Protein AF-0000000072238125 (afdb_homodimer)

Organism: Galdieria sulphuraria (NCBI:txid130081)

Radius of gyration: 46.68 Å; Cα contacts (8 Å, |Δi|>4): 1365; chains: 2; bounding box: 84×152×145 Å

Solvent-accessible surface area (backbone atoms only — not comparable to full-atom values): 78711 Å² total; per-residue (Å²): 135,87,78,87,66,78,75,66,71,72,64,67,64,77,68,60,82,48,76,64,47,51,53,50,51,49,53,51,31,58,72,68,65,40,62,69,61,37,53,49,48,50,54,53,46,55,72,73,34,73,56,55,56,70,55,48,52,48,50,35,52,55,52,24,60,70,30,45,84,79,36,54,67,59,15,39,52,54,29,42,54,49,43,57,49,41,69,71,73,36,56,73,50,69,67,56,51,52,49,46,50,53,38,41,52,53,34,30,76,68,69,75,38,54,71,65,59,47,50,50,52,48,52,50,43,49,72,71,42,39,70,38,42,73,61,11,56,56,56,50,53,54,45,33,51,54,31,49,73,74,67,35,59,69,59,28,54,52,45,53,48,54,53,27,62,50,54,44,78,54,77,57,66,72,67,74,69,49,85,55,64,68,49,53,50,36,42,59,71,27,49,65,62,33,52,59,51,46,52,51,51,50,51,52,48,54,50,51,50,35,46,72,64,73,37,83,54,59,65,62,57,56,46,48,51,41,49,52,48,21,55,56,28,51,79,73,36,61,67,52,15,52,48,41,45,30,51,46,33,71,80,38,51,70,41,60,66,56,51,51,53,45,52,51,49,43,55,72,73,43,66,84,49,59,63,57,52,34,53,49,30,50,50,47,26,53,46,28,53,78,37,63,68,46,46,51,50,31,32,59,44,27,54,77,40,92,63,12,68,63,54,23,46,48,51,48,34,49,35,47,64,68,37,63,87,37,42,54,54,45,50,55,49,49,46,52,51,50,30,52,50,48,46,34,32,74,70,68,74,35,57,64,68,61,48,52,50,51,49,52,52,50,55,60,45,50,69,35,64,65,46,36,65,49,35,78,84,38,61,60,56,51,47,49,36,47,39,36,54,73,73,64,60,52,57,70,63,62,37,48,51,45,48,51,51,49,42,72,74,40,45,62,42,48,67,58,51,49,53,51,34,51,51,30,48,74,70,66,36,55,67,60,27,52,50,48,46,58,53,43,55,74,57,20,55,90,45,33,69,58,47,39,53,51,46,50,52,47,24,38,75,72,38,52,71,69,55,34,51,50,47,52,52,53,39,50,53,46,50,53,50,41,48,50,63,69,63,52,66,79,68,56,81,67,58,64,74,74,74,67,74,75,75,72,83,60,80,81,78,81,75,83,79,89,81,86,90,84,84,91,84,85,89,81,82,86,83,82,81,86,80,78,77,78,72,79,82,67,79,73,78,68,72,53,88,23,23,32,29,37,35,55,42,52,61,80,56,43,67,66,60,56,34,59,71,47,57,80,40,62,43,56,69,46,59,45,70,41,53,44,99,84,64,47,41,69,19,34,32,39,36,34,26,74,37,67,65,21,41,57,57,49,45,66,48,38,63,35,76,48,96,90,28,58,24,42,44,40,74,47,72,75,77,77,78,75,77,78,78,73,83,73,83,77,75,81,73,83,77,79,83,79,77,83,80,77,82,86,78,88,86,94,89,88,80,86,78,84,77,78,80,79,80,78,80,72,84,72,74,91,61,59,42,75,66,48,51,52,49,45,41,60,54,53,68,72,102,136,84,79,79,86,71,86,67,77,72,64,70,66,76,70,57,83,48,75,63,48,52,52,50,50,50,54,51,30,57,73,66,65,40,62,68,61,38,54,50,48,50,54,53,44,55,71,72,35,74,56,54,57,71,55,49,53,48,49,34,52,54,53,23,60,69,29,45,84,79,36,53,67,59,15,39,51,54,29,42,54,49,41,56,49,42,68,71,72,35,56,72,48,70,67,57,50,52,48,45,51,51,38,40,52,55,35,30,76,68,68,75,38,53,72,66,60,46,51,50,52,48,51,50,44,49,72,73,42,39,70,39,42,72,62,12,57,57,56,48,52,55,45,33,52,55,32,49,74,74,66,35,59,69,60,27,54,51,44,53,46,55,53,27,63,50,53,43,77,53,77,58,68,73,68,71,68,49,87,55,64,69,48,56,50,38,42,58,70,28,49,65,60,31,52,60,51,44,54,51,52,50,50,53,50,55,50,51,51,36,45,72,67,68,40,83,55,59,65,62,57,57,44,48,52,41,48,52,47,21,54,58,27,51,80,74,36,62,68,52,16,53,48,41,44,31,51,46,33,72,81,37,52,71,44,60,66,56,52,52,53,46,51,51,50,44,56,71,73,44,66,85,49,59,62,59,51,33,55,49,30,50,49,47,26,54,46,27,53,76,36,63,68,46,46,50,50,30,32,59,46,26,53,78,41,93,61,12,68,64,55,23,47,46,51,46,34,50,36,47,64,68,36,63,86,37,42,54,54,46,50,55,49,49,45,51,51,49,28,52,50,46,46,34,33,76,69,68,74,35,57,64,69,60,49,52,51,53,49,53,52,51,56,59,45,51,68,33,66,66,47,36,67,49,35,79,83,38,61,60,58,52,48,48,35,46,40,36,54,72,73,64,59,52,57,69,64,64,37,48,53,45,48,52,50,48,42,72,76,40,45,63,42,47,65,57,50,48,54,49,32,51,52,31,47,74,72,67,36,56,66,61,27,51,52,47,47,59,53,42,54,74,56,20,56,91,46,33,67,58,46,40,53,51,46,51,50,47,24,38,75,72,37,53,71,68,56,34,51,50,47,53,52,54,41,51,53,46,50,52,49,40,48,50,64,69,62,52,67,79,68,57,82,65,62,63,74,75,72,66,75,74,72,71,75,64,72,75,72,82,76,86,78,88,80,86,89,84,88,93,80,85,91,83,85,86,85,81,79,84,81,77,77,77,70,77,82,65,81,71,76,68,72,52,87,22,22,32,28,37,34,57,41,52,61,80,56,44,66,66,61,58,35,59,72,48,58,82,40,64,44,57,68,48,61,45,69,42,54,44,99,85,64,48,40,70,19,37,31,39,35,34,27,74,37,67,66,22,40,58,58,49,44,66,49,39,63,36,77,47,96,89,28,58,24,41,43,40,72,47,72,74,77,76,78,77,77,80,78,74,84,72,83,77,76,79,74,80,77,78,82,75,77,82,76,84,80,83,78,83,78,81,85,84,79,84,80,86,77,82,80,80,82,77,82,74,85,71,78,91,63,58,42,74,65,48,51,53,47,46,42,60,55,52,70,72,104

Nearest PDB structures (foldseek):
  6owj-assembly1_B  TM=8.099E-01  e=3.066E-03  Homo sapiens
  2von-assembly1_A  TM=8.526E-01  e=8.454E-03  Homo sapiens
  2n82-assembly1_B  TM=6.886E-01  e=1.884E-03  Homo sapiens
  7uj1-assembly1_A  TM=6.682E-01  e=2.606E-03  Homo sapiens
  2voo-assembly2_B  TM=8.530E-01  e=2.331E-02  Homo sapiens

Sequence (1374 aa):
MTGNFVDQGSDNLETLETYQDWLDILEQLRNENDLNALNQAYENFALVYFLPPEIWLQWVNDERHRLMEHDRELANTRGLEIVERALNETLYSVELWLLYLDLSVQLCEQSKLSENVVRERFEQAVTQVALDFRHGWKVFEKYWEFEDKYGNKDNVDKLKMRCASLPFSRYPEVLLETKDEDILQRMGRNQTKREERNKYENLIFSLDISKATEQVIEMEKMVEAWKSYAEFETSVDLLRAKMIYERGLRNCYFVPDLWLFYLGFLTDHFPLSDLNTQATTKKAFSCVPNSVEIAKYAMRAQERSDNGFHELSNIFWKAWSVMSMFPEHLVQLSLSYLHCLRRLCTDERLDKKYFSEILSDFQKTFDNDALASADPSCQILRFIAGCFEVVLRGSVENIRNVWEQMLRKHGKLANTWLRYIHWEIHQQNYENARRLFRRGIHTVVEEVEILAQEWIGFEGLYGDNSQYEKALKVTNERKTFCERISTQPSRNSNAKPSFSQKEDYRSKPKRMKTKKDDSEHQNNMLSLNSLQSTSIGDRKWHKDLHTIFVSNLPKTTTEEDFQSLFQSVDGFLEARLVKDREGIPKGFGYVEFQNNIGVREALKADQSMFLGQKIIVKRSKPPRFQMSSTPSRRIGIRVGTRSDKTKVLQETEEEVDDVEESSSQTTTKASWTQDDFRKWIRESSFQMTGNFVDQGSDNLETLETYQDWLDILEQLRNENDLNALNQAYENFALVYFLPPEIWLQWVNDERHRLMEHDRELANTRGLEIVERALNETLYSVELWLLYLDLSVQLCEQSKLSENVVRERFEQAVTQVALDFRHGWKVFEKYWEFEDKYGNKDNVDKLKMRCASLPFSRYPEVLLETKDEDILQRMGRNQTKREERNKYENLIFSLDISKATEQVIEMEKMVEAWKSYAEFETSVDLLRAKMIYERGLRNCYFVPDLWLFYLGFLTDHFPLSDLNTQATTKKAFSCVPNSVEIAKYAMRAQERSDNGFHELSNIFWKAWSVMSMFPEHLVQLSLSYLHCLRRLCTDERLDKKYFSEILSDFQKTFDNDALASADPSCQILRFIAGCFEVVLRGSVENIRNVWEQMLRKHGKLANTWLRYIHWEIHQQNYENARRLFRRGIHTVVEEVEILAQEWIGFEGLYGDNSQYEKALKVTNERKTFCERISTQPSRNSNAKPSFSQKEDYRSKPKRMKTKKDDSEHQNNMLSLNSLQSTSIGDRKWHKDLHTIFVSNLPKTTTEEDFQSLFQSVDGFLEARLVKDREGIPKGFGYVEFQNNIGVREALKADQSMFLGQKIIVKRSKPPRFQMSSTPSRRIGIRVGTRSDKTKVLQETEEEVDDVEESSSQTTTKASWTQDDFRKWIRESSFQ

InterPro domains:
  IPR000504 RNA recognition motif domain [PF00076] (548-614)
  IPR000504 RNA recognition motif domain [PS50102] (546-622)
  IPR000504 RNA recognition motif domain [SM00360] (547-618)
  IPR003107 HAT (Half-A-TPR) repeat [SM00386] (33-65)
  IPR003107 HAT (Half-A-TPR) repeat [SM00386] (74-106)
  IPR003107 HAT (Half-A-TPR) repeat [SM00386] (207-235)
  IPR003107 HAT (Half-A-TPR) repeat [SM00386] (236-268)
  IPR003107 HAT (Half-A-TPR) repeat [SM00386] (394-426)
  IPR003107 HAT (Half-A-TPR) repeat [SM00386] (428-461)
  IPR011990 Tetratricopeptide-like helical domain superfamily [G3DSA:1.25.40.10] (14-180)
  IPR011990 Tetratricopeptide-like helical domain superfamily [G3DSA:1.25.40.10] (218-500)
  IPR011990 Tetratricopeptide-like helical domain superfamily [SSF48452] (19-473)
  IPR012677 Nucleotide-binding alpha-beta plait domain superfamily [G3DSA:3.30.70.330] (501-647)
  IPR035979 RNA-binding domain superfamily [SSF54928] (538-640)

pLDDT: mean 76.36, std 25.96, range [15.02, 98.31]

Foldseek 3Di:
DPDPPDPPLPPVLVPDDDLVSLVVVLVVCVVVLVLVSNLVSLVVSVVQFQDEPVVLVVNLVSQLVVCCVPDNLVSLVVSLVSLVVCCVQYFDDPVSLVSNLVSQLVCVVVVNDPPVVSLVSLVVCCVQPLQPQECNQVSLVSNLVSCVVVPNVVVNVVSLLVSLQHHHLDHDPVLVPDPDPSSVVNNVVCPVVNVVLVVLVVVLVVLVVCVVVPQPRPVVVNLVSLLVSLVVCVVPPLSVSLNSLRVSCSVVLLPLVSLVSNLVSCCVPVVPPLPVSLSSLVNSCSNHVQDLVSLLSNLVSLLPPPPNLVRSVLSLLSSCVVNVVPLLSNLSSLLSSLVSVLVCVVVVVDPLVVNLVVLVLVLLLCLFLSNVVSCQVPSSLVVSLVCCVPPVVHDPVVSVVSLVSQCVRRLQDLVSLVVSLVVCVVVVNLVVSLVSLLVSLQRHQPVNVVSLVVNLVSCVVPNDPVSNVVSVVSSVVSNVVSVVVVPPDPPPVPVDPPPDDPPCPPDDDDDDDDDDYDDDDDDDDDPDDPDDPPPDPSPPPQPLPQKKKKAQAPQPQDLVLQCVLLVPQAFWDGKAFDADPVRTGPGMIMTGGRDVSSSVVSQVQQQPDRPRTGMHMGRDDPPDPPPPDDPPPPPPPPPPPDDDPPPDDDDDDDDDDDPDPPPPPPPDDPRCDPVNSSVVSVVSVVD/DPDCPDDVLVPVLVPDDDLVSLVVVLVVCVVVLVLVSNLVSVVVSVVQFQDEPVVLVVNLVSQLVNCCVPDNLVSLVVSLVSLVVCVVQYFDDPVSLVSNLVSQLVNVVVVNDPPVVSLVSLVVLLVQPLQPQECNQVSLVSNLVSCVVVPNVVVNVVSLLVSLQHHHLDHDPVLVPDPDPSSVVNNVVCVVVNVVLVVLVVVLVVLVVCVVVVNPRPVVVNLVSLLVSLVVCVVPPLSVSLNSLRVSCSVVLLPLPSLVSNLVSCCVPVVPPLPVSQSSLVNSCSNHVQDLVSLLSNLVSLLPPPPNLVRSQLSLLSSCVVNVVPLLSNLSSLLSSLVSVLVCVVVVVDPLVVNLVVLVLVLLLCLFLSNVVSCQVPSSLVVSLVCCVPPVVHDPVVSVVSLVSQCVRRLQDLVSLVVSLVVCVVVVNLVVSLVSLVVSLQRHQPVNVVSLVVNLVSCVVPNDPVSNVVSVVSSVVSNVVSVVVVPPDPPPVPPDPPPPDPPCPVPDDPDDDDDDDDDDDDDDDDPDDPDDPPPDPSPPPAPLPQKKKKAQAPQPQDLVLQCVLLVPQPFWDHKAFDADPVRTGPGMIMTGGRDVSSSVVSQVQQQPDRPRTGMHMGRDDDPDPPPPDDPPPPPPPPPDPDPDPDDPDPDDDDDDDDPDDDDPPPPDDDRCDPVNSSVVSVVSVVD

Structure (mmCIF, N/CA/C/O backbone):
data_AF-0000000072238125-model_v1
#
loop_
_entity.id
_entity.type
_entity.pdbx_description
1 polymer 'Nucleolar RNA-binding protein-like protein'
#
loop_
_atom_site.group_PDB
_atom_site.id
_atom_site.type_symbol
_atom_site.label_atom_id
_atom_site.label_alt_id
_atom_site.label_comp_id
_atom_site.label_asym_id
_atom_site.label_entity_id
_atom_site.label_seq_id
_atom_site.pdbx_PDB_ins_code
_atom_site.Cartn_x
_atom_site.Cartn_y
_atom_site.Cartn_z
_atom_site.occupancy
_atom_site.B_iso_or_equiv
_atom_site.auth_seq_id
_atom_site.auth_comp_id
_atom_site.auth_asym_id
_atom_site.auth_atom_id
_atom_site.pdbx_PDB_model_num
ATOM 1 N N . MET A 1 1 ? -3.789 -39 -72.812 1 21.86 1 MET A N 1
ATOM 2 C CA . MET A 1 1 ? -4.281 -37.875 -72.062 1 21.86 1 MET A CA 1
ATOM 3 C C . MET A 1 1 ? -4.371 -38.25 -70.562 1 21.86 1 MET A C 1
ATOM 5 O O . MET A 1 1 ? -5.363 -38.812 -70.125 1 21.86 1 MET A O 1
ATOM 9 N N . THR A 1 2 ? -3.273 -38.719 -69.875 1 23.59 2 THR A N 1
ATOM 10 C CA . THR A 1 2 ? -2.959 -39.469 -68.625 1 23.59 2 THR A CA 1
ATOM 11 C C . THR A 1 2 ? -3.25 -38.594 -67.375 1 23.59 2 THR A C 1
ATOM 13 O O . THR A 1 2 ? -2.576 -37.594 -67.188 1 23.59 2 THR A O 1
ATOM 16 N N . GLY A 1 3 ? -4.621 -38.312 -67 1 25.7 3 GLY A N 1
ATOM 17 C CA . GLY A 1 3 ? -5.211 -37.344 -66.062 1 25.7 3 GLY A CA 1
ATOM 18 C C . GLY A 1 3 ? -4.672 -37.438 -64.688 1 25.7 3 GLY A C 1
ATOM 19 O O . GLY A 1 3 ? -4.566 -38.531 -64.125 1 25.7 3 GLY A O 1
ATOM 20 N N . ASN A 1 4 ? -3.691 -36.531 -64.312 1 27.2 4 ASN A N 1
ATOM 21 C CA . ASN A 1 4 ? -2.961 -36.25 -63.062 1 27.2 4 ASN A CA 1
ATOM 22 C C . ASN A 1 4 ? -3.908 -36 -61.875 1 27.2 4 ASN A C 1
ATOM 24 O O . ASN A 1 4 ? -4.34 -34.875 -61.656 1 27.2 4 ASN A O 1
ATOM 28 N N . PHE A 1 5 ? -4.883 -36.844 -61.594 1 26.77 5 PHE A N 1
ATOM 29 C CA . PHE A 1 5 ? -5.934 -36.688 -60.594 1 26.77 5 PHE A CA 1
ATOM 30 C C . PHE A 1 5 ? -5.336 -36.375 -59.219 1 26.77 5 PHE A C 1
ATOM 32 O O . PHE A 1 5 ? -5.895 -35.594 -58.469 1 26.77 5 PHE A O 1
ATOM 39 N N . VAL A 1 6 ? -4.438 -37.219 -58.625 1 30.91 6 VAL A N 1
ATOM 40 C CA . VAL A 1 6 ? -4.562 -37.656 -57.25 1 30.91 6 VAL A CA 1
ATOM 41 C C . VAL A 1 6 ? -3.996 -36.594 -56.312 1 30.91 6 VAL A C 1
ATOM 43 O O . VAL A 1 6 ? -3.781 -36.844 -55.125 1 30.91 6 VAL A O 1
ATOM 46 N N . ASP A 1 7 ? -3.301 -35.562 -56.781 1 32.22 7 ASP A N 1
ATOM 47 C CA . ASP A 1 7 ? -2.576 -34.75 -55.781 1 32.22 7 ASP A CA 1
ATOM 48 C C . ASP A 1 7 ? -3.535 -33.938 -54.938 1 32.22 7 ASP A C 1
ATOM 50 O O . ASP A 1 7 ? -3.123 -32.969 -54.25 1 32.22 7 ASP A O 1
ATOM 54 N N . GLN A 1 8 ? -4.801 -33.875 -55.219 1 33.19 8 GLN A N 1
ATOM 55 C CA . GLN A 1 8 ? -5.758 -32.969 -54.625 1 33.19 8 GLN A CA 1
ATOM 56 C C . GLN A 1 8 ? -5.918 -33.25 -53.125 1 33.19 8 GLN A C 1
ATOM 58 O O . GLN A 1 8 ? -6.566 -32.469 -52.438 1 33.19 8 GLN A O 1
ATOM 63 N N . GLY A 1 9 ? -5.672 -34.406 -52.625 1 35.47 9 GLY A N 1
ATOM 64 C CA . GLY A 1 9 ? -6.059 -34.812 -51.281 1 35.47 9 GLY A CA 1
ATOM 65 C C . GLY A 1 9 ? -5.223 -34.125 -50.219 1 35.47 9 GLY A C 1
ATOM 66 O O . GLY A 1 9 ? -5.496 -34.281 -49.031 1 35.47 9 GLY A O 1
ATOM 67 N N . SER A 1 10 ? -4.008 -33.781 -50.438 1 39.28 10 SER A N 1
ATOM 68 C CA . SER A 1 10 ? -3.104 -33.25 -49.406 1 39.28 10 SER A CA 1
ATOM 69 C C . SER A 1 10 ? -3.486 -31.828 -49 1 39.28 10 SER A C 1
ATOM 71 O O . SER A 1 10 ? -2.994 -31.312 -48 1 39.28 10 SER A O 1
ATOM 73 N N . ASP A 1 11 ? -4.113 -31.078 -49.812 1 39.72 11 ASP A N 1
ATOM 74 C CA . ASP A 1 11 ? -4.336 -29.641 -49.625 1 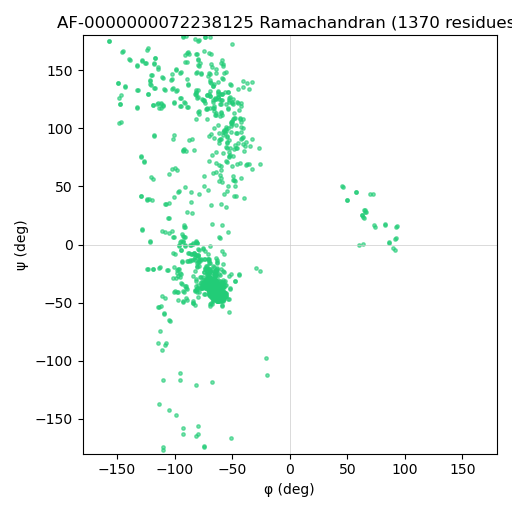39.72 11 ASP A CA 1
ATOM 75 C C . ASP A 1 11 ? -5.355 -29.391 -48.5 1 39.72 11 ASP A C 1
ATOM 77 O O . ASP A 1 11 ? -5.391 -28.297 -47.938 1 39.72 11 ASP A O 1
ATOM 81 N N . ASN A 1 12 ? -6.262 -30.297 -48.281 1 42.03 12 ASN A N 1
ATOM 82 C CA . ASN A 1 12 ? -7.391 -30 -47.406 1 42.03 12 ASN A CA 1
ATOM 83 C C . ASN A 1 12 ? -7 -30.109 -45.938 1 42.03 12 ASN A C 1
ATOM 85 O O . ASN A 1 12 ? -7.828 -29.875 -45.062 1 42.03 12 ASN A O 1
ATOM 89 N N . LEU A 1 13 ? -5.961 -30.672 -45.688 1 48 13 LEU A N 1
ATOM 90 C CA . LEU A 1 13 ? -5.574 -30.828 -44.281 1 48 13 LEU A CA 1
ATOM 91 C C . LEU A 1 13 ? -5.152 -29.484 -43.688 1 48 13 LEU A C 1
ATOM 93 O O . LEU A 1 13 ? -4.973 -29.375 -42.469 1 48 13 LEU A O 1
ATOM 97 N N . GLU A 1 14 ? -4.832 -28.547 -44.562 1 46.06 14 GLU A N 1
ATOM 98 C CA . GLU A 1 14 ? -4.211 -27.297 -44.125 1 46.06 14 GLU A CA 1
ATOM 99 C C . GLU A 1 14 ? -5.203 -26.422 -43.344 1 46.06 14 GLU A C 1
ATOM 101 O O . GLU A 1 14 ? -4.805 -25.516 -42.625 1 46.06 14 GLU A O 1
ATOM 106 N N . THR A 1 15 ? -6.484 -26.844 -43.5 1 51.91 15 THR A N 1
ATOM 107 C CA . THR A 1 15 ? -7.438 -25.891 -42.938 1 51.91 15 THR A CA 1
ATOM 108 C C . THR A 1 15 ? -8.07 -26.422 -41.656 1 51.91 15 THR A C 1
ATOM 110 O O . THR A 1 15 ? -9.086 -25.906 -41.219 1 51.91 15 THR A O 1
ATOM 113 N N . LEU A 1 16 ? -7.551 -27.469 -41.156 1 59.06 16 LEU A N 1
ATOM 114 C CA . LEU A 1 16 ? -8.234 -28.047 -40 1 59.06 16 LEU A CA 1
ATOM 115 C C . LEU A 1 16 ? -7.914 -27.281 -38.75 1 59.06 16 LEU A C 1
ATOM 117 O O . LEU A 1 16 ? -6.746 -27.109 -38.375 1 59.06 16 LEU A O 1
ATOM 121 N N . GLU A 1 17 ? -8.906 -26.688 -38.219 1 64.12 17 GLU A N 1
ATOM 122 C CA . GLU A 1 17 ? -8.664 -25.766 -37.125 1 64.12 17 GLU A CA 1
ATOM 123 C C . GLU A 1 17 ? -8.977 -26.406 -35.781 1 64.12 17 GLU A C 1
ATOM 125 O O . GLU A 1 17 ? -8.273 -26.188 -34.812 1 64.12 17 GLU A O 1
ATOM 130 N N . THR A 1 18 ? -9.953 -27.391 -35.812 1 74.12 18 THR A N 1
ATOM 131 C CA . THR A 1 18 ? -10.406 -27.891 -34.5 1 74.12 18 THR A CA 1
ATOM 132 C C . THR A 1 18 ? -10.102 -29.375 -34.375 1 74.12 18 THR A C 1
ATOM 134 O O . THR A 1 18 ? -9.852 -30.062 -35.344 1 74.12 18 THR A O 1
ATOM 137 N N . TYR A 1 19 ? -9.977 -29.875 -33.188 1 78.44 19 TYR A N 1
ATOM 138 C CA . TYR A 1 19 ? -9.781 -31.297 -32.906 1 78.44 19 TYR A CA 1
ATOM 139 C C . TYR A 1 19 ? -10.844 -32.156 -33.594 1 78.44 19 TYR A C 1
ATOM 141 O O . TYR A 1 19 ? -10.539 -33.219 -34.125 1 78.44 19 TYR A O 1
ATOM 149 N N . GLN A 1 20 ? -12.039 -31.656 -33.625 1 82 20 GLN A N 1
ATOM 150 C CA . GLN A 1 20 ? -13.148 -32.375 -34.25 1 82 20 GLN A CA 1
ATOM 151 C C . GLN A 1 20 ? -12.977 -32.469 -35.75 1 82 20 GLN A C 1
ATOM 153 O O . GLN A 1 20 ? -13.336 -33.5 -36.344 1 82 20 GLN A O 1
ATOM 158 N N . ASP A 1 21 ? -12.406 -31.469 -36.281 1 83.88 21 ASP A N 1
ATOM 159 C CA . ASP A 1 21 ? -12.141 -31.5 -37.719 1 83.88 21 ASP A CA 1
ATOM 160 C C . ASP A 1 21 ? -11.219 -32.656 -38.062 1 83.88 21 ASP A C 1
ATOM 162 O O . ASP A 1 21 ? -11.422 -33.312 -39.094 1 83.88 21 ASP A O 1
ATOM 166 N N . TRP A 1 22 ? -10.281 -32.812 -37.219 1 86.06 22 TRP A N 1
ATOM 167 C CA . TRP A 1 22 ? -9.328 -33.906 -37.469 1 86.06 22 TRP A CA 1
ATOM 168 C C . TRP A 1 22 ? -10 -35.25 -37.344 1 86.06 22 TRP A C 1
ATOM 170 O O . TRP A 1 22 ? -9.758 -36.156 -38.156 1 86.06 22 TRP A O 1
ATOM 180 N N . LEU A 1 23 ? -10.867 -35.406 -36.438 1 87.31 23 LEU A N 1
ATOM 181 C CA . LEU A 1 23 ? -11.57 -36.688 -36.25 1 87.31 23 LEU A CA 1
ATOM 182 C C . LEU A 1 23 ? -12.477 -36.969 -37.438 1 87.31 23 LEU A C 1
ATOM 184 O O . LEU A 1 23 ? -12.57 -38.125 -37.906 1 87.31 23 LEU A O 1
ATOM 188 N N . ASP A 1 24 ? -13.039 -35.969 -37.906 1 88.31 24 ASP A N 1
ATOM 189 C CA . ASP A 1 24 ? -13.945 -36.125 -39.062 1 88.31 24 ASP A CA 1
ATOM 190 C C . ASP A 1 24 ? -13.188 -36.5 -40.312 1 88.31 24 ASP A C 1
ATOM 192 O O . ASP A 1 24 ? -13.664 -37.344 -41.094 1 88.31 24 ASP A O 1
ATOM 196 N N . ILE A 1 25 ? -12.086 -35.906 -40.469 1 89.12 25 ILE A N 1
ATOM 197 C CA . ILE A 1 25 ? -11.297 -36.188 -41.656 1 89.12 25 ILE A CA 1
ATOM 198 C C . ILE A 1 25 ? -10.812 -37.656 -41.594 1 89.12 25 ILE A C 1
ATOM 200 O O . ILE A 1 25 ? -10.75 -38.312 -42.625 1 89.12 25 ILE A O 1
ATOM 204 N N . LEU A 1 26 ? -10.445 -38.094 -40.469 1 90 26 LEU A N 1
ATOM 205 C CA . LEU A 1 26 ? -10.008 -39.469 -40.312 1 90 26 LEU A CA 1
ATOM 206 C C . LEU A 1 26 ? -11.133 -40.438 -40.656 1 90 26 LEU A C 1
ATOM 208 O O . LEU A 1 26 ? -10.906 -41.438 -41.344 1 90 26 LEU A O 1
ATOM 212 N N . GLU A 1 27 ? -12.273 -40.125 -40.188 1 89 27 GLU A N 1
ATOM 213 C CA . GLU A 1 27 ? -13.43 -40.969 -40.469 1 89 27 GLU A CA 1
ATOM 214 C C . GLU A 1 27 ? -13.75 -40.969 -41.969 1 89 27 GLU A C 1
ATOM 216 O O . GLU A 1 27 ? -14.07 -42 -42.531 1 89 27 GLU A O 1
ATOM 221 N N . GLN A 1 28 ? -13.664 -39.812 -42.531 1 89.69 28 GLN A N 1
ATOM 222 C CA . GLN A 1 28 ? -13.922 -39.688 -43.969 1 89.69 28 GLN A CA 1
ATOM 223 C C . GLN A 1 28 ? -12.914 -40.5 -44.781 1 89.69 28 GLN A C 1
ATOM 225 O O . GLN A 1 28 ? -13.297 -41.219 -45.688 1 89.69 28 GLN A O 1
ATOM 230 N N . LEU A 1 29 ? -11.703 -40.344 -44.438 1 90.5 29 LEU A N 1
ATOM 231 C CA . LEU A 1 29 ? -10.656 -41.031 -45.188 1 90.5 29 LEU A CA 1
ATOM 232 C C . LEU A 1 29 ? -10.758 -42.531 -44.969 1 90.5 29 LEU A C 1
ATOM 234 O O . LEU A 1 29 ? -10.438 -43.312 -45.875 1 90.5 29 LEU A O 1
ATOM 238 N N . ARG A 1 30 ? -11.172 -42.938 -43.844 1 88.06 30 ARG A N 1
ATOM 239 C CA . ARG A 1 30 ? -11.367 -44.375 -43.531 1 88.06 30 ARG A CA 1
ATOM 240 C C . ARG A 1 30 ? -12.469 -44.969 -44.406 1 88.06 30 ARG A C 1
ATOM 242 O O . ARG A 1 30 ? -12.328 -46.062 -44.938 1 88.06 30 ARG A O 1
ATOM 249 N N . ASN A 1 31 ? -13.445 -44.188 -44.562 1 87.56 31 ASN A N 1
ATOM 250 C CA . ASN A 1 31 ? -14.57 -44.625 -45.375 1 87.56 31 ASN A CA 1
ATOM 251 C C . ASN A 1 31 ? -14.203 -44.688 -46.875 1 87.56 31 ASN A C 1
ATOM 253 O O . ASN A 1 31 ? -14.734 -45.5 -47.625 1 87.56 31 ASN A O 1
ATOM 257 N N . GLU A 1 32 ? -13.336 -43.781 -47.25 1 87.25 32 GLU A N 1
ATOM 258 C CA . GLU A 1 32 ? -12.914 -43.719 -48.625 1 87.25 32 GLU A CA 1
ATOM 259 C C . GLU A 1 32 ? -11.852 -44.781 -48.938 1 87.25 32 GLU A C 1
ATOM 261 O O . GLU A 1 32 ? -11.508 -45.031 -50.094 1 87.25 32 GLU A O 1
ATOM 266 N N . ASN A 1 33 ? -11.344 -45.438 -47.938 1 81 33 ASN A N 1
ATOM 267 C CA . ASN A 1 33 ? -10.359 -46.531 -48 1 81 33 ASN A CA 1
ATOM 268 C C . ASN A 1 33 ? -9.039 -46.062 -48.594 1 81 33 ASN A C 1
ATOM 270 O O . ASN A 1 33 ? -8.406 -46.781 -49.344 1 81 33 ASN A O 1
ATOM 274 N N . ASP A 1 34 ? -8.766 -44.781 -48.469 1 82 34 ASP A N 1
ATOM 275 C CA . ASP A 1 34 ? -7.449 -44.25 -48.844 1 82 34 ASP A CA 1
ATOM 276 C C . ASP A 1 34 ? -6.48 -44.344 -47.656 1 82 34 ASP A C 1
ATOM 278 O O . ASP A 1 34 ? -6.281 -43.375 -46.938 1 82 34 ASP A O 1
ATOM 282 N N . LEU A 1 35 ? -5.805 -45.406 -47.562 1 80.12 35 LEU A N 1
ATOM 283 C CA . LEU A 1 35 ? -5.023 -45.719 -46.375 1 80.12 35 LEU A CA 1
ATOM 284 C C . LEU A 1 35 ? -3.752 -44.906 -46.312 1 80.12 35 LEU A C 1
ATOM 286 O O . LEU A 1 35 ? -3.26 -44.594 -45.219 1 80.12 35 LEU A O 1
ATOM 290 N N . ASN A 1 36 ? -3.211 -44.5 -47.438 1 83.31 36 ASN A N 1
ATOM 291 C CA . ASN A 1 36 ? -2.025 -43.656 -47.438 1 83.31 36 ASN A CA 1
ATOM 292 C C . ASN A 1 36 ? -2.344 -42.25 -46.906 1 83.31 36 ASN A C 1
ATOM 294 O O . ASN A 1 36 ? -1.606 -41.719 -46.094 1 83.31 36 ASN A O 1
ATOM 298 N N . ALA A 1 37 ? -3.479 -41.844 -47.406 1 88.5 37 ALA A N 1
ATOM 299 C CA . ALA A 1 37 ? -3.906 -40.531 -46.938 1 88.5 37 ALA A CA 1
ATOM 300 C C . ALA A 1 37 ? -4.293 -40.562 -45.469 1 88.5 37 ALA A C 1
ATOM 302 O O . ALA A 1 37 ? -4.078 -39.594 -44.719 1 88.5 37 ALA A O 1
ATOM 303 N N . LEU A 1 38 ? -4.789 -41.656 -45.062 1 89.38 38 LEU A N 1
ATOM 304 C CA . LEU A 1 38 ? -5.203 -41.844 -43.688 1 89.38 38 LEU A CA 1
ATOM 305 C C . LEU A 1 38 ? -3.994 -41.844 -42.75 1 89.38 38 LEU A C 1
ATOM 307 O O . LEU A 1 38 ? -4.02 -41.219 -41.688 1 89.38 38 LEU A O 1
ATOM 311 N N . ASN A 1 39 ? -2.955 -42.531 -43.156 1 87.38 39 ASN A N 1
ATOM 312 C CA . ASN A 1 39 ? -1.732 -42.531 -42.375 1 87.38 39 ASN A CA 1
ATOM 313 C C . ASN A 1 39 ? -1.104 -41.156 -42.25 1 87.38 39 ASN A C 1
ATOM 315 O O . ASN A 1 39 ? -0.616 -40.781 -41.188 1 87.38 39 ASN A O 1
ATOM 319 N N . GLN A 1 40 ? -1.145 -40.531 -43.281 1 88.75 40 GLN A N 1
ATOM 320 C CA . GLN A 1 40 ? -0.607 -39.156 -43.281 1 88.75 40 GLN A CA 1
ATOM 321 C C . GLN A 1 40 ? -1.446 -38.25 -42.406 1 88.75 40 GLN A C 1
ATOM 323 O O . GLN A 1 40 ? -0.91 -37.375 -41.719 1 88.75 40 GLN A O 1
ATOM 328 N N . ALA A 1 41 ? -2.67 -38.469 -42.469 1 89.56 41 ALA A N 1
ATOM 329 C CA . ALA A 1 41 ? -3.562 -37.688 -41.625 1 89.56 41 ALA A CA 1
ATOM 330 C C . ALA A 1 41 ? -3.297 -37.938 -40.156 1 89.56 41 ALA A C 1
ATOM 332 O O . ALA A 1 41 ? -3.32 -37 -39.344 1 89.56 41 ALA A O 1
ATOM 333 N N . TYR A 1 42 ? -3.021 -39.156 -39.844 1 90.88 42 TYR A N 1
ATOM 334 C CA . TYR A 1 42 ? -2.689 -39.5 -38.469 1 90.88 42 TYR A CA 1
ATOM 335 C C . TYR A 1 42 ? -1.398 -38.812 -38.031 1 90.88 42 TYR A C 1
ATOM 337 O O . TYR A 1 42 ? -1.314 -38.25 -36.938 1 90.88 42 TYR A O 1
ATOM 345 N N . GLU A 1 43 ? -0.465 -38.812 -38.875 1 89.5 43 GLU A N 1
ATOM 346 C CA . GLU A 1 43 ? 0.823 -38.188 -38.594 1 89.5 43 GLU A CA 1
ATOM 347 C C . GLU A 1 43 ? 0.673 -36.688 -38.344 1 89.5 43 GLU A C 1
ATOM 349 O O . GLU A 1 43 ? 1.237 -36.125 -37.406 1 89.5 43 GLU A O 1
ATOM 354 N N . ASN A 1 44 ? -0.092 -36.125 -39.156 1 87.19 44 ASN A N 1
ATOM 355 C CA . ASN A 1 44 ? -0.314 -34.688 -39.031 1 87.19 44 ASN A CA 1
ATOM 356 C C . ASN A 1 44 ? -1.121 -34.375 -37.781 1 87.19 44 ASN A C 1
ATOM 358 O O . ASN A 1 44 ? -0.868 -33.375 -37.125 1 87.19 44 ASN A O 1
ATOM 362 N N . PHE A 1 45 ? -2.064 -35.219 -37.531 1 86.94 45 PHE A N 1
ATOM 363 C CA . PHE A 1 45 ? -2.883 -35.031 -36.312 1 86.94 45 PHE A CA 1
ATOM 364 C C . PHE A 1 45 ? -2.025 -35.125 -35.062 1 86.94 45 PHE A C 1
ATOM 366 O O . PHE A 1 45 ? -2.186 -34.312 -34.156 1 86.94 45 PHE A O 1
ATOM 373 N N . ALA A 1 46 ? -1.091 -35.969 -35.062 1 85.69 46 ALA A N 1
ATOM 374 C CA . ALA A 1 46 ? -0.233 -36.219 -33.875 1 85.69 46 ALA A CA 1
ATOM 375 C C . ALA A 1 46 ? 0.754 -35.062 -33.688 1 85.69 46 ALA A C 1
ATOM 377 O O . ALA A 1 46 ? 1.227 -34.844 -32.594 1 85.69 46 ALA A O 1
ATOM 378 N N . LEU A 1 47 ? 0.996 -34.406 -34.719 1 79.06 47 LEU A N 1
ATOM 379 C CA . LEU A 1 47 ? 1.927 -33.281 -34.656 1 79.06 47 LEU A CA 1
ATOM 380 C C . LEU A 1 47 ? 1.257 -32.062 -34.031 1 79.06 47 LEU A C 1
ATOM 382 O O . LEU A 1 47 ? 1.92 -31.219 -33.406 1 79.06 47 LEU A O 1
ATOM 386 N N . VAL A 1 48 ? -0.037 -32 -34.188 1 77 48 VAL A N 1
ATOM 387 C CA . VAL A 1 48 ? -0.732 -30.781 -33.812 1 77 48 VAL A CA 1
ATOM 388 C C . VAL A 1 48 ? -1.393 -30.984 -32.438 1 77 48 VAL A C 1
ATOM 390 O O . VAL A 1 48 ? -1.386 -30.078 -31.609 1 77 48 VAL A O 1
ATOM 393 N N . TYR A 1 49 ? -1.942 -32.156 -32.281 1 80.25 49 TYR A N 1
ATOM 394 C CA . TYR A 1 49 ? -2.699 -32.375 -31.047 1 80.25 49 TYR A CA 1
ATOM 395 C C . TYR A 1 49 ? -2.193 -33.625 -30.312 1 80.25 49 TYR A C 1
ATOM 397 O O . TYR A 1 49 ? -1.569 -34.5 -30.906 1 80.25 49 TYR A O 1
ATOM 405 N N . PHE A 1 50 ? -2.479 -33.531 -29.062 1 83.81 50 PHE A N 1
ATOM 406 C CA . PHE A 1 50 ? -2.293 -34.75 -28.281 1 83.81 50 PHE A CA 1
ATOM 407 C C . PHE A 1 50 ? -3.32 -35.812 -28.656 1 83.81 50 PHE A C 1
ATOM 409 O O . PHE A 1 50 ? -4.512 -35.5 -28.781 1 83.81 50 PHE A O 1
ATOM 416 N N . LEU A 1 51 ? -2.773 -36.938 -28.938 1 88.56 51 LEU A N 1
ATOM 417 C CA . LEU A 1 51 ? -3.672 -38.031 -29.297 1 88.56 51 LEU A CA 1
ATOM 418 C C . LEU A 1 51 ? -3.887 -38.969 -28.109 1 88.56 51 LEU A C 1
ATOM 420 O O . LEU A 1 51 ? -2.93 -39.562 -27.594 1 88.56 51 LEU A O 1
ATOM 424 N N . PRO A 1 52 ? -5.117 -39.156 -27.719 1 87.94 52 PRO A N 1
ATOM 425 C CA . PRO A 1 52 ? -5.391 -40.125 -26.656 1 87.94 52 PRO A CA 1
ATOM 426 C C . PRO A 1 52 ? -5.164 -41.562 -27.125 1 87.94 52 PRO A C 1
ATOM 428 O O . PRO A 1 52 ? -5.074 -41.844 -28.328 1 87.94 52 PRO A O 1
ATOM 431 N N . PRO A 1 53 ? -5.07 -42.5 -26.219 1 90.94 53 PRO A N 1
ATOM 432 C CA . PRO A 1 53 ? -4.773 -43.875 -26.562 1 90.94 53 PRO A CA 1
ATOM 433 C C . PRO A 1 53 ? -5.785 -44.469 -27.531 1 90.94 53 PRO A C 1
ATOM 435 O O . PRO A 1 53 ? -5.422 -45.312 -28.391 1 90.94 53 PRO A O 1
ATOM 438 N N . GLU A 1 54 ? -6.992 -44.125 -27.484 1 89.62 54 GLU A N 1
ATOM 439 C CA . GLU A 1 54 ? -8.031 -44.656 -28.359 1 89.62 54 GLU A CA 1
ATOM 440 C C . GLU A 1 54 ? -7.754 -44.344 -29.828 1 89.62 54 GLU A C 1
ATOM 442 O O . GLU A 1 54 ? -8 -45.188 -30.688 1 89.62 54 GLU A O 1
ATOM 447 N N . ILE A 1 55 ? -7.215 -43.219 -30.031 1 91.12 55 ILE A N 1
ATOM 448 C CA . ILE A 1 55 ? -6.938 -42.812 -31.406 1 91.12 55 ILE A CA 1
ATOM 449 C C . ILE A 1 55 ? -5.691 -43.562 -31.922 1 91.12 55 ILE A C 1
ATOM 451 O O . ILE A 1 55 ? -5.621 -43.938 -33.094 1 91.12 55 ILE A O 1
ATOM 455 N N . TRP A 1 56 ? -4.805 -43.719 -31.062 1 93.75 56 TRP A N 1
ATOM 456 C CA . TRP A 1 56 ? -3.621 -44.5 -31.422 1 93.75 56 TRP A CA 1
ATOM 457 C C . TRP A 1 56 ? -3.996 -45.906 -31.797 1 93.75 56 TRP A C 1
ATOM 459 O O . TRP A 1 56 ? -3.465 -46.469 -32.75 1 93.75 56 TRP A O 1
ATOM 469 N N . LEU A 1 57 ? -4.855 -46.5 -30.984 1 93.88 57 LEU A N 1
ATOM 470 C CA . LEU A 1 57 ? -5.32 -47.844 -31.266 1 93.88 57 LEU A CA 1
ATOM 471 C C . LEU A 1 57 ? -6.004 -47.906 -32.625 1 93.88 57 LEU A C 1
ATOM 473 O O . LEU A 1 57 ? -5.812 -48.875 -33.375 1 93.88 57 LEU A O 1
ATOM 477 N N . GLN A 1 58 ? -6.746 -46.938 -32.906 1 92.69 58 GLN A N 1
ATOM 478 C CA . GLN A 1 58 ? -7.387 -46.875 -34.219 1 92.69 58 GLN A CA 1
ATOM 479 C C . GLN A 1 58 ? -6.352 -46.781 -35.344 1 92.69 58 GLN A C 1
ATOM 481 O O . GLN A 1 58 ? -6.496 -47.406 -36.375 1 92.69 58 GLN A O 1
ATOM 486 N N . TRP A 1 59 ? -5.383 -46 -35.094 1 93.31 59 TRP A N 1
ATOM 487 C CA . TRP A 1 59 ? -4.301 -45.812 -36.062 1 93.31 59 TRP A CA 1
ATOM 488 C C . TRP A 1 59 ? -3.611 -47.125 -36.375 1 93.31 59 TRP A C 1
ATOM 490 O O . TRP A 1 59 ? -3.434 -47.5 -37.531 1 93.31 59 TRP A O 1
ATOM 500 N N . VAL A 1 60 ? -3.285 -47.875 -35.312 1 93.56 60 VAL A N 1
ATOM 501 C CA . VAL A 1 60 ? -2.6 -49.156 -35.469 1 93.56 60 VAL A CA 1
ATOM 502 C C . VAL A 1 60 ? -3.49 -50.125 -36.219 1 93.56 60 VAL A C 1
ATOM 504 O O . VAL A 1 60 ? -3.021 -50.844 -37.125 1 93.56 60 VAL A O 1
ATOM 507 N N . ASN A 1 61 ? -4.73 -50.188 -35.844 1 90.94 61 ASN A N 1
ATOM 508 C CA . ASN A 1 61 ? -5.664 -51.094 -36.5 1 90.94 61 ASN A CA 1
ATOM 509 C C . ASN A 1 61 ? -5.836 -50.781 -38 1 90.94 61 ASN A C 1
ATOM 511 O O . ASN A 1 61 ? -5.883 -51.688 -38.812 1 90.94 61 ASN A O 1
ATOM 515 N N . ASP A 1 62 ? -5.973 -49.531 -38.281 1 90 62 ASP A N 1
ATOM 516 C CA . ASP A 1 62 ? -6.125 -49.094 -39.656 1 90 62 ASP A CA 1
ATOM 517 C C . ASP A 1 62 ? -4.883 -49.438 -40.5 1 90 62 ASP A C 1
ATOM 519 O O . ASP A 1 62 ? -4.992 -49.906 -41.625 1 90 62 ASP A O 1
ATOM 523 N N . GLU A 1 63 ? -3.752 -49.219 -39.938 1 89.12 63 GLU A N 1
ATOM 524 C CA . GLU A 1 63 ? -2.502 -49.5 -40.625 1 89.12 63 GLU A CA 1
ATOM 525 C C . GLU A 1 63 ? -2.307 -51 -40.844 1 89.12 63 GLU A C 1
ATOM 527 O O . GLU A 1 63 ? -1.841 -51.406 -41.906 1 89.12 63 GLU A O 1
ATOM 532 N N . ARG A 1 64 ? -2.594 -51.719 -39.844 1 89.19 64 ARG A N 1
ATOM 533 C CA . ARG A 1 64 ? -2.453 -53.188 -39.938 1 89.19 64 ARG A CA 1
ATOM 534 C C . ARG A 1 64 ? -3.432 -53.75 -40.969 1 89.19 64 ARG A C 1
ATOM 536 O O . ARG A 1 64 ? -3.082 -54.656 -41.719 1 89.19 64 ARG A O 1
ATOM 543 N N . HIS A 1 65 ? -4.609 -53.312 -40.938 1 85.94 65 HIS A N 1
ATOM 544 C CA . HIS A 1 65 ? -5.621 -53.781 -41.906 1 85.94 65 HIS A CA 1
ATOM 545 C C . HIS A 1 65 ? -5.191 -53.531 -43.344 1 85.94 65 HIS A C 1
ATOM 547 O O . HIS A 1 65 ? -5.465 -54.344 -44.219 1 85.94 65 HIS A O 1
ATOM 553 N N . ARG A 1 66 ? -4.555 -52.469 -43.562 1 82.88 66 ARG A N 1
ATOM 554 C CA . ARG A 1 66 ? -4.078 -52.094 -44.875 1 82.88 66 ARG A CA 1
ATOM 555 C C . ARG A 1 66 ? -3.043 -53.094 -45.406 1 82.88 66 ARG A C 1
ATOM 557 O O . ARG A 1 66 ? -3.057 -53.469 -46.562 1 82.88 66 ARG A O 1
ATOM 564 N N . LEU A 1 67 ? -2.26 -53.562 -44.5 1 84 67 LEU A N 1
ATOM 565 C CA . LEU A 1 67 ? -1.098 -54.344 -44.938 1 84 67 LEU A CA 1
ATOM 566 C C . LEU A 1 67 ? -1.376 -55.844 -44.781 1 84 67 LEU A C 1
ATOM 568 O O . LEU A 1 67 ? -0.707 -56.656 -45.438 1 84 67 LEU A O 1
ATOM 572 N N . MET A 1 68 ? -2.389 -56.25 -43.938 1 83.12 68 MET A N 1
ATOM 573 C CA . MET A 1 68 ? -2.631 -57.656 -43.594 1 83.12 68 MET A CA 1
ATOM 574 C C . MET A 1 68 ? -2.961 -58.469 -44.812 1 83.12 68 MET A C 1
ATOM 576 O O . MET A 1 68 ? -2.568 -59.656 -44.906 1 83.12 68 MET A O 1
ATOM 580 N N . GLU A 1 69 ? -3.652 -57.938 -45.812 1 78.5 69 GLU A N 1
ATOM 581 C CA . GLU A 1 69 ? -4.051 -58.688 -47 1 78.5 69 GLU A CA 1
ATOM 582 C C . GLU A 1 69 ? -2.844 -59.062 -47.844 1 78.5 69 GLU A C 1
ATOM 584 O O . GLU A 1 69 ? -2.83 -60.125 -48.469 1 78.5 69 GLU A O 1
ATOM 589 N N . HIS A 1 70 ? -1.778 -58.344 -47.75 1 83.06 70 HIS A N 1
ATOM 590 C CA . HIS A 1 70 ? -0.644 -58.562 -48.625 1 83.06 70 HIS A CA 1
ATOM 591 C C . HIS A 1 70 ? 0.535 -59.188 -47.875 1 83.06 70 HIS A C 1
ATOM 593 O O . HIS A 1 70 ? 1.159 -60.125 -48.375 1 83.06 70 HIS A O 1
ATOM 599 N N . ASP A 1 71 ? 0.819 -58.656 -46.75 1 89.25 71 ASP A N 1
ATOM 600 C CA . ASP A 1 71 ? 1.998 -59.062 -45.969 1 89.25 71 ASP A CA 1
ATOM 601 C C . ASP A 1 71 ? 1.745 -58.969 -44.469 1 89.25 71 ASP A C 1
ATOM 603 O O . ASP A 1 71 ? 1.868 -57.875 -43.906 1 89.25 71 ASP A O 1
ATOM 607 N N . ARG A 1 72 ? 1.567 -60.031 -43.844 1 87.25 72 ARG A N 1
ATOM 608 C CA . ARG A 1 72 ? 1.249 -60.094 -42.438 1 87.25 72 ARG A CA 1
ATOM 609 C C . ARG A 1 72 ? 2.443 -59.656 -41.594 1 87.25 72 ARG A C 1
ATOM 611 O O . ARG A 1 72 ? 2.275 -59 -40.562 1 87.25 72 ARG A O 1
ATOM 618 N N . GLU A 1 73 ? 3.561 -60.031 -42.031 1 89.12 73 GLU A N 1
ATOM 619 C CA . GLU A 1 73 ? 4.773 -59.656 -41.281 1 89.12 73 GLU A CA 1
ATOM 620 C C . GLU A 1 73 ? 5.004 -58.156 -41.312 1 89.12 73 GLU A C 1
ATOM 622 O O . GLU A 1 73 ? 5.336 -57.562 -40.281 1 89.12 73 GLU A O 1
ATOM 627 N N . LEU A 1 74 ? 4.805 -57.688 -42.438 1 89.88 74 LEU A N 1
ATOM 628 C CA . LEU A 1 74 ? 4.984 -56.25 -42.562 1 89.88 74 LEU A CA 1
ATOM 629 C C . LEU A 1 74 ? 3.92 -55.5 -41.781 1 89.88 74 LEU A C 1
ATOM 631 O O . LEU A 1 74 ? 4.199 -54.438 -41.188 1 89.88 74 LEU A O 1
ATOM 635 N N . ALA A 1 75 ? 2.711 -56 -41.719 1 90.75 75 ALA A N 1
ATOM 636 C CA . ALA A 1 75 ? 1.618 -55.406 -40.938 1 90.75 75 ALA A CA 1
ATOM 637 C C . ALA A 1 75 ? 1.933 -55.406 -39.469 1 90.75 75 ALA A C 1
ATOM 639 O O . ALA A 1 75 ? 1.689 -54.406 -38.781 1 90.75 75 ALA A O 1
ATOM 640 N N . ASN A 1 76 ? 2.514 -56.438 -39 1 92.75 76 ASN A N 1
ATOM 641 C CA . ASN A 1 76 ? 2.836 -56.531 -37.594 1 92.75 76 ASN A CA 1
ATOM 642 C C . ASN A 1 76 ? 4.043 -55.688 -37.219 1 92.75 76 ASN A C 1
ATOM 644 O O . ASN A 1 76 ? 4.094 -55.125 -36.125 1 92.75 76 ASN A O 1
ATOM 648 N N . THR A 1 77 ? 4.992 -55.625 -38.094 1 93.19 77 THR A N 1
ATOM 649 C CA . THR A 1 77 ? 6.176 -54.812 -37.844 1 93.19 77 THR A CA 1
ATOM 650 C C . THR A 1 77 ? 5.809 -53.344 -37.812 1 93.19 77 THR A C 1
ATOM 652 O O . THR A 1 77 ? 6.242 -52.625 -36.906 1 93.19 77 THR A O 1
ATOM 655 N N . ARG A 1 78 ? 5.02 -52.969 -38.781 1 91.75 78 ARG A N 1
ATOM 656 C CA . ARG A 1 78 ? 4.582 -51.562 -38.812 1 91.75 78 ARG A CA 1
ATOM 657 C C . ARG A 1 78 ? 3.682 -51.25 -37.625 1 91.75 78 ARG A C 1
ATOM 659 O O . ARG A 1 78 ? 3.729 -50.156 -37.062 1 91.75 78 ARG A O 1
ATOM 666 N N . GLY A 1 79 ? 2.834 -52.156 -37.312 1 92.94 79 GLY A N 1
ATOM 667 C CA . GLY A 1 79 ? 2 -52 -36.125 1 92.94 79 GLY A CA 1
ATOM 668 C C . GLY A 1 79 ? 2.801 -51.812 -34.844 1 92.94 79 GLY A C 1
ATOM 669 O O . GLY A 1 79 ? 2.469 -51 -34 1 92.94 79 GLY A O 1
ATOM 670 N N . LEU A 1 80 ? 3.793 -52.594 -34.719 1 94.81 80 LEU A N 1
ATOM 671 C CA . LEU A 1 80 ? 4.648 -52.531 -33.562 1 94.81 80 LEU A CA 1
ATOM 672 C C . LEU A 1 80 ? 5.355 -51.188 -33.469 1 94.81 80 LEU A C 1
ATOM 674 O O . LEU A 1 80 ? 5.508 -50.625 -32.375 1 94.81 80 LEU A O 1
ATOM 678 N N . GLU A 1 81 ? 5.75 -50.688 -34.562 1 93.88 81 GLU A N 1
ATOM 679 C CA . GLU A 1 81 ? 6.406 -49.406 -34.594 1 93.88 81 GLU A CA 1
ATOM 680 C C . GLU A 1 81 ? 5.465 -48.281 -34.094 1 93.88 81 GLU A C 1
ATOM 682 O O . GLU A 1 81 ? 5.867 -47.438 -33.312 1 93.88 81 GLU A O 1
ATOM 687 N N . ILE A 1 82 ? 4.223 -48.312 -34.531 1 94.38 82 ILE A N 1
ATOM 688 C CA . ILE A 1 82 ? 3.246 -47.281 -34.156 1 94.38 82 ILE A CA 1
ATOM 689 C C . ILE A 1 82 ? 2.906 -47.438 -32.656 1 94.38 82 ILE A C 1
ATOM 691 O O . ILE A 1 82 ? 2.756 -46.438 -31.953 1 94.38 82 ILE A O 1
ATOM 695 N N . VAL A 1 83 ? 2.801 -48.625 -32.219 1 95.44 83 VAL A N 1
ATOM 696 C CA . VAL A 1 83 ? 2.465 -48.875 -30.828 1 95.44 83 VAL A CA 1
ATOM 697 C C . VAL A 1 83 ? 3.609 -48.406 -29.938 1 95.44 83 VAL A C 1
ATOM 699 O O . VAL A 1 83 ? 3.375 -47.844 -28.859 1 95.44 83 VAL A O 1
ATOM 702 N N . GLU A 1 84 ? 4.777 -48.656 -30.297 1 93.31 84 GLU A N 1
ATOM 703 C CA . GLU A 1 84 ? 5.934 -48.188 -29.531 1 93.31 84 GLU A CA 1
ATOM 704 C C . GLU A 1 84 ? 5.953 -46.656 -29.438 1 93.31 84 GLU A C 1
ATOM 706 O O . GLU A 1 84 ? 6.266 -46.094 -28.391 1 93.31 84 GLU A O 1
ATOM 711 N N . ARG A 1 85 ? 5.637 -46.062 -30.531 1 92.5 85 ARG A N 1
ATOM 712 C CA . ARG A 1 85 ? 5.535 -44.625 -30.531 1 92.5 85 ARG A CA 1
ATOM 713 C C . ARG A 1 85 ? 4.418 -44.156 -29.609 1 92.5 85 ARG A C 1
ATOM 715 O O . ARG A 1 85 ? 4.59 -43.188 -28.844 1 92.5 85 ARG A O 1
ATOM 722 N N . ALA A 1 86 ? 3.344 -44.781 -29.703 1 93 86 ALA A N 1
ATOM 723 C CA . ALA A 1 86 ? 2.191 -44.438 -28.875 1 93 86 ALA A CA 1
ATOM 724 C C . ALA A 1 86 ? 2.529 -44.562 -27.391 1 93 86 ALA A C 1
ATOM 726 O O . ALA A 1 86 ? 2.145 -43.688 -26.594 1 93 86 ALA A O 1
ATOM 727 N N . LEU A 1 87 ? 3.246 -45.531 -27 1 90.25 87 LEU A N 1
ATOM 728 C CA . LEU A 1 87 ? 3.584 -45.781 -25.594 1 90.25 87 LEU A CA 1
ATOM 729 C C . LEU A 1 87 ? 4.477 -44.656 -25.047 1 90.25 87 LEU A C 1
ATOM 731 O O . LEU A 1 87 ? 4.445 -44.375 -23.859 1 90.25 87 LEU A O 1
ATOM 735 N N . ASN A 1 88 ? 5.117 -44 -25.891 1 84.75 88 ASN A N 1
ATOM 736 C CA . ASN A 1 88 ? 6.016 -42.938 -25.469 1 84.75 88 ASN A CA 1
ATOM 737 C C . ASN A 1 88 ? 5.328 -41.594 -25.516 1 84.75 88 ASN A C 1
ATOM 739 O O . ASN A 1 88 ? 5.738 -40.656 -24.828 1 84.75 88 ASN A O 1
ATOM 743 N N . GLU A 1 89 ? 4.336 -41.469 -26.312 1 85.88 89 GLU A N 1
ATOM 744 C CA . GLU A 1 89 ? 3.791 -40.125 -26.578 1 85.88 89 GLU A CA 1
ATOM 745 C C . GLU A 1 89 ? 2.445 -39.938 -25.875 1 85.88 89 GLU A C 1
ATOM 747 O O . GLU A 1 89 ? 1.989 -38.812 -25.703 1 85.88 89 GLU A O 1
ATOM 752 N N . THR A 1 90 ? 1.807 -40.969 -25.562 1 87.19 90 THR A N 1
ATOM 753 C CA . THR A 1 90 ? 0.464 -40.812 -25.016 1 87.19 90 THR A CA 1
ATOM 754 C C . THR A 1 90 ? 0.446 -41.188 -23.531 1 87.19 90 THR A C 1
ATOM 756 O O . THR A 1 90 ? 1.49 -41.188 -22.875 1 87.19 90 THR A O 1
ATOM 759 N N . LEU A 1 91 ? -0.768 -41.188 -22.953 1 85.06 91 LEU A N 1
ATOM 760 C CA . LEU A 1 91 ? -1.001 -41.531 -21.547 1 85.06 91 LEU A CA 1
ATOM 761 C C . LEU A 1 91 ? -1.042 -43.031 -21.359 1 85.06 91 LEU A C 1
ATOM 763 O O . LEU A 1 91 ? -1.116 -43.781 -22.328 1 85.06 91 LEU A O 1
ATOM 767 N N . TYR A 1 92 ? -0.912 -43.344 -20.172 1 86.31 92 TYR A N 1
ATOM 768 C CA . TYR A 1 92 ? -0.933 -44.781 -19.828 1 86.31 92 TYR A CA 1
ATOM 769 C C . TYR A 1 92 ? -2.182 -45.438 -20.375 1 86.31 92 TYR A C 1
ATOM 771 O O . TYR A 1 92 ? -3.289 -44.938 -20.25 1 86.31 92 TYR A O 1
ATOM 779 N N . SER A 1 93 ? -1.926 -46.625 -21.062 1 90.5 93 SER A N 1
ATOM 780 C CA . SER A 1 93 ? -3.012 -47.469 -21.578 1 90.5 93 SER A CA 1
ATOM 781 C C . SER A 1 93 ? -2.637 -48.938 -21.547 1 90.5 93 SER A C 1
ATOM 783 O O . SER A 1 93 ? -1.684 -49.344 -22.203 1 90.5 93 SER A O 1
ATOM 785 N N . VAL A 1 94 ? -3.428 -49.656 -20.844 1 91.19 94 VAL A N 1
ATOM 786 C CA . VAL A 1 94 ? -3.184 -51.094 -20.75 1 91.19 94 VAL A CA 1
ATOM 787 C C . VAL A 1 94 ? -3.426 -51.719 -22.109 1 91.19 94 VAL A C 1
ATOM 789 O O . VAL A 1 94 ? -2.713 -52.656 -22.5 1 91.19 94 VAL A O 1
ATOM 792 N N . GLU A 1 95 ? -4.363 -51.219 -22.828 1 92.38 95 GLU A N 1
ATOM 793 C CA . GLU A 1 95 ? -4.703 -51.781 -24.141 1 92.38 95 GLU A CA 1
ATOM 794 C C . GLU A 1 95 ? -3.531 -51.656 -25.109 1 92.38 95 GLU A C 1
ATOM 796 O O . GLU A 1 95 ? -3.26 -52.594 -25.859 1 92.38 95 GLU A O 1
ATOM 801 N N . LEU A 1 96 ? -2.883 -50.562 -25.062 1 94.12 96 LEU A N 1
ATOM 802 C CA . LEU A 1 96 ? -1.734 -50.375 -25.953 1 94.12 96 LEU A CA 1
ATOM 803 C C . LEU A 1 96 ? -0.593 -51.312 -25.562 1 94.12 96 LEU A C 1
ATOM 805 O O . LEU A 1 96 ? 0.089 -51.844 -26.438 1 94.12 96 LEU A O 1
ATOM 809 N N . TRP A 1 97 ? -0.449 -51.5 -24.328 1 94.19 97 TRP A N 1
ATOM 810 C CA . TRP A 1 97 ? 0.594 -52.406 -23.875 1 94.19 97 TRP A CA 1
ATOM 811 C C . TRP A 1 97 ? 0.28 -53.844 -24.281 1 94.19 97 TRP A C 1
ATOM 813 O O . TRP A 1 97 ? 1.172 -54.594 -24.703 1 94.19 97 TRP A O 1
ATOM 823 N N . LEU A 1 98 ? -0.952 -54.25 -24.078 1 95 98 LEU A N 1
ATOM 824 C CA . LEU A 1 98 ? -1.356 -55.594 -24.469 1 95 98 LEU A CA 1
ATOM 825 C C . LEU A 1 98 ? -1.165 -55.812 -25.969 1 95 98 LEU A C 1
ATOM 827 O O . LEU A 1 98 ? -0.713 -56.875 -26.391 1 95 98 LEU A O 1
ATOM 831 N N . LEU A 1 99 ? -1.51 -54.812 -26.719 1 95.31 99 LEU A N 1
ATOM 832 C CA . LEU A 1 99 ? -1.304 -54.875 -28.156 1 95.31 99 LEU A CA 1
ATOM 833 C C . LEU A 1 99 ? 0.182 -54.969 -28.484 1 95.31 99 LEU A C 1
ATOM 835 O O . LEU A 1 99 ? 0.576 -55.719 -29.406 1 95.31 99 LEU A O 1
ATOM 839 N N . TYR A 1 100 ? 0.976 -54.219 -27.797 1 95.75 100 TYR A N 1
ATOM 840 C CA . TYR A 1 100 ? 2.428 -54.25 -27.938 1 95.75 100 TYR A CA 1
ATOM 841 C C . TYR A 1 100 ? 2.971 -55.656 -27.734 1 95.75 100 TYR A C 1
ATOM 843 O O . TYR A 1 100 ? 3.793 -56.125 -28.516 1 95.75 100 TYR A O 1
ATOM 851 N N . LEU A 1 101 ? 2.441 -56.344 -26.734 1 95.94 101 LEU A N 1
ATOM 852 C CA . LEU A 1 101 ? 2.881 -57.688 -26.406 1 95.94 101 LEU A CA 1
ATOM 853 C C . LEU A 1 101 ? 2.359 -58.688 -27.438 1 95.94 101 LEU A C 1
ATOM 855 O O . LEU A 1 101 ? 3.092 -59.594 -27.859 1 95.94 101 LEU A O 1
ATOM 859 N N . ASP A 1 102 ? 1.144 -58.562 -27.844 1 95.69 102 ASP A N 1
ATOM 860 C CA . ASP A 1 102 ? 0.559 -59.438 -28.844 1 95.69 102 ASP A CA 1
ATOM 861 C C . ASP A 1 102 ? 1.34 -59.375 -30.156 1 95.69 102 ASP A C 1
ATOM 863 O O . ASP A 1 102 ? 1.638 -60.406 -30.75 1 95.69 102 ASP A O 1
ATOM 867 N N . LEU A 1 103 ? 1.652 -58.188 -30.531 1 95.56 103 LEU A N 1
ATOM 868 C CA . LEU A 1 103 ? 2.387 -58.031 -31.781 1 95.56 103 LEU A CA 1
ATOM 869 C C . LEU A 1 103 ? 3.807 -58.562 -31.656 1 95.56 103 LEU A C 1
ATOM 871 O O . LEU A 1 103 ? 4.348 -59.125 -32.625 1 95.56 103 LEU A O 1
ATOM 875 N N . SER A 1 104 ? 4.375 -58.469 -30.516 1 96.12 104 SER A N 1
ATOM 876 C CA . SER A 1 104 ? 5.707 -59 -30.281 1 96.12 104 SER A CA 1
ATOM 877 C C . SER A 1 104 ? 5.699 -60.531 -30.344 1 96.12 104 SER A C 1
ATOM 879 O O . SER A 1 104 ? 6.621 -61.156 -30.906 1 96.12 104 SER A O 1
ATOM 881 N N . VAL A 1 105 ? 4.699 -61.125 -29.766 1 96 105 VAL A N 1
ATOM 882 C CA . VAL A 1 105 ? 4.582 -62.594 -29.781 1 96 105 VAL A CA 1
ATOM 883 C C . VAL A 1 105 ? 4.395 -63.062 -31.219 1 96 105 VAL A C 1
ATOM 885 O O . VAL A 1 105 ? 5 -64.062 -31.625 1 96 105 VAL A O 1
ATOM 888 N N . GLN A 1 106 ? 3.568 -62.375 -32 1 93.75 106 GLN A N 1
ATOM 889 C CA . GLN A 1 106 ? 3.322 -62.75 -33.406 1 93.75 106 GLN A CA 1
ATOM 890 C C . GLN A 1 106 ? 4.598 -62.656 -34.219 1 93.75 106 GLN A C 1
ATOM 892 O O . GLN A 1 106 ? 4.871 -63.5 -35.062 1 93.75 106 GLN A O 1
ATOM 897 N N . LEU A 1 107 ? 5.344 -61.656 -33.938 1 94.38 107 LEU A N 1
ATOM 898 C CA . LEU A 1 107 ? 6.594 -61.469 -34.688 1 94.38 107 LEU A CA 1
ATOM 899 C C . LEU A 1 107 ? 7.629 -62.531 -34.25 1 94.38 107 LEU A C 1
ATOM 901 O O . LEU A 1 107 ? 8.5 -62.875 -35.031 1 94.38 107 LEU A O 1
ATOM 905 N N . CYS A 1 108 ? 7.504 -62.938 -33.031 1 93.81 108 CYS A N 1
ATOM 906 C CA . CYS A 1 108 ? 8.359 -64 -32.562 1 93.81 108 CYS A CA 1
ATOM 907 C C . CYS A 1 108 ? 8 -65.312 -33.25 1 93.81 108 CYS A C 1
ATOM 909 O O . CYS A 1 108 ? 8.891 -66.062 -33.656 1 93.81 108 CYS A O 1
ATOM 911 N N . GLU A 1 109 ? 6.742 -65.562 -33.438 1 92.44 109 GLU A N 1
ATOM 912 C CA . GLU A 1 109 ? 6.277 -66.75 -34.156 1 92.44 109 GLU A CA 1
ATOM 913 C C . GLU A 1 109 ? 6.699 -66.75 -35.625 1 92.44 109 GLU A C 1
ATOM 915 O O . GLU A 1 109 ? 6.891 -67.812 -36.219 1 92.44 109 GLU A O 1
ATOM 920 N N . GLN A 1 110 ? 6.891 -65.562 -36.125 1 91.19 110 GLN A N 1
ATOM 921 C CA . GLN A 1 110 ? 7.324 -65.375 -37.5 1 91.19 110 GLN A CA 1
ATOM 922 C C . GLN A 1 110 ? 8.844 -65.312 -37.594 1 91.19 110 GLN A C 1
ATOM 924 O O . GLN A 1 110 ? 9.391 -65 -38.656 1 91.19 110 GLN A O 1
ATOM 929 N N . SER A 1 111 ? 9.516 -65.562 -36.469 1 90.44 111 SER A N 1
ATOM 930 C CA . SER A 1 111 ? 10.969 -65.688 -36.344 1 90.44 111 SER A CA 1
ATOM 931 C C . SER A 1 111 ? 11.625 -64.312 -36.688 1 90.44 111 SER A C 1
ATOM 933 O O . SER A 1 111 ? 12.703 -64.312 -37.281 1 90.44 111 SER A O 1
ATOM 935 N N . LYS A 1 112 ? 10.875 -63.25 -36.406 1 91.44 112 LYS A N 1
ATOM 936 C CA . LYS A 1 112 ? 11.445 -61.938 -36.625 1 91.44 112 LYS A CA 1
ATOM 937 C C . LYS A 1 112 ? 12.023 -61.375 -35.312 1 91.44 112 LYS A C 1
ATOM 939 O O . LYS A 1 112 ? 12.898 -60.5 -35.344 1 91.44 112 LYS A O 1
ATOM 944 N N . LEU A 1 113 ? 11.414 -61.875 -34.219 1 93.06 113 LEU A N 1
ATOM 945 C CA . LEU A 1 113 ? 11.922 -61.5 -32.906 1 93.06 113 LEU A CA 1
ATOM 946 C C . LEU A 1 113 ? 12.367 -62.719 -32.125 1 93.06 113 LEU A C 1
ATOM 948 O O . LEU A 1 113 ? 11.781 -63.812 -32.281 1 93.06 113 LEU A O 1
ATOM 952 N N . SER A 1 114 ? 13.406 -62.531 -31.344 1 94.31 114 SER A N 1
ATOM 953 C CA . SER A 1 114 ? 13.891 -63.656 -30.516 1 94.31 114 SER A CA 1
ATOM 954 C C . SER A 1 114 ? 13.031 -63.812 -29.266 1 94.31 114 SER A C 1
ATOM 956 O O . SER A 1 114 ? 12.367 -62.875 -28.828 1 94.31 114 SER A O 1
ATOM 958 N N . GLU A 1 115 ? 13.023 -65 -28.781 1 93.44 115 GLU A N 1
ATOM 959 C CA . GLU A 1 115 ? 12.289 -65.312 -27.562 1 93.44 115 GLU A CA 1
ATOM 960 C C . GLU A 1 115 ? 12.766 -64.438 -26.391 1 93.44 115 GLU A C 1
ATOM 962 O O . GLU A 1 115 ? 11.961 -64 -25.578 1 93.44 115 GLU A O 1
ATOM 967 N N . ASN A 1 116 ? 14 -64.188 -26.375 1 93.88 116 ASN A N 1
ATOM 968 C CA . ASN A 1 116 ? 14.578 -63.406 -25.281 1 93.88 116 ASN A CA 1
ATOM 969 C C . ASN A 1 116 ? 14.117 -61.938 -25.328 1 93.88 116 ASN A C 1
ATOM 971 O O . ASN A 1 116 ? 13.891 -61.344 -24.281 1 93.88 116 ASN A O 1
ATOM 975 N N . VAL A 1 117 ? 14.008 -61.469 -26.547 1 95.25 117 VAL A N 1
ATOM 976 C CA . VAL A 1 117 ? 13.57 -60.094 -26.703 1 95.25 117 VAL A CA 1
ATOM 977 C C . VAL A 1 117 ? 12.117 -59.938 -26.25 1 95.25 117 VAL A C 1
ATOM 979 O O . VAL A 1 117 ? 11.758 -58.969 -25.594 1 95.25 117 VAL A O 1
ATOM 982 N N . VAL A 1 118 ? 11.289 -60.906 -26.594 1 95.88 118 VAL A N 1
ATOM 983 C CA . VAL A 1 118 ? 9.883 -60.875 -26.219 1 95.88 118 VAL A CA 1
ATOM 984 C C . VAL A 1 118 ? 9.758 -61.031 -24.703 1 95.88 118 VAL A C 1
ATOM 986 O O . VAL A 1 118 ? 8.922 -60.344 -24.078 1 95.88 118 VAL A O 1
ATOM 989 N N . ARG A 1 119 ? 10.594 -61.812 -24.062 1 94.88 119 ARG A N 1
ATOM 990 C CA . ARG A 1 119 ? 10.602 -61.969 -22.609 1 94.88 119 ARG A CA 1
ATOM 991 C C . ARG A 1 119 ? 10.969 -60.656 -21.922 1 94.88 119 ARG A C 1
ATOM 993 O O . ARG A 1 119 ? 10.383 -60.312 -20.891 1 94.88 119 ARG A O 1
ATOM 1000 N N . GLU A 1 120 ? 11.852 -60.031 -22.516 1 94.94 120 GLU A N 1
ATOM 1001 C CA . GLU A 1 120 ? 12.25 -58.75 -21.969 1 94.94 120 GLU A CA 1
ATOM 1002 C C . GLU A 1 120 ? 11.102 -57.75 -22.031 1 94.94 120 GLU A C 1
ATOM 1004 O O . GLU A 1 120 ? 10.906 -56.938 -21.125 1 94.94 120 GLU A O 1
ATOM 1009 N N . ARG A 1 121 ? 10.391 -57.719 -23.109 1 95.5 121 ARG A N 1
ATOM 1010 C CA . ARG A 1 121 ? 9.266 -56.812 -23.281 1 95.5 121 ARG A CA 1
ATOM 1011 C C . ARG A 1 121 ? 8.141 -57.156 -22.312 1 95.5 121 ARG A C 1
ATOM 1013 O O . ARG A 1 121 ? 7.457 -56.25 -21.812 1 95.5 121 ARG A O 1
ATOM 1020 N N . PHE A 1 122 ? 7.941 -58.469 -22.062 1 95.81 122 PHE A N 1
ATOM 1021 C CA . PHE A 1 122 ? 6.957 -58.875 -21.062 1 95.81 122 PHE A CA 1
ATOM 1022 C C . PHE A 1 122 ? 7.363 -58.406 -19.672 1 95.81 122 PHE A C 1
ATOM 1024 O O . PHE A 1 122 ? 6.527 -57.906 -18.906 1 95.81 122 PHE A O 1
ATOM 1031 N N . GLU A 1 123 ? 8.633 -58.469 -19.391 1 94 123 GLU A N 1
ATOM 1032 C CA . GLU A 1 123 ? 9.109 -58 -18.094 1 94 123 GLU A CA 1
ATOM 1033 C C . GLU A 1 123 ? 8.945 -56.5 -17.938 1 94 123 GLU A C 1
ATOM 1035 O O . GLU A 1 123 ? 8.633 -56 -16.859 1 94 123 GLU A O 1
ATOM 1040 N N . GLN A 1 124 ? 9.18 -55.875 -19.016 1 92.12 124 GLN A N 1
ATOM 1041 C CA . GLN A 1 124 ? 8.953 -54.438 -19.016 1 92.12 124 GLN A CA 1
ATOM 1042 C C . GLN A 1 124 ? 7.492 -54.094 -18.75 1 92.12 124 GLN A C 1
ATOM 1044 O O . GLN A 1 124 ? 7.184 -53.188 -17.969 1 92.12 124 GLN A O 1
ATOM 1049 N N . ALA A 1 125 ? 6.68 -54.812 -19.375 1 92.5 125 ALA A N 1
ATOM 1050 C CA . ALA A 1 125 ? 5.242 -54.594 -19.219 1 92.5 125 ALA A CA 1
ATOM 1051 C C . ALA A 1 125 ? 4.797 -54.906 -17.797 1 92.5 125 ALA A C 1
ATOM 1053 O O . ALA A 1 125 ? 3.926 -54.25 -17.234 1 92.5 125 ALA A O 1
ATOM 1054 N N . VAL A 1 126 ? 5.363 -55.938 -17.172 1 91.75 126 VAL A N 1
ATOM 1055 C CA . VAL A 1 126 ? 5.02 -56.312 -15.805 1 91.75 126 VAL A CA 1
ATOM 1056 C C . VAL A 1 126 ? 5.43 -55.219 -14.836 1 91.75 126 VAL A C 1
ATOM 1058 O O . VAL A 1 126 ? 4.707 -54.906 -13.883 1 91.75 126 VAL A O 1
ATOM 1061 N N . THR A 1 127 ? 6.457 -54.594 -15.156 1 86.94 127 THR A N 1
ATOM 1062 C CA . THR A 1 127 ? 6.949 -53.5 -14.289 1 86.94 127 THR A CA 1
ATOM 1063 C C . THR A 1 127 ? 6.102 -52.25 -14.453 1 86.94 127 THR A C 1
ATOM 1065 O O . THR A 1 127 ? 5.84 -51.531 -13.477 1 86.94 127 THR A O 1
ATOM 1068 N N . GLN A 1 128 ? 5.641 -52.031 -15.625 1 83.62 128 GLN A N 1
ATOM 1069 C CA . GLN A 1 128 ? 4.988 -50.75 -15.922 1 83.62 128 GLN A CA 1
ATOM 1070 C C . GLN A 1 128 ? 3.477 -50.844 -15.75 1 83.62 128 GLN A C 1
ATOM 1072 O O . GLN A 1 128 ? 2.82 -49.875 -15.375 1 83.62 128 GLN A O 1
ATOM 1077 N N . VAL A 1 129 ? 2.91 -51.969 -16.031 1 87.94 129 VAL A N 1
ATOM 1078 C CA . VAL A 1 129 ? 1.46 -52 -16.188 1 87.94 129 VAL A CA 1
ATOM 1079 C C . VAL A 1 129 ? 0.861 -53.031 -15.227 1 87.94 129 VAL A C 1
ATOM 1081 O O . VAL A 1 129 ? -0.332 -52.969 -14.922 1 87.94 129 VAL A O 1
ATOM 1084 N N . ALA A 1 130 ? 1.608 -53.969 -14.758 1 85.5 130 ALA A N 1
ATOM 1085 C CA . ALA A 1 130 ? 1.062 -55.062 -13.977 1 85.5 130 ALA A CA 1
ATOM 1086 C C . ALA A 1 130 ? 0.451 -54.562 -12.672 1 85.5 130 ALA A C 1
ATOM 1088 O O . ALA A 1 130 ? -0.366 -55.25 -12.055 1 85.5 130 ALA A O 1
ATOM 1089 N N . LEU A 1 131 ? 0.794 -53.375 -12.359 1 86.62 131 LEU A N 1
ATOM 1090 C CA . LEU A 1 131 ? 0.295 -52.812 -11.102 1 86.62 131 LEU A CA 1
ATOM 1091 C C . LEU A 1 131 ? -1.107 -52.25 -11.281 1 86.62 131 LEU A C 1
ATOM 1093 O O . LEU A 1 131 ? -1.753 -51.875 -10.305 1 86.62 131 LEU A O 1
ATOM 1097 N N . ASP A 1 132 ? -1.512 -52.25 -12.508 1 91.44 132 ASP A N 1
ATOM 1098 C CA . ASP A 1 132 ? -2.869 -51.781 -12.773 1 91.44 132 ASP A CA 1
ATOM 1099 C C . ASP A 1 132 ? -3.898 -52.625 -12.039 1 91.44 132 ASP A C 1
ATOM 1101 O O . ASP A 1 132 ? -3.961 -53.844 -12.258 1 91.44 132 ASP A O 1
ATOM 1105 N N . PHE A 1 133 ? -4.715 -52.094 -11.281 1 92.94 133 PHE A N 1
ATOM 1106 C CA . PHE A 1 133 ? -5.66 -52.781 -10.422 1 92.94 133 PHE A CA 1
ATOM 1107 C C . PHE A 1 133 ? -6.73 -53.5 -11.25 1 92.94 133 PHE A C 1
ATOM 1109 O O . PHE A 1 133 ? -7.18 -54.594 -10.898 1 92.94 133 PHE A O 1
ATOM 1116 N N . ARG A 1 134 ? -7.121 -53 -12.328 1 91.5 134 ARG A N 1
ATOM 1117 C CA . ARG A 1 134 ? -8.25 -53.5 -13.094 1 91.5 134 ARG A CA 1
ATOM 1118 C C . ARG A 1 134 ? -7.801 -54.562 -14.094 1 91.5 134 ARG A C 1
ATOM 1120 O O . ARG A 1 134 ? -8.406 -55.656 -14.188 1 91.5 134 ARG A O 1
ATOM 1127 N N . HIS A 1 135 ? -6.719 -54.25 -14.836 1 91.69 135 HIS A N 1
ATOM 1128 C CA . HIS A 1 135 ? -6.414 -55.125 -15.977 1 91.69 135 HIS A CA 1
ATOM 1129 C C . HIS A 1 135 ? -4.969 -55.594 -15.938 1 91.69 135 HIS A C 1
ATOM 1131 O O . HIS A 1 135 ? -4.5 -56.25 -16.875 1 91.69 135 HIS A O 1
ATOM 1137 N N . GLY A 1 136 ? -4.328 -55.406 -14.867 1 92 136 GLY A N 1
ATOM 1138 C CA . GLY A 1 136 ? -2.932 -55.812 -14.789 1 92 136 GLY A CA 1
ATOM 1139 C C . GLY A 1 136 ? -2.73 -57.312 -14.906 1 92 136 GLY A C 1
ATOM 1140 O O . GLY A 1 136 ? -1.699 -57.75 -15.406 1 92 136 GLY A O 1
ATOM 1141 N N . TRP A 1 137 ? -3.705 -58 -14.445 1 92.62 137 TRP A N 1
ATOM 1142 C CA . TRP A 1 137 ? -3.605 -59.469 -14.445 1 92.62 137 TRP A CA 1
ATOM 1143 C C . TRP A 1 137 ? -3.537 -60 -15.875 1 92.62 137 TRP A C 1
ATOM 1145 O O . TRP A 1 137 ? -2.986 -61.094 -16.109 1 92.62 137 TRP A O 1
ATOM 1155 N N . LYS A 1 138 ? -3.992 -59.281 -16.859 1 94.38 138 LYS A N 1
ATOM 1156 C CA . LYS A 1 138 ? -4 -59.719 -18.25 1 94.38 138 LYS A CA 1
ATOM 1157 C C . LYS A 1 138 ? -2.58 -59.844 -18.797 1 94.38 138 LYS A C 1
ATOM 1159 O O . LYS A 1 138 ? -2.316 -60.688 -19.656 1 94.38 138 LYS A O 1
ATOM 1164 N N . VAL A 1 139 ? -1.694 -59.031 -18.297 1 94.5 139 VAL A N 1
ATOM 1165 C CA . VAL A 1 139 ? -0.301 -59.062 -18.734 1 94.5 139 VAL A CA 1
ATOM 1166 C C . VAL A 1 139 ? 0.333 -60.375 -18.266 1 94.5 139 VAL A C 1
ATOM 1168 O O . VAL A 1 139 ? 1.061 -61.031 -19.016 1 94.5 139 VAL A O 1
ATOM 1171 N N . PHE A 1 140 ? -0.006 -60.719 -17.047 1 94.5 140 PHE A N 1
ATOM 1172 C CA . PHE A 1 140 ? 0.521 -61.969 -16.516 1 94.5 140 PHE A CA 1
ATOM 1173 C C . PHE A 1 140 ? -0.024 -63.156 -17.281 1 94.5 140 PHE A C 1
ATOM 1175 O O . PHE A 1 140 ? 0.718 -64.125 -17.594 1 94.5 140 PHE A O 1
ATOM 1182 N N . GLU A 1 141 ? -1.228 -63.094 -17.531 1 93.88 141 GLU A N 1
ATOM 1183 C CA . GLU A 1 141 ? -1.859 -64.188 -18.281 1 93.88 141 GLU A CA 1
ATOM 1184 C C . GLU A 1 141 ? -1.204 -64.375 -19.641 1 93.88 141 GLU A C 1
ATOM 1186 O O . GLU A 1 141 ? -0.884 -65.5 -20.031 1 93.88 141 GLU A O 1
ATOM 1191 N N . LYS A 1 142 ? -0.98 -63.312 -20.344 1 94.88 142 LYS A N 1
ATOM 1192 C CA . LYS A 1 142 ? -0.323 -63.375 -21.656 1 94.88 142 LYS A CA 1
ATOM 1193 C C . LYS A 1 142 ? 1.12 -63.875 -21.516 1 94.88 142 LYS A C 1
ATOM 1195 O O . LYS A 1 142 ? 1.643 -64.562 -22.406 1 94.88 142 LYS A O 1
ATOM 1200 N N . TYR A 1 143 ? 1.755 -63.469 -20.469 1 95.69 143 TYR A N 1
ATOM 1201 C CA . TYR A 1 143 ? 3.148 -63.844 -20.234 1 95.69 143 TYR A CA 1
ATOM 1202 C C . TYR A 1 143 ? 3.291 -65.312 -19.953 1 95.69 143 TYR A C 1
ATOM 1204 O O . TYR A 1 143 ? 4.148 -66 -20.547 1 95.69 143 TYR A O 1
ATOM 1212 N N . TRP A 1 144 ? 2.537 -65.875 -19.016 1 94.88 144 TRP A N 1
ATOM 1213 C CA . TRP A 1 144 ? 2.717 -67.312 -18.703 1 94.88 144 TRP A CA 1
ATOM 1214 C C . TRP A 1 144 ? 2.229 -68.188 -19.844 1 94.88 144 TRP A C 1
ATOM 1216 O O . TRP A 1 144 ? 2.721 -69.312 -20.031 1 94.88 144 TRP A O 1
ATOM 1226 N N . GLU A 1 145 ? 1.287 -67.75 -20.75 1 94.5 145 GLU A N 1
ATOM 1227 C CA . GLU A 1 145 ? 0.934 -68.438 -21.969 1 94.5 145 GLU A CA 1
ATOM 1228 C C . GLU A 1 145 ? 2.119 -68.5 -22.938 1 94.5 145 GLU A C 1
ATOM 1230 O O . GLU A 1 145 ? 2.346 -69.562 -23.562 1 94.5 145 GLU A O 1
ATOM 1235 N N . PHE A 1 146 ? 2.818 -67.375 -23.016 1 96.06 146 PHE A N 1
ATOM 1236 C CA . PHE A 1 146 ? 4.016 -67.375 -23.844 1 96.06 146 PHE A CA 1
ATOM 1237 C C . PHE A 1 146 ? 5.066 -68.312 -23.328 1 96.06 146 PHE A C 1
ATOM 1239 O O . PHE A 1 146 ? 5.641 -69.125 -24.094 1 96.06 146 PHE A O 1
ATOM 1246 N N . GLU A 1 147 ? 5.262 -68.375 -22.047 1 95.75 147 GLU A N 1
ATOM 1247 C CA . GLU A 1 147 ? 6.242 -69.25 -21.438 1 95.75 147 GLU A CA 1
ATOM 1248 C C . GLU A 1 147 ? 5.805 -70.688 -21.562 1 95.75 147 GLU A C 1
ATOM 1250 O O . GLU A 1 147 ? 6.641 -71.625 -21.734 1 95.75 147 GLU A O 1
ATOM 1255 N N . ASP A 1 148 ? 4.562 -70.875 -21.375 1 94 148 ASP A N 1
ATOM 1256 C CA . ASP A 1 148 ? 4.027 -72.25 -21.5 1 94 148 ASP A CA 1
ATOM 1257 C C . ASP A 1 148 ? 4.215 -72.812 -22.922 1 94 148 ASP A C 1
ATOM 1259 O O . ASP A 1 148 ? 4.531 -73.938 -23.109 1 94 148 ASP A O 1
ATOM 1263 N N . LYS A 1 149 ? 4.016 -71.938 -23.891 1 93.12 149 LYS A N 1
ATOM 1264 C CA . LYS A 1 149 ? 4.168 -72.312 -25.281 1 93.12 149 LYS A CA 1
ATOM 1265 C C . LYS A 1 149 ? 5.602 -72.75 -25.594 1 93.12 149 LYS A C 1
ATOM 1267 O O . LYS A 1 149 ? 5.828 -73.625 -26.438 1 93.12 149 LYS A O 1
ATOM 1272 N N . TYR A 1 150 ? 6.535 -72.188 -24.938 1 91.38 150 TYR A N 1
ATOM 1273 C CA . TYR A 1 150 ? 7.938 -72.5 -25.219 1 91.38 150 TYR A CA 1
ATOM 1274 C C . TYR A 1 150 ? 8.508 -73.438 -24.172 1 91.38 150 TYR A C 1
ATOM 1276 O O . TYR A 1 150 ? 9.727 -73.625 -24.094 1 91.38 150 TYR A O 1
ATOM 1284 N N . GLY A 1 151 ? 7.602 -74.062 -23.281 1 90.56 151 GLY A N 1
ATOM 1285 C CA . GLY A 1 151 ? 7.945 -75.188 -22.422 1 90.56 151 GLY A CA 1
ATOM 1286 C C . GLY A 1 151 ? 8.633 -74.75 -21.125 1 90.56 151 GLY A C 1
ATOM 1287 O O . GLY A 1 151 ? 9.312 -75.562 -20.484 1 90.56 151 GLY A O 1
ATOM 1288 N N . ASN A 1 152 ? 8.555 -73.562 -20.781 1 92.94 152 ASN A N 1
ATOM 1289 C CA . ASN A 1 152 ? 9.172 -73.125 -19.547 1 92.94 152 ASN A CA 1
ATOM 1290 C C . ASN A 1 152 ? 8.195 -73.188 -18.375 1 92.94 152 ASN A C 1
ATOM 1292 O O . ASN A 1 152 ? 7.719 -72.125 -17.906 1 92.94 152 ASN A O 1
ATOM 1296 N N . LYS A 1 153 ? 7.98 -74.25 -17.766 1 91.81 153 LYS A N 1
ATOM 1297 C CA . LYS A 1 153 ? 6.969 -74.5 -16.734 1 91.81 153 LYS A CA 1
ATOM 1298 C C . LYS A 1 153 ? 7.352 -73.812 -15.414 1 91.81 153 LYS A C 1
ATOM 1300 O O . LYS A 1 153 ? 6.484 -73.312 -14.672 1 91.81 153 LYS A O 1
ATOM 1305 N N . ASP A 1 154 ? 8.617 -73.812 -15.188 1 92.81 154 ASP A N 1
ATOM 1306 C CA . ASP A 1 154 ? 9.078 -73.125 -13.961 1 92.81 154 ASP A CA 1
ATOM 1307 C C . ASP A 1 154 ? 8.727 -71.688 -13.969 1 92.81 154 ASP A C 1
ATOM 1309 O O . ASP A 1 154 ? 8.305 -71.125 -12.945 1 92.81 154 ASP A O 1
ATOM 1313 N N . ASN A 1 155 ? 8.938 -71.125 -15.094 1 93.69 155 ASN A N 1
ATOM 1314 C CA . ASN A 1 155 ? 8.625 -69.688 -15.219 1 93.69 155 ASN A CA 1
ATOM 1315 C C . ASN A 1 155 ? 7.129 -69.438 -15.078 1 93.69 155 ASN A C 1
ATOM 1317 O O . ASN A 1 155 ? 6.723 -68.375 -14.531 1 93.69 155 ASN A O 1
ATOM 1321 N N . VAL A 1 156 ? 6.312 -70.312 -15.57 1 94.81 156 VAL A N 1
ATOM 1322 C CA . VAL A 1 156 ? 4.859 -70.188 -15.492 1 94.81 156 VAL A CA 1
ATOM 1323 C C . VAL A 1 156 ? 4.422 -70.125 -14.031 1 94.81 156 VAL A C 1
ATOM 1325 O O . VAL A 1 156 ? 3.609 -69.312 -13.625 1 94.81 156 VAL A O 1
ATOM 1328 N N . ASP A 1 157 ? 5 -71 -13.258 1 92.62 157 ASP A N 1
ATOM 1329 C CA . ASP A 1 157 ? 4.637 -71.125 -11.844 1 92.62 157 ASP A CA 1
ATOM 1330 C C . ASP A 1 157 ? 5.07 -69.875 -11.094 1 92.62 157 ASP A C 1
ATOM 1332 O O . ASP A 1 157 ? 4.34 -69.375 -10.234 1 92.62 157 ASP A O 1
ATOM 1336 N N . LYS A 1 158 ? 6.203 -69.375 -11.492 1 94.19 158 LYS A N 1
ATOM 1337 C CA . LYS A 1 158 ? 6.695 -68.188 -10.867 1 94.19 158 LYS A CA 1
ATOM 1338 C C . LYS A 1 158 ? 5.793 -67 -11.195 1 94.19 158 LYS A C 1
ATOM 1340 O O . LYS A 1 158 ? 5.52 -66.125 -10.328 1 94.19 158 LYS A O 1
ATOM 1345 N N . LEU A 1 159 ? 5.371 -66.875 -12.406 1 94.88 159 LEU A N 1
ATOM 1346 C CA . LEU A 1 159 ? 4.52 -65.812 -12.852 1 94.88 159 LEU A CA 1
ATOM 1347 C C . LEU A 1 159 ? 3.154 -65.875 -12.18 1 94.88 159 LEU A C 1
ATOM 1349 O O . LEU A 1 159 ? 2.59 -64.812 -11.805 1 94.88 159 LEU A O 1
ATOM 1353 N N . LYS A 1 160 ? 2.615 -67.062 -12.047 1 94.38 160 LYS A N 1
ATOM 1354 C CA . LYS A 1 160 ? 1.337 -67.25 -11.359 1 94.38 160 LYS A CA 1
ATOM 1355 C C . LYS A 1 160 ? 1.431 -66.812 -9.898 1 94.38 160 LYS A C 1
ATOM 1357 O O . LYS A 1 160 ? 0.507 -66.188 -9.375 1 94.38 160 LYS A O 1
ATOM 1362 N N . MET A 1 161 ? 2.596 -67.062 -9.297 1 93.44 161 MET A N 1
ATOM 1363 C CA . MET A 1 161 ? 2.812 -66.625 -7.914 1 93.44 161 MET A CA 1
ATOM 1364 C C . MET A 1 161 ? 2.916 -65.125 -7.816 1 93.44 161 MET A C 1
ATOM 1366 O O . MET A 1 161 ? 2.375 -64.5 -6.891 1 93.44 161 MET A O 1
ATOM 1370 N N . ARG A 1 162 ? 3.562 -64.562 -8.805 1 93.62 162 ARG A N 1
ATOM 1371 C CA . ARG A 1 162 ? 3.693 -63.094 -8.844 1 93.62 162 ARG A CA 1
ATOM 1372 C C . ARG A 1 162 ? 2.332 -62.438 -9.031 1 93.62 162 ARG A C 1
ATOM 1374 O O . ARG A 1 162 ? 2.035 -61.438 -8.375 1 93.62 162 ARG A O 1
ATOM 1381 N N . CYS A 1 163 ? 1.578 -62.938 -9.883 1 94.56 163 CYS A N 1
ATOM 1382 C CA . CYS A 1 163 ? 0.242 -62.406 -10.141 1 94.56 163 CYS A CA 1
ATOM 1383 C C . CYS A 1 163 ? -0.629 -62.5 -8.898 1 94.56 163 CYS A C 1
ATOM 1385 O O . CYS A 1 163 ? -1.355 -61.562 -8.57 1 94.56 163 CYS A O 1
ATOM 1387 N N . ALA A 1 164 ? -0.504 -63.594 -8.195 1 93.81 164 ALA A N 1
ATOM 1388 C CA . ALA A 1 164 ? -1.321 -63.844 -7.008 1 93.81 164 ALA A CA 1
ATOM 1389 C C . ALA A 1 164 ? -0.928 -62.906 -5.871 1 93.81 164 ALA A C 1
ATOM 1391 O O . ALA A 1 164 ? -1.735 -62.625 -4.984 1 93.81 164 ALA A O 1
ATOM 1392 N N . SER A 1 165 ? 0.247 -62.344 -5.895 1 93 165 SER A N 1
ATOM 1393 C CA . SER A 1 165 ? 0.755 -61.5 -4.816 1 93 165 SER A CA 1
ATOM 1394 C C . SER A 1 165 ? 0.288 -60.062 -4.977 1 93 165 SER A C 1
ATOM 1396 O O . SER A 1 165 ? 0.432 -59.25 -4.059 1 93 165 SER A O 1
ATOM 1398 N N . LEU A 1 166 ? -0.224 -59.688 -6.051 1 92.56 166 LEU A N 1
ATOM 1399 C CA . LEU A 1 166 ? -0.66 -58.312 -6.316 1 92.56 166 LEU A CA 1
ATOM 1400 C C . LEU A 1 166 ? -2.176 -58.188 -6.191 1 92.56 166 LEU A C 1
ATOM 1402 O O . LEU A 1 166 ? -2.906 -59.125 -6.539 1 92.56 166 LEU A O 1
ATOM 1406 N N . PRO A 1 167 ? -2.611 -57.062 -5.641 1 92.75 167 PRO A N 1
ATOM 1407 C CA . PRO A 1 167 ? -4.059 -56.875 -5.539 1 92.75 167 PRO A CA 1
ATOM 1408 C C . PRO A 1 167 ? -4.695 -56.5 -6.871 1 92.75 167 PRO A C 1
ATOM 1410 O O . PRO A 1 167 ? -4.262 -55.531 -7.516 1 92.75 167 PRO A O 1
ATOM 1413 N N . PHE A 1 168 ? -5.699 -57.25 -7.336 1 93.75 168 PHE A N 1
ATOM 1414 C CA . PHE A 1 168 ? -6.445 -56.938 -8.555 1 93.75 168 PHE A CA 1
ATOM 1415 C C . PHE A 1 168 ? -7.941 -56.938 -8.281 1 93.75 168 PHE A C 1
ATOM 1417 O O . PHE A 1 168 ? -8.398 -57.469 -7.27 1 93.75 168 PHE A O 1
ATOM 1424 N N . SER A 1 169 ? -8.594 -56.25 -9.172 1 91.25 169 SER A N 1
ATOM 1425 C CA . SER A 1 169 ? -10.047 -56.25 -9.062 1 91.25 169 SER A CA 1
ATOM 1426 C C . SER A 1 169 ? -10.625 -57.625 -9.305 1 91.25 169 SER A C 1
ATOM 1428 O O . SER A 1 169 ? -11.633 -58 -8.703 1 91.25 169 SER A O 1
ATOM 1430 N N . ARG A 1 170 ? -9.953 -58.281 -10.273 1 89.5 170 ARG A N 1
ATOM 1431 C CA . ARG A 1 170 ? -10.32 -59.656 -10.617 1 89.5 170 ARG A CA 1
ATOM 1432 C C . ARG A 1 170 ? -9.094 -60.5 -10.945 1 89.5 170 ARG A C 1
ATOM 1434 O O . ARG A 1 170 ? -8.156 -60 -11.586 1 89.5 170 ARG A O 1
ATOM 1441 N N . TYR A 1 171 ? -9.156 -61.719 -10.383 1 92.12 171 TYR A N 1
ATOM 1442 C CA . TYR A 1 171 ? -8.062 -62.625 -10.711 1 92.12 171 TYR A CA 1
ATOM 1443 C C . TYR A 1 171 ? -8.438 -63.531 -11.883 1 92.12 171 TYR A C 1
ATOM 1445 O O . TYR A 1 171 ? -9.617 -63.781 -12.109 1 92.12 171 TYR A O 1
ATOM 1453 N N . PRO A 1 172 ? -7.457 -63.875 -12.656 1 92.12 172 PRO A N 1
ATOM 1454 C CA . PRO A 1 172 ? -7.754 -64.812 -13.758 1 92.12 172 PRO A CA 1
ATOM 1455 C C . PRO A 1 172 ? -8.344 -66.125 -13.273 1 92.12 172 PRO A C 1
ATOM 1457 O O . PRO A 1 172 ? -8.023 -66.562 -12.172 1 92.12 172 PRO A O 1
ATOM 1460 N N . GLU A 1 173 ? -9.086 -66.812 -14.109 1 90.19 173 GLU A N 1
ATOM 1461 C CA . GLU A 1 173 ? -9.781 -68.062 -13.766 1 90.19 173 GLU A CA 1
ATOM 1462 C C . GLU A 1 173 ? -8.797 -69.188 -13.406 1 90.19 173 GLU A C 1
ATOM 1464 O O . GLU A 1 173 ? -9.07 -70 -12.539 1 90.19 173 GLU A O 1
ATOM 1469 N N . VAL A 1 174 ? -7.695 -69.125 -14.016 1 90.81 174 VAL A N 1
ATOM 1470 C CA . VAL A 1 174 ? -6.68 -70.125 -13.805 1 90.81 174 VAL A CA 1
ATOM 1471 C C . VAL A 1 174 ? -6.211 -70.125 -12.352 1 90.81 174 VAL A C 1
ATOM 1473 O O . VAL A 1 174 ? -5.938 -71.188 -11.758 1 90.81 174 VAL A O 1
ATOM 1476 N N . LEU A 1 175 ? -6.137 -69 -11.766 1 92.31 175 LEU A N 1
ATOM 1477 C CA . LEU A 1 175 ? -5.688 -68.875 -10.383 1 92.31 175 LEU A CA 1
ATOM 1478 C C . LEU A 1 175 ? -6.82 -69.188 -9.414 1 92.31 175 LEU A C 1
ATOM 1480 O O . LEU A 1 175 ? -6.582 -69.75 -8.328 1 92.31 175 LEU A O 1
ATOM 1484 N N . LEU A 1 176 ? -8.016 -68.875 -9.836 1 89.75 176 LEU A N 1
ATOM 1485 C CA . LEU A 1 176 ? -9.172 -69.062 -8.977 1 89.75 176 LEU A CA 1
ATOM 1486 C C . LEU A 1 176 ? -9.461 -70.562 -8.844 1 89.75 176 LEU A C 1
ATOM 1488 O O . LEU A 1 176 ? -9.945 -71.062 -7.797 1 89.75 176 LEU A O 1
ATOM 1492 N N . GLU A 1 177 ? -9.086 -71.312 -9.859 1 90 177 GLU A N 1
ATOM 1493 C CA . GLU A 1 177 ? -9.391 -72.75 -9.883 1 90 177 GLU A CA 1
ATOM 1494 C C . GLU A 1 177 ? -8.203 -73.562 -9.375 1 90 177 GLU A C 1
ATOM 1496 O O . GLU A 1 177 ? -8.312 -74.812 -9.227 1 90 177 GLU A O 1
ATOM 1501 N N . THR A 1 178 ? -7.23 -72.938 -9.07 1 88.56 178 THR A N 1
ATOM 1502 C CA . THR A 1 178 ? -6.023 -73.625 -8.672 1 88.56 178 THR A CA 1
ATOM 1503 C C . THR A 1 178 ? -6.211 -74.312 -7.309 1 88.56 178 THR A C 1
ATOM 1505 O O . THR A 1 178 ? -6.973 -73.812 -6.477 1 88.56 178 THR A O 1
ATOM 1508 N N . LYS A 1 179 ? -5.562 -75.5 -7.062 1 86.94 179 LYS A N 1
ATOM 1509 C CA . LYS A 1 179 ? -5.582 -76.188 -5.777 1 86.94 179 LYS A CA 1
ATOM 1510 C C . LYS A 1 179 ? -4.309 -75.938 -4.984 1 86.94 179 LYS A C 1
ATOM 1512 O O . LYS A 1 179 ? -4.141 -76.438 -3.875 1 86.94 179 LYS A O 1
ATOM 1517 N N . ASP A 1 180 ? -3.496 -75.062 -5.531 1 91.19 180 ASP A N 1
ATOM 1518 C CA . ASP A 1 180 ? -2.24 -74.688 -4.871 1 91.19 180 ASP A CA 1
ATOM 1519 C C . ASP A 1 180 ? -2.482 -73.812 -3.67 1 91.19 180 ASP A C 1
ATOM 1521 O O . ASP A 1 180 ? -2.904 -72.625 -3.826 1 91.19 180 ASP A O 1
ATOM 1525 N N . GLU A 1 181 ? -2.168 -74.188 -2.492 1 90.25 181 GLU A N 1
ATOM 1526 C CA . GLU A 1 181 ? -2.449 -73.5 -1.243 1 90.25 181 GLU A CA 1
ATOM 1527 C C . GLU A 1 181 ? -1.641 -72.25 -1.142 1 90.25 181 GLU A C 1
ATOM 1529 O O . GLU A 1 181 ? -2.104 -71.25 -0.559 1 90.25 181 GLU A O 1
ATOM 1534 N N . ASP A 1 182 ? -0.512 -72.188 -1.711 1 91.88 182 ASP A N 1
ATOM 1535 C CA . ASP A 1 182 ? 0.333 -71 -1.658 1 91.88 182 ASP A CA 1
ATOM 1536 C C . ASP A 1 182 ? -0.292 -69.875 -2.438 1 91.88 182 ASP A C 1
ATOM 1538 O O . ASP A 1 182 ? -0.257 -68.688 -1.992 1 91.88 182 ASP A O 1
ATOM 1542 N N . ILE A 1 183 ? -0.821 -70.125 -3.568 1 93.06 183 ILE A N 1
ATOM 1543 C CA . ILE A 1 183 ? -1.467 -69.125 -4.414 1 93.06 183 ILE A CA 1
ATOM 1544 C C . ILE A 1 183 ? -2.719 -68.562 -3.723 1 93.06 183 ILE A C 1
ATOM 1546 O O . ILE A 1 183 ? -2.961 -67.375 -3.709 1 93.06 183 ILE A O 1
ATOM 1550 N N . LEU A 1 184 ? -3.463 -69.5 -3.117 1 92.19 184 LEU A N 1
ATOM 1551 C CA . LEU A 1 184 ? -4.699 -69.062 -2.443 1 92.19 184 LEU A CA 1
ATOM 1552 C C . LEU A 1 184 ? -4.406 -68.188 -1.229 1 92.19 184 LEU A C 1
ATOM 1554 O O . LEU A 1 184 ? -5.141 -67.25 -0.957 1 92.19 184 LEU A O 1
ATOM 1558 N N . GLN A 1 185 ? -3.352 -68.5 -0.598 1 92.88 185 GLN A N 1
ATOM 1559 C CA . GLN A 1 185 ? -2.969 -67.688 0.568 1 92.88 185 GLN A CA 1
ATOM 1560 C C . GLN A 1 185 ? -2.525 -66.312 0.16 1 92.88 185 GLN A C 1
ATOM 1562 O O . GLN A 1 185 ? -2.855 -65.312 0.83 1 92.88 185 GLN A O 1
ATOM 1567 N N . ARG A 1 186 ? -1.81 -66.188 -0.842 1 92.31 186 ARG A N 1
ATOM 1568 C CA . ARG A 1 186 ? -1.332 -64.875 -1.333 1 92.31 186 ARG A CA 1
ATOM 1569 C C . ARG A 1 186 ? -2.496 -64 -1.776 1 92.31 186 ARG A C 1
ATOM 1571 O O . ARG A 1 186 ? -2.516 -62.781 -1.494 1 92.31 186 ARG A O 1
ATOM 1578 N N . MET A 1 187 ? -3.445 -64.562 -2.473 1 92.44 187 MET A N 1
ATOM 1579 C CA . MET A 1 187 ? -4.633 -63.844 -2.9 1 92.44 187 MET A CA 1
ATOM 1580 C C . MET A 1 187 ? -5.441 -63.375 -1.697 1 92.44 187 MET A C 1
ATOM 1582 O O . MET A 1 187 ? -5.977 -62.25 -1.698 1 92.44 187 MET A O 1
ATOM 1586 N N . GLY A 1 188 ? -5.5 -64.25 -0.701 1 91.5 188 GLY A N 1
ATOM 1587 C CA . GLY A 1 188 ? -6.246 -63.906 0.504 1 91.5 188 GLY A CA 1
ATOM 1588 C C . GLY A 1 188 ? -5.652 -62.75 1.271 1 91.5 188 GLY A C 1
ATOM 1589 O O . GLY A 1 188 ? -6.383 -61.938 1.843 1 91.5 188 GLY A O 1
ATOM 1590 N N . ARG A 1 189 ? -4.367 -62.562 1.212 1 92.69 189 ARG A N 1
ATOM 1591 C CA . ARG A 1 189 ? -3.67 -61.5 1.913 1 92.69 189 ARG A CA 1
ATOM 1592 C C . ARG A 1 189 ? -3.971 -60.156 1.277 1 92.69 189 ARG A C 1
ATOM 1594 O O . ARG A 1 189 ? -3.836 -59.094 1.924 1 92.69 189 ARG A O 1
ATOM 1601 N N . ASN A 1 190 ? -4.41 -60.125 0.064 1 92.75 190 ASN A N 1
ATOM 1602 C CA . ASN A 1 190 ? -4.66 -58.875 -0.674 1 92.75 190 ASN A CA 1
ATOM 1603 C C . ASN A 1 190 ? -6.109 -58.438 -0.542 1 92.75 190 ASN A C 1
ATOM 1605 O O . ASN A 1 190 ? -6.492 -57.375 -1.078 1 92.75 190 ASN A O 1
ATOM 1609 N N . GLN A 1 191 ? -6.844 -59.062 0.28 1 91.12 191 GLN A N 1
ATOM 1610 C CA . GLN A 1 191 ? -8.281 -58.812 0.33 1 91.12 191 GLN A CA 1
ATOM 1611 C C . GLN A 1 191 ? -8.555 -57.406 0.849 1 91.12 191 GLN A C 1
ATOM 1613 O O . GLN A 1 191 ? -9.383 -56.688 0.284 1 91.12 191 GLN A O 1
ATOM 1618 N N . THR A 1 192 ? -7.84 -56.969 1.856 1 92.75 192 THR A N 1
ATOM 1619 C CA . THR A 1 192 ? -8.047 -55.656 2.418 1 92.75 192 THR A CA 1
ATOM 1620 C C . THR A 1 192 ? -7.637 -54.562 1.421 1 92.75 192 THR A C 1
ATOM 1622 O O . THR A 1 192 ? -8.328 -53.562 1.269 1 92.75 192 THR A O 1
ATOM 1625 N N . LYS A 1 193 ? -6.523 -54.812 0.821 1 93.19 193 LYS A N 1
ATOM 1626 C CA . LYS A 1 193 ? -6.035 -53.875 -0.182 1 93.19 193 LYS A CA 1
ATOM 1627 C C . LYS A 1 193 ? -7.008 -53.75 -1.354 1 93.19 193 LYS A C 1
ATOM 1629 O O . LYS A 1 193 ? -7.203 -52.656 -1.906 1 93.19 193 LYS A O 1
ATOM 1634 N N . ARG A 1 194 ? -7.621 -54.781 -1.71 1 94 194 ARG A N 1
ATOM 1635 C CA . ARG A 1 194 ? -8.578 -54.812 -2.809 1 94 194 ARG A CA 1
ATOM 1636 C C . ARG A 1 194 ? -9.852 -54.062 -2.443 1 94 194 ARG A C 1
ATOM 1638 O O . ARG A 1 194 ? -10.383 -53.281 -3.258 1 94 194 ARG A O 1
ATOM 1645 N N . GLU A 1 195 ? -10.258 -54.219 -1.239 1 93.38 195 GLU A N 1
ATOM 1646 C CA . GLU A 1 195 ? -11.469 -53.562 -0.791 1 93.38 195 GLU A CA 1
ATOM 1647 C C . GLU A 1 195 ? -11.289 -52.031 -0.775 1 93.38 195 GLU A C 1
ATOM 1649 O O . GLU A 1 195 ? -12.195 -51.281 -1.15 1 93.38 195 GLU A O 1
ATOM 1654 N N . GLU A 1 196 ? -10.188 -51.625 -0.333 1 93.44 196 GLU A N 1
ATOM 1655 C CA . GLU A 1 196 ? -9.906 -50.188 -0.294 1 93.44 196 GLU A CA 1
ATOM 1656 C C . GLU A 1 196 ? -9.922 -49.594 -1.696 1 93.44 196 GLU A C 1
ATOM 1658 O O . GLU A 1 196 ? -10.484 -48.5 -1.909 1 93.44 196 GLU A O 1
ATOM 1663 N N . ARG A 1 197 ? -9.289 -50.25 -2.65 1 95 197 ARG A N 1
ATOM 1664 C CA . ARG A 1 197 ? -9.227 -49.75 -4.023 1 95 197 ARG A CA 1
ATOM 1665 C C . ARG A 1 197 ? -10.586 -49.844 -4.699 1 95 197 ARG A C 1
ATOM 1667 O O . ARG A 1 197 ? -10.938 -49 -5.523 1 95 197 ARG A O 1
ATOM 1674 N N . ASN A 1 198 ? -11.344 -50.781 -4.344 1 93.69 198 ASN A N 1
ATOM 1675 C CA . ASN A 1 198 ? -12.664 -50.969 -4.93 1 93.69 198 ASN A CA 1
ATOM 1676 C C . ASN A 1 198 ? -13.602 -49.812 -4.543 1 93.69 198 ASN A C 1
ATOM 1678 O O . ASN A 1 198 ? -14.492 -49.438 -5.309 1 93.69 198 ASN A O 1
ATOM 1682 N N . LYS A 1 199 ? -13.352 -49.312 -3.438 1 94.44 199 LYS A N 1
ATOM 1683 C CA . LYS A 1 199 ? -14.148 -48.156 -3.033 1 94.44 199 LYS A CA 1
ATOM 1684 C C . LYS A 1 199 ? -13.977 -47 -4.016 1 94.44 199 LYS A C 1
ATOM 1686 O O . LYS A 1 199 ? -14.953 -46.406 -4.445 1 94.44 199 LYS A O 1
ATOM 1691 N N . TYR A 1 200 ? -12.727 -46.75 -4.336 1 94.56 200 TYR A N 1
ATOM 1692 C CA . TYR A 1 200 ? -12.453 -45.656 -5.273 1 94.56 200 TYR A CA 1
ATOM 1693 C C . TYR A 1 200 ? -12.914 -46.031 -6.68 1 94.56 200 TYR A C 1
ATOM 1695 O O . TYR A 1 200 ? -13.5 -45.188 -7.375 1 94.56 200 TYR A O 1
ATOM 1703 N N . GLU A 1 201 ? -12.688 -47.25 -7.059 1 93.44 201 GLU A N 1
ATOM 1704 C CA . GLU A 1 201 ? -13.078 -47.688 -8.391 1 93.44 201 GLU A CA 1
ATOM 1705 C C . GLU A 1 201 ? -14.594 -47.625 -8.57 1 93.44 201 GLU A C 1
ATOM 1707 O O . GLU A 1 201 ? -15.078 -47.25 -9.633 1 93.44 201 GLU A O 1
ATOM 1712 N N . ASN A 1 202 ? -15.266 -48 -7.582 1 91.88 202 ASN A N 1
ATOM 1713 C CA . ASN A 1 202 ? -16.719 -47.938 -7.629 1 91.88 202 ASN A CA 1
ATOM 1714 C C . ASN A 1 202 ? -17.234 -46.5 -7.691 1 91.88 202 ASN A C 1
ATOM 1716 O O . ASN A 1 202 ? -18.203 -46.219 -8.383 1 91.88 202 ASN A O 1
ATOM 1720 N N . LEU A 1 203 ? -16.594 -45.719 -6.961 1 90.94 203 LEU A N 1
ATOM 1721 C CA . LEU A 1 203 ? -16.969 -44.312 -6.984 1 90.94 203 LEU A CA 1
ATOM 1722 C C . LEU A 1 203 ? -16.75 -43.719 -8.375 1 90.94 203 LEU A C 1
ATOM 1724 O O . LEU A 1 203 ? -17.625 -43 -8.891 1 90.94 203 LEU A O 1
ATOM 1728 N N . ILE A 1 204 ? -15.641 -43.969 -9.023 1 91.12 204 ILE A N 1
ATOM 1729 C CA . ILE A 1 204 ? -15.312 -43.438 -10.352 1 91.12 204 ILE A CA 1
ATOM 1730 C C . ILE A 1 204 ? -16.281 -44 -11.375 1 91.12 204 ILE A C 1
ATOM 1732 O O . ILE A 1 204 ? -16.75 -43.312 -12.273 1 91.12 204 ILE A O 1
ATOM 1736 N N . PHE A 1 205 ? -16.641 -45.25 -11.195 1 87.44 205 PHE A N 1
ATOM 1737 C CA . PHE A 1 205 ? -17.578 -45.906 -12.094 1 87.44 205 PHE A CA 1
ATOM 1738 C C . PHE A 1 205 ? -18.953 -45.281 -11.992 1 87.44 205 PHE A C 1
ATOM 1740 O O . PHE A 1 205 ? -19.625 -45.062 -13.008 1 87.44 205 PHE A O 1
ATOM 1747 N N . SER A 1 206 ? -19.297 -45 -10.844 1 85.12 206 SER A N 1
ATOM 1748 C CA . SER A 1 206 ? -20.609 -44.406 -10.625 1 85.12 206 SER A CA 1
ATOM 1749 C C . SER A 1 206 ? -20.672 -43 -11.234 1 85.12 206 SER A C 1
ATOM 1751 O O . SER A 1 206 ? -21.703 -42.594 -11.773 1 85.12 206 SER A O 1
ATOM 1753 N N . LEU A 1 207 ? -19.594 -42.312 -11.164 1 83.62 207 LEU A N 1
ATOM 1754 C CA . LEU A 1 207 ? -19.531 -40.969 -11.711 1 83.62 207 LEU A CA 1
ATOM 1755 C C . LEU A 1 207 ? -19.469 -41 -13.234 1 83.62 207 LEU A C 1
ATOM 1757 O O . LEU A 1 207 ? -20.016 -40.125 -13.898 1 83.62 207 LEU A O 1
ATOM 1761 N N . ASP A 1 208 ? -18.812 -42 -13.82 1 76.19 208 ASP A N 1
ATOM 1762 C CA . ASP A 1 208 ? -18.703 -42.156 -15.266 1 76.19 208 ASP A CA 1
ATOM 1763 C C . ASP A 1 208 ? -20.047 -42.469 -15.891 1 76.19 208 ASP A C 1
ATOM 1765 O O . ASP A 1 208 ? -20.375 -41.969 -16.969 1 76.19 208 ASP A O 1
ATOM 1769 N N . ILE A 1 209 ? -20.812 -43.281 -15.258 1 61.72 209 ILE A N 1
ATOM 1770 C CA . ILE A 1 209 ? -22.156 -43.656 -15.719 1 61.72 209 ILE A CA 1
ATOM 1771 C C . ILE A 1 209 ? -23.062 -42.406 -15.711 1 61.72 209 ILE A C 1
ATOM 1773 O O . ILE A 1 209 ? -23.828 -42.188 -16.656 1 61.72 209 ILE A O 1
ATOM 1777 N N . SER A 1 210 ? -22.828 -41.75 -14.695 1 61.72 210 SER A N 1
ATOM 1778 C CA . SER A 1 210 ? -23.656 -40.562 -14.57 1 61.72 210 SER A CA 1
ATOM 1779 C C . SER A 1 210 ? -23.359 -39.562 -15.672 1 61.72 210 SER A C 1
ATOM 1781 O O . SER A 1 210 ? -24.266 -38.875 -16.156 1 61.72 210 SER A O 1
ATOM 1783 N N . LYS A 1 211 ? -22.094 -39.469 -16.047 1 60.75 211 LYS A N 1
ATOM 1784 C CA . LYS A 1 211 ? -21.688 -38.594 -17.141 1 60.75 211 LYS A CA 1
ATOM 1785 C C . LYS A 1 211 ? -22.328 -39 -18.469 1 60.75 211 LYS A C 1
ATOM 1787 O O . LYS A 1 211 ? -22.766 -38.156 -19.234 1 60.75 211 LYS A O 1
ATOM 1792 N N . ALA A 1 212 ? -22.312 -40.344 -18.578 1 57.25 212 ALA A N 1
ATOM 1793 C CA . ALA A 1 212 ? -22.875 -40.875 -19.812 1 57.25 212 ALA A CA 1
ATOM 1794 C C . ALA A 1 212 ? -24.391 -40.688 -19.859 1 57.25 212 ALA A C 1
ATOM 1796 O O . ALA A 1 212 ? -24.969 -40.5 -20.938 1 57.25 212 ALA A O 1
ATOM 1797 N N . THR A 1 213 ? -25 -40.812 -18.609 1 51.66 213 THR A N 1
ATOM 1798 C CA . THR A 1 213 ? -26.453 -40.719 -18.531 1 51.66 213 THR A CA 1
ATOM 1799 C C . THR A 1 213 ? -26.891 -39.281 -18.422 1 51.66 213 THR A C 1
ATOM 1801 O O . THR A 1 213 ? -27.891 -38.969 -17.734 1 51.66 213 THR A O 1
ATOM 1804 N N . GLU A 1 214 ? -26.375 -38.438 -19.172 1 51.72 214 GLU A N 1
ATOM 1805 C CA . GLU A 1 214 ? -26.797 -37.062 -19.406 1 51.72 214 GLU A CA 1
ATOM 1806 C C . GLU A 1 214 ? -26.781 -36.25 -18.125 1 51.72 214 GLU A C 1
ATOM 1808 O O . GLU A 1 214 ? -27.172 -35.094 -18.109 1 51.72 214 GLU A O 1
ATOM 1813 N N . GLN A 1 215 ? -26.406 -36.906 -17.078 1 50.59 215 GLN A N 1
ATOM 1814 C CA . GLN A 1 215 ? -26.438 -36.094 -15.883 1 50.59 215 GLN A CA 1
ATOM 1815 C C . GLN A 1 215 ? -25.172 -35.219 -15.766 1 50.59 215 GLN A C 1
ATOM 1817 O O . GLN A 1 215 ? -24.078 -35.719 -16.016 1 50.59 215 GLN A O 1
ATOM 1822 N N . VAL A 1 216 ? -25.359 -34 -15.969 1 48.31 216 VAL A N 1
ATOM 1823 C CA . VAL A 1 216 ? -24.281 -33 -15.961 1 48.31 216 VAL A CA 1
ATOM 1824 C C . VAL A 1 216 ? -23.344 -33.281 -14.781 1 48.31 216 VAL A C 1
ATOM 1826 O O . VAL A 1 216 ? -23.75 -33.125 -13.625 1 48.31 216 VAL A O 1
ATOM 1829 N N . ILE A 1 217 ? -22.609 -34.25 -14.766 1 56.84 217 ILE A N 1
ATOM 1830 C CA . ILE A 1 217 ? -21.594 -34.562 -13.766 1 56.84 217 ILE A CA 1
ATOM 1831 C C . ILE A 1 217 ? -20.656 -33.344 -13.625 1 56.84 217 ILE A C 1
ATOM 1833 O O . ILE A 1 217 ? -20.188 -32.812 -14.617 1 56.84 217 ILE A O 1
ATOM 1837 N N . GLU A 1 218 ? -20.703 -32.844 -12.422 1 68.06 218 GLU A N 1
ATOM 1838 C CA . GLU A 1 218 ? -19.781 -31.766 -12.117 1 68.06 218 GLU A CA 1
ATOM 1839 C C . GLU A 1 218 ? -18.328 -32.219 -12.266 1 68.06 218 GLU A C 1
ATOM 1841 O O . GLU A 1 218 ? -17.891 -33.156 -11.617 1 68.06 218 GLU A O 1
ATOM 1846 N N . MET A 1 219 ? -17.656 -32.094 -13.445 1 78.69 219 MET A N 1
ATOM 1847 C CA . MET A 1 219 ? -16.25 -32.344 -13.734 1 78.69 219 MET A CA 1
ATOM 1848 C C . MET A 1 219 ? -15.398 -32.188 -12.492 1 78.69 219 MET A C 1
ATOM 1850 O O . MET A 1 219 ? -14.391 -32.875 -12.32 1 78.69 219 MET A O 1
ATOM 1854 N N . GLU A 1 220 ? -15.953 -31.469 -11.633 1 82.56 220 GLU A N 1
ATOM 1855 C CA . GLU A 1 220 ? -15.203 -31.219 -10.414 1 82.56 220 GLU A CA 1
ATOM 1856 C C . GLU A 1 220 ? -15.203 -32.438 -9.5 1 82.56 220 GLU A C 1
ATOM 1858 O O . GLU A 1 220 ? -14.188 -32.75 -8.883 1 82.56 220 GLU A O 1
ATOM 1863 N N . LYS A 1 221 ? -16.328 -33.031 -9.555 1 86.12 221 LYS A N 1
ATOM 1864 C CA . LYS A 1 221 ? -16.438 -34.219 -8.711 1 86.12 221 LYS A CA 1
ATOM 1865 C C . LYS A 1 221 ? -15.555 -35.344 -9.25 1 86.12 221 LYS A C 1
ATOM 1867 O O . LYS A 1 221 ? -14.953 -36.094 -8.469 1 86.12 221 LYS A O 1
ATOM 1872 N N . MET A 1 222 ? -15.539 -35.5 -10.484 1 88.81 222 MET A N 1
ATOM 1873 C CA . MET A 1 222 ? -14.711 -36.5 -11.109 1 88.81 222 MET A CA 1
ATOM 1874 C C . MET A 1 222 ? -13.234 -36.25 -10.836 1 88.81 222 MET A C 1
ATOM 1876 O O . MET A 1 222 ? -12.492 -37.188 -10.523 1 88.81 222 MET A O 1
ATOM 1880 N N . VAL A 1 223 ? -12.852 -35.062 -10.961 1 91.25 223 VAL A N 1
ATOM 1881 C CA . VAL A 1 223 ? -11.461 -34.656 -10.727 1 91.25 223 VAL A CA 1
ATOM 1882 C C . VAL A 1 223 ? -11.086 -34.969 -9.273 1 91.25 223 VAL A C 1
ATOM 1884 O O . VAL A 1 223 ? -10.008 -35.469 -8.992 1 91.25 223 VAL A O 1
ATOM 1887 N N . GLU A 1 224 ? -12.008 -34.688 -8.438 1 91.88 224 GLU A N 1
ATOM 1888 C CA . GLU A 1 224 ? -11.734 -34.906 -7.02 1 91.88 224 GLU A CA 1
ATOM 1889 C C . GLU A 1 224 ? -11.617 -36.375 -6.711 1 91.88 224 GLU A C 1
ATOM 1891 O O . GLU A 1 224 ? -10.82 -36.781 -5.859 1 91.88 224 GLU A O 1
ATOM 1896 N N . ALA A 1 225 ? -12.422 -37.125 -7.328 1 93.31 225 ALA A N 1
ATOM 1897 C CA . ALA A 1 225 ? -12.375 -38.562 -7.113 1 93.31 225 ALA A CA 1
ATOM 1898 C C . ALA A 1 225 ? -11.031 -39.156 -7.559 1 93.31 225 ALA A C 1
ATOM 1900 O O . ALA A 1 225 ? -10.422 -39.938 -6.84 1 93.31 225 ALA A O 1
ATOM 1901 N N . TRP A 1 226 ? -10.602 -38.781 -8.703 1 94.44 226 TRP A N 1
ATOM 1902 C CA . TRP A 1 226 ? -9.312 -39.281 -9.211 1 94.44 226 TRP A CA 1
ATOM 1903 C C . TRP A 1 226 ? -8.172 -38.781 -8.344 1 94.44 226 TRP A C 1
ATOM 1905 O O . TRP A 1 226 ? -7.223 -39.5 -8.062 1 94.44 226 TRP A O 1
ATOM 1915 N N . LYS A 1 227 ? -8.281 -37.5 -7.977 1 94.62 227 LYS A N 1
ATOM 1916 C CA . LYS A 1 227 ? -7.254 -36.938 -7.117 1 94.62 227 LYS A CA 1
ATOM 1917 C C . LYS A 1 227 ? -7.141 -37.688 -5.801 1 94.62 227 LYS A C 1
ATOM 1919 O O . LYS A 1 227 ? -6.039 -38.031 -5.367 1 94.62 227 LYS A O 1
ATOM 1924 N N . SER A 1 228 ? -8.25 -37.938 -5.207 1 95.06 228 SER A N 1
ATOM 1925 C CA . SER A 1 228 ? -8.258 -38.625 -3.93 1 95.06 228 SER A CA 1
ATOM 1926 C C . SER A 1 228 ? -7.676 -40.031 -4.074 1 95.06 228 SER A C 1
ATOM 1928 O O . SER A 1 228 ? -6.953 -40.5 -3.193 1 95.06 228 SER A O 1
ATOM 1930 N N . TYR A 1 229 ? -8.047 -40.688 -5.094 1 95.5 229 TYR A N 1
ATOM 1931 C CA . TYR A 1 229 ? -7.52 -42 -5.371 1 95.5 229 TYR A CA 1
ATOM 1932 C C . TYR A 1 229 ? -6.008 -41.969 -5.555 1 95.5 229 TYR A C 1
ATOM 1934 O O . TYR A 1 229 ? -5.285 -42.781 -4.992 1 95.5 229 TYR A O 1
ATOM 1942 N N . ALA A 1 230 ? -5.523 -41.062 -6.309 1 95.81 230 ALA A N 1
ATOM 1943 C CA . ALA A 1 230 ? -4.09 -40.906 -6.559 1 95.81 230 ALA A CA 1
ATOM 1944 C C . ALA A 1 230 ? -3.336 -40.594 -5.273 1 95.81 230 ALA A C 1
ATOM 1946 O O . ALA A 1 230 ? -2.227 -41.094 -5.055 1 95.81 230 ALA A O 1
ATOM 1947 N N . GLU A 1 231 ? -3.951 -39.75 -4.5 1 94.88 231 GLU A N 1
ATOM 1948 C CA . GLU A 1 231 ? -3.322 -39.406 -3.23 1 94.88 231 GLU A CA 1
ATOM 1949 C C . GLU A 1 231 ? -3.215 -40.625 -2.311 1 94.88 231 GLU A C 1
ATOM 1951 O O . GLU A 1 231 ? -2.215 -40.781 -1.606 1 94.88 231 GLU A O 1
ATOM 1956 N N . PHE A 1 232 ? -4.211 -41.375 -2.297 1 94.69 232 PHE A N 1
ATOM 1957 C CA . PHE A 1 232 ? -4.176 -42.594 -1.529 1 94.69 232 PHE A CA 1
ATOM 1958 C C . PHE A 1 232 ? -3.027 -43.5 -1.988 1 94.69 232 PHE A C 1
ATOM 1960 O O . PHE A 1 232 ? -2.26 -44 -1.166 1 94.69 232 PHE A O 1
ATOM 1967 N N . GLU A 1 233 ? -2.879 -43.656 -3.25 1 94.69 233 GLU A N 1
ATOM 1968 C CA . GLU A 1 233 ? -1.846 -44.531 -3.799 1 94.69 233 GLU A CA 1
ATOM 1969 C C . GLU A 1 233 ? -0.454 -43.938 -3.584 1 94.69 233 GLU A C 1
ATOM 1971 O O . GLU A 1 233 ? 0.538 -44.656 -3.555 1 94.69 233 GLU A O 1
ATOM 1976 N N . THR A 1 234 ? -0.379 -42.594 -3.514 1 93 234 THR A N 1
ATOM 1977 C CA . THR A 1 234 ? 0.907 -41.969 -3.297 1 93 234 THR A CA 1
ATOM 1978 C C . THR A 1 234 ? 1.551 -42.438 -2.002 1 93 234 THR A C 1
ATOM 1980 O O . THR A 1 234 ? 2.775 -42.562 -1.918 1 93 234 THR A O 1
ATOM 1983 N N . SER A 1 235 ? 0.733 -42.719 -1.02 1 90.81 235 SER A N 1
ATOM 1984 C CA . SER A 1 235 ? 1.236 -43.219 0.264 1 90.81 235 SER A CA 1
ATOM 1985 C C . SER A 1 235 ? 1.623 -44.688 0.189 1 90.81 235 SER A C 1
ATOM 1987 O O . SER A 1 235 ? 2.373 -45.188 1.033 1 90.81 235 SER A O 1
ATOM 1989 N N . VAL A 1 236 ? 1.219 -45.344 -0.872 1 88.56 236 VAL A N 1
ATOM 1990 C CA . VAL A 1 236 ? 1.437 -46.781 -0.986 1 88.56 236 VAL A CA 1
ATOM 1991 C C . VAL A 1 236 ? 2.506 -47.062 -2.039 1 88.56 236 VAL A C 1
ATOM 1993 O O . VAL A 1 236 ? 3.531 -47.688 -1.743 1 88.56 236 VAL A O 1
ATOM 1996 N N . ASP A 1 237 ? 2.186 -46.625 -3.227 1 89.94 237 ASP A N 1
ATOM 1997 C CA . ASP A 1 237 ? 3.084 -46.844 -4.352 1 89.94 237 ASP A CA 1
ATOM 1998 C C . ASP A 1 237 ? 3.035 -45.688 -5.344 1 89.94 237 ASP A C 1
ATOM 2000 O O . ASP A 1 237 ? 1.993 -45.438 -5.949 1 89.94 237 ASP A O 1
ATOM 2004 N N . LEU A 1 238 ? 4.242 -45.188 -5.652 1 90.25 238 LEU A N 1
ATOM 2005 C CA . LEU A 1 238 ? 4.336 -44 -6.496 1 90.25 238 LEU A CA 1
ATOM 2006 C C . LEU A 1 238 ? 3.992 -44.312 -7.941 1 90.25 238 LEU A C 1
ATOM 2008 O O . LEU A 1 238 ? 3.438 -43.5 -8.664 1 90.25 238 LEU A O 1
ATOM 2012 N N . LEU A 1 239 ? 4.297 -45.5 -8.383 1 88.62 239 LEU A N 1
ATOM 2013 C CA . LEU A 1 239 ? 4.02 -45.906 -9.758 1 88.62 239 LEU A CA 1
ATOM 2014 C C . LEU A 1 239 ? 2.523 -46.094 -9.977 1 88.62 239 LEU A C 1
ATOM 2016 O O . LEU A 1 239 ? 1.998 -45.75 -11.039 1 88.62 239 LEU A O 1
ATOM 2020 N N . ARG A 1 240 ? 1.859 -46.625 -8.977 1 91.75 240 ARG A N 1
ATOM 2021 C CA . ARG A 1 240 ? 0.409 -46.75 -9.055 1 91.75 240 ARG A CA 1
ATOM 2022 C C . ARG A 1 240 ? -0.272 -45.406 -9.086 1 91.75 240 ARG A C 1
ATOM 2024 O O . ARG A 1 240 ? -1.265 -45.219 -9.789 1 91.75 240 ARG A O 1
ATOM 2031 N N . ALA A 1 241 ? 0.288 -44.562 -8.258 1 93.56 241 ALA A N 1
ATOM 2032 C CA . ALA A 1 241 ? -0.27 -43.219 -8.242 1 93.56 241 ALA A CA 1
ATOM 2033 C C . ALA A 1 241 ? -0.167 -42.562 -9.617 1 93.56 241 ALA A C 1
ATOM 2035 O O . ALA A 1 241 ? -1.119 -41.938 -10.086 1 93.56 241 ALA A O 1
ATOM 2036 N N . LYS A 1 242 ? 1.008 -42.719 -10.25 1 91.31 242 LYS A N 1
ATOM 2037 C CA . LYS A 1 242 ? 1.207 -42.188 -11.602 1 91.31 242 LYS A CA 1
ATOM 2038 C C . LYS A 1 242 ? 0.184 -42.781 -12.57 1 91.31 242 LYS A C 1
ATOM 2040 O O . LYS A 1 242 ? -0.396 -42.031 -13.375 1 91.31 242 LYS A O 1
ATOM 2045 N N . MET A 1 243 ? -0.064 -43.969 -12.461 1 91.62 243 MET A N 1
ATOM 2046 C CA . MET A 1 243 ? -1.007 -44.688 -13.336 1 91.62 243 MET A CA 1
ATOM 2047 C C . MET A 1 243 ? -2.426 -44.156 -13.117 1 91.62 243 MET A C 1
ATOM 2049 O O . MET A 1 243 ? -3.184 -44 -14.078 1 91.62 243 MET A O 1
ATOM 2053 N N . ILE A 1 244 ? -2.748 -43.938 -11.867 1 94 244 ILE A N 1
ATOM 2054 C CA . ILE A 1 244 ? -4.094 -43.5 -11.547 1 94 244 ILE A CA 1
ATOM 2055 C C . ILE A 1 244 ? -4.32 -42.094 -12.133 1 94 244 ILE A C 1
ATOM 2057 O O . ILE A 1 244 ? -5.387 -41.812 -12.688 1 94 244 ILE A O 1
ATOM 2061 N N . TYR A 1 245 ? -3.336 -41.25 -12 1 93.94 245 TYR A N 1
ATOM 2062 C CA . TYR A 1 245 ? -3.451 -39.906 -12.602 1 93.94 245 TYR A CA 1
ATOM 2063 C C . TYR A 1 245 ? -3.635 -40 -14.109 1 93.94 245 TYR A C 1
ATOM 2065 O O . TYR A 1 245 ? -4.504 -39.344 -14.68 1 93.94 245 TYR A O 1
ATOM 2073 N N . GLU A 1 246 ? -2.855 -40.812 -14.734 1 91.94 246 GLU A N 1
ATOM 2074 C CA . GLU A 1 246 ? -2.9 -40.906 -16.188 1 91.94 246 GLU A CA 1
ATOM 2075 C C . GLU A 1 246 ? -4.199 -41.562 -16.656 1 91.94 246 GLU A C 1
ATOM 2077 O O . GLU A 1 246 ? -4.719 -41.219 -17.719 1 91.94 246 GLU A O 1
ATOM 2082 N N . ARG A 1 247 ? -4.719 -42.469 -15.891 1 90.75 247 ARG A N 1
ATOM 2083 C CA . ARG A 1 247 ? -6.023 -43.031 -16.203 1 90.75 247 ARG A CA 1
ATOM 2084 C C . ARG A 1 247 ? -7.117 -41.969 -16.141 1 90.75 247 ARG A C 1
ATOM 2086 O O . ARG A 1 247 ? -8.016 -41.969 -17 1 90.75 247 ARG A O 1
ATOM 2093 N N . GLY A 1 248 ? -7.043 -41.25 -15.078 1 91.19 248 GLY A N 1
ATOM 2094 C CA . GLY A 1 248 ? -8.016 -40.156 -14.961 1 91.19 248 GLY A CA 1
ATOM 2095 C C . GLY A 1 248 ? -7.945 -39.156 -16.094 1 91.19 248 GLY A C 1
ATOM 2096 O O . GLY A 1 248 ? -8.977 -38.688 -16.578 1 91.19 248 GLY A O 1
ATOM 2097 N N . LEU A 1 249 ? -6.758 -38.906 -16.578 1 92.38 249 LEU A N 1
ATOM 2098 C CA . LEU A 1 249 ? -6.535 -37.906 -17.625 1 92.38 249 LEU A CA 1
ATOM 2099 C C . LEU A 1 249 ? -7.02 -38.406 -18.969 1 92.38 249 LEU A C 1
ATOM 2101 O O . LEU A 1 249 ? -7.266 -37.625 -19.891 1 92.38 249 LEU A O 1
ATOM 2105 N N . ARG A 1 250 ? -7.152 -39.625 -19.125 1 85.12 250 ARG A N 1
ATOM 2106 C CA . ARG A 1 250 ? -7.676 -40.156 -20.375 1 85.12 250 ARG A CA 1
ATOM 2107 C C . ARG A 1 250 ? -9.094 -39.656 -20.641 1 85.12 250 ARG A C 1
ATOM 2109 O O . ARG A 1 250 ? -9.461 -39.406 -21.781 1 85.12 250 ARG A O 1
ATOM 2116 N N . ASN A 1 251 ? -9.805 -39.531 -19.547 1 77.88 251 ASN A N 1
ATOM 2117 C CA . ASN A 1 251 ? -11.188 -39.094 -19.672 1 77.88 251 ASN A CA 1
ATOM 2118 C C . ASN A 1 251 ? -11.305 -37.562 -19.453 1 77.88 251 ASN A C 1
ATOM 2120 O O . ASN A 1 251 ? -12.312 -36.969 -19.828 1 77.88 251 ASN A O 1
ATOM 2124 N N . CYS A 1 252 ? -10.266 -37.094 -18.781 1 84.88 252 CYS A N 1
ATOM 2125 C CA . CYS A 1 252 ? -10.344 -35.688 -18.406 1 84.88 252 CYS A CA 1
ATOM 2126 C C . CYS A 1 252 ? -9.133 -34.906 -18.922 1 84.88 252 CYS A C 1
ATOM 2128 O O . CYS A 1 252 ? -8.578 -34.062 -18.219 1 84.88 252 CYS A O 1
ATOM 2130 N N . TYR A 1 253 ? -8.656 -35.219 -20.156 1 84.69 253 TYR A N 1
ATOM 2131 C CA . TYR A 1 253 ? -7.422 -34.594 -20.625 1 84.69 253 TYR A CA 1
ATOM 2132 C C . TYR A 1 253 ? -7.645 -33.125 -20.938 1 84.69 253 TYR A C 1
ATOM 2134 O O . TYR A 1 253 ? -6.684 -32.344 -21.047 1 84.69 253 TYR A O 1
ATOM 2142 N N . PHE A 1 254 ? -8.883 -32.656 -21 1 83.88 254 PHE A N 1
ATOM 2143 C CA . PHE A 1 254 ? -9.203 -31.266 -21.312 1 83.88 254 PHE A CA 1
ATOM 2144 C C . PHE A 1 254 ? -9.367 -30.453 -20.031 1 83.88 254 PHE A C 1
ATOM 2146 O O . PHE A 1 254 ? -9.562 -29.234 -20.094 1 83.88 254 PHE A O 1
ATOM 2153 N N . VAL A 1 255 ? -9.305 -31.125 -18.891 1 88.25 255 VAL A N 1
ATOM 2154 C CA . VAL A 1 255 ? -9.477 -30.453 -17.625 1 88.25 255 VAL A CA 1
ATOM 2155 C C . VAL A 1 255 ? -8.117 -30.078 -17.031 1 88.25 255 VAL A C 1
ATOM 2157 O O . VAL A 1 255 ? -7.316 -30.969 -16.719 1 88.25 255 VAL A O 1
ATOM 2160 N N . PRO A 1 256 ? -7.879 -28.844 -16.828 1 92.75 256 PRO A N 1
ATOM 2161 C CA . PRO A 1 256 ? -6.555 -28.406 -16.375 1 92.75 256 PRO A CA 1
ATOM 2162 C C . PRO A 1 256 ? -6.25 -28.844 -14.953 1 92.75 256 PRO A C 1
ATOM 2164 O O . PRO A 1 256 ? -5.094 -29.141 -14.625 1 92.75 256 PRO A O 1
ATOM 2167 N N . ASP A 1 257 ? -7.203 -28.922 -14.109 1 92.94 257 ASP A N 1
ATOM 2168 C CA . ASP A 1 257 ? -6.984 -29.156 -12.688 1 92.94 257 ASP A CA 1
ATOM 2169 C C . ASP A 1 257 ? -6.281 -30.484 -12.445 1 92.94 257 ASP A C 1
ATOM 2171 O O . ASP A 1 257 ? -5.336 -30.562 -11.656 1 92.94 257 ASP A O 1
ATOM 2175 N N . LEU A 1 258 ? -6.738 -31.469 -13.07 1 94.06 258 LEU A N 1
ATOM 2176 C CA . LEU A 1 258 ? -6.137 -32.781 -12.852 1 94.06 258 LEU A CA 1
ATOM 2177 C C . LEU A 1 258 ? -4.695 -32.812 -13.352 1 94.06 258 LEU A C 1
ATOM 2179 O O . LEU A 1 258 ? -3.848 -33.469 -12.766 1 94.06 258 LEU A O 1
ATOM 2183 N N . TRP A 1 259 ? -4.434 -32.156 -14.492 1 93.81 259 TRP A N 1
ATOM 2184 C CA . TRP A 1 259 ? -3.066 -32 -14.984 1 93.81 259 TRP A CA 1
ATOM 2185 C C . TRP A 1 259 ? -2.176 -31.344 -13.938 1 93.81 259 TRP A C 1
ATOM 2187 O O . TRP A 1 259 ? -1.04 -31.766 -13.719 1 93.81 259 TRP A O 1
ATOM 2197 N N . LEU A 1 260 ? -2.711 -30.344 -13.367 1 92.94 260 LEU A N 1
ATOM 2198 C CA . LEU A 1 260 ? -1.936 -29.609 -12.383 1 92.94 260 LEU A CA 1
ATOM 2199 C C . LEU A 1 260 ? -1.604 -30.469 -11.18 1 92.94 260 LEU A C 1
ATOM 2201 O O . LEU A 1 260 ? -0.493 -30.422 -10.648 1 92.94 260 LEU A O 1
ATOM 2205 N N . PHE A 1 261 ? -2.545 -31.25 -10.734 1 92.81 261 PHE A N 1
ATOM 2206 C CA . PHE A 1 261 ? -2.285 -32.188 -9.641 1 92.81 261 PHE A CA 1
ATOM 2207 C C . PHE A 1 261 ? -1.225 -33.188 -10.039 1 92.81 261 PHE A C 1
ATOM 2209 O O . PHE A 1 261 ? -0.322 -33.5 -9.25 1 92.81 261 PHE A O 1
ATOM 2216 N N . TYR A 1 262 ? -1.368 -33.656 -11.203 1 93.31 262 TYR A N 1
ATOM 2217 C CA . TYR A 1 262 ? -0.427 -34.656 -11.703 1 93.31 262 TYR A CA 1
ATOM 2218 C C . TYR A 1 262 ? 0.977 -34.062 -11.812 1 93.31 262 TYR A C 1
ATOM 2220 O O . TYR A 1 262 ? 1.95 -34.688 -11.383 1 93.31 262 TYR A O 1
ATOM 2228 N N . LEU A 1 263 ? 1.075 -32.906 -12.352 1 90.38 263 LEU A N 1
ATOM 2229 C CA . LEU A 1 263 ? 2.367 -32.25 -12.492 1 90.38 263 LEU A CA 1
ATOM 2230 C C . LEU A 1 263 ? 2.984 -31.953 -11.125 1 90.38 263 LEU A C 1
ATOM 2232 O O . LEU A 1 263 ? 4.199 -32.094 -10.953 1 90.38 263 LEU A O 1
ATOM 2236 N N . GLY A 1 264 ? 2.113 -31.531 -10.242 1 87.75 264 GLY A N 1
ATOM 2237 C CA . GLY A 1 264 ? 2.596 -31.344 -8.883 1 87.75 264 GLY A CA 1
ATOM 2238 C C . GLY A 1 264 ? 3.148 -32.625 -8.266 1 87.75 264 GLY A C 1
ATOM 2239 O O . GLY A 1 264 ? 4.199 -32.594 -7.625 1 87.75 264 GLY A O 1
ATOM 2240 N N . PHE A 1 265 ? 2.512 -33.688 -8.453 1 90.25 265 PHE A N 1
ATOM 2241 C CA . PHE A 1 265 ? 2.932 -34.969 -7.973 1 90.25 265 PHE A CA 1
ATOM 2242 C C . PHE A 1 265 ? 4.273 -35.375 -8.578 1 90.25 265 PHE A C 1
ATOM 2244 O O . PHE A 1 265 ? 5.172 -35.844 -7.871 1 90.25 265 PHE A O 1
ATOM 2251 N N . LEU A 1 266 ? 4.414 -35.219 -9.867 1 87.56 266 LEU A N 1
ATOM 2252 C CA . LEU A 1 266 ? 5.652 -35.594 -10.547 1 87.56 266 LEU A CA 1
ATOM 2253 C C . LEU A 1 266 ? 6.82 -34.75 -10.047 1 87.56 266 LEU A C 1
ATOM 2255 O O . LEU A 1 266 ? 7.926 -35.281 -9.867 1 87.56 266 LEU A O 1
ATOM 2259 N N . THR A 1 267 ? 6.582 -33.531 -9.805 1 81.94 267 THR A N 1
ATOM 2260 C CA . THR A 1 267 ? 7.625 -32.625 -9.336 1 81.94 267 THR A CA 1
ATOM 2261 C C . THR A 1 267 ? 8.07 -32.969 -7.926 1 81.94 267 THR A C 1
ATOM 2263 O O . THR A 1 267 ? 9.258 -32.875 -7.602 1 81.94 267 THR A O 1
ATOM 2266 N N . ASP A 1 268 ? 7.199 -33.375 -7.098 1 82.44 268 ASP A N 1
ATOM 2267 C CA . ASP A 1 268 ? 7.488 -33.656 -5.691 1 82.44 268 ASP A CA 1
ATOM 2268 C C . ASP A 1 268 ? 8.195 -35 -5.531 1 82.44 268 ASP A C 1
ATOM 2270 O O . ASP A 1 268 ? 9.078 -35.156 -4.68 1 82.44 268 ASP A O 1
ATOM 2274 N N . HIS A 1 269 ? 7.828 -35.938 -6.305 1 86.5 269 HIS A N 1
ATOM 2275 C CA . HIS A 1 269 ? 8.25 -37.312 -6.004 1 86.5 269 HIS A CA 1
ATOM 2276 C C . HIS A 1 269 ? 9.219 -37.812 -7.062 1 86.5 269 HIS A C 1
ATOM 2278 O O . HIS A 1 269 ? 9.906 -38.812 -6.844 1 86.5 269 HIS A O 1
ATOM 2284 N N . PHE A 1 270 ? 9.172 -37.188 -8.109 1 78 270 PHE A N 1
ATOM 2285 C CA . PHE A 1 270 ? 10.102 -37.625 -9.148 1 78 270 PHE A CA 1
ATOM 2286 C C . PHE A 1 270 ? 11.039 -36.5 -9.547 1 78 270 PHE A C 1
ATOM 2288 O O . PHE A 1 270 ? 10.969 -36 -10.672 1 78 270 PHE A O 1
ATOM 2295 N N . PRO A 1 271 ? 11.883 -35.875 -8.547 1 64.12 271 PRO A N 1
ATOM 2296 C CA . PRO A 1 271 ? 12.688 -34.688 -8.789 1 64.12 271 PRO A CA 1
ATOM 2297 C C . PRO A 1 271 ? 13.688 -34.844 -9.93 1 64.12 271 PRO A C 1
ATOM 2299 O O . PRO A 1 271 ? 13.992 -33.906 -10.641 1 64.12 271 PRO A O 1
ATOM 2302 N N . LEU A 1 272 ? 14.461 -35.938 -10.047 1 55.5 272 LEU A N 1
ATOM 2303 C CA . LEU A 1 272 ? 15.633 -36.125 -10.898 1 55.5 272 LEU A CA 1
ATOM 2304 C C . LEU A 1 272 ? 15.227 -36.25 -12.367 1 55.5 272 LEU A C 1
ATOM 2306 O O . LEU A 1 272 ? 16.062 -36.062 -13.258 1 55.5 272 LEU A O 1
ATOM 2310 N N . SER A 1 273 ? 14.031 -36.594 -12.617 1 58.34 273 SER A N 1
ATOM 2311 C CA . SER A 1 273 ? 13.844 -37 -14.008 1 58.34 273 SER A CA 1
ATOM 2312 C C . SER A 1 273 ? 13.227 -35.844 -14.82 1 58.34 273 SER A C 1
ATOM 2314 O O . SER A 1 273 ? 12 -35.75 -14.938 1 58.34 273 SER A O 1
ATOM 2316 N N . ASP A 1 274 ? 13.977 -34.75 -14.977 1 61.41 274 ASP A N 1
ATOM 2317 C CA . ASP A 1 274 ? 13.695 -33.5 -15.688 1 61.41 274 ASP A CA 1
ATOM 2318 C C . ASP A 1 274 ? 13.055 -33.781 -17.047 1 61.41 274 ASP A C 1
ATOM 2320 O O . ASP A 1 274 ? 12.117 -33.094 -17.453 1 61.41 274 ASP A O 1
ATOM 2324 N N . LEU A 1 275 ? 13.328 -34.938 -17.547 1 60.69 275 LEU A N 1
ATOM 2325 C CA . LEU A 1 275 ? 12.859 -35.219 -18.906 1 60.69 275 LEU A CA 1
ATOM 2326 C C . LEU A 1 275 ? 11.391 -35.625 -18.891 1 60.69 275 LEU A C 1
ATOM 2328 O O . LEU A 1 275 ? 10.617 -35.188 -19.766 1 60.69 275 LEU A O 1
ATOM 2332 N N . ASN A 1 276 ? 11.039 -36.344 -17.891 1 69.81 276 ASN A N 1
ATOM 2333 C CA . ASN A 1 276 ? 9.656 -36.781 -17.828 1 69.81 276 ASN A CA 1
ATOM 2334 C C . ASN A 1 276 ? 8.711 -35.625 -17.531 1 69.81 276 ASN A C 1
ATOM 2336 O O . ASN A 1 276 ? 7.625 -35.531 -18.109 1 69.81 276 ASN A O 1
ATOM 2340 N N . THR A 1 277 ? 9.25 -34.781 -16.75 1 76.31 277 THR A N 1
ATOM 2341 C CA . THR A 1 277 ? 8.406 -33.656 -16.406 1 76.31 277 THR A CA 1
ATOM 2342 C C . THR A 1 277 ? 8.25 -32.719 -17.594 1 76.31 277 THR A C 1
ATOM 2344 O O . THR A 1 277 ? 7.172 -32.156 -17.828 1 76.31 277 THR A O 1
ATOM 2347 N N . GLN A 1 278 ? 9.32 -32.594 -18.391 1 82 278 GLN A N 1
ATOM 2348 C CA . GLN A 1 278 ? 9.281 -31.734 -19.562 1 82 278 GLN A CA 1
ATOM 2349 C C . GLN A 1 278 ? 8.305 -32.281 -20.609 1 82 278 GLN A C 1
ATOM 2351 O O . GLN A 1 278 ? 7.492 -31.531 -21.156 1 82 278 GLN A O 1
ATOM 2356 N N . ALA A 1 279 ? 8.398 -33.562 -20.75 1 82.31 279 ALA A N 1
ATOM 2357 C CA . ALA A 1 279 ? 7.527 -34.188 -21.75 1 82.31 279 ALA A CA 1
ATOM 2358 C C . ALA A 1 279 ? 6.066 -34.125 -21.297 1 82.31 279 ALA A C 1
ATOM 2360 O O . ALA A 1 279 ? 5.176 -33.844 -22.109 1 82.31 279 ALA A O 1
ATOM 2361 N N . THR A 1 280 ? 5.844 -34.375 -20.047 1 87.69 280 THR A N 1
ATOM 2362 C CA . THR A 1 280 ? 4.484 -34.406 -19.531 1 87.69 280 THR A CA 1
ATOM 2363 C C . THR A 1 280 ? 3.885 -33 -19.562 1 87.69 280 THR A C 1
ATOM 2365 O O . THR A 1 280 ? 2.691 -32.844 -19.828 1 87.69 280 THR A O 1
ATOM 2368 N N . THR A 1 281 ? 4.707 -32.062 -19.25 1 89 281 THR A N 1
ATOM 2369 C CA . THR A 1 281 ? 4.207 -30.703 -19.25 1 89 281 THR A CA 1
ATOM 2370 C C . THR A 1 281 ? 3.85 -30.25 -20.672 1 89 281 THR A C 1
ATOM 2372 O O . THR A 1 281 ? 2.887 -29.516 -20.875 1 89 281 THR A O 1
ATOM 2375 N N . LYS A 1 282 ? 4.68 -30.625 -21.609 1 86.69 282 LYS A N 1
ATOM 2376 C CA . LYS A 1 282 ? 4.371 -30.312 -23 1 86.69 282 LYS A CA 1
ATOM 2377 C C . LYS A 1 282 ? 3.059 -30.969 -23.438 1 86.69 282 LYS A C 1
ATOM 2379 O O . LYS A 1 282 ? 2.266 -30.344 -24.156 1 86.69 282 LYS A O 1
ATOM 2384 N N . LYS A 1 283 ? 2.865 -32.188 -22.953 1 88 283 LYS A N 1
ATOM 2385 C CA . LYS A 1 283 ? 1.619 -32.875 -23.25 1 88 283 LYS A CA 1
ATOM 2386 C C . LYS A 1 283 ? 0.424 -32.156 -22.625 1 88 283 LYS A C 1
ATOM 2388 O O . LYS A 1 283 ? -0.602 -31.969 -23.281 1 88 283 LYS A O 1
ATOM 2393 N N . ALA A 1 284 ? 0.584 -31.797 -21.422 1 91.56 284 ALA A N 1
ATOM 2394 C CA . ALA A 1 284 ? -0.487 -31.094 -20.719 1 91.56 284 ALA A CA 1
ATOM 2395 C C . ALA A 1 284 ? -0.846 -29.797 -21.438 1 91.56 284 ALA A C 1
ATOM 2397 O O . ALA A 1 284 ? -2.025 -29.5 -21.641 1 91.56 284 ALA A O 1
ATOM 2398 N N . PHE A 1 285 ? 0.176 -29.094 -21.844 1 91.88 285 PHE A N 1
ATOM 2399 C CA . PHE A 1 285 ? -0.042 -27.812 -22.516 1 91.88 285 PHE A CA 1
ATOM 2400 C C . PHE A 1 285 ? -0.726 -28.016 -23.859 1 91.88 285 PHE A C 1
ATOM 2402 O O . PHE A 1 285 ? -1.545 -27.188 -24.281 1 91.88 285 PHE A O 1
ATOM 2409 N N . SER A 1 286 ? -0.383 -29.062 -24.5 1 86.81 286 SER A N 1
ATOM 2410 C CA . SER A 1 286 ? -1.018 -29.344 -25.781 1 86.81 286 SER A CA 1
ATOM 2411 C C . SER A 1 286 ? -2.496 -29.672 -25.609 1 86.81 286 SER A C 1
ATOM 2413 O O . SER A 1 286 ? -3.312 -29.375 -26.484 1 86.81 286 SER A O 1
ATOM 2415 N N . CYS A 1 287 ? -2.836 -30.219 -24.5 1 87.38 287 CYS A N 1
ATOM 2416 C CA . CYS A 1 287 ? -4.215 -30.609 -24.219 1 87.38 287 CYS A CA 1
ATOM 2417 C C . CYS A 1 287 ? -5.039 -29.406 -23.781 1 87.38 287 CYS A C 1
ATOM 2419 O O . CYS A 1 287 ? -6.215 -29.281 -24.125 1 87.38 287 CYS A O 1
ATOM 2421 N N . VAL A 1 288 ? -4.383 -28.641 -23 1 90.75 288 VAL A N 1
ATOM 2422 C CA . VAL A 1 288 ? -5.109 -27.5 -22.469 1 90.75 288 VAL A CA 1
ATOM 2423 C C . VAL A 1 288 ? -4.301 -26.219 -22.688 1 90.75 288 VAL A C 1
ATOM 2425 O O . VAL A 1 288 ? -3.83 -25.609 -21.734 1 90.75 288 VAL A O 1
ATOM 2428 N N . PRO A 1 289 ? -4.254 -25.703 -23.875 1 88.38 289 PRO A N 1
ATOM 2429 C CA . PRO A 1 289 ? -3.416 -24.547 -24.172 1 88.38 289 PRO A CA 1
ATOM 2430 C C . PRO A 1 289 ? -3.975 -23.25 -23.594 1 88.38 289 PRO A C 1
ATOM 2432 O O . PRO A 1 289 ? -3.258 -22.25 -23.5 1 88.38 289 PRO A O 1
ATOM 2435 N N . ASN A 1 290 ? -5.195 -23.25 -23.141 1 89.56 290 ASN A N 1
ATOM 2436 C CA . ASN A 1 290 ? -5.828 -22.047 -22.625 1 89.56 290 ASN A CA 1
ATOM 2437 C C . ASN A 1 290 ? -5.609 -21.891 -21.125 1 89.56 290 ASN A C 1
ATOM 2439 O O . ASN A 1 290 ? -6.027 -20.891 -20.531 1 89.56 290 ASN A O 1
ATOM 2443 N N . SER A 1 291 ? -4.953 -22.797 -20.562 1 94.19 291 SER A N 1
ATOM 2444 C CA . SER A 1 291 ? -4.691 -22.688 -19.141 1 94.19 291 SER A CA 1
ATOM 2445 C C . SER A 1 291 ? -3.402 -21.922 -18.859 1 94.19 291 SER A C 1
ATOM 2447 O O . SER A 1 291 ? -2.316 -22.375 -19.234 1 94.19 291 SER A O 1
ATOM 2449 N N . VAL A 1 292 ? -3.518 -20.844 -18.188 1 95.62 292 VAL A N 1
ATOM 2450 C CA . VAL A 1 292 ? -2.363 -20 -17.906 1 95.62 292 VAL A CA 1
ATOM 2451 C C . VAL A 1 292 ? -1.405 -20.719 -16.969 1 95.62 292 VAL A C 1
ATOM 2453 O O . VAL A 1 292 ? -0.185 -20.641 -17.125 1 95.62 292 VAL A O 1
ATOM 2456 N N . GLU A 1 293 ? -1.957 -21.484 -16.031 1 94.5 293 GLU A N 1
ATOM 2457 C CA . GLU A 1 293 ? -1.13 -22.172 -15.047 1 94.5 293 GLU A CA 1
ATOM 2458 C C . GLU A 1 293 ? -0.289 -23.266 -15.703 1 94.5 293 GLU A C 1
ATOM 2460 O O . GLU A 1 293 ? 0.887 -23.438 -15.375 1 94.5 293 GLU A O 1
ATOM 2465 N N . ILE A 1 294 ? -0.874 -23.969 -16.562 1 95.12 294 ILE A N 1
ATOM 2466 C CA . ILE A 1 294 ? -0.158 -25.047 -17.25 1 95.12 294 ILE A CA 1
ATOM 2467 C C . ILE A 1 294 ? 0.912 -24.438 -18.156 1 95.12 294 ILE A C 1
ATOM 2469 O O . ILE A 1 294 ? 2.018 -24.984 -18.266 1 95.12 294 ILE A O 1
ATOM 2473 N N . ALA A 1 295 ? 0.543 -23.375 -18.859 1 95.19 295 ALA A N 1
ATOM 2474 C CA . ALA A 1 295 ? 1.52 -22.703 -19.719 1 95.19 295 ALA A CA 1
ATOM 2475 C C . ALA A 1 295 ? 2.734 -22.25 -18.906 1 95.19 295 ALA A C 1
ATOM 2477 O O . ALA A 1 295 ? 3.875 -22.422 -19.344 1 95.19 295 ALA A O 1
ATOM 2478 N N . LYS A 1 296 ? 2.486 -21.641 -17.781 1 94.38 296 LYS A N 1
ATOM 2479 C CA . LYS A 1 296 ? 3.568 -21.203 -16.922 1 94.38 296 LYS A CA 1
ATOM 2480 C C . LYS A 1 296 ? 4.438 -22.375 -16.469 1 94.38 296 LYS A C 1
ATOM 2482 O O . LYS A 1 296 ? 5.668 -22.281 -16.469 1 94.38 296 LYS A O 1
ATOM 2487 N N . TYR A 1 297 ? 3.756 -23.438 -16.094 1 92.06 297 TYR A N 1
ATOM 2488 C CA . TYR A 1 297 ? 4.473 -24.625 -15.68 1 92.06 297 TYR A CA 1
ATOM 2489 C C . TYR A 1 297 ? 5.336 -25.172 -16.812 1 92.06 297 TYR A C 1
ATOM 2491 O O . TYR A 1 297 ? 6.48 -25.578 -16.594 1 92.06 297 TYR A O 1
ATOM 2499 N N . ALA A 1 298 ? 4.77 -25.219 -17.969 1 91.88 298 ALA A N 1
ATOM 2500 C CA . ALA A 1 298 ? 5.473 -25.734 -19.141 1 91.88 298 ALA A CA 1
ATOM 2501 C C . ALA A 1 298 ? 6.699 -24.891 -19.453 1 91.88 298 ALA A C 1
ATOM 2503 O O . ALA A 1 298 ? 7.766 -25.422 -19.781 1 91.88 298 ALA A O 1
ATOM 2504 N N . MET A 1 299 ? 6.613 -23.578 -19.328 1 93.31 299 MET A N 1
ATOM 2505 C CA . MET A 1 299 ? 7.738 -22.688 -19.594 1 93.31 299 MET A CA 1
ATOM 2506 C C . MET A 1 299 ? 8.875 -22.938 -18.609 1 93.31 299 MET A C 1
ATOM 2508 O O . MET A 1 299 ? 10.039 -23.031 -19 1 93.31 299 MET A O 1
ATOM 2512 N N . ARG A 1 300 ? 8.531 -23.062 -17.391 1 91.25 300 ARG A N 1
ATOM 2513 C CA . ARG A 1 300 ? 9.547 -23.281 -16.359 1 91.25 300 ARG A CA 1
ATOM 2514 C C . ARG A 1 300 ? 10.219 -24.641 -16.516 1 91.25 300 ARG A C 1
ATOM 2516 O O . ARG A 1 300 ? 11.422 -24.766 -16.281 1 91.25 300 ARG A O 1
ATOM 2523 N N . ALA A 1 301 ? 9.438 -25.641 -16.891 1 88.12 301 ALA A N 1
ATOM 2524 C CA . ALA A 1 301 ? 9.984 -26.984 -17.094 1 88.12 301 ALA A CA 1
ATOM 2525 C C . ALA A 1 301 ? 10.992 -27 -18.25 1 88.12 301 ALA A C 1
ATOM 2527 O O . ALA A 1 301 ? 11.992 -27.719 -18.188 1 88.12 301 ALA A O 1
ATOM 2528 N N . GLN A 1 302 ? 10.695 -26.203 -19.266 1 88.38 302 GLN A N 1
ATOM 2529 C CA . GLN A 1 302 ? 11.555 -26.203 -20.438 1 88.38 302 GLN A CA 1
ATOM 2530 C C . GLN A 1 302 ? 12.797 -25.344 -20.203 1 88.38 302 GLN A C 1
ATOM 2532 O O . GLN A 1 302 ? 13.789 -25.469 -20.922 1 88.38 302 GLN A O 1
ATOM 2537 N N . GLU A 1 303 ? 12.766 -24.438 -19.219 1 89.88 303 GLU A N 1
ATOM 2538 C CA . GLU A 1 303 ? 13.898 -23.578 -18.891 1 89.88 303 GLU A CA 1
ATOM 2539 C C . GLU A 1 303 ? 15.148 -24.406 -18.578 1 89.88 303 GLU A C 1
ATOM 2541 O O . GLU A 1 303 ? 16.266 -23.969 -18.859 1 89.88 303 GLU A O 1
ATOM 2546 N N . ARG A 1 304 ? 14.977 -25.609 -18.016 1 80.12 304 ARG A N 1
ATOM 2547 C CA . ARG A 1 304 ? 16.078 -26.453 -17.562 1 80.12 304 ARG A CA 1
ATOM 2548 C C . ARG A 1 304 ? 16.641 -27.281 -18.703 1 80.12 304 ARG A C 1
ATOM 2550 O O . ARG A 1 304 ? 17.703 -27.891 -18.562 1 80.12 304 ARG A O 1
ATOM 2557 N N . SER A 1 305 ? 15.938 -27.203 -19.766 1 78.88 305 SER A N 1
ATOM 2558 C CA . SER A 1 305 ? 16.359 -28.016 -20.906 1 78.88 305 SER A CA 1
ATOM 2559 C C . SER A 1 305 ? 17.516 -27.344 -21.641 1 78.88 305 SER A C 1
ATOM 2561 O O . SER A 1 305 ? 17.781 -26.156 -21.469 1 78.88 305 SER A O 1
ATOM 2563 N N . ASP A 1 306 ? 18.281 -28.062 -22.406 1 75.38 306 ASP A N 1
ATOM 2564 C CA . ASP A 1 306 ? 19.406 -27.578 -23.203 1 75.38 306 ASP A CA 1
ATOM 2565 C C . ASP A 1 306 ? 18.953 -26.516 -24.203 1 75.38 306 ASP A C 1
ATOM 2567 O O . ASP A 1 306 ? 19.656 -25.531 -24.422 1 75.38 306 ASP A O 1
ATOM 2571 N N . ASN A 1 307 ? 17.844 -26.719 -24.906 1 80.88 307 ASN A N 1
ATOM 2572 C CA . ASN A 1 307 ? 17.266 -25.719 -25.797 1 80.88 307 ASN A CA 1
ATOM 2573 C C . ASN A 1 307 ? 16.156 -24.938 -25.109 1 80.88 307 ASN A C 1
ATOM 2575 O O . ASN A 1 307 ? 15.094 -24.703 -25.688 1 80.88 307 ASN A O 1
ATOM 2579 N N . GLY A 1 308 ? 16.516 -24.609 -24 1 82 308 GLY A N 1
ATOM 2580 C CA . GLY A 1 308 ? 15.516 -24.062 -23.094 1 82 308 GLY A CA 1
ATOM 2581 C C . GLY A 1 308 ? 14.859 -22.797 -23.625 1 82 308 GLY A C 1
ATOM 2582 O O . GLY A 1 308 ? 13.641 -22.672 -23.578 1 82 308 GLY A O 1
ATOM 2583 N N . PHE A 1 309 ? 15.641 -21.844 -24.266 1 88.38 309 PHE A N 1
ATOM 2584 C CA . PHE A 1 309 ? 15.094 -20.562 -24.688 1 88.38 309 PHE A CA 1
ATOM 2585 C C . PHE A 1 309 ? 14.102 -20.75 -25.828 1 88.38 309 PHE A C 1
ATOM 2587 O O . PHE A 1 309 ? 13.016 -20.156 -25.812 1 88.38 309 PHE A O 1
ATOM 2594 N N . HIS A 1 310 ? 14.484 -21.562 -26.781 1 87.25 310 HIS A N 1
ATOM 2595 C CA . HIS A 1 310 ? 13.641 -21.75 -27.953 1 87.25 310 HIS A CA 1
ATOM 2596 C C . HIS A 1 310 ? 12.336 -22.453 -27.578 1 87.25 310 HIS A C 1
ATOM 2598 O O . HIS A 1 310 ? 11.258 -22.031 -28.016 1 87.25 310 HIS A O 1
ATOM 2604 N N . GLU A 1 311 ? 12.406 -23.469 -26.812 1 86.31 311 GLU A N 1
ATOM 2605 C CA . GLU A 1 311 ? 11.227 -24.219 -26.406 1 86.31 311 GLU A CA 1
ATOM 2606 C C . GLU A 1 311 ? 10.305 -23.375 -25.547 1 86.31 311 GLU A C 1
ATOM 2608 O O . GLU A 1 311 ? 9.086 -23.375 -25.734 1 86.31 311 GLU A O 1
ATOM 2613 N N . LEU A 1 312 ? 10.945 -22.719 -24.625 1 91.38 312 LEU A N 1
ATOM 2614 C CA . LEU A 1 312 ? 10.188 -21.844 -23.734 1 91.38 312 LEU A CA 1
ATOM 2615 C C . LEU A 1 312 ? 9.492 -20.734 -24.516 1 91.38 312 LEU A C 1
ATOM 2617 O O . LEU A 1 312 ? 8.336 -20.406 -24.234 1 91.38 312 LEU A O 1
ATOM 2621 N N . SER A 1 313 ? 10.156 -20.141 -25.484 1 91.5 313 SER A N 1
ATOM 2622 C CA . SER A 1 313 ? 9.594 -19.062 -26.297 1 91.5 313 SER A CA 1
ATOM 2623 C C . SER A 1 313 ? 8.445 -19.562 -27.172 1 91.5 313 SER A C 1
ATOM 2625 O O . SER A 1 313 ? 7.441 -18.875 -27.344 1 91.5 313 SER A O 1
ATOM 2627 N N . ASN A 1 314 ? 8.602 -20.781 -27.641 1 87.56 314 ASN A N 1
ATOM 2628 C CA . ASN A 1 314 ? 7.535 -21.375 -28.438 1 87.56 314 ASN A CA 1
ATOM 2629 C C . ASN A 1 314 ? 6.258 -21.547 -27.625 1 87.56 314 ASN A C 1
ATOM 2631 O O . ASN A 1 314 ? 5.16 -21.281 -28.109 1 87.56 314 ASN A O 1
ATOM 2635 N N . ILE A 1 315 ? 6.371 -22.031 -26.484 1 91.56 315 ILE A N 1
ATOM 2636 C CA . ILE A 1 315 ? 5.227 -22.203 -25.594 1 91.56 315 ILE A CA 1
ATOM 2637 C C . ILE A 1 315 ? 4.578 -20.859 -25.312 1 91.56 315 ILE A C 1
ATOM 2639 O O . ILE A 1 315 ? 3.354 -20.719 -25.359 1 91.56 315 ILE A O 1
ATOM 2643 N N . PHE A 1 316 ? 5.387 -19.875 -25.016 1 94.38 316 PHE A N 1
ATOM 2644 C CA . PHE A 1 316 ? 4.887 -18.547 -24.688 1 94.38 316 PHE A CA 1
ATOM 2645 C C . PHE A 1 316 ? 4.055 -17.984 -25.844 1 94.38 316 PHE A C 1
ATOM 2647 O O . PHE A 1 316 ? 2.934 -17.516 -25.625 1 94.38 316 PHE A O 1
ATOM 2654 N N . TRP A 1 317 ? 4.652 -18 -26.953 1 90.19 317 TRP A N 1
ATOM 2655 C CA . TRP A 1 317 ? 3.986 -17.359 -28.094 1 90.19 317 TRP A CA 1
ATOM 2656 C C . TRP A 1 317 ? 2.705 -18.094 -28.453 1 90.19 317 TRP A C 1
ATOM 2658 O O . TRP A 1 317 ? 1.712 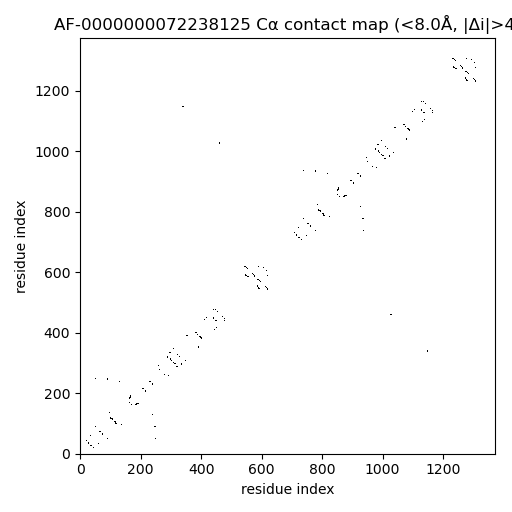-17.484 -28.844 1 90.19 317 TRP A O 1
ATOM 2668 N N . LYS A 1 318 ? 2.725 -19.375 -28.344 1 86.69 318 LYS A N 1
ATOM 2669 C CA . LYS A 1 318 ? 1.501 -20.141 -28.562 1 86.69 318 LYS A CA 1
ATOM 2670 C C . LYS A 1 318 ? 0.436 -19.781 -27.531 1 86.69 318 LYS A C 1
ATOM 2672 O O . LYS A 1 318 ? -0.728 -19.578 -27.875 1 86.69 318 LYS A O 1
ATOM 2677 N N . ALA A 1 319 ? 0.842 -19.781 -26.312 1 92.5 319 ALA A N 1
ATOM 2678 C CA . ALA A 1 319 ? -0.082 -19.422 -25.234 1 92.5 319 ALA A CA 1
ATOM 2679 C C . ALA A 1 319 ? -0.616 -18 -25.422 1 92.5 319 ALA A C 1
ATOM 2681 O O . ALA A 1 319 ? -1.806 -17.75 -25.219 1 92.5 319 ALA A O 1
ATOM 2682 N N . TRP A 1 320 ? 0.284 -17.078 -25.766 1 91 320 TRP A N 1
ATOM 2683 C CA . TRP A 1 320 ? -0.094 -15.688 -26 1 91 320 TRP A CA 1
ATOM 2684 C C . TRP A 1 320 ? -1.176 -15.586 -27.062 1 91 320 TRP A C 1
ATOM 2686 O O . TRP A 1 320 ? -2.141 -14.828 -26.906 1 91 320 TRP A O 1
ATOM 2696 N N . SER A 1 321 ? -1.023 -16.359 -28.094 1 86.94 321 SER A N 1
ATOM 2697 C CA . SER A 1 321 ? -1.968 -16.344 -29.203 1 86.94 321 SER A CA 1
ATOM 2698 C C . SER A 1 321 ? -3.33 -16.875 -28.781 1 86.94 321 SER A C 1
ATOM 2700 O O . SER A 1 321 ? -4.363 -16.312 -29.141 1 86.94 321 SER A O 1
ATOM 2702 N N . VAL A 1 322 ? -3.361 -17.875 -28.047 1 85.56 322 VAL A N 1
ATOM 2703 C CA . VAL A 1 322 ? -4.598 -18.547 -27.641 1 85.56 322 VAL A CA 1
ATOM 2704 C C . VAL A 1 322 ? -5.336 -17.688 -26.625 1 85.56 322 VAL A C 1
ATOM 2706 O O . VAL A 1 322 ? -6.57 -17.625 -26.625 1 85.56 322 VAL A O 1
ATOM 2709 N N . MET A 1 323 ? -4.551 -16.984 -25.812 1 90.62 323 MET A N 1
ATOM 2710 C CA . MET A 1 323 ? -5.168 -16.25 -24.719 1 90.62 323 MET A CA 1
ATOM 2711 C C . MET A 1 323 ? -5.223 -14.758 -25 1 90.62 323 MET A C 1
ATOM 2713 O O . MET A 1 323 ? -5.344 -13.945 -24.094 1 90.62 323 MET A O 1
ATOM 2717 N N . SER A 1 324 ? -5.176 -14.32 -26.188 1 86.38 324 SER A N 1
ATOM 2718 C CA . SER A 1 324 ? -5.047 -12.93 -26.609 1 86.38 324 SER A CA 1
ATOM 2719 C C . SER A 1 324 ? -6.25 -12.102 -26.156 1 86.38 324 SER A C 1
ATOM 2721 O O . SER A 1 324 ? -6.148 -10.883 -25.984 1 86.38 324 SER A O 1
ATOM 2723 N N . MET A 1 325 ? -7.328 -12.773 -25.875 1 86.62 325 MET A N 1
ATOM 2724 C CA . MET A 1 325 ? -8.555 -12.055 -25.531 1 86.62 325 MET A CA 1
ATOM 2725 C C . MET A 1 325 ? -8.617 -11.781 -24.031 1 86.62 325 MET A C 1
ATOM 2727 O O . MET A 1 325 ? -9.484 -11.039 -23.562 1 86.62 325 MET A O 1
ATOM 2731 N N . PHE A 1 326 ? -7.707 -12.312 -23.297 1 91.69 326 PHE A N 1
ATOM 2732 C CA . PHE A 1 326 ? -7.719 -12.172 -21.844 1 91.69 326 PHE A CA 1
ATOM 2733 C C . PHE A 1 326 ? -6.477 -11.43 -21.359 1 91.69 326 PHE A C 1
ATOM 2735 O O . PHE A 1 326 ? -5.473 -12.055 -21.016 1 91.69 326 PHE A O 1
ATOM 2742 N N . PRO A 1 327 ? -6.594 -10.133 -21.203 1 93.44 327 PRO A N 1
ATOM 2743 C CA . PRO A 1 327 ? -5.422 -9.336 -20.828 1 93.44 327 PRO A CA 1
ATOM 2744 C C . PRO A 1 327 ? -4.809 -9.766 -19.5 1 93.44 327 PRO A C 1
ATOM 2746 O O . PRO A 1 327 ? -3.588 -9.703 -19.328 1 93.44 327 PRO A O 1
ATOM 2749 N N . GLU A 1 328 ? -5.605 -10.18 -18.594 1 94.69 328 GLU A N 1
ATOM 2750 C CA . GLU A 1 328 ? -5.09 -10.609 -17.297 1 94.69 328 GLU A CA 1
ATOM 2751 C C . GLU A 1 328 ? -4.18 -11.828 -17.438 1 94.69 328 GLU A C 1
ATOM 2753 O O . GLU A 1 328 ? -3.15 -11.922 -16.766 1 94.69 328 GLU A O 1
ATOM 2758 N N . HIS A 1 329 ? -4.57 -12.711 -18.281 1 95.5 329 HIS A N 1
ATOM 2759 C CA . HIS A 1 329 ? -3.762 -13.898 -18.547 1 95.5 329 HIS A CA 1
ATOM 2760 C C . HIS A 1 329 ? -2.463 -13.531 -19.266 1 95.5 329 HIS A C 1
ATOM 2762 O O . HIS A 1 329 ? -1.413 -14.117 -18.984 1 95.5 329 HIS A O 1
ATOM 2768 N N . LEU A 1 330 ? -2.576 -12.594 -20.094 1 94.31 330 LEU A N 1
ATOM 2769 C CA . LEU A 1 330 ? -1.393 -12.164 -20.828 1 94.31 330 LEU A CA 1
ATOM 2770 C C . LEU A 1 330 ? -0.361 -11.547 -19.891 1 94.31 330 LEU A C 1
ATOM 2772 O O . LEU A 1 330 ? 0.844 -11.719 -20.078 1 94.31 330 LEU A O 1
ATOM 2776 N N . VAL A 1 331 ? -0.858 -10.836 -18.922 1 95.88 331 VAL A N 1
ATOM 2777 C CA . VAL A 1 331 ? 0.037 -10.234 -17.938 1 95.88 331 VAL A CA 1
ATOM 2778 C C . VAL A 1 331 ? 0.769 -11.328 -17.172 1 95.88 331 VAL A C 1
ATOM 2780 O O . VAL A 1 331 ? 1.992 -11.281 -17.016 1 95.88 331 VAL A O 1
ATOM 2783 N N . GLN A 1 332 ? 0.046 -12.305 -16.734 1 96.19 332 GLN A N 1
ATOM 2784 C CA . GLN A 1 332 ? 0.628 -13.398 -15.969 1 96.19 332 GLN A CA 1
ATOM 2785 C C . GLN A 1 332 ? 1.629 -14.188 -16.812 1 96.19 332 GLN A C 1
ATOM 2787 O O . GLN A 1 332 ? 2.711 -14.539 -16.328 1 96.19 332 GLN A O 1
ATOM 2792 N N . LEU A 1 333 ? 1.278 -14.422 -17.984 1 96.31 333 LEU A N 1
ATOM 2793 C CA . LEU A 1 333 ? 2.143 -15.148 -18.906 1 96.31 333 LEU A CA 1
ATOM 2794 C C . LEU A 1 333 ? 3.436 -14.383 -19.156 1 96.31 333 LEU A C 1
ATOM 2796 O O . LEU A 1 333 ? 4.523 -14.969 -19.141 1 96.31 333 LEU A O 1
ATOM 2800 N N . SER A 1 334 ? 3.256 -13.125 -19.422 1 96.31 334 SER A N 1
ATOM 2801 C CA . SER A 1 334 ? 4.414 -12.289 -19.734 1 96.31 334 SER A CA 1
ATOM 2802 C C . SER A 1 334 ? 5.375 -12.234 -18.547 1 96.31 334 SER A C 1
ATOM 2804 O O . SER A 1 334 ? 6.594 -12.305 -18.734 1 96.31 334 SER A O 1
ATOM 2806 N N . LEU A 1 335 ? 4.805 -12.086 -17.438 1 97 335 LEU A N 1
ATOM 2807 C CA . LEU A 1 335 ? 5.645 -12.008 -16.25 1 97 335 LEU A CA 1
ATOM 2808 C C . LEU A 1 335 ? 6.441 -13.289 -16.047 1 97 335 LEU A C 1
ATOM 2810 O O . LEU A 1 335 ? 7.648 -13.25 -15.789 1 97 335 LEU A O 1
ATOM 2814 N N . SER A 1 336 ? 5.785 -14.414 -16.125 1 96.75 336 SER A N 1
ATOM 2815 C CA . SER A 1 336 ? 6.461 -15.695 -15.992 1 96.75 336 SER A CA 1
ATOM 2816 C C . SER A 1 336 ? 7.527 -15.883 -17.062 1 96.75 336 SER A C 1
ATOM 2818 O O . SER A 1 336 ? 8.617 -16.391 -16.781 1 96.75 336 SER A O 1
ATOM 2820 N N . TYR A 1 337 ? 7.195 -15.531 -18.281 1 96.94 337 TYR A N 1
ATOM 2821 C CA . TYR A 1 337 ? 8.125 -15.609 -19.391 1 96.94 337 TYR A CA 1
ATOM 2822 C C . TYR A 1 337 ? 9.375 -14.781 -19.125 1 96.94 337 TYR A C 1
ATOM 2824 O O . TYR A 1 337 ? 10.5 -15.266 -19.297 1 96.94 337 TYR A O 1
ATOM 2832 N N . LEU A 1 338 ? 9.156 -13.578 -18.703 1 97.31 338 LEU A N 1
ATOM 2833 C CA . LEU A 1 338 ? 10.273 -12.664 -18.453 1 97.31 338 LEU A CA 1
ATOM 2834 C C . LEU A 1 338 ? 11.125 -13.148 -17.297 1 97.31 338 LEU A C 1
ATOM 2836 O O . LEU A 1 338 ? 12.352 -13 -17.312 1 97.31 338 LEU A O 1
ATOM 2840 N N . HIS A 1 339 ? 10.492 -13.711 -16.266 1 97.56 339 HIS A N 1
ATOM 2841 C CA . HIS A 1 339 ? 11.25 -14.281 -15.156 1 97.56 339 HIS A CA 1
ATOM 2842 C C . HIS A 1 339 ? 12.172 -15.391 -15.633 1 97.56 339 HIS A C 1
ATOM 2844 O O . HIS A 1 339 ? 13.328 -15.477 -15.211 1 97.56 339 HIS A O 1
ATOM 2850 N N . CYS A 1 340 ? 11.656 -16.25 -16.5 1 96.75 340 CYS A N 1
ATOM 2851 C CA . CYS A 1 340 ? 12.469 -17.328 -17.062 1 96.75 340 CYS A CA 1
ATOM 2852 C C . CYS A 1 340 ? 13.641 -16.781 -17.859 1 96.75 340 CYS A C 1
ATOM 2854 O O . CYS A 1 340 ? 14.773 -17.25 -17.703 1 96.75 340 CYS A O 1
ATOM 2856 N N . LEU A 1 341 ? 13.344 -15.766 -18.688 1 96.19 341 LEU A N 1
ATOM 2857 C CA . LEU A 1 341 ? 14.391 -15.195 -19.531 1 96.19 341 LEU A CA 1
ATOM 2858 C C . LEU A 1 341 ? 15.484 -14.555 -18.688 1 96.19 341 LEU A C 1
ATOM 2860 O O . LEU A 1 341 ? 16.656 -14.609 -19.047 1 96.19 341 LEU A O 1
ATOM 2864 N N . ARG A 1 342 ? 15.125 -13.891 -17.656 1 96.69 342 ARG A N 1
ATOM 2865 C CA . ARG A 1 342 ? 16.109 -13.281 -16.781 1 96.69 342 ARG A CA 1
ATOM 2866 C C . ARG A 1 342 ? 17.062 -14.328 -16.203 1 96.69 342 ARG A C 1
ATOM 2868 O O . ARG A 1 342 ? 18.266 -14.109 -16.141 1 96.69 342 ARG A O 1
ATOM 2875 N N . ARG A 1 343 ? 16.562 -15.445 -15.758 1 95.12 343 ARG A N 1
ATOM 2876 C CA . ARG A 1 343 ? 17.406 -16.516 -15.219 1 95.12 343 ARG A CA 1
ATOM 2877 C C . ARG A 1 343 ? 18.297 -17.109 -16.297 1 95.12 343 ARG A C 1
ATOM 2879 O O . ARG A 1 343 ? 19.469 -17.391 -16.047 1 95.12 343 ARG A O 1
ATOM 2886 N N . LEU A 1 344 ? 17.75 -17.25 -17.484 1 94.25 344 LEU A N 1
ATOM 2887 C CA . LEU A 1 344 ? 18.578 -17.734 -18.594 1 94.25 344 LEU A CA 1
ATOM 2888 C C . LEU A 1 344 ? 19.703 -16.766 -18.906 1 94.25 344 LEU A C 1
ATOM 2890 O O . LEU A 1 344 ? 20.812 -17.172 -19.25 1 94.25 344 LEU A O 1
ATOM 2894 N N . CYS A 1 345 ? 19.406 -15.508 -18.766 1 93.75 345 CYS A N 1
ATOM 2895 C CA . CYS A 1 345 ? 20.406 -14.484 -19 1 93.75 345 CYS A CA 1
ATOM 2896 C C . CYS A 1 345 ? 21.484 -14.508 -17.922 1 93.75 345 CYS A C 1
ATOM 2898 O O . CYS A 1 345 ? 22.672 -14.414 -18.234 1 93.75 345 CYS A O 1
ATOM 2900 N N . THR A 1 346 ? 21.094 -14.641 -16.688 1 92.12 346 THR A N 1
ATOM 2901 C CA . THR A 1 346 ? 22.047 -14.695 -15.57 1 92.12 346 THR A CA 1
ATOM 2902 C C . THR A 1 346 ? 22.906 -15.945 -15.656 1 92.12 346 THR A C 1
ATOM 2904 O O . THR A 1 346 ? 24.078 -15.922 -15.273 1 92.12 346 THR A O 1
ATOM 2907 N N . ASP A 1 347 ? 22.344 -17.031 -16.172 1 89.94 347 ASP A N 1
ATOM 2908 C CA . ASP A 1 347 ? 23.078 -18.281 -16.359 1 89.94 347 ASP A CA 1
ATOM 2909 C C . ASP A 1 347 ? 23.906 -18.25 -17.641 1 89.94 347 ASP A C 1
ATOM 2911 O O . ASP A 1 347 ? 24.5 -19.25 -18.031 1 89.94 347 ASP A O 1
ATOM 2915 N N . GLU A 1 348 ? 23.906 -17.109 -18.359 1 90.12 348 GLU A N 1
ATOM 2916 C CA . GLU A 1 348 ? 24.672 -16.875 -19.578 1 90.12 348 GLU A CA 1
ATOM 2917 C C . GLU A 1 348 ? 24.188 -17.781 -20.719 1 90.12 348 GLU A C 1
ATOM 2919 O O . GLU A 1 348 ? 24.984 -18.219 -21.547 1 90.12 348 GLU A O 1
ATOM 2924 N N . ARG A 1 349 ? 22.938 -18.172 -20.703 1 91.5 349 ARG A N 1
ATOM 2925 C CA . ARG A 1 349 ? 22.328 -18.969 -21.766 1 91.5 349 ARG A CA 1
ATOM 2926 C C . ARG A 1 349 ? 21.516 -18.109 -22.719 1 91.5 349 ARG A C 1
ATOM 2928 O O . ARG A 1 349 ? 20.953 -18.609 -23.688 1 91.5 349 ARG A O 1
ATOM 2935 N N . LEU A 1 350 ? 21.375 -16.875 -22.344 1 90.88 350 LEU A N 1
ATOM 2936 C CA . LEU A 1 350 ? 20.734 -15.867 -23.188 1 90.88 350 LEU A CA 1
ATOM 2937 C C . LEU A 1 350 ? 21.578 -14.594 -23.234 1 90.88 350 LEU A C 1
ATOM 2939 O O . LEU A 1 350 ? 22.031 -14.109 -22.203 1 90.88 350 LEU A O 1
ATOM 2943 N N . ASP A 1 351 ? 21.75 -14.117 -24.422 1 92.56 351 ASP A N 1
ATOM 2944 C CA . ASP A 1 351 ? 22.578 -12.922 -24.625 1 92.56 351 ASP A CA 1
ATOM 2945 C C . ASP A 1 351 ? 21.938 -11.695 -24 1 92.56 351 ASP A C 1
ATOM 2947 O O . ASP A 1 351 ? 20.719 -11.492 -24.125 1 92.56 351 ASP A O 1
ATOM 2951 N N . LYS A 1 352 ? 22.734 -10.93 -23.344 1 93.06 352 LYS A N 1
ATOM 2952 C CA . LYS A 1 352 ? 22.266 -9.75 -22.641 1 93.06 352 LYS A CA 1
ATOM 2953 C C . LYS A 1 352 ? 21.656 -8.734 -23.609 1 93.06 352 LYS A C 1
ATOM 2955 O O . LYS A 1 352 ? 20.656 -8.086 -23.297 1 93.06 352 LYS A O 1
ATOM 2960 N N . LYS A 1 353 ? 22.297 -8.523 -24.688 1 91.88 353 LYS A N 1
ATOM 2961 C CA . LYS A 1 353 ? 21.797 -7.574 -25.672 1 91.88 353 LYS A CA 1
ATOM 2962 C C . LYS A 1 353 ? 20.438 -7.996 -26.188 1 91.88 353 LYS A C 1
ATOM 2964 O O . LYS A 1 353 ? 19.531 -7.164 -26.344 1 91.88 353 LYS A O 1
ATOM 2969 N N . TYR A 1 354 ? 20.391 -9.258 -26.5 1 90.5 354 TYR A N 1
ATOM 2970 C CA . TYR A 1 354 ? 19.125 -9.781 -26.984 1 90.5 354 TYR A CA 1
ATOM 2971 C C . TYR A 1 354 ? 18.031 -9.68 -25.922 1 90.5 354 TYR A C 1
ATOM 2973 O O . TYR A 1 354 ? 16.891 -9.359 -26.219 1 90.5 354 TYR A O 1
ATOM 2981 N N . PHE A 1 355 ? 18.391 -9.969 -24.719 1 94.19 355 PHE A N 1
ATOM 2982 C CA . PHE A 1 355 ? 17.469 -9.844 -23.594 1 94.19 355 PHE A CA 1
ATOM 2983 C C . PHE A 1 355 ? 16.984 -8.406 -23.438 1 94.19 355 PHE A C 1
ATOM 2985 O O . PHE A 1 355 ? 15.812 -8.164 -23.188 1 94.19 355 PHE A O 1
ATOM 2992 N N . SER A 1 356 ? 17.875 -7.473 -23.578 1 93.94 356 SER A N 1
ATOM 2993 C CA . SER A 1 356 ? 17.531 -6.055 -23.5 1 93.94 356 SER A CA 1
ATOM 2994 C C . SER A 1 356 ? 16.516 -5.668 -24.578 1 93.94 356 SER A C 1
ATOM 2996 O O . SER A 1 356 ? 15.602 -4.879 -24.312 1 93.94 356 SER A O 1
ATOM 2998 N N . GLU A 1 357 ? 16.656 -6.223 -25.703 1 91.62 357 GLU A N 1
ATOM 2999 C CA . GLU A 1 357 ? 15.727 -5.965 -26.797 1 91.62 357 GLU A CA 1
ATOM 3000 C C . GLU A 1 357 ? 14.336 -6.508 -26.469 1 91.62 357 GLU A C 1
ATOM 3002 O O . GLU A 1 357 ? 13.328 -5.863 -26.766 1 91.62 357 GLU A O 1
ATOM 3007 N N . ILE A 1 358 ? 14.289 -7.656 -25.922 1 93 358 ILE A N 1
ATOM 3008 C CA . ILE A 1 358 ? 13.023 -8.266 -25.547 1 93 358 ILE A CA 1
ATOM 3009 C C . ILE A 1 358 ? 12.32 -7.398 -24.5 1 93 358 ILE A C 1
ATOM 3011 O O . ILE A 1 358 ? 11.117 -7.156 -24.594 1 93 358 ILE A O 1
ATOM 3015 N N . LEU A 1 359 ? 13.125 -6.957 -23.531 1 94.88 359 LEU A N 1
ATOM 3016 C CA . LEU A 1 359 ? 12.57 -6.109 -22.484 1 94.88 359 LEU A CA 1
ATOM 3017 C C . LEU A 1 359 ? 11.977 -4.836 -23.078 1 94.88 359 LEU A C 1
ATOM 3019 O O . LEU A 1 359 ? 10.898 -4.398 -22.672 1 94.88 359 LEU A O 1
ATOM 3023 N N . SER A 1 360 ? 12.648 -4.258 -24.031 1 92.06 360 SER A N 1
ATOM 3024 C CA . SER A 1 360 ? 12.172 -3.043 -24.672 1 92.06 360 SER A CA 1
ATOM 3025 C C . SER A 1 360 ? 10.875 -3.301 -25.438 1 92.06 360 SER A C 1
ATOM 3027 O O . SER A 1 360 ? 9.992 -2.443 -25.484 1 92.06 360 SER A O 1
ATOM 3029 N N . ASP A 1 361 ? 10.805 -4.449 -26.047 1 90.88 361 ASP A N 1
ATOM 3030 C CA . ASP A 1 361 ? 9.594 -4.832 -26.781 1 90.88 361 ASP A CA 1
ATOM 3031 C C . ASP A 1 361 ? 8.406 -4.957 -25.828 1 90.88 361 ASP A C 1
ATOM 3033 O O . ASP A 1 361 ? 7.293 -4.535 -26.156 1 90.88 361 ASP A O 1
ATOM 3037 N N . PHE A 1 362 ? 8.633 -5.547 -24.75 1 94.31 362 PHE A N 1
ATOM 3038 C CA . PHE A 1 362 ? 7.555 -5.719 -23.781 1 94.31 362 PHE A CA 1
ATOM 3039 C C . PHE A 1 362 ? 7.16 -4.379 -23.172 1 94.31 362 PHE A C 1
ATOM 3041 O O . PHE A 1 362 ? 5.988 -4.152 -22.859 1 94.31 362 PHE A O 1
ATOM 3048 N N . GLN A 1 363 ? 8.125 -3.535 -22.953 1 93.38 363 GLN A N 1
ATOM 3049 C CA . GLN A 1 363 ? 7.812 -2.193 -22.469 1 93.38 363 GLN A CA 1
ATOM 3050 C C . GLN A 1 363 ? 6.844 -1.482 -23.406 1 93.38 363 GLN A C 1
ATOM 3052 O O . GLN A 1 363 ? 5.879 -0.859 -22.953 1 93.38 363 GLN A O 1
ATOM 3057 N N . LYS A 1 364 ? 7.09 -1.59 -24.656 1 91.12 364 LYS A N 1
ATOM 3058 C CA . LYS A 1 364 ? 6.234 -0.974 -25.672 1 91.12 364 LYS A CA 1
ATOM 3059 C C . LYS A 1 364 ? 4.855 -1.632 -25.703 1 91.12 364 LYS A C 1
ATOM 3061 O O . LYS A 1 364 ? 3.84 -0.95 -25.844 1 91.12 364 LYS A O 1
ATOM 3066 N N . THR A 1 365 ? 4.816 -2.893 -25.5 1 89.19 365 THR A N 1
ATOM 3067 C CA . THR A 1 365 ? 3.572 -3.654 -25.516 1 89.19 365 THR A CA 1
ATOM 3068 C C . THR A 1 365 ? 2.654 -3.229 -24.375 1 89.19 365 THR A C 1
ATOM 3070 O O . THR A 1 365 ? 1.44 -3.121 -24.562 1 89.19 365 THR A O 1
ATOM 3073 N N . PHE A 1 366 ? 3.236 -2.963 -23.328 1 88.94 366 PHE A N 1
ATOM 3074 C CA . PHE A 1 366 ? 2.434 -2.682 -22.141 1 88.94 366 PHE A CA 1
ATOM 3075 C C . PHE A 1 366 ? 2.145 -1.189 -22.016 1 88.94 366 PHE A C 1
ATOM 3077 O O . PHE A 1 366 ? 1.716 -0.715 -20.969 1 88.94 366 PHE A O 1
ATOM 3084 N N . ASP A 1 367 ? 2.373 -0.496 -23.109 1 86.75 367 ASP A N 1
ATOM 3085 C CA . ASP A 1 367 ? 1.848 0.858 -23.266 1 86.75 367 ASP A CA 1
ATOM 3086 C C . ASP A 1 367 ? 0.389 0.835 -23.719 1 86.75 367 ASP A C 1
ATOM 3088 O O . ASP A 1 367 ? -0.313 1.844 -23.609 1 86.75 367 ASP A O 1
ATOM 3092 N N . ASN A 1 368 ? -0.023 -0.373 -24.047 1 87.81 368 ASN A N 1
ATOM 3093 C CA . ASN A 1 368 ? -1.426 -0.605 -24.375 1 87.81 368 ASN A CA 1
ATOM 3094 C C . ASN A 1 368 ? -2.322 -0.464 -23.141 1 87.81 368 ASN A C 1
ATOM 3096 O O . ASN A 1 368 ? -2.004 -0.987 -22.078 1 87.81 368 ASN A O 1
ATOM 3100 N N . ASP A 1 369 ? -3.492 0.159 -23.312 1 87.38 369 ASP A N 1
ATOM 3101 C CA . ASP A 1 369 ? -4.344 0.504 -22.172 1 87.38 369 ASP A CA 1
ATOM 3102 C C . ASP A 1 369 ? -4.992 -0.743 -21.578 1 87.38 369 ASP A C 1
ATOM 3104 O O . ASP A 1 369 ? -5.145 -0.847 -20.359 1 87.38 369 ASP A O 1
ATOM 3108 N N . ALA A 1 370 ? -5.332 -1.632 -22.453 1 89.19 370 ALA A N 1
ATOM 3109 C CA . ALA A 1 370 ? -5.98 -2.844 -21.953 1 89.19 370 ALA A CA 1
ATOM 3110 C C . ALA A 1 370 ? -5.027 -3.668 -21.094 1 89.19 370 ALA A C 1
ATOM 3112 O O . ALA A 1 370 ? -5.41 -4.168 -20.031 1 89.19 370 ALA A O 1
ATOM 3113 N N . LEU A 1 371 ? -3.82 -3.801 -21.594 1 91.38 371 LEU A N 1
ATOM 3114 C CA . LEU A 1 371 ? -2.822 -4.57 -20.859 1 91.38 371 LEU A CA 1
ATOM 3115 C C . LEU A 1 371 ? -2.385 -3.83 -19.594 1 91.38 371 LEU A C 1
ATOM 3117 O O . LEU A 1 371 ? -2.148 -4.449 -18.547 1 91.38 371 LEU A O 1
ATOM 3121 N N . ALA A 1 372 ? -2.326 -2.559 -19.734 1 91.12 372 ALA A N 1
ATOM 3122 C CA . ALA A 1 372 ? -1.957 -1.755 -18.562 1 91.12 372 ALA A CA 1
ATOM 3123 C C . ALA A 1 372 ? -3.023 -1.842 -17.484 1 91.12 372 ALA A C 1
ATOM 3125 O O . ALA A 1 372 ? -2.701 -1.914 -16.297 1 91.12 372 ALA A O 1
ATOM 3126 N N . SER A 1 373 ? -4.215 -1.802 -17.875 1 92.44 373 SER A N 1
ATOM 3127 C CA . SER A 1 373 ? -5.316 -1.869 -16.922 1 92.44 373 SER A CA 1
ATOM 3128 C C . SER A 1 373 ? -5.363 -3.225 -16.234 1 92.44 373 SER A C 1
ATOM 3130 O O . SER A 1 373 ? -5.852 -3.332 -15.102 1 92.44 373 SER A O 1
ATOM 3132 N N . ALA A 1 374 ? -4.844 -4.234 -16.938 1 94.25 374 ALA A N 1
ATOM 3133 C CA . ALA A 1 374 ? -4.844 -5.586 -16.391 1 94.25 374 ALA A CA 1
ATOM 3134 C C . ALA A 1 374 ? -3.699 -5.773 -15.398 1 94.25 374 ALA A C 1
ATOM 3136 O O . ALA A 1 374 ? -3.666 -6.762 -14.656 1 94.25 374 ALA A O 1
ATOM 3137 N N . ASP A 1 375 ? -2.844 -4.855 -15.312 1 94.38 375 ASP A N 1
ATOM 3138 C CA . ASP A 1 375 ? -1.708 -4.887 -14.398 1 94.38 375 ASP A CA 1
ATOM 3139 C C . ASP A 1 375 ? -1.661 -3.623 -13.539 1 94.38 375 ASP A C 1
ATOM 3141 O O . ASP A 1 375 ? -0.709 -2.844 -13.625 1 94.38 375 ASP A O 1
ATOM 3145 N N . PRO A 1 376 ? -2.541 -3.527 -12.672 1 91.38 376 PRO A N 1
ATOM 3146 C CA . PRO A 1 376 ? -2.641 -2.289 -11.898 1 91.38 376 PRO A CA 1
ATOM 3147 C C . PRO A 1 376 ? -1.424 -2.049 -11.008 1 91.38 376 PRO A C 1
ATOM 3149 O O . PRO A 1 376 ? -1.088 -0.899 -10.711 1 91.38 376 PRO A O 1
ATOM 3152 N N . SER A 1 377 ? -0.774 -3.051 -10.555 1 91.75 377 SER A N 1
ATOM 3153 C CA . SER A 1 377 ? 0.401 -2.91 -9.695 1 91.75 377 SER A CA 1
ATOM 3154 C C . SER A 1 377 ? 1.67 -2.74 -10.523 1 91.75 377 SER A C 1
ATOM 3156 O O . SER A 1 377 ? 2.766 -2.623 -9.977 1 91.75 377 SER A O 1
ATOM 3158 N N . CYS A 1 378 ? 1.566 -2.746 -11.844 1 94.38 378 CYS A N 1
ATOM 3159 C CA . CYS A 1 378 ? 2.662 -2.527 -12.781 1 94.38 378 CYS A CA 1
ATOM 3160 C C . CYS A 1 378 ? 3.785 -3.531 -12.555 1 94.38 378 CYS A C 1
ATOM 3162 O O . CYS A 1 378 ? 4.953 -3.152 -12.469 1 94.38 378 CYS A O 1
ATOM 3164 N N . GLN A 1 379 ? 3.471 -4.75 -12.391 1 95.44 379 GLN A N 1
ATOM 3165 C CA . GLN A 1 379 ? 4.453 -5.793 -12.117 1 95.44 379 GLN A CA 1
ATOM 3166 C C . GLN A 1 379 ? 5.445 -5.93 -13.266 1 95.44 379 GLN A C 1
ATOM 3168 O O . GLN A 1 379 ? 6.648 -6.082 -13.039 1 95.44 379 GLN A O 1
ATOM 3173 N N . ILE A 1 380 ? 4.934 -5.836 -14.5 1 96.62 380 ILE A N 1
ATOM 3174 C CA . ILE A 1 380 ? 5.77 -6.047 -15.68 1 96.62 380 ILE A CA 1
ATOM 3175 C C . ILE A 1 380 ? 6.758 -4.895 -15.82 1 96.62 380 ILE A C 1
ATOM 3177 O O . ILE A 1 380 ? 7.961 -5.117 -15.984 1 96.62 380 ILE A O 1
ATOM 3181 N N . LEU A 1 381 ? 6.262 -3.711 -15.773 1 96.56 381 LEU A N 1
ATOM 3182 C CA . LEU A 1 381 ? 7.125 -2.547 -15.938 1 96.56 381 LEU A CA 1
ATOM 3183 C C . LEU A 1 381 ? 8.133 -2.449 -14.797 1 96.56 381 LEU A C 1
ATOM 3185 O O . LEU A 1 381 ? 9.281 -2.074 -15.008 1 96.56 381 LEU A O 1
ATOM 3189 N N . ARG A 1 382 ? 7.68 -2.746 -13.555 1 95.88 382 ARG A N 1
ATOM 3190 C CA . ARG A 1 382 ? 8.602 -2.766 -12.422 1 95.88 382 ARG A CA 1
ATOM 3191 C C . ARG A 1 382 ? 9.711 -3.785 -12.633 1 95.88 382 ARG A C 1
ATOM 3193 O O . ARG A 1 382 ? 10.867 -3.527 -12.297 1 95.88 382 ARG A O 1
ATOM 3200 N N . PHE A 1 383 ? 9.352 -4.934 -13.109 1 97.25 383 PHE A N 1
ATOM 3201 C CA . PHE A 1 383 ? 10.344 -5.973 -13.375 1 97.25 383 PHE A CA 1
ATOM 3202 C C . PHE A 1 383 ? 11.344 -5.512 -14.43 1 97.25 383 PHE A C 1
ATOM 3204 O O . PHE A 1 383 ? 12.547 -5.73 -14.289 1 97.25 383 PHE A O 1
ATOM 3211 N N . ILE A 1 384 ? 10.828 -4.918 -15.516 1 97 384 ILE A N 1
ATOM 3212 C CA . ILE A 1 384 ? 11.68 -4.418 -16.594 1 97 384 ILE A CA 1
ATOM 3213 C C . ILE A 1 384 ? 12.664 -3.395 -16.031 1 97 384 ILE A C 1
ATOM 3215 O O . ILE A 1 384 ? 13.867 -3.465 -16.312 1 97 384 ILE A O 1
ATOM 3219 N N . ALA A 1 385 ? 12.18 -2.492 -15.195 1 96.38 385 ALA A N 1
ATOM 3220 C CA . ALA A 1 385 ? 13.055 -1.505 -14.57 1 96.38 385 ALA A CA 1
ATOM 3221 C C . ALA A 1 385 ? 14.117 -2.184 -13.711 1 96.38 385 ALA A C 1
ATOM 3223 O O . ALA A 1 385 ? 15.289 -1.788 -13.734 1 96.38 385 ALA A O 1
ATOM 3224 N N . GLY A 1 386 ? 13.703 -3.205 -12.969 1 95 386 GLY A N 1
ATOM 3225 C CA . GLY A 1 386 ? 14.641 -3.955 -12.148 1 95 386 GLY A CA 1
ATOM 3226 C C . GLY A 1 386 ? 15.711 -4.664 -12.961 1 95 386 GLY A C 1
ATOM 3227 O O . GLY A 1 386 ? 16.875 -4.695 -12.562 1 95 386 GLY A O 1
ATOM 3228 N N . CYS A 1 387 ? 15.328 -5.223 -14.062 1 96.31 387 CYS A N 1
ATOM 3229 C CA . CYS A 1 387 ? 16.281 -5.906 -14.922 1 96.31 387 CYS A CA 1
ATOM 3230 C C . CYS A 1 387 ? 17.297 -4.93 -15.5 1 96.31 387 CYS A C 1
ATOM 3232 O O . CYS A 1 387 ? 18.484 -5.242 -15.586 1 96.31 387 CYS A O 1
ATOM 3234 N N . PHE A 1 388 ? 16.812 -3.771 -15.922 1 95.06 388 PHE A N 1
ATOM 3235 C CA . PHE A 1 388 ? 17.719 -2.762 -16.453 1 95.06 388 PHE A CA 1
ATOM 3236 C C . PHE A 1 388 ? 18.734 -2.334 -15.391 1 95.06 388 PHE A C 1
ATOM 3238 O O . PHE A 1 388 ? 19.891 -2.031 -15.711 1 95.06 388 PHE A O 1
ATOM 3245 N N . GLU A 1 389 ? 18.328 -2.375 -14.18 1 92.69 389 GLU A N 1
ATOM 3246 C CA . GLU A 1 389 ? 19.188 -1.909 -13.086 1 92.69 389 GLU A CA 1
ATOM 3247 C C . GLU A 1 389 ? 20.141 -3.002 -12.641 1 92.69 389 GLU A C 1
ATOM 3249 O O . GLU A 1 389 ? 21.359 -2.77 -12.539 1 92.69 389 GLU A O 1
ATOM 3254 N N . VAL A 1 390 ? 19.625 -4.191 -12.375 1 91.75 390 VAL A N 1
ATOM 3255 C CA . VAL A 1 390 ? 20.391 -5.223 -11.672 1 91.75 390 VAL A CA 1
ATOM 3256 C C . VAL A 1 390 ? 21.109 -6.117 -12.68 1 91.75 390 VAL A C 1
ATOM 3258 O O . VAL A 1 390 ? 22.25 -6.5 -12.461 1 91.75 390 VAL A O 1
ATOM 3261 N N . VAL A 1 391 ? 20.422 -6.438 -13.758 1 92.12 391 VAL A N 1
ATOM 3262 C CA . VAL A 1 391 ? 20.953 -7.434 -14.68 1 92.12 391 VAL A CA 1
ATOM 3263 C C . VAL A 1 391 ? 21.766 -6.738 -15.781 1 92.12 391 VAL A C 1
ATOM 3265 O O . VAL A 1 391 ? 22.906 -7.113 -16.047 1 92.12 391 VAL A O 1
ATOM 3268 N N . LEU A 1 392 ? 21.172 -5.707 -16.375 1 92.06 392 LEU A N 1
ATOM 3269 C CA . LEU A 1 392 ? 21.766 -5.094 -17.547 1 92.06 392 LEU A CA 1
ATOM 3270 C C . LEU A 1 392 ? 22.641 -3.908 -17.156 1 92.06 392 LEU A C 1
ATOM 3272 O O . LEU A 1 392 ? 23.469 -3.457 -17.953 1 92.06 392 LEU A O 1
ATOM 3276 N N . ARG A 1 393 ? 22.516 -3.404 -15.875 1 86.44 393 ARG A N 1
ATOM 3277 C CA . ARG A 1 393 ? 23.25 -2.238 -15.406 1 86.44 393 ARG A CA 1
ATOM 3278 C C . ARG A 1 393 ? 23.203 -1.112 -16.438 1 86.44 393 ARG A C 1
ATOM 3280 O O . ARG A 1 393 ? 24.234 -0.589 -16.844 1 86.44 393 ARG A O 1
ATOM 3287 N N . GLY A 1 394 ? 21.938 -0.88 -16.844 1 83.06 394 GLY A N 1
ATOM 3288 C CA . GLY A 1 394 ? 21.688 0.129 -17.859 1 83.06 394 GLY A CA 1
ATOM 3289 C C . GLY A 1 394 ? 21.812 1.547 -17.328 1 83.06 394 GLY A C 1
ATOM 3290 O O . GLY A 1 394 ? 22.203 1.759 -16.172 1 83.06 394 GLY A O 1
ATOM 3291 N N . SER A 1 395 ? 21.453 2.488 -18.219 1 89.12 395 SER A N 1
ATOM 3292 C CA . SER A 1 395 ? 21.516 3.906 -17.875 1 89.12 395 SER A CA 1
ATOM 3293 C C . SER A 1 395 ? 20.344 4.316 -17 1 89.12 395 SER A C 1
ATOM 3295 O O . SER A 1 395 ? 19.25 3.736 -17.094 1 89.12 395 SER A O 1
ATOM 3297 N N . VAL A 1 396 ? 20.562 5.246 -16.125 1 91.69 396 VAL A N 1
ATOM 3298 C CA . VAL A 1 396 ? 19.547 5.773 -15.211 1 91.69 396 VAL A CA 1
ATOM 3299 C C . VAL A 1 396 ? 18.375 6.344 -16.016 1 91.69 396 VAL A C 1
ATOM 3301 O O . VAL A 1 396 ? 17.219 6.223 -15.602 1 91.69 396 VAL A O 1
ATOM 3304 N N . GLU A 1 397 ? 18.734 6.852 -17.156 1 92.12 397 GLU A N 1
ATOM 3305 C CA . GLU A 1 397 ? 17.703 7.461 -17.984 1 92.12 397 GLU A CA 1
ATOM 3306 C C . GLU A 1 397 ? 16.734 6.41 -18.516 1 92.12 397 GLU A C 1
ATOM 3308 O O . GLU A 1 397 ? 15.531 6.648 -18.594 1 92.12 397 GLU A O 1
ATOM 3313 N N . ASN A 1 398 ? 17.281 5.273 -18.922 1 91.88 398 ASN A N 1
ATOM 3314 C CA . ASN A 1 398 ? 16.422 4.188 -19.406 1 91.88 398 ASN A CA 1
ATOM 3315 C C . ASN A 1 398 ? 15.469 3.699 -18.312 1 91.88 398 ASN A C 1
ATOM 3317 O O . ASN A 1 398 ? 14.305 3.406 -18.594 1 91.88 398 ASN A O 1
ATOM 3321 N N . ILE A 1 399 ? 15.953 3.641 -17.156 1 95.56 399 ILE A N 1
ATOM 3322 C CA . ILE A 1 399 ? 15.141 3.184 -16.031 1 95.56 399 ILE A CA 1
ATOM 3323 C C . ILE A 1 399 ? 14.07 4.219 -15.711 1 95.56 399 ILE A C 1
ATOM 3325 O O . ILE A 1 399 ? 12.914 3.867 -15.461 1 95.56 399 ILE A O 1
ATOM 3329 N N . ARG A 1 400 ? 14.438 5.504 -15.734 1 96.19 400 ARG A N 1
ATOM 3330 C CA . ARG A 1 400 ? 13.492 6.582 -15.477 1 96.19 400 ARG A CA 1
ATOM 3331 C C . ARG A 1 400 ? 12.367 6.582 -16.5 1 96.19 400 ARG A C 1
ATOM 3333 O O . ARG A 1 400 ? 11.219 6.891 -16.188 1 96.19 400 ARG A O 1
ATOM 3340 N N . ASN A 1 401 ? 12.758 6.277 -17.688 1 95.38 401 ASN A N 1
ATOM 3341 C CA . ASN A 1 401 ? 11.75 6.215 -18.75 1 95.38 401 ASN A CA 1
ATOM 3342 C C . ASN A 1 401 ? 10.68 5.172 -18.453 1 95.38 401 ASN A C 1
ATOM 3344 O O . ASN A 1 401 ? 9.508 5.375 -18.75 1 95.38 401 ASN A O 1
ATOM 3348 N N . VAL A 1 402 ? 11.055 4.086 -17.938 1 96.69 402 VAL A N 1
ATOM 3349 C CA . VAL A 1 402 ? 10.102 3.035 -17.578 1 96.69 402 VAL A CA 1
ATOM 3350 C C . VAL A 1 402 ? 9.203 3.518 -16.438 1 96.69 402 VAL A C 1
ATOM 3352 O O . VAL A 1 402 ? 7.988 3.311 -16.469 1 96.69 402 VAL A O 1
ATOM 3355 N N . TRP A 1 403 ? 9.82 4.164 -15.438 1 96.44 403 TRP A N 1
ATOM 3356 C CA . TRP A 1 403 ? 9.062 4.684 -14.305 1 96.44 403 TRP A CA 1
ATOM 3357 C C . TRP A 1 403 ? 8.047 5.73 -14.773 1 96.44 403 TRP A C 1
ATOM 3359 O O . TRP A 1 403 ? 6.91 5.75 -14.297 1 96.44 403 TRP A O 1
ATOM 3369 N N . GLU A 1 404 ? 8.477 6.574 -15.672 1 96.44 404 GLU A N 1
ATOM 3370 C CA . GLU A 1 404 ? 7.594 7.609 -16.203 1 96.44 404 GLU A CA 1
ATOM 3371 C C . GLU A 1 404 ? 6.406 7 -16.938 1 96.44 404 GLU A C 1
ATOM 3373 O O . GLU A 1 404 ? 5.297 7.531 -16.891 1 96.44 404 GLU A O 1
ATOM 3378 N N . GLN A 1 405 ? 6.668 5.957 -17.641 1 95.38 405 GLN A N 1
ATOM 3379 C CA . GLN A 1 405 ? 5.582 5.242 -18.312 1 95.38 405 GLN A CA 1
ATOM 3380 C C . GLN A 1 405 ? 4.578 4.707 -17.281 1 95.38 405 GLN A C 1
ATOM 3382 O O . GLN A 1 405 ? 3.367 4.758 -17.516 1 95.38 405 GLN A O 1
ATOM 3387 N N . MET A 1 406 ? 5.078 4.168 -16.234 1 95.5 406 MET A N 1
ATOM 3388 C CA . MET A 1 406 ? 4.219 3.672 -15.164 1 95.5 406 MET A CA 1
ATOM 3389 C C . MET A 1 406 ? 3.309 4.777 -14.641 1 95.5 406 MET A C 1
ATOM 3391 O O . MET A 1 406 ? 2.123 4.547 -14.398 1 95.5 406 MET A O 1
ATOM 3395 N N . LEU A 1 407 ? 3.857 5.965 -14.469 1 95.75 407 LEU A N 1
ATOM 3396 C CA . LEU A 1 407 ? 3.096 7.094 -13.953 1 95.75 407 LEU A CA 1
ATOM 3397 C C . LEU A 1 407 ? 2.035 7.539 -14.953 1 95.75 407 LEU A C 1
ATOM 3399 O O . LEU A 1 407 ? 0.941 7.953 -14.562 1 95.75 407 LEU A O 1
ATOM 3403 N N . ARG A 1 408 ? 2.322 7.465 -16.203 1 94.5 408 ARG A N 1
ATOM 3404 C CA . ARG A 1 408 ? 1.37 7.867 -17.234 1 94.5 408 ARG A CA 1
ATOM 3405 C C . ARG A 1 408 ? 0.151 6.949 -17.25 1 94.5 408 ARG A C 1
ATOM 3407 O O . ARG A 1 408 ? -0.975 7.406 -17.453 1 94.5 408 ARG A O 1
ATOM 3414 N N . LYS A 1 409 ? 0.414 5.727 -16.969 1 92.25 409 LYS A N 1
ATOM 3415 C CA . LYS A 1 409 ? -0.661 4.742 -17.062 1 92.25 409 LYS A CA 1
ATOM 3416 C C . LYS A 1 409 ? -1.415 4.625 -15.734 1 92.25 409 LYS A C 1
ATOM 3418 O O . LYS A 1 409 ? -2.625 4.387 -15.727 1 92.25 409 LYS A O 1
ATOM 3423 N N . HIS A 1 410 ? -0.683 4.699 -14.648 1 94.06 410 HIS A N 1
ATOM 3424 C CA . HIS A 1 410 ? -1.296 4.453 -13.352 1 94.06 410 HIS A CA 1
ATOM 3425 C C . HIS A 1 410 ? -0.984 5.582 -12.375 1 94.06 410 HIS A C 1
ATOM 3427 O O . HIS A 1 410 ? -0.731 5.332 -11.188 1 94.06 410 HIS A O 1
ATOM 3433 N N . GLY A 1 411 ? -1.024 6.793 -12.797 1 93.06 411 GLY A N 1
ATOM 3434 C CA . GLY A 1 411 ? -0.675 7.945 -11.984 1 93.06 411 GLY A CA 1
ATOM 3435 C C . GLY A 1 411 ? -1.743 8.305 -10.969 1 93.06 411 GLY A C 1
ATOM 3436 O O . GLY A 1 411 ? -1.515 9.133 -10.086 1 93.06 411 GLY A O 1
ATOM 3437 N N . LYS A 1 412 ? -2.861 7.645 -10.938 1 92.88 412 LYS A N 1
ATOM 3438 C CA . LYS A 1 412 ? -3.939 7.93 -10 1 92.88 412 LYS A CA 1
ATOM 3439 C C . LYS A 1 412 ? -3.73 7.191 -8.68 1 92.88 412 LYS A C 1
ATOM 3441 O O . LYS A 1 412 ? -4.367 7.512 -7.672 1 92.88 412 LYS A O 1
ATOM 3446 N N . LEU A 1 413 ? -2.832 6.266 -8.719 1 93.31 413 LEU A N 1
ATOM 3447 C CA . LEU A 1 413 ? -2.561 5.469 -7.527 1 93.31 413 LEU A CA 1
ATOM 3448 C C . LEU A 1 413 ? -1.332 5.992 -6.793 1 93.31 413 LEU A C 1
ATOM 3450 O O . LEU A 1 413 ? -0.286 6.219 -7.406 1 93.31 413 LEU A O 1
ATOM 3454 N N . ALA A 1 414 ? -1.415 6.168 -5.496 1 95.25 414 ALA A N 1
ATOM 3455 C CA . ALA A 1 414 ? -0.33 6.707 -4.68 1 95.25 414 ALA A CA 1
ATOM 3456 C C . ALA A 1 414 ? 0.875 5.77 -4.684 1 95.25 414 ALA A C 1
ATOM 3458 O O . ALA A 1 414 ? 2.021 6.223 -4.727 1 95.25 414 ALA A O 1
ATOM 3459 N N . ASN A 1 415 ? 0.615 4.484 -4.66 1 93.38 415 ASN A N 1
ATOM 3460 C CA . ASN A 1 415 ? 1.683 3.496 -4.562 1 93.38 415 ASN A CA 1
ATOM 3461 C C . ASN A 1 415 ? 2.594 3.535 -5.789 1 93.38 415 ASN A C 1
ATOM 3463 O O . ASN A 1 415 ? 3.787 3.242 -5.688 1 93.38 415 ASN A O 1
ATOM 3467 N N . THR A 1 416 ? 2.061 3.834 -6.984 1 95.44 416 THR A N 1
ATOM 3468 C CA . THR A 1 416 ? 2.865 3.939 -8.195 1 95.44 416 THR A CA 1
ATOM 3469 C C . THR A 1 416 ? 3.9 5.051 -8.062 1 95.44 416 THR A C 1
ATOM 3471 O O . THR A 1 416 ? 5.059 4.879 -8.453 1 95.44 416 THR A O 1
ATOM 3474 N N . TRP A 1 417 ? 3.488 6.148 -7.52 1 96.81 417 TRP A N 1
ATOM 3475 C CA . TRP A 1 417 ? 4.402 7.262 -7.285 1 96.81 417 TRP A CA 1
ATOM 3476 C C . TRP A 1 417 ? 5.465 6.887 -6.262 1 96.81 417 TRP A C 1
ATOM 3478 O O . TRP A 1 417 ? 6.652 7.164 -6.457 1 96.81 417 TRP A O 1
ATOM 3488 N N . LEU A 1 418 ? 5.016 6.277 -5.195 1 96 418 LEU A N 1
ATOM 3489 C CA . LEU A 1 418 ? 5.914 5.965 -4.09 1 96 418 LEU A CA 1
ATOM 3490 C C . LEU A 1 418 ? 7.016 5.012 -4.539 1 96 418 LEU A C 1
ATOM 3492 O O . LEU A 1 418 ? 8.156 5.121 -4.09 1 96 418 LEU A O 1
ATOM 3496 N N . ARG A 1 419 ? 6.719 4.094 -5.406 1 94.69 419 ARG A N 1
ATOM 3497 C CA . ARG A 1 419 ? 7.73 3.178 -5.918 1 94.69 419 ARG A CA 1
ATOM 3498 C C . ARG A 1 419 ? 8.812 3.928 -6.684 1 94.69 419 ARG A C 1
ATOM 3500 O O . ARG A 1 419 ? 10 3.662 -6.508 1 94.69 419 ARG A O 1
ATOM 3507 N N . TYR A 1 420 ? 8.375 4.793 -7.551 1 96.69 420 TYR A N 1
ATOM 3508 C CA . TYR A 1 420 ? 9.305 5.621 -8.312 1 96.69 420 TYR A CA 1
ATOM 3509 C C . TYR A 1 420 ? 10.125 6.508 -7.387 1 96.69 420 TYR A C 1
ATOM 3511 O O . TYR A 1 420 ? 11.344 6.594 -7.516 1 96.69 420 TYR A O 1
ATOM 3519 N N . ILE A 1 421 ? 9.508 7.117 -6.43 1 97.5 421 ILE A N 1
ATOM 3520 C CA . ILE A 1 421 ? 10.156 8.039 -5.508 1 97.5 421 ILE A CA 1
ATOM 3521 C C . ILE A 1 421 ? 11.18 7.289 -4.664 1 97.5 421 ILE A C 1
ATOM 3523 O O . ILE A 1 421 ? 12.305 7.766 -4.469 1 97.5 421 ILE A O 1
ATOM 3527 N N . HIS A 1 422 ? 10.805 6.121 -4.168 1 95.31 422 HIS A N 1
ATOM 3528 C CA . HIS A 1 422 ? 11.727 5.332 -3.359 1 95.31 422 HIS A CA 1
ATOM 3529 C C . HIS A 1 422 ? 12.961 4.934 -4.16 1 95.31 422 HIS A C 1
ATOM 3531 O O . HIS A 1 422 ? 14.062 4.867 -3.617 1 95.31 422 HIS A O 1
ATOM 3537 N N . TRP A 1 423 ? 12.703 4.641 -5.414 1 94.88 423 TRP A N 1
ATOM 3538 C CA . TRP A 1 423 ? 13.844 4.328 -6.27 1 94.88 423 TRP A CA 1
ATOM 3539 C C . TRP A 1 423 ? 14.797 5.516 -6.367 1 94.88 423 TRP A C 1
ATOM 3541 O O . TRP A 1 423 ? 16.016 5.348 -6.285 1 94.88 423 TRP A O 1
ATOM 3551 N N . GLU A 1 424 ? 14.289 6.73 -6.555 1 96.25 424 GLU A N 1
ATOM 3552 C CA . GLU A 1 424 ? 15.109 7.934 -6.621 1 96.25 424 GLU A CA 1
ATOM 3553 C C . GLU A 1 424 ? 15.867 8.156 -5.316 1 96.25 424 GLU A C 1
ATOM 3555 O O . GLU A 1 424 ? 17.031 8.57 -5.328 1 96.25 424 GLU A O 1
ATOM 3560 N N . ILE A 1 425 ? 15.18 7.93 -4.195 1 95.5 425 ILE A N 1
ATOM 3561 C CA . ILE A 1 425 ? 15.797 8.109 -2.887 1 95.5 425 ILE A CA 1
ATOM 3562 C C . ILE A 1 425 ? 16.969 7.148 -2.738 1 95.5 425 ILE A C 1
ATOM 3564 O O . ILE A 1 425 ? 18.031 7.523 -2.211 1 95.5 425 ILE A O 1
ATOM 3568 N N . HIS A 1 426 ? 16.797 5.938 -3.229 1 91.12 426 HIS A N 1
ATOM 3569 C CA . HIS A 1 426 ? 17.859 4.938 -3.154 1 91.12 426 HIS A CA 1
ATOM 3570 C C . HIS A 1 426 ? 19.062 5.352 -3.994 1 91.12 426 HIS A C 1
ATOM 3572 O O . HIS A 1 426 ? 20.203 5.027 -3.656 1 91.12 426 HIS A O 1
ATOM 3578 N N . GLN A 1 427 ? 18.781 6.078 -5.109 1 91.56 427 GLN A N 1
ATOM 3579 C CA . GLN A 1 427 ? 19.859 6.598 -5.945 1 91.56 427 GLN A CA 1
ATOM 3580 C C . GLN A 1 427 ? 20.453 7.879 -5.355 1 91.56 427 GLN A C 1
ATOM 3582 O O . GLN A 1 427 ? 21.344 8.492 -5.949 1 91.56 427 GLN A O 1
ATOM 3587 N N . GLN A 1 428 ? 19.922 8.312 -4.16 1 92.62 428 GLN A N 1
ATOM 3588 C CA . GLN A 1 428 ? 20.359 9.508 -3.441 1 92.62 428 GLN A CA 1
ATOM 3589 C C . GLN A 1 428 ? 20.078 10.773 -4.254 1 92.62 428 GLN A C 1
ATOM 3591 O O . GLN A 1 428 ? 20.844 11.727 -4.199 1 92.62 428 GLN A O 1
ATOM 3596 N N . ASN A 1 429 ? 19.125 10.664 -5.156 1 95.56 429 ASN A N 1
ATOM 3597 C CA . ASN A 1 429 ? 18.641 11.844 -5.867 1 95.56 429 ASN A CA 1
ATOM 3598 C C . ASN A 1 429 ? 17.438 12.469 -5.164 1 95.56 429 ASN A C 1
ATOM 3600 O O . ASN A 1 429 ? 16.312 12.352 -5.637 1 95.56 429 ASN A O 1
ATOM 3604 N N . TYR A 1 430 ? 17.656 13.227 -4.16 1 96.12 430 TYR A N 1
ATOM 3605 C CA . TYR A 1 430 ? 16.609 13.734 -3.277 1 96.12 430 TYR A CA 1
ATOM 3606 C C . TYR A 1 430 ? 15.836 14.859 -3.951 1 96.12 430 TYR A C 1
ATOM 3608 O O . TYR A 1 430 ? 14.641 15.023 -3.701 1 96.12 430 TYR A O 1
ATOM 3616 N N . GLU A 1 431 ? 16.422 15.633 -4.77 1 96.56 431 GLU A N 1
ATOM 3617 C CA . GLU A 1 431 ? 15.734 16.719 -5.453 1 96.56 431 GLU A CA 1
ATOM 3618 C C . GLU A 1 431 ? 14.68 16.188 -6.414 1 96.56 431 GLU A C 1
ATOM 3620 O O . GLU A 1 431 ? 13.57 16.719 -6.484 1 96.56 431 GLU A O 1
ATOM 3625 N N . ASN A 1 432 ? 15.094 15.172 -7.152 1 96.44 432 ASN A N 1
ATOM 3626 C CA . ASN A 1 432 ? 14.125 14.562 -8.047 1 96.44 432 ASN A CA 1
ATOM 3627 C C . ASN A 1 432 ? 12.977 13.922 -7.281 1 96.44 432 ASN A C 1
ATOM 3629 O O . ASN A 1 432 ? 11.836 13.914 -7.746 1 96.44 432 ASN A O 1
ATOM 3633 N N . ALA A 1 433 ? 13.312 13.281 -6.145 1 97.62 433 ALA A N 1
ATOM 3634 C CA . ALA A 1 433 ? 12.273 12.711 -5.293 1 97.62 433 ALA A CA 1
ATOM 3635 C C . ALA A 1 433 ? 11.281 13.789 -4.855 1 97.62 433 ALA A C 1
ATOM 3637 O O . ALA A 1 433 ? 10.07 13.562 -4.879 1 97.62 433 ALA A O 1
ATOM 3638 N N . ARG A 1 434 ? 11.781 14.969 -4.449 1 97.69 434 ARG A N 1
ATOM 3639 C CA . ARG A 1 434 ? 10.945 16.078 -4.031 1 97.69 434 ARG A CA 1
ATOM 3640 C C . ARG A 1 434 ? 10.039 16.547 -5.164 1 97.69 434 ARG A C 1
ATOM 3642 O O . ARG A 1 434 ? 8.859 16.844 -4.945 1 97.69 434 ARG A O 1
ATOM 3649 N N . ARG A 1 435 ? 10.609 16.625 -6.309 1 97.19 435 ARG A N 1
ATOM 3650 C CA . ARG A 1 435 ? 9.836 17.031 -7.477 1 97.19 435 ARG A CA 1
ATOM 3651 C C . ARG A 1 435 ? 8.711 16.031 -7.762 1 97.19 435 ARG A C 1
ATOM 3653 O O . ARG A 1 435 ? 7.602 16.422 -8.133 1 97.19 435 ARG A O 1
ATOM 3660 N N . LEU A 1 436 ? 9.016 14.797 -7.621 1 97.94 436 LEU A N 1
ATOM 3661 C CA . LEU A 1 436 ? 8.023 13.766 -7.859 1 97.94 436 LEU A CA 1
ATOM 3662 C C . LEU A 1 436 ? 6.898 13.836 -6.828 1 97.94 436 LEU A C 1
ATOM 3664 O O . LEU A 1 436 ? 5.73 13.625 -7.16 1 97.94 436 LEU A O 1
ATOM 3668 N N . PHE A 1 437 ? 7.258 14.062 -5.57 1 98.31 437 PHE A N 1
ATOM 3669 C CA . PHE A 1 437 ? 6.23 14.242 -4.551 1 98.31 437 PHE A CA 1
ATOM 3670 C C . PHE A 1 437 ? 5.297 15.391 -4.922 1 98.31 437 PHE A C 1
ATOM 3672 O O . PHE A 1 437 ? 4.078 15.273 -4.773 1 98.31 437 PHE A O 1
ATOM 3679 N N . ARG A 1 438 ? 5.875 16.453 -5.379 1 96.94 438 ARG A N 1
ATOM 3680 C CA . ARG A 1 438 ? 5.098 17.641 -5.758 1 96.94 438 ARG A CA 1
ATOM 3681 C C . ARG A 1 438 ? 4.152 17.312 -6.914 1 96.94 438 ARG A C 1
ATOM 3683 O O . ARG A 1 438 ? 2.988 17.719 -6.898 1 96.94 438 ARG A O 1
ATOM 3690 N N . ARG A 1 439 ? 4.633 16.594 -7.859 1 96.88 439 ARG A N 1
ATOM 3691 C CA . ARG A 1 439 ? 3.812 16.188 -9 1 96.88 439 ARG A CA 1
ATOM 3692 C C . ARG A 1 439 ? 2.719 15.227 -8.57 1 96.88 439 ARG A C 1
ATOM 3694 O O . ARG A 1 439 ? 1.563 15.367 -8.977 1 96.88 439 ARG A O 1
ATOM 3701 N N . GLY A 1 440 ? 3.119 14.273 -7.773 1 97.56 440 GLY A N 1
ATOM 3702 C CA . GLY A 1 440 ? 2.197 13.234 -7.352 1 97.56 440 GLY A CA 1
ATOM 3703 C C . GLY A 1 440 ? 1.054 13.758 -6.5 1 97.56 440 GLY A C 1
ATOM 3704 O O . GLY A 1 440 ? -0.094 13.344 -6.672 1 97.56 440 GLY A O 1
ATOM 3705 N N . ILE A 1 441 ? 1.415 14.688 -5.594 1 96.81 441 ILE A N 1
ATOM 3706 C CA . ILE A 1 441 ? 0.42 15.188 -4.652 1 96.81 441 ILE A CA 1
ATOM 3707 C C . ILE A 1 441 ? -0.679 15.93 -5.406 1 96.81 441 ILE A C 1
ATOM 3709 O O . ILE A 1 441 ? -1.826 15.977 -4.957 1 96.81 441 ILE A O 1
ATOM 3713 N N . HIS A 1 442 ? -0.408 16.469 -6.539 1 95.5 442 HIS A N 1
ATOM 3714 C CA . HIS A 1 442 ? -1.378 17.219 -7.328 1 95.5 442 HIS A CA 1
ATOM 3715 C C . HIS A 1 442 ? -2.162 16.297 -8.258 1 95.5 442 HIS A C 1
ATOM 3717 O O . HIS A 1 442 ? -3.201 16.688 -8.789 1 95.5 442 HIS A O 1
ATOM 3723 N N . THR A 1 443 ? -1.714 15.102 -8.445 1 94.94 443 THR A N 1
ATOM 3724 C CA . THR A 1 443 ? -2.355 14.164 -9.359 1 94.94 443 THR A CA 1
ATOM 3725 C C . THR A 1 443 ? -3.275 13.211 -8.594 1 94.94 443 THR A C 1
ATOM 3727 O O . THR A 1 443 ? -4.375 12.898 -9.055 1 94.94 443 THR A O 1
ATOM 3730 N N . VAL A 1 444 ? -2.803 12.789 -7.492 1 94.5 444 VAL A N 1
ATOM 3731 C CA . VAL A 1 444 ? -3.537 11.797 -6.711 1 94.5 444 VAL A CA 1
ATOM 3732 C C . VAL A 1 444 ? -4.629 12.484 -5.898 1 94.5 444 VAL A C 1
ATOM 3734 O O . VAL A 1 444 ? -4.359 13.445 -5.168 1 94.5 444 VAL A O 1
ATOM 3737 N N . VAL A 1 445 ? -5.887 12 -5.93 1 91.12 445 VAL A N 1
ATOM 3738 C CA . VAL A 1 445 ? -7.008 12.641 -5.246 1 91.12 445 VAL A CA 1
ATOM 3739 C C . VAL A 1 445 ? -7.512 11.742 -4.121 1 91.12 445 VAL A C 1
ATOM 3741 O O . VAL A 1 445 ? -7.488 12.125 -2.951 1 91.12 445 VAL A O 1
ATOM 3744 N N . GLU A 1 446 ? -7.82 10.523 -4.43 1 90.5 446 GLU A N 1
ATOM 3745 C CA . GLU A 1 446 ? -8.453 9.625 -3.469 1 90.5 446 GLU A CA 1
ATOM 3746 C C . GLU A 1 446 ? -7.484 9.242 -2.354 1 90.5 446 GLU A C 1
ATOM 3748 O O . GLU A 1 446 ? -7.875 9.148 -1.189 1 90.5 446 GLU A O 1
ATOM 3753 N N . GLU A 1 447 ? -6.207 8.992 -2.707 1 92.88 447 GLU A N 1
ATOM 3754 C CA . GLU A 1 447 ? -5.223 8.539 -1.729 1 92.88 447 GLU A CA 1
ATOM 3755 C C . GLU A 1 447 ? -4.219 9.641 -1.407 1 92.88 447 GLU A C 1
ATOM 3757 O O . GLU A 1 447 ? -3.041 9.367 -1.162 1 92.88 447 GLU A O 1
ATOM 3762 N N . VAL A 1 448 ? -4.68 10.812 -1.409 1 95 448 VAL A N 1
ATOM 3763 C CA . VAL A 1 448 ? -3.803 11.969 -1.235 1 95 448 VAL A CA 1
ATOM 3764 C C . VAL A 1 448 ? -3.16 11.922 0.15 1 95 448 VAL A C 1
ATOM 3766 O O . VAL A 1 448 ? -2.016 12.344 0.323 1 95 448 VAL A O 1
ATOM 3769 N N . GLU A 1 449 ? -3.855 11.414 1.136 1 93.94 449 GLU A N 1
ATOM 3770 C CA . GLU A 1 449 ? -3.359 11.375 2.508 1 93.94 449 GLU A CA 1
ATOM 3771 C C . GLU A 1 449 ? -2.102 10.516 2.615 1 93.94 449 GLU A C 1
ATOM 3773 O O . GLU A 1 449 ? -1.187 10.844 3.375 1 93.94 449 GLU A O 1
ATOM 3778 N N . ILE A 1 450 ? -2.045 9.484 1.86 1 94.31 450 ILE A N 1
ATOM 3779 C CA . ILE A 1 450 ? -0.9 8.578 1.884 1 94.31 450 ILE A CA 1
ATOM 3780 C C . ILE A 1 450 ? 0.336 9.297 1.348 1 94.31 450 ILE A C 1
ATOM 3782 O O . ILE A 1 450 ? 1.4 9.266 1.969 1 94.31 450 ILE A O 1
ATOM 3786 N N . LEU A 1 451 ? 0.191 9.914 0.274 1 95.94 451 LEU A N 1
ATOM 3787 C CA . LEU A 1 451 ? 1.312 10.625 -0.337 1 95.94 451 LEU A CA 1
ATOM 3788 C C . LEU A 1 451 ? 1.753 11.797 0.531 1 95.94 451 LEU A C 1
ATOM 3790 O O . LEU A 1 451 ? 2.943 12.109 0.601 1 95.94 451 LEU A O 1
ATOM 3794 N N . ALA A 1 452 ? 0.771 12.477 1.099 1 96.69 452 ALA A N 1
ATOM 3795 C CA . ALA A 1 452 ? 1.077 13.609 1.975 1 96.69 452 ALA A CA 1
ATOM 3796 C C . ALA A 1 452 ? 1.928 13.164 3.162 1 96.69 452 ALA A C 1
ATOM 3798 O O . ALA A 1 452 ? 2.939 13.797 3.479 1 96.69 452 ALA A O 1
ATOM 3799 N N . GLN A 1 453 ? 1.543 12.133 3.756 1 95 453 GLN A N 1
ATOM 3800 C CA . GLN A 1 453 ? 2.271 11.609 4.91 1 95 453 GLN A CA 1
ATOM 3801 C C . GLN A 1 453 ? 3.686 11.195 4.523 1 95 453 GLN A C 1
ATOM 3803 O O . GLN A 1 453 ? 4.641 11.461 5.254 1 95 453 GLN A O 1
ATOM 3808 N N . GLU A 1 454 ? 3.754 10.539 3.436 1 96.5 454 GLU A N 1
ATOM 3809 C CA . GLU A 1 454 ? 5.062 10.086 2.975 1 96.5 454 GLU A CA 1
ATOM 3810 C C . GLU A 1 454 ? 5.961 11.266 2.613 1 96.5 454 GLU A C 1
ATOM 3812 O O . GLU A 1 454 ? 7.176 11.211 2.828 1 96.5 454 GLU A O 1
ATOM 3817 N N . TRP A 1 455 ? 5.375 12.242 1.979 1 97.88 455 TRP A N 1
ATOM 3818 C CA . TRP A 1 455 ? 6.148 13.43 1.619 1 97.88 455 TRP A CA 1
ATOM 3819 C C . TRP A 1 455 ? 6.68 14.133 2.865 1 97.88 455 TRP A C 1
ATOM 3821 O O . TRP A 1 455 ? 7.855 14.5 2.924 1 97.88 455 TRP A O 1
ATOM 3831 N N . ILE A 1 456 ? 5.824 14.289 3.855 1 97.19 456 ILE A N 1
ATOM 3832 C CA . ILE A 1 456 ? 6.227 14.93 5.102 1 97.19 456 ILE A CA 1
ATOM 3833 C C . ILE A 1 456 ? 7.328 14.102 5.77 1 97.19 456 ILE A C 1
ATOM 3835 O O . ILE A 1 456 ? 8.289 14.664 6.305 1 97.19 456 ILE A O 1
ATOM 3839 N N . GLY A 1 457 ? 7.215 12.812 5.738 1 96.62 457 GLY A N 1
ATOM 3840 C CA . GLY A 1 457 ? 8.258 11.953 6.277 1 96.62 457 GLY A CA 1
ATOM 3841 C C . GLY A 1 457 ? 9.578 12.094 5.543 1 96.62 457 GLY A C 1
ATOM 3842 O O . GLY A 1 457 ? 10.641 12.109 6.168 1 96.62 457 GLY A O 1
ATOM 3843 N N . PHE A 1 458 ? 9.531 12.281 4.223 1 97.62 458 PHE A N 1
ATOM 3844 C CA . PHE A 1 458 ? 10.719 12.445 3.393 1 97.62 458 PHE A CA 1
ATOM 3845 C C . PHE A 1 458 ? 11.453 13.734 3.742 1 97.62 458 PHE A C 1
ATOM 3847 O O . PHE A 1 458 ? 12.672 13.734 3.914 1 97.62 458 PHE A O 1
ATOM 3854 N N . GLU A 1 459 ? 10.602 14.789 3.828 1 97.75 459 GLU A N 1
ATOM 3855 C CA . GLU A 1 459 ? 11.227 16.062 4.168 1 97.75 459 GLU A CA 1
ATOM 3856 C C . GLU A 1 459 ? 11.734 16.062 5.605 1 97.75 459 GLU A C 1
ATOM 3858 O O . GLU A 1 459 ? 12.695 16.766 5.93 1 97.75 459 GLU A O 1
ATOM 3863 N N . GLY A 1 460 ? 11.008 15.344 6.469 1 96.94 460 GLY A N 1
ATOM 3864 C CA . GLY A 1 460 ? 11.477 15.211 7.84 1 96.94 460 GLY A CA 1
ATOM 3865 C C . GLY A 1 460 ? 12.844 14.562 7.945 1 96.94 460 GLY A C 1
ATOM 3866 O O . GLY A 1 460 ? 13.656 14.945 8.781 1 96.94 460 GLY A O 1
ATOM 3867 N N . LEU A 1 461 ? 13.117 13.656 7.113 1 96.62 461 LEU A N 1
ATOM 3868 C CA . LEU A 1 461 ? 14.352 12.891 7.184 1 96.62 461 LEU A CA 1
ATOM 3869 C C . LEU A 1 461 ? 15.453 13.555 6.367 1 96.62 461 LEU A C 1
ATOM 3871 O O . LEU A 1 461 ? 16.625 13.57 6.777 1 96.62 461 LEU A O 1
ATOM 3875 N N . TYR A 1 462 ? 15.086 14.156 5.23 1 96.12 462 TYR A N 1
ATOM 3876 C CA . TYR A 1 462 ? 16.125 14.609 4.316 1 96.12 462 TYR A CA 1
ATOM 3877 C C . TYR A 1 462 ? 16.062 16.125 4.117 1 96.12 462 TYR A C 1
ATOM 3879 O O . TYR A 1 462 ? 17.031 16.734 3.65 1 96.12 462 TYR A O 1
ATOM 3887 N N . GLY A 1 463 ? 14.984 16.688 4.375 1 95.94 463 GLY A N 1
ATOM 3888 C CA . GLY A 1 463 ? 14.766 18.062 3.994 1 95.94 463 GLY A CA 1
ATOM 3889 C C . GLY A 1 463 ? 15.234 19.062 5.047 1 95.94 463 GLY A C 1
ATOM 3890 O O . GLY A 1 463 ? 15.539 18.672 6.176 1 95.94 463 GLY A O 1
ATOM 3891 N N . ASP A 1 464 ? 15.336 20.312 4.625 1 93.94 464 ASP A N 1
ATOM 3892 C CA . ASP A 1 464 ? 15.578 21.438 5.539 1 93.94 464 ASP A CA 1
ATOM 3893 C C . ASP A 1 464 ? 14.266 22.062 5.992 1 93.94 464 ASP A C 1
ATOM 3895 O O . ASP A 1 464 ? 13.188 21.562 5.668 1 93.94 464 ASP A O 1
ATOM 3899 N N . ASN A 1 465 ? 14.375 23.078 6.828 1 89.62 465 ASN A N 1
ATOM 3900 C CA . ASN A 1 465 ? 13.195 23.703 7.418 1 89.62 465 ASN A CA 1
ATOM 3901 C C . ASN A 1 465 ? 12.297 24.312 6.352 1 89.62 465 ASN A C 1
ATOM 3903 O O . ASN A 1 465 ? 11.07 24.219 6.426 1 89.62 465 ASN A O 1
ATOM 3907 N N . SER A 1 466 ? 12.883 24.984 5.398 1 89.31 466 SER A N 1
ATOM 3908 C CA . SER A 1 466 ? 12.109 25.625 4.34 1 89.31 466 SER A CA 1
ATOM 3909 C C . SER A 1 466 ? 11.367 24.594 3.496 1 89.31 466 SER A C 1
ATOM 3911 O O . SER A 1 466 ? 10.195 24.781 3.172 1 89.31 466 SER A O 1
ATOM 3913 N N . GLN A 1 467 ? 12.062 23.547 3.166 1 94.44 467 GLN A N 1
ATOM 3914 C CA . GLN A 1 467 ? 11.469 22.469 2.375 1 94.44 467 GLN A CA 1
ATOM 3915 C C . GLN A 1 467 ? 10.344 21.781 3.143 1 94.44 467 GLN A C 1
ATOM 3917 O O . GLN A 1 467 ? 9.312 21.453 2.566 1 94.44 467 GLN A O 1
ATOM 3922 N N . TYR A 1 468 ? 10.609 21.562 4.379 1 95.38 468 TYR A N 1
ATOM 3923 C CA . TYR A 1 468 ? 9.617 20.938 5.25 1 95.38 468 TYR A CA 1
ATOM 3924 C C . TYR A 1 468 ? 8.352 21.797 5.328 1 95.38 468 TYR A C 1
ATOM 3926 O O . TYR A 1 468 ? 7.242 21.266 5.199 1 95.38 468 TYR A O 1
ATOM 3934 N N . GLU A 1 469 ? 8.445 23.078 5.535 1 90.44 469 GLU A N 1
ATOM 3935 C CA . GLU A 1 469 ? 7.309 24 5.648 1 90.44 469 GLU A CA 1
ATOM 3936 C C . GLU A 1 469 ? 6.539 24.078 4.336 1 90.44 469 GLU A C 1
ATOM 3938 O O . GLU A 1 469 ? 5.309 24.172 4.336 1 90.44 469 GLU A O 1
ATOM 3943 N N . LYS A 1 470 ? 7.305 24.141 3.318 1 92.81 470 LYS A N 1
ATOM 3944 C CA . LYS A 1 470 ? 6.66 24.172 2.008 1 92.81 470 LYS A CA 1
ATOM 3945 C C . LYS A 1 470 ? 5.824 22.906 1.784 1 92.81 470 LYS A C 1
ATOM 3947 O O . LYS A 1 470 ? 4.707 22.984 1.265 1 92.81 470 LYS A O 1
ATOM 3952 N N . ALA A 1 471 ? 6.387 21.766 2.121 1 96.19 471 ALA A N 1
ATOM 3953 C CA . ALA A 1 471 ? 5.668 20.5 1.978 1 96.19 471 ALA A CA 1
ATOM 3954 C C . ALA A 1 471 ? 4.398 20.484 2.822 1 96.19 471 ALA A C 1
ATOM 3956 O O . ALA A 1 471 ? 3.346 20.031 2.369 1 96.19 471 ALA A O 1
ATOM 3957 N N . LEU A 1 472 ? 4.555 20.984 4.043 1 94.25 472 LEU A N 1
ATOM 3958 C CA . LEU A 1 472 ? 3.402 21.047 4.934 1 94.25 472 LEU A CA 1
ATOM 3959 C C . LEU A 1 472 ? 2.301 21.906 4.34 1 94.25 472 LEU A C 1
ATOM 3961 O O . LEU A 1 472 ? 1.122 21.547 4.391 1 94.25 472 LEU A O 1
ATOM 3965 N N . LYS A 1 473 ? 2.652 23.016 3.82 1 91 473 LYS A N 1
ATOM 3966 C CA . LYS A 1 473 ? 1.685 23.953 3.248 1 91 473 LYS A CA 1
ATOM 3967 C C . LYS A 1 473 ? 0.966 23.328 2.053 1 91 473 LYS A C 1
ATOM 3969 O O . LYS A 1 473 ? -0.265 23.344 1.992 1 91 473 LYS A O 1
ATOM 3974 N N . VAL A 1 474 ? 1.724 22.766 1.179 1 95.12 474 VAL A N 1
ATOM 3975 C CA . VAL A 1 474 ? 1.166 22.203 -0.053 1 95.12 474 VAL A CA 1
ATOM 3976 C C . VAL A 1 474 ? 0.273 21.016 0.272 1 95.12 474 VAL A C 1
ATOM 3978 O O . VAL A 1 474 ? -0.812 20.875 -0.295 1 95.12 474 VAL A O 1
ATOM 3981 N N . THR A 1 475 ? 0.75 20.125 1.137 1 95.88 475 THR A N 1
ATOM 3982 C CA . THR A 1 475 ? -0.013 18.922 1.475 1 95.88 475 THR A CA 1
ATOM 3983 C C . THR A 1 475 ? -1.327 19.297 2.156 1 95.88 475 THR A C 1
ATOM 3985 O O . THR A 1 475 ? -2.357 18.672 1.913 1 95.88 475 THR A O 1
ATOM 3988 N N . ASN A 1 476 ? -1.284 20.281 3.002 1 91.19 476 ASN A N 1
ATOM 3989 C CA . ASN A 1 476 ? -2.508 20.703 3.676 1 91.19 476 ASN A CA 1
ATOM 3990 C C . ASN A 1 476 ? -3.51 21.297 2.693 1 91.19 476 ASN A C 1
ATOM 3992 O O . ASN A 1 476 ? -4.711 21.047 2.789 1 91.19 476 ASN A O 1
ATOM 3996 N N . GLU A 1 477 ? -3.004 22.109 1.856 1 91.19 477 GLU A N 1
ATOM 3997 C CA . GLU A 1 477 ? -3.865 22.703 0.837 1 91.19 477 GLU A CA 1
ATOM 3998 C C . GLU A 1 477 ? -4.516 21.625 -0.03 1 91.19 477 GLU A C 1
ATOM 4000 O O . GLU A 1 477 ? -5.707 21.703 -0.331 1 91.19 477 GLU A O 1
ATOM 4005 N N . ARG A 1 478 ? -3.736 20.656 -0.386 1 93.69 478 ARG A N 1
ATOM 4006 C CA . ARG A 1 478 ? -4.227 19.609 -1.281 1 93.69 478 ARG A CA 1
ATOM 4007 C C . ARG A 1 478 ? -5.199 18.688 -0.56 1 93.69 478 ARG A C 1
ATOM 4009 O O . ARG A 1 478 ? -6.16 18.188 -1.16 1 93.69 478 ARG A O 1
ATOM 4016 N N . LYS A 1 479 ? -4.918 18.422 0.676 1 92.62 479 LYS A N 1
ATOM 4017 C CA . LYS A 1 479 ? -5.84 17.609 1.462 1 92.62 479 LYS A CA 1
ATOM 4018 C C . LYS A 1 479 ? -7.207 18.281 1.566 1 92.62 479 LYS A C 1
ATOM 4020 O O . LYS A 1 479 ? -8.242 17.625 1.398 1 92.62 479 LYS A O 1
ATOM 4025 N N . THR A 1 480 ? -7.223 19.547 1.844 1 88.31 480 THR A N 1
ATOM 4026 C CA . THR A 1 480 ? -8.469 20.312 1.948 1 88.31 480 THR A CA 1
ATOM 4027 C C . THR A 1 480 ? -9.203 20.328 0.611 1 88.31 480 THR A C 1
ATOM 4029 O O . THR A 1 480 ? -10.43 20.203 0.568 1 88.31 480 THR A O 1
ATOM 4032 N N . PHE A 1 481 ? -8.398 20.469 -0.361 1 90.56 481 PHE A N 1
ATOM 4033 C CA . PHE A 1 481 ? -8.961 20.469 -1.706 1 90.56 481 PHE A CA 1
ATOM 4034 C C . PHE A 1 481 ? -9.656 19.141 -2.004 1 90.56 481 PHE A C 1
ATOM 4036 O O . PHE A 1 481 ? -10.781 19.109 -2.506 1 90.56 481 PHE A O 1
ATOM 4043 N N . CYS A 1 482 ? -9.008 18.109 -1.718 1 90.81 482 CYS A N 1
ATOM 4044 C CA . CYS A 1 482 ? -9.539 16.781 -2.018 1 90.81 482 CYS A CA 1
ATOM 4045 C C . CYS A 1 482 ? -10.742 16.453 -1.138 1 90.81 482 CYS A C 1
ATOM 4047 O O . CYS A 1 482 ? -11.656 15.758 -1.564 1 90.81 482 CYS A O 1
ATOM 4049 N N . GLU A 1 483 ? -10.727 16.969 0.016 1 87.06 483 GLU A N 1
ATOM 4050 C CA . GLU A 1 483 ? -11.875 16.781 0.908 1 87.06 483 GLU A CA 1
ATOM 4051 C C . GLU A 1 483 ? -13.102 17.516 0.379 1 87.06 483 GLU A C 1
ATOM 4053 O O . GLU A 1 483 ? -14.219 17 0.479 1 87.06 483 GLU A O 1
ATOM 4058 N N . ARG A 1 484 ? -12.945 18.641 -0.148 1 84.5 484 ARG A N 1
ATOM 4059 C CA . ARG A 1 484 ? -14.039 19.438 -0.713 1 84.5 484 ARG A CA 1
ATOM 4060 C C . ARG A 1 484 ? -14.656 18.734 -1.918 1 84.5 484 ARG A C 1
ATOM 4062 O O . ARG A 1 484 ? -15.875 18.734 -2.09 1 84.5 484 ARG A O 1
ATOM 4069 N N . ILE A 1 485 ? -13.844 18.141 -2.65 1 83.94 485 ILE A N 1
ATOM 4070 C CA . ILE A 1 485 ? -14.312 17.438 -3.836 1 83.94 485 ILE A CA 1
ATOM 4071 C C . ILE A 1 485 ? -15.125 16.219 -3.418 1 83.94 485 ILE A C 1
ATOM 4073 O O . ILE A 1 485 ? -16.141 15.891 -4.039 1 83.94 485 ILE A O 1
ATOM 4077 N N . SER A 1 486 ? -14.688 15.617 -2.354 1 77 486 SER A N 1
ATOM 4078 C CA . SER A 1 486 ? -15.359 14.406 -1.894 1 77 486 SER A CA 1
ATOM 4079 C C . SER A 1 486 ? -16.703 14.734 -1.257 1 77 486 SER A C 1
ATOM 4081 O O . SER A 1 486 ? -17.641 13.922 -1.312 1 77 486 SER A O 1
ATOM 4083 N N . THR A 1 487 ? -16.859 15.891 -0.481 1 66.31 487 THR A N 1
ATOM 4084 C CA . THR A 1 487 ? -18.094 16.281 0.206 1 66.31 487 THR A CA 1
ATOM 4085 C C . THR A 1 487 ? -19.078 16.906 -0.77 1 66.31 487 THR A C 1
ATOM 4087 O O . THR A 1 487 ? -20.281 16.969 -0.489 1 66.31 487 THR A O 1
ATOM 4090 N N . GLN A 1 488 ? -18.781 17.734 -1.713 1 58.75 488 GLN A N 1
ATOM 4091 C CA . GLN A 1 488 ? -19.75 18.281 -2.652 1 58.75 488 GLN A CA 1
ATOM 4092 C C . GLN A 1 488 ? -20.594 17.172 -3.291 1 58.75 488 GLN A C 1
ATOM 4094 O O . GLN A 1 488 ? -20.047 16.203 -3.832 1 58.75 488 GLN A O 1
ATOM 4099 N N . PRO A 1 489 ? -21.766 17.172 -2.764 1 47.5 489 PRO A N 1
ATOM 4100 C CA . PRO A 1 489 ? -22.656 16.219 -3.428 1 47.5 489 PRO A CA 1
ATOM 4101 C C . PRO A 1 489 ? -22.594 16.297 -4.949 1 47.5 489 PRO A C 1
ATOM 4103 O O . PRO A 1 489 ? -22.281 17.359 -5.5 1 47.5 489 PRO A O 1
ATOM 4106 N N . SER A 1 490 ? -22.344 15.438 -5.621 1 38.84 490 SER A N 1
ATOM 4107 C CA . SER A 1 490 ? -22.594 15.461 -7.059 1 38.84 490 SER A CA 1
ATOM 4108 C C . SER A 1 490 ? -23.875 16.219 -7.387 1 38.84 490 SER A C 1
ATOM 4110 O O . SER A 1 490 ? -24.969 15.773 -7.039 1 38.84 490 SER A O 1
ATOM 4112 N N . ARG A 1 491 ? -24.016 17.594 -7.238 1 34 491 ARG A N 1
ATOM 4113 C CA . ARG A 1 491 ? -25.219 18.266 -7.699 1 34 491 ARG A CA 1
ATOM 4114 C C . ARG A 1 491 ? -25.969 17.438 -8.734 1 34 491 ARG A C 1
ATOM 4116 O O . ARG A 1 491 ? -27.172 17.219 -8.625 1 34 491 ARG A O 1
ATOM 4123 N N . ASN A 1 492 ? -25.641 17.875 -9.977 1 32.78 492 ASN A N 1
ATOM 4124 C CA . ASN A 1 492 ? -26.547 17.766 -11.109 1 32.78 492 ASN A CA 1
ATOM 4125 C C . ASN A 1 492 ? -26.891 16.312 -11.422 1 32.78 492 ASN A C 1
ATOM 4127 O O . ASN A 1 492 ? -27.281 15.992 -12.539 1 32.78 492 ASN A O 1
ATOM 4131 N N . SER A 1 493 ? -26.578 15.352 -10.766 1 30.45 493 SER A N 1
ATOM 4132 C CA . SER A 1 493 ? -27.25 14.469 -11.719 1 30.45 493 SER A CA 1
ATOM 4133 C C . SER A 1 493 ? -28.734 14.805 -11.828 1 30.45 493 SER A C 1
ATOM 4135 O O . SER A 1 493 ? -29.469 14.141 -12.555 1 30.45 493 SER A O 1
ATOM 4137 N N . ASN A 1 494 ? -29.203 15.484 -10.742 1 28.31 494 ASN A N 1
ATOM 4138 C CA . ASN A 1 494 ? -30.641 15.578 -11.016 1 28.31 494 ASN A CA 1
ATOM 4139 C C . ASN A 1 494 ? -30.953 16.75 -11.922 1 28.31 494 ASN A C 1
ATOM 4141 O O . ASN A 1 494 ? -32.094 17.219 -11.969 1 28.31 494 ASN A O 1
ATOM 4145 N N . ALA A 1 495 ? -30.094 17.812 -11.891 1 27.91 495 ALA A N 1
ATOM 4146 C CA . ALA A 1 495 ? -30.641 18.844 -12.766 1 27.91 495 ALA A CA 1
ATOM 4147 C C . ALA A 1 495 ? -30.875 18.297 -14.172 1 27.91 495 ALA A C 1
ATOM 4149 O O . ALA A 1 495 ? -29.953 17.75 -14.789 1 27.91 495 ALA A O 1
ATOM 4150 N N . LYS A 1 496 ? -32.031 18.047 -14.312 1 26.17 496 LYS A N 1
ATOM 4151 C CA . LYS A 1 496 ? -32.656 17.719 -15.586 1 26.17 496 LYS A CA 1
ATOM 4152 C C . LYS A 1 496 ? -32.125 18.594 -16.719 1 26.17 496 LYS A C 1
ATOM 4154 O O . LYS A 1 496 ? -32.094 19.828 -16.609 1 26.17 496 LYS A O 1
ATOM 4159 N N . PRO A 1 497 ? -31.078 18.188 -17.484 1 25.41 497 PRO A N 1
ATOM 4160 C CA . PRO A 1 497 ? -30.797 19.031 -18.656 1 25.41 497 PRO A CA 1
ATOM 4161 C C . PRO A 1 497 ? -32.062 19.609 -19.266 1 25.41 497 PRO A C 1
ATOM 4163 O O . PRO A 1 497 ? -33.062 18.891 -19.438 1 25.41 497 PRO A O 1
ATOM 4166 N N . SER A 1 498 ? -32.5 20.719 -18.703 1 24.92 498 SER A N 1
ATOM 4167 C CA . SER A 1 498 ? -33.562 21.344 -19.453 1 24.92 498 SER A CA 1
ATOM 4168 C C . SER A 1 498 ? -33.344 21.266 -20.953 1 24.92 498 SER A C 1
ATOM 4170 O O . SER A 1 498 ? -32.281 21.719 -21.438 1 24.92 498 SER A O 1
ATOM 4172 N N . PHE A 1 499 ? -33.781 20.125 -21.5 1 21.62 499 PHE A N 1
ATOM 4173 C CA . PHE A 1 499 ? -33.938 19.906 -22.922 1 21.62 499 PHE A CA 1
ATOM 4174 C C . PHE A 1 499 ? -34.438 21.172 -23.625 1 21.62 499 PHE A C 1
ATOM 4176 O O . PHE A 1 499 ? -35.562 21.641 -23.344 1 21.62 499 PHE A O 1
ATOM 4183 N N . SER A 1 500 ? -33.5 22.156 -23.641 1 20.95 500 SER A N 1
ATOM 4184 C CA . SER A 1 500 ? -33.906 23.188 -24.609 1 20.95 500 SER A CA 1
ATOM 4185 C C . SER A 1 500 ? -34.594 22.562 -25.812 1 20.95 500 SER A C 1
ATOM 4187 O O . SER A 1 500 ? -34.344 21.422 -26.172 1 20.95 500 SER A O 1
ATOM 4189 N N . GLN A 1 501 ? -35.688 23.188 -26.125 1 19.45 501 GLN A N 1
ATOM 4190 C CA . GLN A 1 501 ? -36.656 22.922 -27.188 1 19.45 501 GLN A CA 1
ATOM 4191 C C . GLN A 1 501 ? -35.938 22.672 -28.516 1 19.45 501 GLN A C 1
ATOM 4193 O O . GLN A 1 501 ? -35 23.391 -28.859 1 19.45 501 GLN A O 1
ATOM 4198 N N . LYS A 1 502 ? -35.75 21.344 -28.766 1 22.88 502 LYS A N 1
ATOM 4199 C CA . LYS A 1 502 ? -35.656 20.984 -30.188 1 22.88 502 LYS A CA 1
ATOM 4200 C C . LYS A 1 502 ? -36.406 21.984 -31.047 1 22.88 502 LYS A C 1
ATOM 4202 O O . LYS A 1 502 ? -37.625 22.203 -30.875 1 22.88 502 LYS A O 1
ATOM 4207 N N . GLU A 1 503 ? -35.844 23.094 -31.391 1 18.48 503 GLU A N 1
ATOM 4208 C CA . GLU A 1 503 ? -36.438 23.75 -32.531 1 18.48 503 GLU A CA 1
ATOM 4209 C C . GLU A 1 503 ? -36.75 22.75 -33.656 1 18.48 503 GLU A C 1
ATOM 4211 O O . GLU A 1 503 ? -35.938 21.859 -33.938 1 18.48 503 GLU A O 1
ATOM 4216 N N . ASP A 1 504 ? -38.062 22.578 -33.969 1 19.75 504 ASP A N 1
ATOM 4217 C CA . ASP A 1 504 ? -38.875 21.797 -34.875 1 19.75 504 ASP A CA 1
ATOM 4218 C C . ASP A 1 504 ? -38.312 21.875 -36.312 1 19.75 504 ASP A C 1
ATOM 4220 O O . ASP A 1 504 ? -38.844 22.594 -37.156 1 19.75 504 ASP A O 1
ATOM 4224 N N . TYR A 1 505 ? -36.906 21.797 -36.469 1 17.38 505 TYR A N 1
ATOM 4225 C CA . TYR A 1 505 ? -36.844 21.969 -37.906 1 17.38 505 TYR A CA 1
ATOM 4226 C C . TYR A 1 505 ? -37.688 20.953 -38.625 1 17.38 505 TYR A C 1
ATOM 4228 O O . TYR A 1 505 ? -37.375 19.766 -38.656 1 17.38 505 TYR A O 1
ATOM 4236 N N . ARG A 1 506 ? -39.031 21.297 -38.719 1 20.53 506 ARG A N 1
ATOM 4237 C CA . ARG A 1 506 ? -40.125 20.672 -39.438 1 20.53 506 ARG A CA 1
ATOM 4238 C C . ARG A 1 506 ? -39.781 20.484 -40.906 1 20.53 506 ARG A C 1
ATOM 4240 O O . ARG A 1 506 ? -40.625 20.016 -41.688 1 20.53 506 ARG A O 1
ATOM 4247 N N . SER A 1 507 ? -38.594 20.625 -41.5 1 16.7 507 SER A N 1
ATOM 4248 C CA . SER A 1 507 ? -39.094 20.688 -42.844 1 16.7 507 SER A CA 1
ATOM 4249 C C . SER A 1 507 ? -40.031 19.516 -43.156 1 16.7 507 SER A C 1
ATOM 4251 O O . SER A 1 507 ? -40 18.516 -42.438 1 16.7 507 SER A O 1
ATOM 4253 N N . LYS A 1 508 ? -40.281 19.391 -44.531 1 17.17 508 LYS A N 1
ATOM 4254 C CA . LYS A 1 508 ? -41.438 19.406 -45.438 1 17.17 508 LYS A CA 1
ATOM 4255 C C . LYS A 1 508 ? -42.031 18.016 -45.625 1 17.17 508 LYS A C 1
ATOM 4257 O O . LYS A 1 508 ? -41.312 17.016 -45.531 1 17.17 508 LYS A O 1
ATOM 4262 N N . PRO A 1 509 ? -43.344 17.844 -45.719 1 16.7 509 PRO A N 1
ATOM 4263 C CA . PRO A 1 509 ? -44.406 16.828 -45.688 1 16.7 509 PRO A CA 1
ATOM 4264 C C . PRO A 1 509 ? -44.25 15.773 -46.781 1 16.7 509 PRO A C 1
ATOM 4266 O O . PRO A 1 509 ? -44.875 14.711 -46.719 1 16.7 509 PRO A O 1
ATOM 4269 N N . LYS A 1 510 ? -43.188 15.664 -47.656 1 16.67 510 LYS A N 1
ATOM 4270 C CA . LYS A 1 510 ? -43.906 15.344 -48.875 1 16.67 510 LYS A CA 1
ATOM 4271 C C . LYS A 1 510 ? -44.75 14.094 -48.719 1 16.67 510 LYS A C 1
ATOM 4273 O O . LYS A 1 510 ? -44.406 13.172 -48 1 16.67 510 LYS A O 1
ATOM 4278 N N . ARG A 1 511 ? -45.938 13.992 -49.406 1 15.88 511 ARG A N 1
ATOM 4279 C CA . ARG A 1 511 ? -47.25 13.43 -49.625 1 15.88 511 ARG A CA 1
ATOM 4280 C C . ARG A 1 511 ? -47.156 12.023 -50.188 1 15.88 511 ARG A C 1
ATOM 4282 O O . ARG A 1 511 ? -48.188 11.336 -50.312 1 15.88 511 ARG A O 1
ATOM 4289 N N . MET A 1 512 ? -45.906 11.43 -50.562 1 15.7 512 MET A N 1
ATOM 4290 C CA . MET A 1 512 ? -46.344 10.727 -51.781 1 15.7 512 MET A CA 1
ATOM 4291 C C . MET A 1 512 ? -47.312 9.594 -51.438 1 15.7 512 MET A C 1
ATOM 4293 O O . MET A 1 512 ? -47.156 8.922 -50.406 1 15.7 512 MET A O 1
ATOM 4297 N N . LYS A 1 513 ? -48.219 9.25 -52.438 1 15.96 513 LYS A N 1
ATOM 4298 C CA . LYS A 1 513 ? -49.5 8.641 -52.688 1 15.96 513 LYS A CA 1
ATOM 4299 C C . LYS A 1 513 ? -49.5 7.152 -52.375 1 15.96 513 LYS A C 1
ATOM 4301 O O . LYS A 1 513 ? -48.5 6.625 -51.875 1 15.96 513 LYS A O 1
ATOM 4306 N N . THR A 1 514 ? -49.75 6.312 -53.375 1 15.02 514 THR A N 1
ATOM 4307 C CA . THR A 1 514 ? -51.031 5.617 -53.625 1 15.02 514 THR A CA 1
ATOM 4308 C C . THR A 1 514 ? -50.969 4.188 -53.094 1 15.02 514 THR A C 1
ATOM 4310 O O . THR A 1 514 ? -49.875 3.666 -52.812 1 15.02 514 THR A O 1
ATOM 4313 N N . LYS A 1 515 ? -51.719 3.201 -53.844 1 15.59 515 LYS A N 1
ATOM 4314 C CA . LYS A 1 515 ? -52.906 2.326 -53.719 1 15.59 515 LYS A CA 1
ATOM 4315 C C . LYS A 1 515 ? -52.469 0.86 -53.656 1 15.59 515 LYS A C 1
ATOM 4317 O O . LYS A 1 515 ? -53.062 0.079 -52.906 1 15.59 515 LYS A O 1
ATOM 4322 N N . LYS A 1 516 ? -51.625 0.163 -54.562 1 15.12 516 LYS A N 1
ATOM 4323 C CA . LYS A 1 516 ? -52.281 -0.952 -55.219 1 15.12 516 LYS A CA 1
ATOM 4324 C C . LYS A 1 516 ? -52.344 -2.174 -54.312 1 15.12 516 LYS A C 1
ATOM 4326 O O . LYS A 1 516 ? -51.562 -2.307 -53.375 1 15.12 516 LYS A O 1
ATOM 4331 N N . ASP A 1 517 ? -52.594 -3.412 -54.844 1 15.29 517 ASP A N 1
ATOM 4332 C CA . ASP A 1 517 ? -53.656 -4.406 -55.031 1 15.29 517 ASP A CA 1
ATOM 4333 C C . ASP A 1 517 ? -53.344 -5.672 -54.219 1 15.29 517 ASP A C 1
ATOM 4335 O O . ASP A 1 517 ? -52.219 -5.859 -53.75 1 15.29 517 ASP A O 1
ATOM 4339 N N . ASP A 1 518 ? -53.531 -6.953 -54.75 1 15.48 518 ASP A N 1
ATOM 4340 C CA . ASP A 1 518 ? -54.562 -7.977 -54.625 1 15.48 518 ASP A CA 1
ATOM 4341 C C . ASP A 1 518 ? -54.062 -9.18 -53.844 1 15.48 518 ASP A C 1
ATOM 4343 O O . ASP A 1 518 ? -54.562 -9.477 -52.75 1 15.48 518 ASP A O 1
ATOM 4347 N N . SER A 1 519 ? -53.938 -10.508 -54.438 1 15.68 519 SER A N 1
ATOM 4348 C CA . SER A 1 519 ? -54.844 -11.641 -54.281 1 15.68 519 SER A CA 1
ATOM 4349 C C . SER A 1 519 ? -54.219 -12.727 -53.406 1 15.68 519 SER A C 1
ATOM 4351 O O . SER A 1 519 ? -54.812 -13.188 -52.438 1 15.68 519 SER A O 1
ATOM 4353 N N . GLU A 1 520 ? -53.344 -13.781 -53.938 1 15.49 520 GLU A N 1
ATOM 4354 C CA . GLU A 1 520 ? -53.844 -15.141 -54.062 1 15.49 520 GLU A CA 1
ATOM 4355 C C . GLU A 1 520 ? -53.531 -15.977 -52.844 1 15.49 520 GLU A C 1
ATOM 4357 O O . GLU A 1 520 ? -52.625 -15.641 -52.062 1 15.49 520 GLU A O 1
ATOM 4362 N N . HIS A 1 521 ? -53.594 -17.375 -52.844 1 16.3 521 HIS A N 1
ATOM 4363 C CA . HIS A 1 521 ? -54.406 -18.484 -52.344 1 16.3 521 HIS A CA 1
ATOM 4364 C C . HIS A 1 521 ? -53.656 -19.266 -51.25 1 16.3 521 HIS A C 1
ATOM 4366 O O . HIS A 1 521 ? -54.188 -19.484 -50.188 1 16.3 521 HIS A O 1
ATOM 4372 N N . GLN A 1 522 ? -52.812 -20.406 -51.594 1 15.93 522 GLN A N 1
ATOM 4373 C CA . GLN A 1 522 ? -53.344 -21.75 -51.375 1 15.93 522 GLN A CA 1
ATOM 4374 C C . GLN A 1 522 ? -52.906 -22.312 -50.031 1 15.93 522 GLN A C 1
ATOM 4376 O O . GLN A 1 522 ? -53.75 -22.75 -49.219 1 15.93 522 GLN A O 1
ATOM 4381 N N . ASN A 1 523 ? -52.062 -23.5 -49.969 1 16.86 523 ASN A N 1
ATOM 4382 C CA . ASN A 1 523 ? -52.406 -24.859 -49.562 1 16.86 523 ASN A CA 1
ATOM 4383 C C . ASN A 1 523 ? -51.906 -25.141 -48.125 1 16.86 523 ASN A C 1
ATOM 4385 O O . ASN A 1 523 ? -50.844 -24.672 -47.75 1 16.86 523 ASN A O 1
ATOM 4389 N N . ASN A 1 524 ? -52.625 -25.719 -47.156 1 16.72 524 ASN A N 1
ATOM 4390 C CA . ASN A 1 524 ? -53.031 -25.984 -45.781 1 16.72 524 ASN A CA 1
ATOM 4391 C C . ASN A 1 524 ? -52.125 -27 -45.094 1 16.72 524 ASN A C 1
ATOM 4393 O O . ASN A 1 524 ? -52.281 -27.297 -43.906 1 16.72 524 ASN A O 1
ATOM 4397 N N . MET A 1 525 ? -51.344 -27.922 -45.781 1 17.27 525 MET A N 1
ATOM 4398 C CA . MET A 1 525 ? -51.5 -29.281 -45.281 1 17.27 525 MET A CA 1
ATOM 4399 C C . MET A 1 525 ? -50.906 -29.453 -43.875 1 17.27 525 MET A C 1
ATOM 4401 O O . MET A 1 525 ? -49.969 -28.734 -43.531 1 17.27 525 MET A O 1
ATOM 4405 N N . LEU A 1 526 ? -50.969 -30.75 -43.125 1 17.92 526 LEU A N 1
ATOM 4406 C CA . LEU A 1 526 ? -51.344 -31.531 -41.938 1 17.92 526 LEU A CA 1
ATOM 4407 C C . LEU A 1 526 ? -50.125 -31.844 -41.094 1 17.92 526 LEU A C 1
ATOM 4409 O O . LEU A 1 526 ? -49.312 -32.688 -41.469 1 17.92 526 LEU A O 1
ATOM 4413 N N . SER A 1 527 ? -49.375 -30.891 -40.562 1 17.75 527 SER A N 1
ATOM 4414 C CA . SER A 1 527 ? -48.094 -31.109 -39.875 1 17.75 527 SER A CA 1
ATOM 4415 C C . SER A 1 527 ? -48.312 -31.906 -38.594 1 17.75 527 SER A C 1
ATOM 4417 O O . SER A 1 527 ? -49.062 -31.484 -37.719 1 17.75 527 SER A O 1
ATOM 4419 N N . LEU A 1 528 ? -48.062 -33.219 -38.562 1 17.97 528 LEU A N 1
ATOM 4420 C CA . LEU A 1 528 ? -48.312 -34.344 -37.656 1 17.97 528 LEU A CA 1
ATOM 4421 C C . LEU A 1 528 ? -47.656 -34.062 -36.281 1 1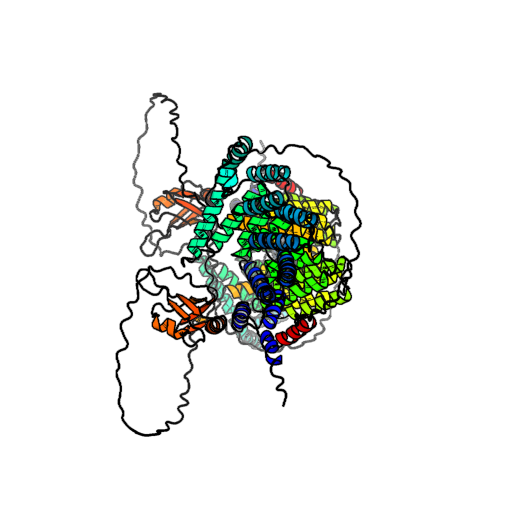7.97 528 LEU A C 1
ATOM 4423 O O . LEU A 1 528 ? -46.656 -33.312 -36.188 1 17.97 528 LEU A O 1
ATOM 4427 N N . ASN A 1 529 ? -48.094 -34.75 -35.062 1 18.89 529 ASN A N 1
ATOM 4428 C CA . ASN A 1 529 ? -48.438 -34.812 -33.625 1 18.89 529 ASN A CA 1
ATOM 4429 C C . ASN A 1 529 ? -47.219 -35.188 -32.781 1 18.89 529 ASN A C 1
ATOM 4431 O O . ASN A 1 529 ? -47.375 -35.594 -31.625 1 18.89 529 ASN A O 1
ATOM 4435 N N . SER A 1 530 ? -45.906 -35.156 -33.125 1 20.38 530 SER A N 1
ATOM 4436 C CA . SER A 1 530 ? -44.969 -36 -32.375 1 20.38 530 SER A CA 1
ATOM 4437 C C . SER A 1 530 ? -44.875 -35.562 -30.922 1 20.38 530 SER A C 1
ATOM 4439 O O . SER A 1 530 ? -44.781 -34.375 -30.625 1 20.38 530 SER A O 1
ATOM 4441 N N . LEU A 1 531 ? -45.375 -36.375 -29.875 1 20.06 531 LEU A N 1
ATOM 4442 C CA . LEU A 1 531 ? -45.594 -36.406 -28.422 1 20.06 531 LEU A CA 1
ATOM 4443 C C . LEU A 1 531 ? -44.312 -36.156 -27.672 1 20.06 531 LEU A C 1
ATOM 4445 O O . LEU A 1 531 ? -43.312 -36.875 -27.828 1 20.06 531 LEU A O 1
ATOM 4449 N N . GLN A 1 532 ? -44 -34.938 -27.234 1 21.34 532 GLN A N 1
ATOM 4450 C CA . GLN A 1 532 ? -42.906 -34.281 -26.547 1 21.34 532 GLN A CA 1
ATOM 4451 C C . GLN A 1 532 ? -42.781 -34.781 -25.109 1 21.34 532 GLN A C 1
ATOM 4453 O O . GLN A 1 532 ? -43.688 -34.594 -24.297 1 21.34 532 GLN A O 1
ATOM 4458 N N . SER A 1 533 ? -42.219 -35.969 -24.875 1 22.67 533 SER A N 1
ATOM 4459 C CA . SER A 1 533 ? -42.031 -36.594 -23.562 1 22.67 533 SER A CA 1
ATOM 4460 C C . SER A 1 533 ? -41.406 -35.625 -22.578 1 22.67 533 SER A C 1
ATOM 4462 O O . SER A 1 533 ? -40.469 -34.906 -22.922 1 22.67 533 SER A O 1
ATOM 4464 N N . THR A 1 534 ? -42.062 -35.156 -21.5 1 23.97 534 THR A N 1
ATOM 4465 C CA . THR A 1 534 ? -41.906 -34.219 -20.406 1 23.97 534 THR A CA 1
ATOM 4466 C C . THR A 1 534 ? -40.688 -34.594 -19.547 1 23.97 534 THR A C 1
ATOM 4468 O O . THR A 1 534 ? -40.562 -34.125 -18.406 1 23.97 534 THR A O 1
ATOM 4471 N N . SER A 1 535 ? -39.594 -35.125 -20.141 1 24.14 535 SER A N 1
ATOM 4472 C CA . SER A 1 535 ? -38.562 -35.625 -19.266 1 24.14 535 SER A CA 1
ATOM 4473 C C . SER A 1 535 ? -38.156 -34.562 -18.234 1 24.14 535 SER A C 1
ATOM 4475 O O . SER A 1 535 ? -38.344 -33.375 -18.453 1 24.14 535 SER A O 1
ATOM 4477 N N . ILE A 1 536 ? -37.969 -35 -16.953 1 27.7 536 ILE A N 1
ATOM 4478 C CA . ILE A 1 536 ? -37.625 -34.438 -15.656 1 27.7 536 ILE A CA 1
ATOM 4479 C C . ILE A 1 536 ? -36.5 -33.406 -15.828 1 27.7 536 ILE A C 1
ATOM 4481 O O . ILE A 1 536 ? -35.562 -33.594 -16.578 1 27.7 536 ILE A O 1
ATOM 4485 N N . GLY A 1 537 ? -36.875 -32.188 -15.438 1 25.34 537 GLY A N 1
ATOM 4486 C CA . GLY A 1 537 ? -36.281 -30.859 -15.602 1 25.34 537 GLY A CA 1
ATOM 4487 C C . GLY A 1 537 ? -34.812 -30.797 -15.219 1 25.34 537 GLY A C 1
ATOM 4488 O O . GLY A 1 537 ? -34.5 -30.844 -14.031 1 25.34 537 GLY A O 1
ATOM 4489 N N . ASP A 1 538 ? -34.031 -31.578 -15.875 1 26.48 538 ASP A N 1
ATOM 4490 C CA . ASP A 1 538 ? -32.594 -31.469 -15.688 1 26.48 538 ASP A CA 1
ATOM 4491 C C . ASP A 1 538 ? -32.156 -30 -15.641 1 26.48 538 ASP A C 1
ATOM 4493 O O . ASP A 1 538 ? -32.469 -29.234 -16.531 1 26.48 538 ASP A O 1
ATOM 4497 N N . ARG A 1 539 ? -31.922 -29.469 -14.438 1 31.61 539 ARG A N 1
ATOM 4498 C CA . ARG A 1 539 ? -31.312 -28.141 -14.289 1 31.61 539 ARG A CA 1
ATOM 4499 C C . ARG A 1 539 ? -30.234 -27.922 -15.336 1 31.61 539 ARG A C 1
ATOM 4501 O O . ARG A 1 539 ? -29.219 -28.641 -15.359 1 31.61 539 ARG A O 1
ATOM 4508 N N . LYS A 1 540 ? -30.688 -27.438 -16.422 1 33.38 540 LYS A N 1
ATOM 4509 C CA . LYS A 1 540 ? -29.781 -27.031 -17.5 1 33.38 540 LYS A CA 1
ATOM 4510 C C . LYS A 1 540 ? -28.609 -26.219 -16.953 1 33.38 540 LYS A C 1
ATOM 4512 O O . LYS A 1 540 ? -28.797 -25.141 -16.391 1 33.38 540 LYS A O 1
ATOM 4517 N N . TRP A 1 541 ? -27.625 -26.891 -16.484 1 32.97 541 TRP A N 1
ATOM 4518 C CA . TRP A 1 541 ? -26.375 -26.219 -16.188 1 32.97 541 TRP A CA 1
ATOM 4519 C C . TRP A 1 541 ? -25.922 -25.359 -17.375 1 32.97 541 TRP A C 1
ATOM 4521 O O . TRP A 1 541 ? -25.703 -25.891 -18.469 1 32.97 541 TRP A O 1
ATOM 4531 N N . HIS A 1 542 ? -26.516 -24.266 -17.562 1 42.19 542 HIS A N 1
ATOM 4532 C CA . HIS A 1 542 ? -26.203 -23.312 -18.625 1 42.19 542 HIS A CA 1
ATOM 4533 C C . HIS A 1 542 ? -24.703 -23 -18.656 1 42.19 542 HIS A C 1
ATOM 4535 O O . HIS A 1 542 ? -24.062 -22.891 -17.609 1 42.19 542 HIS A O 1
ATOM 4541 N N . LYS A 1 543 ? -24 -23.5 -19.562 1 44.28 543 LYS A N 1
ATOM 4542 C CA . LYS A 1 543 ? -22.609 -23.203 -19.859 1 44.28 543 LYS A CA 1
ATOM 4543 C C . LYS A 1 543 ? -22.344 -21.703 -19.766 1 44.28 543 LYS A C 1
ATOM 4545 O O . LYS A 1 543 ? -22.844 -20.922 -20.562 1 44.28 543 LYS A O 1
ATOM 4550 N N . ASP A 1 544 ? -21.984 -21.266 -18.688 1 55.03 544 ASP A N 1
ATOM 4551 C CA . ASP A 1 544 ? -21.766 -19.891 -18.234 1 55.03 544 ASP A CA 1
ATOM 4552 C C . ASP A 1 544 ? -20.75 -19.172 -19.125 1 55.03 544 ASP A C 1
ATOM 4554 O O . ASP A 1 544 ? -20.672 -17.938 -19.109 1 55.03 544 ASP A O 1
ATOM 4558 N N . LEU A 1 545 ? -20.094 -19.859 -20.047 1 59.03 545 LEU A N 1
ATOM 4559 C CA . LEU A 1 545 ? -19.016 -19.203 -20.766 1 59.03 545 LEU A CA 1
ATOM 4560 C C . LEU A 1 545 ? -19.562 -18.125 -21.688 1 59.03 545 LEU A C 1
ATOM 4562 O O . LEU A 1 545 ? -18.906 -17.094 -21.922 1 59.03 545 LEU A O 1
ATOM 4566 N N . HIS A 1 546 ? -20.719 -18.25 -22.141 1 72.38 546 HIS A N 1
ATOM 4567 C CA . HIS A 1 546 ? -21.312 -17.328 -23.094 1 72.38 546 HIS A CA 1
ATOM 4568 C C . HIS A 1 546 ? -22.594 -16.719 -22.547 1 72.38 546 HIS A C 1
ATOM 4570 O O . HIS A 1 546 ? -23.547 -16.469 -23.297 1 72.38 546 HIS A O 1
ATOM 4576 N N . THR A 1 547 ? -22.453 -16.438 -21.203 1 79.38 547 THR A N 1
ATOM 4577 C CA . THR A 1 547 ? -23.625 -15.867 -20.562 1 79.38 547 THR A CA 1
ATOM 4578 C C . THR A 1 547 ? -23.328 -14.469 -20.031 1 79.38 547 THR A C 1
ATOM 4580 O O . THR A 1 547 ? -22.234 -14.227 -19.484 1 79.38 547 THR A O 1
ATOM 4583 N N . ILE A 1 548 ? -24.25 -13.539 -20.281 1 82.38 548 ILE A N 1
ATOM 4584 C CA . ILE A 1 548 ? -24.109 -12.188 -19.734 1 82.38 548 ILE A CA 1
ATOM 4585 C C . ILE A 1 548 ? -25.188 -11.961 -18.672 1 82.38 548 ILE A C 1
ATOM 4587 O O . ILE A 1 548 ? -26.281 -12.516 -18.75 1 82.38 548 ILE A O 1
ATOM 4591 N N . PHE A 1 549 ? -24.812 -11.266 -17.719 1 83.38 549 PHE A N 1
ATOM 4592 C CA . PHE A 1 549 ? -25.656 -10.789 -16.641 1 83.38 549 PHE A CA 1
ATOM 4593 C C . PHE A 1 549 ? -26.156 -9.375 -16.922 1 83.38 549 PHE A C 1
ATOM 4595 O O . PHE A 1 549 ? -25.344 -8.477 -17.203 1 83.38 549 PHE A O 1
ATOM 4602 N N . VAL A 1 550 ? -27.422 -9.203 -16.875 1 86.31 550 VAL A N 1
ATOM 4603 C CA . VAL A 1 550 ? -28.047 -7.902 -17.109 1 86.31 550 VAL A CA 1
ATOM 4604 C C . VAL A 1 550 ? -28.797 -7.473 -15.852 1 86.31 550 VAL A C 1
ATOM 4606 O O . VAL A 1 550 ? -29.656 -8.203 -15.344 1 86.31 550 VAL A O 1
ATOM 4609 N N . SER A 1 551 ? -28.359 -6.316 -15.32 1 85.12 551 SER A N 1
ATOM 4610 C CA . SER A 1 551 ? -29.016 -5.809 -14.117 1 85.12 551 SER A CA 1
ATOM 4611 C C . SER A 1 551 ? -29.547 -4.395 -14.328 1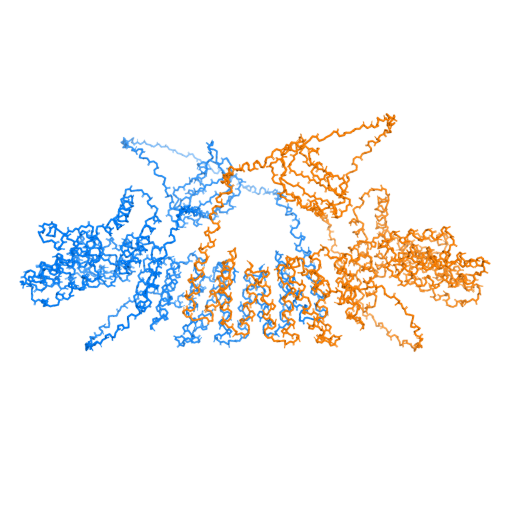 85.12 551 SER A C 1
ATOM 4613 O O . SER A 1 551 ? -29.344 -3.805 -15.391 1 85.12 551 SER A O 1
ATOM 4615 N N . ASN A 1 552 ? -30.375 -3.924 -13.406 1 81.31 552 ASN A N 1
ATOM 4616 C CA . ASN A 1 552 ? -31.047 -2.629 -13.406 1 81.31 552 ASN A CA 1
ATOM 4617 C C . ASN A 1 552 ? -32.156 -2.578 -14.445 1 81.31 552 ASN A C 1
ATOM 4619 O O . ASN A 1 552 ? -32.344 -1.558 -15.109 1 81.31 552 ASN A O 1
ATOM 4623 N N . LEU A 1 553 ? -32.812 -3.586 -14.445 1 82.94 553 LEU A N 1
ATOM 4624 C CA . LEU A 1 553 ? -34 -3.676 -15.297 1 82.94 553 LEU A CA 1
ATOM 4625 C C . LEU A 1 553 ? -35.219 -3.148 -14.57 1 82.94 553 LEU A C 1
ATOM 4627 O O . LEU A 1 553 ? -35.375 -3.361 -13.367 1 82.94 553 LEU A O 1
ATOM 4631 N N . PRO A 1 554 ? -36 -2.434 -15.242 1 80.81 554 PRO A N 1
ATOM 4632 C CA . PRO A 1 554 ? -37.25 -2.033 -14.602 1 80.81 554 PRO A CA 1
ATOM 4633 C C . PRO A 1 554 ? -38.094 -3.227 -14.172 1 80.81 554 PRO A C 1
ATOM 4635 O O . PRO A 1 554 ? -38.125 -4.254 -14.852 1 80.81 554 PRO A O 1
ATOM 4638 N N . LYS A 1 555 ? -38.75 -3.152 -13.086 1 77.25 555 LYS A N 1
ATOM 4639 C CA . LYS A 1 555 ? -39.562 -4.227 -12.508 1 77.25 555 LYS A CA 1
ATOM 4640 C C . LYS A 1 555 ? -40.719 -4.586 -13.414 1 77.25 555 LYS A C 1
ATOM 4642 O O . LYS A 1 555 ? -41.344 -5.652 -13.273 1 77.25 555 LYS A O 1
ATOM 4647 N N . THR A 1 556 ? -40.969 -3.723 -14.406 1 78.56 556 THR A N 1
ATOM 4648 C CA . THR A 1 556 ? -42.062 -3.941 -15.336 1 78.56 556 THR A CA 1
ATOM 4649 C C . THR A 1 556 ? -41.594 -4.695 -16.578 1 78.56 556 THR A C 1
ATOM 4651 O O . THR A 1 556 ? -42.375 -4.938 -17.5 1 78.56 556 THR A O 1
ATOM 4654 N N . THR A 1 557 ? -40.344 -5.031 -16.516 1 79.44 557 THR A N 1
ATOM 4655 C CA . THR A 1 557 ? -39.781 -5.715 -17.688 1 79.44 557 THR A CA 1
ATOM 4656 C C . THR A 1 557 ? -40.438 -7.094 -17.844 1 79.44 557 THR A C 1
ATOM 4658 O O . THR A 1 557 ? -40.469 -7.883 -16.906 1 79.44 557 THR A O 1
ATOM 4661 N N . THR A 1 558 ? -41 -7.363 -18.984 1 81.25 558 THR A N 1
ATOM 4662 C CA . THR A 1 558 ? -41.562 -8.68 -19.312 1 81.25 558 THR A CA 1
ATOM 4663 C C . THR A 1 558 ? -40.5 -9.555 -19.984 1 81.25 558 THR A C 1
ATOM 4665 O O . THR A 1 558 ? -39.5 -9.055 -20.5 1 81.25 558 THR A O 1
ATOM 4668 N N . GLU A 1 559 ? -40.688 -10.898 -19.906 1 79.5 559 GLU A N 1
ATOM 4669 C CA . GLU A 1 559 ? -39.781 -11.844 -20.531 1 79.5 559 GLU A CA 1
ATOM 4670 C C . GLU A 1 559 ? -39.625 -11.57 -22.031 1 79.5 559 GLU A C 1
ATOM 4672 O O . GLU A 1 559 ? -38.531 -11.719 -22.594 1 79.5 559 GLU A O 1
ATOM 4677 N N . GLU A 1 560 ? -40.625 -11.156 -22.656 1 80.38 560 GLU A N 1
ATOM 4678 C CA . GLU A 1 560 ? -40.625 -10.836 -24.078 1 80.38 560 GLU A CA 1
ATOM 4679 C C . GLU A 1 560 ? -39.812 -9.578 -24.344 1 80.38 560 GLU A C 1
ATOM 4681 O O . GLU A 1 560 ? -39.031 -9.539 -25.297 1 80.38 560 GLU A O 1
ATOM 4686 N N . ASP A 1 561 ? -39.969 -8.531 -23.5 1 80.62 561 ASP A N 1
ATOM 4687 C CA . ASP A 1 561 ? -39.188 -7.316 -23.609 1 80.62 561 ASP A CA 1
ATOM 4688 C C . ASP A 1 561 ? -37.688 -7.613 -23.422 1 80.62 561 ASP A C 1
ATOM 4690 O O . ASP A 1 561 ? -36.844 -7.086 -24.156 1 80.62 561 ASP A O 1
ATOM 4694 N N . PHE A 1 562 ? -37.406 -8.453 -22.5 1 81.81 562 PHE A N 1
ATOM 4695 C CA . PHE A 1 562 ? -36.031 -8.812 -22.156 1 81.81 562 PHE A CA 1
ATOM 4696 C C . PHE A 1 562 ? -35.406 -9.617 -23.281 1 81.81 562 PHE A C 1
ATOM 4698 O O . PHE A 1 562 ? -34.25 -9.367 -23.656 1 81.81 562 PHE A O 1
ATOM 4705 N N . GLN A 1 563 ? -36.094 -10.477 -23.828 1 80.56 563 GLN A N 1
ATOM 4706 C CA . GLN A 1 563 ? -35.625 -11.266 -24.953 1 80.56 563 GLN A CA 1
ATOM 4707 C C . GLN A 1 563 ? -35.406 -10.391 -26.188 1 80.56 563 GLN A C 1
ATOM 4709 O O . GLN A 1 563 ? -34.438 -10.57 -26.906 1 80.56 563 GLN A O 1
ATOM 4714 N N . SER A 1 564 ? -36.219 -9.43 -26.406 1 80.69 564 SER A N 1
ATOM 4715 C CA . SER A 1 564 ? -36.156 -8.562 -27.578 1 80.69 564 SER A CA 1
ATOM 4716 C C . SER A 1 564 ? -34.938 -7.652 -27.516 1 80.69 564 SER A C 1
ATOM 4718 O O . SER A 1 564 ? -34.438 -7.223 -28.562 1 80.69 564 SER A O 1
ATOM 4720 N N . LEU A 1 565 ? -34.438 -7.383 -26.375 1 77.5 565 LEU A N 1
ATOM 4721 C CA . LEU A 1 565 ? -33.281 -6.523 -26.172 1 77.5 565 LEU A CA 1
ATOM 4722 C C . LEU A 1 565 ? -32.031 -7.141 -26.812 1 77.5 565 LEU A C 1
ATOM 4724 O O . LEU A 1 565 ? -31.188 -6.426 -27.344 1 77.5 565 LEU A O 1
ATOM 4728 N N . PHE A 1 566 ? -31.938 -8.398 -26.797 1 79.19 566 PHE A N 1
ATOM 4729 C CA . PHE A 1 566 ? -30.688 -9.031 -27.203 1 79.19 566 PHE A CA 1
ATOM 4730 C C . PHE A 1 566 ? -30.922 -9.977 -28.375 1 79.19 566 PHE A C 1
ATOM 4732 O O . PHE A 1 566 ? -29.984 -10.594 -28.875 1 79.19 566 PHE A O 1
ATOM 4739 N N . GLN A 1 567 ? -32.094 -10.039 -28.828 1 78.88 567 GLN A N 1
ATOM 4740 C CA . GLN A 1 567 ? -32.469 -10.938 -29.922 1 78.88 567 GLN A CA 1
ATOM 4741 C C . GLN A 1 567 ? -31.781 -10.531 -31.219 1 78.88 567 GLN A C 1
ATOM 4743 O O . GLN A 1 567 ? -31.531 -11.375 -32.094 1 78.88 567 GLN A O 1
ATOM 4748 N N . SER A 1 568 ? -31.406 -9.25 -31.344 1 77.5 568 SER A N 1
ATOM 4749 C CA . SER A 1 568 ? -30.766 -8.75 -32.531 1 77.5 568 SER A CA 1
ATOM 4750 C C . SER A 1 568 ? -29.281 -9.109 -32.562 1 77.5 568 SER A C 1
ATOM 4752 O O . SER A 1 568 ? -28.625 -8.992 -33.594 1 77.5 568 SER A O 1
ATOM 4754 N N . VAL A 1 569 ? -28.797 -9.523 -31.516 1 76.38 569 VAL A N 1
ATOM 4755 C CA . VAL A 1 569 ? -27.375 -9.867 -31.438 1 76.38 569 VAL A CA 1
ATOM 4756 C C . VAL A 1 569 ? -27.156 -11.273 -31.984 1 76.38 569 VAL A C 1
ATOM 4758 O O . VAL A 1 569 ? -27.906 -12.203 -31.672 1 76.38 569 VAL A O 1
ATOM 4761 N N . ASP A 1 570 ? -26.25 -11.352 -32.844 1 75.25 570 ASP A N 1
ATOM 4762 C CA . ASP A 1 570 ? -25.938 -12.633 -33.469 1 75.25 570 ASP A CA 1
ATOM 4763 C C . ASP A 1 570 ? -25.531 -13.672 -32.438 1 75.25 570 ASP A C 1
ATOM 4765 O O . ASP A 1 570 ? -24.734 -13.383 -31.531 1 75.25 570 ASP A O 1
ATOM 4769 N N . GLY A 1 571 ? -26.141 -14.812 -32.5 1 75.75 571 GLY A N 1
ATOM 4770 C CA . GLY A 1 571 ? -25.828 -15.93 -31.641 1 75.75 571 GLY A CA 1
ATOM 4771 C C . GLY A 1 571 ? -26.672 -15.969 -30.375 1 75.75 571 GLY A C 1
ATOM 4772 O O . GLY A 1 571 ? -26.344 -16.672 -29.422 1 75.75 571 GLY A O 1
ATOM 4773 N N . PHE A 1 572 ? -27.688 -15.273 -30.328 1 81.12 572 PHE A N 1
ATOM 4774 C CA . PHE A 1 572 ? -28.578 -15.242 -29.188 1 81.12 572 PHE A CA 1
ATOM 4775 C C . PHE A 1 572 ? -29.234 -16.609 -28.969 1 81.12 572 PHE A C 1
ATOM 4777 O O . PHE A 1 572 ? -29.797 -17.188 -29.891 1 81.12 572 PHE A O 1
ATOM 4784 N N . LEU A 1 573 ? -29.078 -17.109 -27.797 1 80.5 573 LEU A N 1
ATOM 4785 C CA . LEU A 1 573 ? -29.688 -18.391 -27.484 1 80.5 573 LEU A CA 1
ATOM 4786 C C . LEU A 1 573 ? -30.938 -18.219 -26.625 1 80.5 573 LEU A C 1
ATOM 4788 O O . LEU A 1 573 ? -32.031 -18.594 -27.047 1 80.5 573 LEU A O 1
ATOM 4792 N N . GLU A 1 574 ? -30.609 -17.734 -25.438 1 80.56 574 GLU A N 1
ATOM 4793 C CA . GLU A 1 574 ? -31.734 -17.609 -24.516 1 80.56 574 GLU A CA 1
ATOM 4794 C C . GLU A 1 574 ? -31.547 -16.453 -23.547 1 80.56 574 GLU A C 1
ATOM 4796 O O . GLU A 1 574 ? -30.422 -16.141 -23.156 1 80.56 574 GLU A O 1
ATOM 4801 N N . ALA A 1 575 ? -32.656 -15.695 -23.281 1 83.31 575 ALA A N 1
ATOM 4802 C CA . ALA A 1 575 ? -32.688 -14.664 -22.25 1 83.31 575 ALA A CA 1
ATOM 4803 C C . ALA A 1 575 ? -33.625 -15.078 -21.094 1 83.31 575 ALA A C 1
ATOM 4805 O O . ALA A 1 575 ? -34.75 -15.461 -21.328 1 83.31 575 ALA A O 1
ATOM 4806 N N . ARG A 1 576 ? -33 -15.141 -19.938 1 81.81 576 ARG A N 1
ATOM 4807 C CA . ARG A 1 576 ? -33.75 -15.555 -18.75 1 81.81 576 ARG A CA 1
ATOM 4808 C C . ARG A 1 576 ? -33.906 -14.398 -17.766 1 81.81 576 ARG A C 1
ATOM 4810 O O . ARG A 1 576 ? -32.906 -13.922 -17.219 1 81.81 576 ARG A O 1
ATOM 4817 N N . LEU A 1 577 ? -35.062 -14.016 -17.516 1 82.94 577 LEU A N 1
ATOM 4818 C CA . LEU A 1 577 ? -35.375 -13.008 -16.516 1 82.94 577 LEU A CA 1
ATOM 4819 C C . LEU A 1 577 ? -35.656 -13.664 -15.164 1 82.94 577 LEU A C 1
ATOM 4821 O O . LEU A 1 577 ? -36.469 -14.602 -15.078 1 82.94 577 LEU A O 1
ATOM 4825 N N . VAL A 1 578 ? -34.875 -13.242 -14.172 1 79.75 578 VAL A N 1
ATOM 4826 C CA . VAL A 1 578 ? -35 -13.836 -12.852 1 79.75 578 VAL A CA 1
ATOM 4827 C C . VAL A 1 578 ? -36.188 -13.203 -12.125 1 79.75 578 VAL A C 1
ATOM 4829 O O . VAL A 1 578 ? -36.281 -11.977 -12.031 1 79.75 578 VAL A O 1
ATOM 4832 N N . LYS A 1 579 ? -37.094 -14.039 -11.656 1 78.81 579 LYS A N 1
ATOM 4833 C CA . LYS A 1 579 ? -38.344 -13.633 -10.992 1 78.81 579 LYS A CA 1
ATOM 4834 C C . LYS A 1 579 ? -38.344 -14.062 -9.523 1 78.81 579 LYS A C 1
ATOM 4836 O O . LYS A 1 579 ? -37.625 -15.008 -9.148 1 78.81 579 LYS A O 1
ATOM 4841 N N . ASP A 1 580 ? -39.062 -13.289 -8.734 1 72.19 580 ASP A N 1
ATOM 4842 C CA . ASP A 1 580 ? -39.25 -13.656 -7.328 1 72.19 580 ASP A CA 1
ATOM 4843 C C . ASP A 1 580 ? -40.312 -14.727 -7.18 1 72.19 580 ASP A C 1
ATOM 4845 O O . ASP A 1 580 ? -40.969 -15.078 -8.148 1 72.19 580 ASP A O 1
ATOM 4849 N N . ARG A 1 581 ? -40.531 -15.211 -5.98 1 72.06 581 ARG A N 1
ATOM 4850 C CA . ARG A 1 581 ? -41.469 -16.281 -5.656 1 72.06 581 ARG A CA 1
ATOM 4851 C C . ARG A 1 581 ? -42.875 -15.914 -6.098 1 72.06 581 ARG A C 1
ATOM 4853 O O . ARG A 1 581 ? -43.688 -16.797 -6.383 1 72.06 581 ARG A O 1
ATOM 4860 N N . GLU A 1 582 ? -43.031 -14.594 -6.219 1 73.81 582 GLU A N 1
ATOM 4861 C CA . GLU A 1 582 ? -44.375 -14.133 -6.609 1 73.81 582 GLU A CA 1
ATOM 4862 C C . GLU A 1 582 ? -44.469 -13.922 -8.117 1 73.81 582 GLU A C 1
ATOM 4864 O O . GLU A 1 582 ? -45.5 -13.461 -8.625 1 73.81 582 GLU A O 1
ATOM 4869 N N . GLY A 1 583 ? -43.375 -14.234 -8.789 1 72.56 583 GLY A N 1
ATOM 4870 C CA . GLY A 1 583 ? -43.344 -14.156 -10.242 1 72.56 583 GLY A CA 1
ATOM 4871 C C . GLY A 1 583 ? -43 -12.766 -10.758 1 72.56 583 GLY A C 1
ATOM 4872 O O . GLY A 1 583 ? -43.125 -12.5 -11.953 1 72.56 583 GLY A O 1
ATOM 4873 N N . ILE A 1 584 ? -42.781 -11.945 -9.914 1 74.38 584 ILE A N 1
ATOM 4874 C CA . ILE A 1 584 ? -42.406 -10.578 -10.273 1 74.38 584 ILE A CA 1
ATOM 4875 C C . ILE A 1 584 ? -40.938 -10.508 -10.633 1 74.38 584 ILE A C 1
ATOM 4877 O O . ILE A 1 584 ? -40.094 -11.023 -9.898 1 74.38 584 ILE A O 1
ATOM 4881 N N . PRO A 1 585 ? -40.562 -9.859 -11.742 1 76.62 585 PRO A N 1
ATOM 4882 C CA . PRO A 1 585 ? -39.156 -9.766 -12.141 1 76.62 585 PRO A CA 1
ATOM 4883 C C . PRO A 1 585 ? -38.312 -9.023 -11.117 1 76.62 585 PRO A C 1
ATOM 4885 O O . PRO A 1 585 ? -38.719 -7.98 -10.594 1 76.62 585 PRO A O 1
ATOM 4888 N N . LYS A 1 586 ? -37.188 -9.547 -10.727 1 81.56 586 LYS A N 1
ATOM 4889 C CA . LYS A 1 586 ? -36.281 -9.023 -9.719 1 81.56 586 LYS A CA 1
ATOM 4890 C C . LYS A 1 586 ? -35.406 -7.902 -10.289 1 81.56 586 LYS A C 1
ATOM 4892 O O . LYS A 1 586 ? -34.594 -7.309 -9.57 1 81.56 586 LYS A O 1
ATOM 4897 N N . GLY A 1 587 ? -35.531 -7.641 -11.539 1 80.44 587 GLY A N 1
ATOM 4898 C CA . GLY A 1 587 ? -34.812 -6.551 -12.18 1 80.44 587 GLY A CA 1
ATOM 4899 C C . GLY A 1 587 ? -33.5 -6.977 -12.758 1 80.44 587 GLY A C 1
ATOM 4900 O O . GLY A 1 587 ? -32.625 -6.137 -13.047 1 80.44 587 GLY A O 1
ATOM 4901 N N . PHE A 1 588 ? -33.188 -8.219 -12.719 1 85.44 588 PHE A N 1
ATOM 4902 C CA . PHE A 1 588 ? -31.984 -8.68 -13.391 1 85.44 588 PHE A CA 1
ATOM 4903 C C . PHE A 1 588 ? -32.219 -10.008 -14.102 1 85.44 588 PHE A C 1
ATOM 4905 O O . PHE A 1 588 ? -33.219 -10.688 -13.828 1 85.44 588 PHE A O 1
ATOM 4912 N N . GLY A 1 589 ? -31.391 -10.344 -15.078 1 84.69 589 GLY A N 1
ATOM 4913 C CA . GLY A 1 589 ? -31.516 -11.57 -15.852 1 84.69 589 GLY A CA 1
ATOM 4914 C C . GLY A 1 589 ? -30.203 -12 -16.484 1 84.69 589 GLY A C 1
ATOM 4915 O O . GLY A 1 589 ? -29.188 -11.312 -16.359 1 84.69 589 GLY A O 1
ATOM 4916 N N . TYR A 1 590 ? -30.344 -13.164 -17.094 1 84.38 590 TYR A N 1
ATOM 4917 C CA . TYR A 1 590 ? -29.219 -13.773 -17.781 1 84.38 590 TYR A CA 1
ATOM 4918 C C . TYR A 1 590 ? -29.516 -13.992 -19.25 1 84.38 590 TYR A C 1
ATOM 4920 O O . TYR A 1 590 ? -30.641 -14.367 -19.609 1 84.38 590 TYR A O 1
ATOM 4928 N N . VAL A 1 591 ? -28.516 -13.68 -20.031 1 83.31 591 VAL A N 1
ATOM 4929 C CA . VAL A 1 591 ? -28.641 -13.914 -21.469 1 83.31 591 VAL A CA 1
ATOM 4930 C C . VAL A 1 591 ? -27.5 -14.828 -21.938 1 83.31 591 VAL A C 1
ATOM 4932 O O . VAL A 1 591 ? -26.328 -14.555 -21.672 1 83.31 591 VAL A O 1
ATOM 4935 N N . GLU A 1 592 ? -27.891 -15.836 -22.625 1 79.56 592 GLU A N 1
ATOM 4936 C CA . GLU A 1 592 ? -26.938 -16.828 -23.125 1 79.56 592 GLU A CA 1
ATOM 4937 C C . GLU A 1 592 ? -26.781 -16.719 -24.641 1 79.56 592 GLU A C 1
ATOM 4939 O O . GLU A 1 592 ? -27.766 -16.562 -25.359 1 79.56 592 GLU A O 1
ATOM 4944 N N . PHE A 1 593 ? -25.547 -16.734 -25.125 1 80.62 593 PHE A N 1
ATOM 4945 C CA . PHE A 1 593 ? -25.203 -16.656 -26.547 1 80.62 593 PHE A CA 1
ATOM 4946 C C . PHE A 1 593 ? -24.5 -17.938 -27 1 80.62 593 PHE A C 1
ATOM 4948 O O . PHE A 1 593 ? -23.984 -18.688 -26.172 1 80.62 593 PHE A O 1
ATOM 4955 N N . GLN A 1 594 ? -24.5 -18.172 -28.281 1 75.56 594 GLN A N 1
ATOM 4956 C CA . GLN A 1 594 ? -23.906 -19.359 -28.891 1 75.56 594 GLN A CA 1
ATOM 4957 C C . GLN A 1 594 ? -22.375 -19.266 -28.906 1 75.56 594 GLN A C 1
ATOM 4959 O O . GLN A 1 594 ? -21.688 -20.281 -28.859 1 75.56 594 GLN A O 1
ATOM 4964 N N . ASN A 1 595 ? -21.875 -18.016 -29.047 1 71.69 595 ASN A N 1
ATOM 4965 C CA . ASN A 1 595 ? -20.453 -17.781 -29.188 1 71.69 595 ASN A CA 1
ATOM 4966 C C . ASN A 1 595 ? -20.031 -16.469 -28.531 1 71.69 595 ASN A C 1
ATOM 4968 O O . ASN A 1 595 ? -20.875 -15.688 -28.094 1 71.69 595 ASN A O 1
ATOM 4972 N N . ASN A 1 596 ? -18.734 -16.344 -28.359 1 71.94 596 ASN A N 1
ATOM 4973 C CA . ASN A 1 596 ? -18.172 -15.18 -27.703 1 71.94 596 ASN A CA 1
ATOM 4974 C C . ASN A 1 596 ? -18.438 -13.898 -28.484 1 71.94 596 ASN A C 1
ATOM 4976 O O . ASN A 1 596 ? -18.438 -12.805 -27.906 1 71.94 596 ASN A O 1
ATOM 4980 N N . ILE A 1 597 ? -18.656 -14.023 -29.656 1 73.44 597 ILE A N 1
ATOM 4981 C CA . ILE A 1 597 ? -18.969 -12.859 -30.469 1 73.44 597 ILE A CA 1
ATOM 4982 C C . ILE A 1 597 ? -20.297 -12.25 -30.047 1 73.44 597 ILE A C 1
ATOM 4984 O O . ILE A 1 597 ? -20.406 -11.023 -29.922 1 73.44 597 ILE A O 1
ATOM 4988 N N . GLY A 1 598 ? -21.094 -13.07 -29.75 1 77.31 598 GLY A N 1
ATOM 4989 C CA . GLY A 1 598 ? -22.375 -12.602 -29.266 1 77.31 598 GLY A CA 1
ATOM 4990 C C . GLY A 1 598 ? -22.297 -11.938 -27.906 1 77.31 598 GLY A C 1
ATOM 4991 O O . GLY A 1 598 ? -22.953 -10.922 -27.672 1 77.31 598 GLY A O 1
ATOM 4992 N N . VAL A 1 599 ? -21.5 -12.484 -27.125 1 77.75 599 VAL A N 1
ATOM 4993 C CA . VAL A 1 599 ? -21.297 -11.953 -25.781 1 77.75 599 VAL A CA 1
ATOM 4994 C C . VAL A 1 599 ? -20.688 -10.562 -25.859 1 77.75 599 VAL A C 1
ATOM 4996 O O . VAL A 1 599 ? -21.141 -9.633 -25.188 1 77.75 599 VAL A O 1
ATOM 4999 N N . ARG A 1 600 ? -19.719 -10.414 -26.688 1 78.31 600 ARG A N 1
ATOM 5000 C CA . ARG A 1 600 ? -19.062 -9.125 -26.875 1 78.31 600 ARG A CA 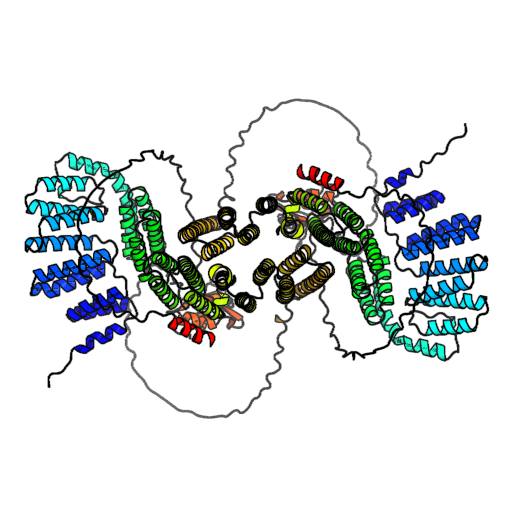1
ATOM 5001 C C . ARG A 1 600 ? -20.016 -8.086 -27.422 1 78.31 600 ARG A C 1
ATOM 5003 O O . ARG A 1 600 ? -19.984 -6.922 -27.031 1 78.31 600 ARG A O 1
ATOM 5010 N N . GLU A 1 601 ? -20.781 -8.539 -28.25 1 79.62 601 GLU A N 1
ATOM 5011 C CA . GLU A 1 601 ? -21.75 -7.625 -28.844 1 79.62 601 GLU A CA 1
ATOM 5012 C C . GLU A 1 601 ? -22.812 -7.211 -27.828 1 79.62 601 GLU A C 1
ATOM 5014 O O . GLU A 1 601 ? -23.234 -6.055 -27.812 1 79.62 601 GLU A O 1
ATOM 5019 N N . ALA A 1 602 ? -23.062 -8.039 -27.016 1 80 602 ALA A N 1
ATOM 5020 C CA . ALA A 1 602 ? -24.078 -7.77 -26 1 80 602 ALA A CA 1
ATOM 5021 C C . ALA A 1 602 ? -23.547 -6.855 -24.906 1 80 602 ALA A C 1
ATOM 5023 O O . ALA A 1 602 ? -24.281 -6.047 -24.344 1 80 602 ALA A O 1
ATOM 5024 N N . LEU A 1 603 ? -22.359 -7.031 -24.703 1 78.44 603 LEU A N 1
ATOM 5025 C CA . LEU A 1 603 ? -21.719 -6.219 -23.688 1 78.44 603 LEU A CA 1
ATOM 5026 C C . LEU A 1 603 ? -21.688 -4.75 -24.094 1 78.44 603 LEU A C 1
ATOM 5028 O O . LEU A 1 603 ? -21.625 -3.861 -23.234 1 78.44 603 LEU A O 1
ATOM 5032 N N . LYS A 1 604 ? -21.844 -4.512 -25.312 1 77.94 604 LYS A N 1
ATOM 5033 C CA . LYS A 1 604 ? -21.906 -3.15 -25.844 1 77.94 604 LYS A CA 1
ATOM 5034 C C . LYS A 1 604 ? -23.203 -2.459 -25.406 1 77.94 604 LYS A C 1
ATOM 5036 O O . LYS A 1 604 ? -23.281 -1.229 -25.406 1 77.94 604 LYS A O 1
ATOM 5041 N N . ALA A 1 605 ? -24.062 -3.23 -24.984 1 77.38 605 ALA A N 1
ATOM 5042 C CA . ALA A 1 605 ? -25.344 -2.68 -24.547 1 77.38 605 ALA A CA 1
ATOM 5043 C C . ALA A 1 605 ? -25.281 -2.195 -23.109 1 77.38 605 ALA A C 1
ATOM 5045 O O . ALA A 1 605 ? -26.25 -1.665 -22.578 1 77.38 605 ALA A O 1
ATOM 5046 N N . ASP A 1 606 ? -24.156 -2.33 -22.578 1 78.5 606 ASP A N 1
ATOM 5047 C CA . ASP A 1 606 ? -23.969 -1.868 -21.219 1 78.5 606 ASP A CA 1
ATOM 5048 C C . ASP A 1 606 ? -24.188 -0.361 -21.109 1 78.5 606 ASP A C 1
ATOM 5050 O O . ASP A 1 606 ? -23.688 0.407 -21.922 1 78.5 606 ASP A O 1
ATOM 5054 N N . GLN A 1 607 ? -25.078 0.062 -20.156 1 77.25 607 GLN A N 1
ATOM 5055 C CA . GLN A 1 607 ? -25.453 1.436 -19.859 1 77.25 607 GLN A CA 1
ATOM 5056 C C . GLN A 1 607 ? -26.375 2.004 -20.938 1 77.25 607 GLN A C 1
ATOM 5058 O O . GLN A 1 607 ? -26.578 3.219 -21.016 1 77.25 607 GLN A O 1
ATOM 5063 N N . SER A 1 608 ? -26.922 1.111 -21.75 1 79 608 SER A N 1
ATOM 5064 C CA . SER A 1 608 ? -27.922 1.558 -22.719 1 79 608 SER A CA 1
ATOM 5065 C C . SER A 1 608 ? -29.297 1.707 -22.078 1 79 608 SER A C 1
ATOM 5067 O O . SER A 1 608 ? -29.594 1.061 -21.078 1 79 608 SER A O 1
ATOM 5069 N N . MET A 1 609 ? -30.016 2.621 -22.594 1 79.69 609 MET A N 1
ATOM 5070 C CA . MET A 1 609 ? -31.344 2.889 -22.062 1 79.69 609 MET A CA 1
ATOM 5071 C C . MET A 1 609 ? -32.312 1.807 -22.484 1 79.69 609 MET A C 1
ATOM 5073 O O . MET A 1 609 ? -32.375 1.444 -23.672 1 79.69 609 MET A O 1
ATOM 5077 N N . PHE A 1 610 ? -32.938 1.195 -21.5 1 79.31 610 PHE A N 1
ATOM 5078 C CA . PHE A 1 610 ? -33.969 0.192 -21.734 1 79.31 610 PHE A CA 1
ATOM 5079 C C . PHE A 1 610 ? -35.188 0.467 -20.859 1 79.31 610 PHE A C 1
ATOM 5081 O O . PHE A 1 610 ? -35.094 0.519 -19.625 1 79.31 610 PHE A O 1
ATOM 5088 N N . LEU A 1 611 ? -36.344 0.727 -21.516 1 78.81 611 LEU A N 1
ATOM 5089 C CA . LEU A 1 611 ? -37.594 1.052 -20.891 1 78.81 611 LEU A CA 1
ATOM 5090 C C . LEU A 1 611 ? -37.438 2.158 -19.859 1 78.81 611 LEU A C 1
ATOM 5092 O O . LEU A 1 611 ? -38.031 2.105 -18.781 1 78.81 611 LEU A O 1
ATOM 5096 N N . GLY A 1 612 ? -36.531 3.156 -20.234 1 74.69 612 GLY A N 1
ATOM 5097 C CA . GLY A 1 612 ? -36.375 4.359 -19.438 1 74.69 612 GLY A CA 1
ATOM 5098 C C . GLY A 1 612 ? -35.312 4.238 -18.359 1 74.69 612 GLY A C 1
ATOM 5099 O O . GLY A 1 612 ? -35.094 5.168 -17.578 1 74.69 612 GLY A O 1
ATOM 5100 N N . GLN A 1 613 ? -34.719 3.064 -18.234 1 79.06 613 GLN A N 1
ATOM 5101 C CA . GLN A 1 613 ? -33.625 2.852 -17.25 1 79.06 613 GLN A CA 1
ATOM 5102 C C . GLN A 1 613 ? -32.344 2.396 -17.938 1 79.06 613 GLN A C 1
ATOM 5104 O O . GLN A 1 613 ? -32.406 1.729 -18.969 1 79.06 613 GLN A O 1
ATOM 5109 N N . LYS A 1 614 ? -31.219 2.93 -17.422 1 80.06 614 LYS A N 1
ATOM 5110 C CA . LYS A 1 614 ? -29.938 2.449 -17.922 1 80.06 614 LYS A CA 1
ATOM 5111 C C . LYS A 1 614 ? -29.641 1.038 -17.422 1 80.06 614 LYS A C 1
ATOM 5113 O O . LYS A 1 614 ? -29.594 0.804 -16.203 1 80.06 614 LYS A O 1
ATOM 5118 N N . ILE A 1 615 ? -29.312 0.145 -18.328 1 80.19 615 ILE A N 1
ATOM 5119 C CA . ILE A 1 615 ? -29.109 -1.247 -17.938 1 80.19 615 ILE A CA 1
ATOM 5120 C C . ILE A 1 615 ? -27.609 -1.51 -17.766 1 80.19 615 ILE A C 1
ATOM 5122 O O . ILE A 1 615 ? -26.781 -0.854 -18.406 1 80.19 615 ILE A O 1
ATOM 5126 N N . ILE A 1 616 ? -27.344 -2.385 -16.938 1 82.75 616 ILE A N 1
ATOM 5127 C CA . ILE A 1 616 ? -25.984 -2.83 -16.703 1 82.75 616 ILE A CA 1
ATOM 5128 C C . ILE A 1 616 ? -25.797 -4.254 -17.219 1 82.75 616 ILE A C 1
ATOM 5130 O O . ILE A 1 616 ? -26.531 -5.16 -16.844 1 82.75 616 ILE A O 1
ATOM 5134 N N . VAL A 1 617 ? -24.891 -4.41 -18.172 1 82.62 617 VAL A N 1
ATOM 5135 C CA . VAL A 1 617 ? -24.609 -5.711 -18.766 1 82.62 617 VAL A CA 1
ATOM 5136 C C . VAL A 1 617 ? -23.172 -6.141 -18.422 1 82.62 617 VAL A C 1
ATOM 5138 O O . VAL A 1 617 ? -22.219 -5.422 -18.703 1 82.62 617 VAL A O 1
ATOM 5141 N N . LYS A 1 618 ? -23.109 -7.328 -17.766 1 79.88 618 LYS A N 1
ATOM 5142 C CA . LYS A 1 618 ? -21.828 -7.914 -17.375 1 79.88 618 LYS A CA 1
ATOM 5143 C C . LYS A 1 618 ? -21.766 -9.391 -17.75 1 79.88 618 LYS A C 1
ATOM 5145 O O . LYS A 1 618 ? -22.797 -10.031 -17.938 1 79.88 618 LYS A O 1
ATOM 5150 N N . ARG A 1 619 ? -20.562 -9.82 -17.922 1 77.06 619 ARG A N 1
ATOM 5151 C CA . ARG A 1 619 ? -20.422 -11.266 -18.094 1 77.06 619 ARG A CA 1
ATOM 5152 C C . ARG A 1 619 ? -20.828 -12 -16.812 1 77.06 619 ARG A C 1
ATOM 5154 O O . ARG A 1 619 ? -20.531 -11.547 -15.711 1 77.06 619 ARG A O 1
ATOM 5161 N N . SER A 1 620 ? -21.5 -13.031 -16.906 1 73.31 620 SER A N 1
ATOM 5162 C CA . SER A 1 620 ? -21.984 -13.82 -15.781 1 73.31 620 SER A CA 1
ATOM 5163 C C . SER A 1 620 ? -20.828 -14.523 -15.062 1 73.31 620 SER A C 1
ATOM 5165 O O . SER A 1 620 ? -19.953 -15.102 -15.711 1 73.31 620 SER A O 1
ATOM 5167 N N . LYS A 1 621 ? -20.578 -14.219 -13.781 1 57.75 621 LYS A N 1
ATOM 5168 C CA . LYS A 1 621 ? -19.656 -14.961 -12.938 1 57.75 621 LYS A CA 1
ATOM 5169 C C . LYS A 1 621 ? -20.391 -15.906 -12 1 57.75 621 LYS A C 1
ATOM 5171 O O . LYS A 1 621 ? -21 -15.469 -11.023 1 57.75 621 LYS A O 1
ATOM 5176 N N . PRO A 1 622 ? -20.594 -17 -12.367 1 49.03 622 PRO A N 1
ATOM 5177 C CA . PRO A 1 622 ? -21.281 -17.906 -11.445 1 49.03 622 PRO A CA 1
ATOM 5178 C C . PRO A 1 622 ? -20.562 -18.031 -10.102 1 49.03 622 PRO A C 1
ATOM 5180 O O . PRO A 1 622 ? -19.344 -17.906 -10.031 1 49.03 622 PRO A O 1
ATOM 5183 N N . PRO A 1 623 ? -21.266 -17.906 -9.008 1 39.12 623 PRO A N 1
ATOM 5184 C CA . PRO A 1 623 ? -20.609 -18.078 -7.711 1 39.12 623 PRO A CA 1
ATOM 5185 C C . PRO A 1 623 ? -19.781 -19.375 -7.629 1 39.12 623 PRO A C 1
ATOM 5187 O O . PRO A 1 623 ? -20.188 -20.391 -8.195 1 39.12 623 PRO A O 1
ATOM 5190 N N . ARG A 1 624 ? -18.531 -19.234 -7.352 1 32.72 624 ARG A N 1
ATOM 5191 C CA . ARG A 1 624 ? -17.766 -20.438 -7.008 1 32.72 624 ARG A CA 1
ATOM 5192 C C . ARG A 1 624 ? -18.484 -21.25 -5.922 1 32.72 624 ARG A C 1
ATOM 5194 O O . ARG A 1 624 ? -18.922 -20.688 -4.922 1 32.72 624 ARG A O 1
ATOM 5201 N N . PHE A 1 625 ? -19.047 -22.297 -6.254 1 28.44 625 PHE A N 1
ATOM 5202 C CA . PHE A 1 625 ? -19.562 -23.219 -5.242 1 28.44 625 PHE A CA 1
ATOM 5203 C C . PHE A 1 625 ? -18.531 -23.453 -4.145 1 28.44 625 PHE A C 1
ATOM 5205 O O . PHE A 1 625 ? -17.438 -23.953 -4.41 1 28.44 625 PHE A O 1
ATOM 5212 N N . GLN A 1 626 ? -18.391 -22.672 -3.186 1 28.06 626 GLN A N 1
ATOM 5213 C CA . GLN A 1 626 ? -17.641 -23.031 -1.992 1 28.06 626 GLN A CA 1
ATOM 5214 C C . GLN A 1 626 ? -18.141 -24.359 -1.416 1 28.06 626 GLN A C 1
ATOM 5216 O O . GLN A 1 626 ? -19.297 -24.469 -1.038 1 28.06 626 GLN A O 1
ATOM 5221 N N . MET A 1 627 ? -17.562 -25.484 -1.842 1 24.39 627 MET A N 1
ATOM 5222 C CA . MET A 1 627 ? -17.766 -26.797 -1.228 1 24.39 627 MET A CA 1
ATOM 5223 C C . MET A 1 627 ? -17.625 -26.719 0.289 1 24.39 627 MET A C 1
ATOM 5225 O O . MET A 1 627 ? -16.656 -26.156 0.802 1 24.39 627 MET A O 1
ATOM 5229 N N . SER A 1 628 ? -18.594 -26.828 0.999 1 25.52 628 SER A N 1
ATOM 5230 C CA . SER A 1 628 ? -18.781 -27.047 2.43 1 25.52 628 SER A CA 1
ATOM 5231 C C . SER A 1 628 ? -17.984 -28.25 2.916 1 25.52 628 SER A C 1
ATOM 5233 O O . SER A 1 628 ? -18.156 -29.359 2.42 1 25.52 628 SER A O 1
ATOM 5235 N N . SER A 1 629 ? -16.672 -28.031 3.197 1 23.91 629 SER A N 1
ATOM 5236 C CA . SER A 1 629 ? -15.758 -29.047 3.727 1 23.91 629 SER A CA 1
ATOM 5237 C C . SER A 1 629 ? -16.359 -29.75 4.934 1 23.91 629 SER A C 1
ATOM 5239 O O . SER A 1 629 ? -16.938 -29.109 5.812 1 23.91 629 SER A O 1
ATOM 5241 N N . THR A 1 630 ? -16.812 -30.906 4.75 1 21.06 630 THR A N 1
ATOM 5242 C CA . THR A 1 630 ? -17.172 -31.891 5.773 1 21.06 630 THR A CA 1
ATOM 5243 C C . THR A 1 630 ? -16.047 -32.031 6.789 1 21.06 630 THR A C 1
ATOM 5245 O O . THR A 1 630 ? -14.867 -32.094 6.418 1 21.06 630 THR A O 1
ATOM 5248 N N . PRO A 1 631 ? -16.25 -31.875 8.102 1 23.5 631 PRO A N 1
ATOM 5249 C CA . PRO A 1 631 ? -15.375 -31.891 9.273 1 23.5 631 PRO A CA 1
ATOM 5250 C C . PRO A 1 631 ? -14.625 -33.219 9.438 1 23.5 631 PRO A C 1
ATOM 5252 O O . PRO A 1 631 ? -15.234 -34.25 9.711 1 23.5 631 PRO A O 1
ATOM 5255 N N . SER A 1 632 ? -13.93 -33.719 8.531 1 19 632 SER A N 1
ATOM 5256 C CA . SER A 1 632 ? -13.328 -35.031 8.844 1 19 632 SER A CA 1
ATOM 5257 C C . SER A 1 632 ? -12.336 -34.906 10 1 19 632 SER A C 1
ATOM 5259 O O . SER A 1 632 ? -11.57 -33.938 10.07 1 19 632 SER A O 1
ATOM 5261 N N . ARG A 1 633 ? -12.68 -35.5 11.172 1 22.03 633 ARG A N 1
ATOM 5262 C CA . ARG A 1 633 ? -11.938 -35.812 12.398 1 22.03 633 ARG A CA 1
ATOM 5263 C C . ARG A 1 633 ? -10.617 -36.5 12.094 1 22.03 633 ARG A C 1
ATOM 5265 O O . ARG A 1 633 ? -10.602 -37.625 11.562 1 22.03 633 ARG A O 1
ATOM 5272 N N . ARG A 1 634 ? -9.57 -35.781 11.75 1 19.73 634 ARG A N 1
ATOM 5273 C CA . ARG A 1 634 ? -8.203 -36.25 11.539 1 19.73 634 ARG A CA 1
ATOM 5274 C C . ARG A 1 634 ? -7.695 -37 12.758 1 19.73 634 ARG A C 1
ATOM 5276 O O . ARG A 1 634 ? -7.668 -36.5 13.867 1 19.73 634 ARG A O 1
ATOM 5283 N N . ILE A 1 635 ? -7.98 -38.312 12.797 1 19.77 635 ILE A N 1
ATOM 5284 C CA . ILE A 1 635 ? -7.332 -39.281 13.695 1 19.77 635 ILE A CA 1
ATOM 5285 C C . ILE A 1 635 ? -5.82 -39.219 13.5 1 19.77 635 ILE A C 1
ATOM 5287 O O . ILE A 1 635 ? -5.324 -39.312 12.375 1 19.77 635 ILE A O 1
ATOM 5291 N N . GLY A 1 636 ? -5.078 -38.531 14.305 1 20.11 636 GLY A N 1
ATOM 5292 C CA . GLY A 1 636 ? -3.662 -38.281 14.531 1 20.11 636 GLY A CA 1
ATOM 5293 C C . GLY A 1 636 ? -2.84 -39.562 14.562 1 20.11 636 GLY A C 1
ATOM 5294 O O . GLY A 1 636 ? -2.863 -40.281 15.547 1 20.11 636 GLY A O 1
ATOM 5295 N N . ILE A 1 637 ? -2.941 -40.406 13.477 1 18.34 637 ILE A N 1
ATOM 5296 C CA . ILE A 1 637 ? -2.102 -41.562 13.648 1 18.34 637 ILE A CA 1
ATOM 5297 C C . ILE A 1 637 ? -0.63 -41.156 13.656 1 18.34 637 ILE A C 1
ATOM 5299 O O . ILE A 1 637 ? -0.188 -40.406 12.805 1 18.34 637 ILE A O 1
ATOM 5303 N N . ARG A 1 638 ? 0.01 -41.406 14.75 1 21.61 638 ARG A N 1
ATOM 5304 C CA . ARG A 1 638 ? 1.362 -41.344 15.297 1 21.61 638 ARG A CA 1
ATOM 5305 C C . ARG A 1 638 ? 2.326 -42.156 14.453 1 21.61 638 ARG A C 1
ATOM 5307 O O . ARG A 1 638 ? 2.363 -43.406 14.57 1 21.61 638 ARG A O 1
ATOM 5314 N N . VAL A 1 639 ? 2.328 -42.125 13.039 1 17.38 639 VAL A N 1
ATOM 5315 C CA . VAL A 1 639 ? 3.15 -43.125 12.367 1 17.38 639 VAL A CA 1
ATOM 5316 C C . VAL A 1 639 ? 4.625 -42.844 12.656 1 17.38 639 VAL A C 1
ATOM 5318 O O . VAL A 1 639 ? 5.086 -41.688 12.562 1 17.38 639 VAL A O 1
ATOM 5321 N N . GLY A 1 640 ? 5.406 -43.812 13.359 1 19.7 640 GLY A N 1
ATOM 5322 C CA . GLY A 1 640 ? 6.734 -44.094 13.867 1 19.7 640 GLY A CA 1
ATOM 5323 C C . GLY A 1 640 ? 7.766 -44.281 12.766 1 19.7 640 GLY A C 1
ATOM 5324 O O . GLY A 1 640 ? 7.684 -45.219 11.992 1 19.7 640 GLY A O 1
ATOM 5325 N N . THR A 1 641 ? 7.988 -43.25 11.969 1 19.25 641 THR A N 1
ATOM 5326 C CA . THR A 1 641 ? 8.883 -43.406 10.82 1 19.25 641 THR A CA 1
ATOM 5327 C C . THR A 1 641 ? 10.258 -43.875 11.273 1 19.25 641 THR A C 1
ATOM 5329 O O . THR A 1 641 ? 10.875 -43.25 12.141 1 19.25 641 THR A O 1
ATOM 5332 N N . ARG A 1 642 ? 10.469 -45.25 11.156 1 18.33 642 ARG A N 1
ATOM 5333 C CA . ARG A 1 642 ? 11.695 -46 11.328 1 18.33 642 ARG A CA 1
ATOM 5334 C C . ARG A 1 642 ? 12.789 -45.531 10.383 1 18.33 642 ARG A C 1
ATOM 5336 O O . ARG A 1 642 ? 12.5 -44.938 9.336 1 18.33 642 ARG A O 1
ATOM 5343 N N . SER A 1 643 ? 14.148 -45.719 10.75 1 18.62 643 SER A N 1
ATOM 5344 C CA . SER A 1 643 ? 15.531 -45.281 10.617 1 18.62 643 SER A CA 1
ATOM 5345 C C . SER A 1 643 ? 16.141 -45.781 9.305 1 18.62 643 SER A C 1
ATOM 5347 O O . SER A 1 643 ? 17.141 -45.25 8.836 1 18.62 643 SER A O 1
ATOM 5349 N N . ASP A 1 644 ? 15.664 -46.812 8.539 1 17.22 644 ASP A N 1
ATOM 5350 C CA . ASP A 1 644 ? 16.766 -47.688 8.156 1 17.22 644 ASP A CA 1
ATOM 5351 C C . ASP A 1 644 ? 17.5 -47.156 6.93 1 17.22 644 ASP A C 1
ATOM 5353 O O . ASP A 1 644 ? 16.906 -47.062 5.844 1 17.22 644 ASP A O 1
ATOM 5357 N N . LYS A 1 645 ? 18.422 -46.188 7.031 1 18.8 645 LYS A N 1
ATOM 5358 C CA . LYS A 1 645 ? 19.172 -45.594 5.93 1 18.8 645 LYS A CA 1
ATOM 5359 C C . LYS A 1 645 ? 20 -46.656 5.188 1 18.8 645 LYS A C 1
ATOM 5361 O O . LYS A 1 645 ? 21.078 -47.031 5.633 1 18.8 645 LYS A O 1
ATOM 5366 N N . THR A 1 646 ? 19.406 -47.719 4.414 1 15.59 646 THR A N 1
ATOM 5367 C CA . THR A 1 646 ? 20.25 -48.719 3.746 1 15.59 646 THR A CA 1
ATOM 5368 C C . THR A 1 646 ? 20.969 -48.094 2.553 1 15.59 646 THR A C 1
ATOM 5370 O O . THR A 1 646 ? 20.344 -47.5 1.682 1 15.59 646 THR A O 1
ATOM 5373 N N . LYS A 1 647 ? 22.234 -47.844 2.547 1 18.41 647 LYS A N 1
ATOM 5374 C CA . LYS A 1 647 ? 23.25 -47.375 1.621 1 18.41 647 LYS A CA 1
ATOM 5375 C C . LYS A 1 647 ? 23.391 -48.281 0.415 1 18.41 647 LYS A C 1
ATOM 5377 O O . LYS A 1 647 ? 24.234 -49.188 0.397 1 18.41 647 LYS A O 1
ATOM 5382 N N . VAL A 1 648 ? 22.297 -48.594 -0.457 1 15.59 648 VAL A N 1
ATOM 5383 C CA . VAL A 1 648 ? 22.578 -49.625 -1.428 1 15.59 648 VAL A CA 1
ATOM 5384 C C . VAL A 1 648 ? 23.547 -49.125 -2.484 1 15.59 648 VAL A C 1
ATOM 5386 O O . VAL A 1 648 ? 23.359 -48.031 -3.045 1 15.59 648 VAL A O 1
ATOM 5389 N N . LEU A 1 649 ? 24.75 -49.781 -2.904 1 17.52 649 LEU A N 1
ATOM 5390 C CA . LEU A 1 649 ? 26.047 -49.781 -3.551 1 17.52 649 LEU A CA 1
ATOM 5391 C C . LEU A 1 649 ? 25.906 -49.906 -5.062 1 17.52 649 LEU A C 1
ATOM 5393 O O . LEU A 1 649 ? 26.781 -49.469 -5.816 1 17.52 649 LEU A O 1
ATOM 5397 N N . GLN A 1 650 ? 24.859 -50.562 -5.723 1 16.34 650 GLN A N 1
ATOM 5398 C CA . GLN A 1 650 ? 25.375 -51.5 -6.707 1 16.34 650 GLN A CA 1
ATOM 5399 C C . GLN A 1 650 ? 25.922 -50.781 -7.934 1 16.34 650 GLN A C 1
ATOM 5401 O O . GLN A 1 650 ? 25.531 -49.656 -8.211 1 16.34 650 GLN A O 1
ATOM 5406 N N . GLU A 1 651 ? 26.531 -51.531 -9.07 1 17.45 651 GLU A N 1
ATOM 5407 C CA . GLU A 1 651 ? 27.672 -51.812 -9.945 1 17.45 651 GLU A CA 1
ATOM 5408 C C . GLU A 1 651 ? 27.438 -51.25 -11.344 1 17.45 651 GLU A C 1
ATOM 5410 O O . GLU A 1 651 ? 28.297 -50.531 -11.891 1 17.45 651 GLU A O 1
ATOM 5415 N N . THR A 1 652 ? 26.688 -51.969 -12.391 1 17.09 652 THR A N 1
ATOM 5416 C CA . THR A 1 652 ? 27.391 -52.562 -13.523 1 17.09 652 THR A CA 1
ATOM 5417 C C . THR A 1 652 ? 27.438 -51.594 -14.695 1 17.09 652 THR A C 1
ATOM 5419 O O . THR A 1 652 ? 26.641 -50.656 -14.75 1 17.09 652 THR A O 1
ATOM 5422 N N . GLU A 1 653 ? 27.656 -52.125 -16.234 1 18.05 653 GLU A N 1
ATOM 5423 C CA . GLU A 1 653 ? 28.625 -52.062 -17.328 1 18.05 653 GLU A CA 1
ATOM 5424 C C . GLU A 1 653 ? 28.078 -51.281 -18.5 1 18.05 653 GLU A C 1
ATOM 5426 O O . GLU A 1 653 ? 28.766 -50.375 -19.031 1 18.05 653 GLU A O 1
ATOM 5431 N N . GLU A 1 654 ? 27.047 -51.75 -19.453 1 18.75 654 GLU A N 1
ATOM 5432 C CA . GLU A 1 654 ? 27.375 -52.094 -20.844 1 18.75 654 GLU A CA 1
ATOM 5433 C C . GLU A 1 654 ? 27.234 -50.875 -21.75 1 18.75 654 GLU A C 1
ATOM 5435 O O . GLU A 1 654 ? 26.547 -49.906 -21.391 1 18.75 654 GLU A O 1
ATOM 5440 N N . GLU A 1 655 ? 27.547 -51 -23.234 1 21.3 655 GLU A N 1
ATOM 5441 C CA . GLU A 1 655 ? 28.172 -50.375 -24.422 1 21.3 655 GLU A CA 1
ATOM 5442 C C . GLU A 1 655 ? 27.125 -49.719 -25.312 1 21.3 655 GLU A C 1
ATOM 5444 O O . GLU A 1 655 ? 27.469 -49.156 -26.344 1 21.3 655 GLU A O 1
ATOM 5449 N N . VAL A 1 656 ? 26.156 -49.062 -25.047 1 21.09 656 VAL A N 1
ATOM 5450 C CA . VAL A 1 656 ? 25.109 -48.938 -26.047 1 21.09 656 VAL A CA 1
ATOM 5451 C C . VAL A 1 656 ? 25.609 -48.094 -27.234 1 21.09 656 VAL A C 1
ATOM 5453 O O . VAL A 1 656 ? 26.344 -47.125 -27.047 1 21.09 656 VAL A O 1
ATOM 5456 N N . ASP A 1 657 ? 25.359 -48.656 -28.438 1 20.94 657 ASP A N 1
ATOM 5457 C CA . ASP A 1 657 ? 25.656 -48.438 -29.844 1 20.94 657 ASP A CA 1
ATOM 5458 C C . ASP A 1 657 ? 25.031 -47.125 -30.344 1 20.94 657 ASP A C 1
ATOM 5460 O O . ASP A 1 657 ? 24.016 -46.688 -29.812 1 20.94 657 ASP A O 1
ATOM 5464 N N . ASP A 1 658 ? 25.641 -46.469 -31.344 1 21.73 658 ASP A N 1
ATOM 5465 C CA . ASP A 1 658 ? 25.719 -45.156 -31.984 1 21.73 658 ASP A CA 1
ATOM 5466 C C . ASP A 1 658 ? 24.531 -44.938 -32.906 1 21.73 658 ASP A C 1
ATOM 5468 O O . ASP A 1 658 ? 24.625 -45.219 -34.125 1 21.73 658 ASP A O 1
ATOM 5472 N N . VAL A 1 659 ? 23.266 -45.25 -32.594 1 21.73 659 VAL A N 1
ATOM 5473 C CA . VAL A 1 659 ? 22.328 -45.156 -33.719 1 21.73 659 VAL A CA 1
ATOM 5474 C C . VAL A 1 659 ? 22.281 -43.719 -34.25 1 21.73 659 VAL A C 1
ATOM 5476 O O . VAL A 1 659 ? 22.281 -42.781 -33.469 1 21.73 659 VAL A O 1
ATOM 5479 N N . GLU A 1 660 ? 22.531 -43.594 -35.531 1 22.19 660 GLU A N 1
ATOM 5480 C CA . GLU A 1 660 ? 22.609 -42.531 -36.531 1 22.19 660 GLU A CA 1
ATOM 5481 C C . GLU A 1 660 ? 21.297 -41.75 -36.625 1 22.19 660 GLU A C 1
ATOM 5483 O O . GLU A 1 660 ? 20.25 -42.344 -36.844 1 22.19 660 GLU A O 1
ATOM 5488 N N . GLU A 1 661 ? 21.125 -40.656 -35.938 1 21.75 661 GLU A N 1
ATOM 5489 C CA . GLU A 1 661 ? 19.953 -39.812 -35.812 1 21.75 661 GLU A CA 1
ATOM 5490 C C . GLU A 1 661 ? 19.547 -39.219 -37.156 1 21.75 661 GLU A C 1
ATOM 5492 O O . GLU A 1 661 ? 20.344 -38.531 -37.812 1 21.75 661 GLU A O 1
ATOM 5497 N N . SER A 1 662 ? 18.656 -39.938 -37.938 1 21.64 662 SER A N 1
ATOM 5498 C CA . SER A 1 662 ? 18.062 -39.5 -39.188 1 21.64 662 SER A CA 1
ATOM 5499 C C . SER A 1 662 ? 17.391 -38.125 -39 1 21.64 662 SER A C 1
ATOM 5501 O O . SER A 1 662 ? 16.797 -37.844 -37.969 1 21.64 662 SER A O 1
ATOM 5503 N N . SER A 1 663 ? 17.719 -37.062 -39.781 1 22.02 663 SER A N 1
ATOM 5504 C CA . SER A 1 663 ? 17.484 -35.625 -39.906 1 22.02 663 SER A CA 1
ATOM 5505 C C . SER A 1 663 ? 16.062 -35.344 -40.344 1 22.02 663 SER A C 1
ATOM 5507 O O . SER A 1 663 ? 15.797 -35.188 -41.531 1 22.02 663 SER A O 1
ATOM 5509 N N . SER A 1 664 ? 14.953 -35.938 -39.781 1 22.66 664 SER A N 1
ATOM 5510 C CA . SER A 1 664 ? 13.641 -35.625 -40.344 1 22.66 664 SER A CA 1
ATOM 5511 C C . SER A 1 664 ? 13.359 -34.125 -40.25 1 22.66 664 SER A C 1
ATOM 5513 O O . SER A 1 664 ? 13.594 -33.469 -39.219 1 22.66 664 SER A O 1
ATOM 5515 N N . GLN A 1 665 ? 13.273 -33.375 -41.406 1 22.7 665 GLN A N 1
ATOM 5516 C CA . GLN A 1 665 ? 12.969 -32 -41.75 1 22.7 665 GLN A CA 1
ATOM 55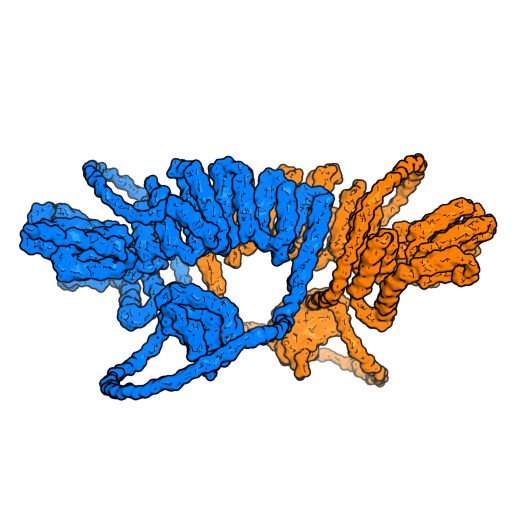17 C C . GLN A 1 665 ? 11.562 -31.609 -41.312 1 22.7 665 GLN A C 1
ATOM 5519 O O . GLN A 1 665 ? 10.57 -32.062 -41.875 1 22.7 665 GLN A O 1
ATOM 5524 N N . THR A 1 666 ? 11.258 -31.672 -40.062 1 24.91 666 THR A N 1
ATOM 5525 C CA . THR A 1 666 ? 9.938 -31.312 -39.562 1 24.91 666 THR A CA 1
ATOM 5526 C C . THR A 1 666 ? 9.594 -29.875 -39.938 1 24.91 666 THR A C 1
ATOM 5528 O O . THR A 1 666 ? 10.328 -28.938 -39.625 1 24.91 666 THR A O 1
ATOM 5531 N N . THR A 1 667 ? 8.836 -29.688 -41.062 1 25.78 667 THR A N 1
ATOM 5532 C CA . THR A 1 667 ? 8.242 -28.438 -41.531 1 25.78 667 THR A CA 1
ATOM 5533 C C . THR A 1 667 ? 7.406 -27.781 -40.438 1 25.78 667 THR A C 1
ATOM 5535 O O . THR A 1 667 ? 6.398 -28.344 -40 1 25.78 667 THR A O 1
ATOM 5538 N N . THR A 1 668 ? 7.961 -27.219 -39.562 1 25.86 668 THR A N 1
ATOM 5539 C CA . THR A 1 668 ? 7.445 -26.547 -38.375 1 25.86 668 THR A CA 1
ATOM 5540 C C . THR A 1 668 ? 6.484 -25.422 -38.75 1 25.86 668 THR A C 1
ATOM 5542 O O . THR A 1 668 ? 6.781 -24.609 -39.625 1 25.86 668 THR A O 1
ATOM 5545 N N . LYS A 1 669 ? 5.145 -25.609 -38.438 1 31.97 669 LYS A N 1
ATOM 5546 C CA . LYS A 1 669 ? 4.039 -24.656 -38.375 1 31.97 669 LYS A CA 1
ATOM 5547 C C . LYS A 1 669 ? 4.504 -23.312 -37.812 1 31.97 669 LYS A C 1
ATOM 5549 O O . LYS A 1 669 ? 5.34 -23.266 -36.906 1 31.97 669 LYS A O 1
ATOM 5554 N N . ALA A 1 670 ? 4.031 -22.125 -38.375 1 35.44 670 ALA A N 1
ATOM 5555 C CA . ALA A 1 670 ? 4.32 -20.703 -38.25 1 35.44 670 ALA A CA 1
ATOM 5556 C C . ALA A 1 670 ? 4.102 -20.234 -36.812 1 35.44 670 ALA A C 1
ATOM 5558 O O . ALA A 1 670 ? 2.961 -20.125 -36.344 1 35.44 670 ALA A O 1
ATOM 5559 N N . SER A 1 671 ? 4.844 -20.719 -35.906 1 40.56 671 SER A N 1
ATOM 5560 C CA . SER A 1 671 ? 4.934 -20.312 -34.5 1 40.56 671 SER A CA 1
ATOM 5561 C C . SER A 1 671 ? 5.113 -18.797 -34.375 1 40.56 671 SER A C 1
ATOM 5563 O O . SER A 1 671 ? 5.754 -18.172 -35.219 1 40.56 671 SER A O 1
ATOM 5565 N N . TRP A 1 672 ? 4.227 -18.156 -33.688 1 48.19 672 TRP A N 1
ATOM 5566 C CA . TRP A 1 672 ? 4.422 -16.75 -33.375 1 48.19 672 TRP A CA 1
ATOM 5567 C C . TRP A 1 672 ? 5.871 -16.469 -32.969 1 48.19 672 TRP A C 1
ATOM 5569 O O . TRP A 1 672 ? 6.492 -17.266 -32.281 1 48.19 672 TRP A O 1
ATOM 5579 N N . THR A 1 673 ? 6.574 -15.859 -33.875 1 51.62 673 THR A N 1
ATOM 5580 C CA . THR A 1 673 ? 7.961 -15.477 -33.625 1 51.62 673 THR A CA 1
ATOM 5581 C C . THR A 1 673 ? 8.031 -14.094 -32.969 1 51.62 673 THR A C 1
ATOM 5583 O O . THR A 1 673 ? 7.023 -13.398 -32.875 1 51.62 673 THR A O 1
ATOM 5586 N N . GLN A 1 674 ? 9.188 -13.781 -32.406 1 52.69 674 GLN A N 1
ATOM 5587 C CA . GLN A 1 674 ? 9.461 -12.453 -31.875 1 52.69 674 GLN A CA 1
ATOM 5588 C C . GLN A 1 674 ? 9.07 -11.367 -32.875 1 52.69 674 GLN A C 1
ATOM 5590 O O . GLN A 1 674 ? 8.602 -10.297 -32.469 1 52.69 674 GLN A O 1
ATOM 5595 N N . ASP A 1 675 ? 9.195 -11.727 -34.156 1 54.59 675 ASP A N 1
ATOM 5596 C CA . ASP A 1 675 ? 8.844 -10.773 -35.188 1 54.59 675 ASP A CA 1
ATOM 5597 C C . ASP A 1 675 ? 7.328 -10.586 -35.281 1 54.59 675 ASP A C 1
ATOM 5599 O O . ASP A 1 675 ? 6.844 -9.477 -35.5 1 54.59 675 ASP A O 1
ATOM 5603 N N . ASP A 1 676 ? 6.645 -11.672 -34.969 1 56.06 676 ASP A N 1
ATOM 5604 C CA . ASP A 1 676 ? 5.188 -11.578 -34.938 1 56.06 676 ASP A CA 1
ATOM 5605 C C . ASP A 1 676 ? 4.695 -10.727 -33.781 1 56.06 676 ASP A C 1
ATOM 5607 O O . ASP A 1 676 ? 3.748 -9.953 -33.938 1 56.06 676 ASP A O 1
ATOM 5611 N N . PHE A 1 677 ? 5.383 -10.898 -32.75 1 57.06 677 PHE A N 1
ATOM 5612 C CA . PHE A 1 677 ? 5.086 -10.125 -31.547 1 57.06 677 PHE A CA 1
ATOM 5613 C C . PHE A 1 677 ? 5.312 -8.641 -31.781 1 57.06 677 PHE A C 1
ATOM 5615 O O . PHE A 1 677 ? 4.465 -7.812 -31.438 1 57.06 677 PHE A O 1
ATOM 5622 N N . ARG A 1 678 ? 6.379 -8.344 -32.469 1 61.5 678 ARG A N 1
ATOM 5623 C CA . ARG A 1 678 ? 6.684 -6.957 -32.781 1 61.5 678 ARG A CA 1
ATOM 5624 C C . ARG A 1 678 ? 5.645 -6.375 -33.719 1 61.5 678 ARG A C 1
ATOM 5626 O O . ARG A 1 678 ? 5.266 -5.207 -33.594 1 61.5 678 ARG A O 1
ATOM 5633 N N . LYS A 1 679 ? 5.211 -7.316 -34.594 1 59.75 679 LYS A N 1
ATOM 5634 C CA . LYS A 1 679 ? 4.148 -6.902 -35.5 1 59.75 679 LYS A CA 1
ATOM 5635 C C . LYS A 1 679 ? 2.844 -6.66 -34.75 1 59.75 679 LYS A C 1
ATOM 5637 O O . LYS A 1 679 ? 2.141 -5.68 -35.031 1 59.75 679 LYS A O 1
ATOM 5642 N N . TRP A 1 680 ? 2.604 -7.43 -33.875 1 55.53 680 TRP A N 1
ATOM 5643 C CA . TRP A 1 680 ? 1.398 -7.289 -33.062 1 55.53 680 TRP A CA 1
ATOM 5644 C C . TRP A 1 680 ? 1.443 -6.008 -32.25 1 55.53 680 TRP A C 1
ATOM 5646 O O . TRP A 1 680 ? 0.439 -5.305 -32.125 1 55.53 680 TRP A O 1
ATOM 5656 N N . ILE A 1 681 ? 2.557 -5.773 -31.656 1 56.09 681 ILE A N 1
ATOM 5657 C CA . ILE A 1 681 ? 2.752 -4.531 -30.922 1 56.09 681 ILE A CA 1
ATOM 5658 C C . ILE A 1 681 ? 2.428 -3.342 -31.812 1 56.09 681 ILE A C 1
ATOM 5660 O O . ILE A 1 681 ? 1.74 -2.406 -31.391 1 56.09 681 ILE A O 1
ATOM 5664 N N . ARG A 1 682 ? 2.963 -3.387 -33.031 1 51.53 682 ARG A N 1
ATOM 5665 C CA . ARG A 1 682 ? 2.76 -2.301 -34 1 51.53 682 ARG A CA 1
ATOM 5666 C C . ARG A 1 682 ? 1.286 -2.16 -34.344 1 51.53 682 ARG A C 1
ATOM 5668 O O . ARG A 1 682 ? 0.778 -1.044 -34.5 1 51.53 682 ARG A O 1
ATOM 5675 N N . GLU A 1 683 ? 0.643 -3.205 -34.375 1 52 683 GLU A N 1
ATOM 5676 C CA . GLU A 1 683 ? -0.757 -3.189 -34.781 1 52 683 GLU A CA 1
ATOM 5677 C C . GLU A 1 683 ? -1.67 -2.803 -33.625 1 52 683 GLU A C 1
ATOM 5679 O O . GLU A 1 683 ? -2.713 -2.178 -33.812 1 52 683 GLU A O 1
ATOM 5684 N N . SER A 1 684 ? -1.372 -3.287 -32.5 1 45 684 SER A N 1
ATOM 5685 C CA . SER A 1 684 ? -2.211 -2.988 -31.359 1 45 684 SER A CA 1
ATOM 5686 C C . SER A 1 684 ? -2.029 -1.543 -30.906 1 45 684 SER A C 1
ATOM 5688 O O . SER A 1 684 ? -2.865 -1.009 -30.172 1 45 684 SER A O 1
ATOM 5690 N N . SER A 1 685 ? -0.931 -1.002 -31.031 1 40.97 685 SER A N 1
ATOM 5691 C CA . SER A 1 685 ? -0.718 0.396 -30.672 1 40.97 685 SER A CA 1
ATOM 5692 C C . SER A 1 685 ? -1.6 1.321 -31.5 1 40.97 685 SER A C 1
ATOM 5694 O O . SER A 1 685 ? -1.73 2.508 -31.188 1 40.97 685 SER A O 1
ATOM 5696 N N . PHE A 1 686 ? -2.004 0.91 -32.719 1 37.53 686 PHE A N 1
ATOM 5697 C CA . PHE A 1 686 ? -2.85 1.754 -33.562 1 37.53 686 PHE A CA 1
ATOM 5698 C C . PHE A 1 686 ? -4.309 1.648 -33.125 1 37.53 686 PHE A C 1
ATOM 5700 O O . PHE A 1 686 ? -5.16 2.389 -33.625 1 37.53 686 PHE A O 1
ATOM 5707 N N . GLN A 1 687 ? -4.672 0.731 -32.406 1 32.5 687 GLN A N 1
ATOM 5708 C CA . GLN A 1 687 ? -6.082 0.817 -32.062 1 32.5 687 GLN A CA 1
ATOM 5709 C C . GLN A 1 687 ? -6.262 1.529 -30.719 1 32.5 687 GLN A C 1
ATOM 5711 O O . GLN A 1 687 ? -5.477 1.324 -29.781 1 32.5 687 GLN A O 1
ATOM 5716 N N . MET B 1 1 ? 4.371 39.875 73.875 1 21.33 1 MET B N 1
ATOM 5717 C CA . MET B 1 1 ? 3.811 38.719 73.188 1 21.33 1 MET B CA 1
ATOM 5718 C C . MET B 1 1 ? 3.521 39.062 71.75 1 21.33 1 MET B C 1
ATOM 5720 O O . MET B 1 1 ? 2.436 39.562 71.438 1 21.33 1 MET B O 1
ATOM 5724 N N . THR B 1 2 ? 4.402 39.719 70.938 1 24.33 2 THR B N 1
ATOM 5725 C CA . THR B 1 2 ? 4.449 40.406 69.688 1 24.33 2 THR B CA 1
ATOM 5726 C C . THR B 1 2 ? 4.141 39.469 68.5 1 24.33 2 THR B C 1
ATOM 5728 O O . THR B 1 2 ? 4.895 38.531 68.25 1 24.33 2 THR B O 1
ATOM 5731 N N . GLY B 1 3 ? 2.797 38.969 68.312 1 25.23 3 GLY B N 1
ATOM 5732 C CA . GLY B 1 3 ? 2.26 37.938 67.438 1 25.23 3 GLY B CA 1
ATOM 5733 C C . GLY B 1 3 ? 2.65 38.062 66 1 25.23 3 GLY B C 1
ATOM 5734 O O . GLY B 1 3 ? 2.516 39.156 65.438 1 25.23 3 GLY B O 1
ATOM 5735 N N . ASN B 1 4 ? 3.689 37.344 65.5 1 25.42 4 ASN B N 1
ATOM 5736 C CA . ASN B 1 4 ? 4.309 37.219 64.188 1 25.42 4 ASN B CA 1
ATOM 5737 C C . ASN B 1 4 ? 3.279 36.844 63.125 1 25.42 4 ASN B C 1
ATOM 5739 O O . ASN B 1 4 ? 2.74 35.719 63.156 1 25.42 4 ASN B O 1
ATOM 5743 N N . PHE B 1 5 ? 2.35 37.656 62.688 1 28.84 5 PHE B N 1
ATOM 5744 C CA . PHE B 1 5 ? 1.423 37.531 61.594 1 28.84 5 PHE B CA 1
ATOM 5745 C C . PHE B 1 5 ? 2.156 37.094 60.312 1 28.84 5 PHE B C 1
ATOM 5747 O O . PHE B 1 5 ? 2.789 37.906 59.656 1 28.84 5 PHE B O 1
ATOM 5754 N N . VAL B 1 6 ? 2.939 35.938 60.281 1 29.66 6 VAL B N 1
ATOM 5755 C CA . VAL B 1 6 ? 3.768 35.344 59.25 1 29.66 6 VAL B CA 1
ATOM 5756 C C . VAL B 1 6 ? 2.977 35.25 57.938 1 29.66 6 VAL B C 1
ATOM 5758 O O . VAL B 1 6 ? 1.744 35.281 57.969 1 29.66 6 VAL B O 1
ATOM 5761 N N . ASP B 1 7 ? 3.729 34.812 56.719 1 31.91 7 ASP B N 1
ATOM 5762 C CA . ASP B 1 7 ? 3.814 34.688 55.281 1 31.91 7 ASP B CA 1
ATOM 5763 C C . ASP B 1 7 ? 2.783 33.688 54.75 1 31.91 7 ASP B C 1
ATOM 5765 O O . ASP B 1 7 ? 3.137 32.562 54.344 1 31.91 7 ASP B O 1
ATOM 5769 N N . GLN B 1 8 ? 1.792 33.312 55.406 1 32.66 8 GLN B N 1
ATOM 5770 C CA . GLN B 1 8 ? 0.809 32.281 55.094 1 32.66 8 GLN B CA 1
ATOM 5771 C C . GLN B 1 8 ? 0.212 32.531 53.688 1 32.66 8 GLN B C 1
ATOM 5773 O O . GLN B 1 8 ? -0.482 31.672 53.156 1 32.66 8 GLN B O 1
ATOM 5778 N N . GLY B 1 9 ? 0.169 33.719 53.219 1 35.66 9 GLY B N 1
ATOM 5779 C CA . GLY B 1 9 ? -0.605 34.031 52.031 1 35.66 9 GLY B CA 1
ATOM 5780 C C . GLY B 1 9 ? 0.001 33.5 50.75 1 35.66 9 GLY B C 1
ATOM 5781 O O . GLY B 1 9 ? -0.601 33.594 49.688 1 35.66 9 GLY B O 1
ATOM 5782 N N . SER B 1 10 ? 1.281 33.281 50.625 1 39.19 10 SER B N 1
ATOM 5783 C CA . SER B 1 10 ? 1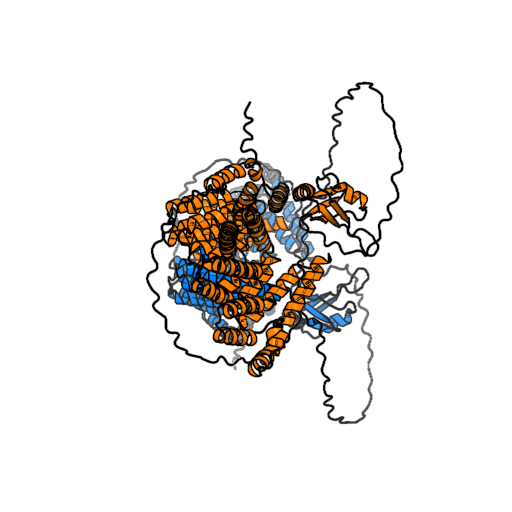.972 32.875 49.406 1 39.19 10 SER B CA 1
ATOM 5784 C C . SER B 1 10 ? 1.703 31.406 49.094 1 39.19 10 SER B C 1
ATOM 5786 O O . SER B 1 10 ? 2.016 30.938 48 1 39.19 10 SER B O 1
ATOM 5788 N N . ASP B 1 11 ? 1.368 30.578 50 1 39.75 11 ASP B N 1
ATOM 5789 C CA . ASP B 1 11 ? 1.305 29.125 49.844 1 39.75 11 ASP B CA 1
ATOM 5790 C C . ASP B 1 11 ? 0.118 28.719 48.969 1 39.75 11 ASP B C 1
ATOM 5792 O O . ASP B 1 11 ? 0.116 27.641 48.375 1 39.75 11 ASP B O 1
ATOM 5796 N N . ASN B 1 12 ? -0.925 29.453 48.969 1 42.25 12 ASN B N 1
ATOM 5797 C CA . ASN B 1 12 ? -2.162 28.984 48.375 1 42.25 12 ASN B CA 1
ATOM 5798 C C . ASN B 1 12 ? -2.121 29.125 46.844 1 42.25 12 ASN B C 1
ATOM 5800 O O . ASN B 1 12 ? -3.088 28.781 46.156 1 42.25 12 ASN B O 1
ATOM 5804 N N . LEU B 1 13 ? -1.261 29.828 46.344 1 48.53 13 LEU B N 1
ATOM 5805 C CA . LEU B 1 13 ? -1.203 30.031 44.906 1 48.53 13 LEU B CA 1
ATOM 5806 C C . LEU B 1 13 ? -0.702 28.766 44.219 1 48.53 13 LEU B C 1
ATOM 5808 O O . LEU B 1 13 ? -0.743 28.672 42.969 1 48.53 13 LEU B O 1
ATOM 5812 N N . GLU B 1 14 ? -0.062 27.906 45 1 46 14 GLU B N 1
ATOM 5813 C CA . GLU B 1 14 ? 0.648 26.766 44.438 1 46 14 GLU B CA 1
ATOM 5814 C C . GLU B 1 14 ? -0.325 25.719 43.875 1 46 14 GLU B C 1
ATOM 5816 O O . GLU B 1 14 ? 0.057 24.875 43.062 1 46 14 GLU B O 1
ATOM 5821 N N . THR B 1 15 ? -1.604 25.938 44.25 1 51.84 15 THR B N 1
ATOM 5822 C CA . THR B 1 15 ? -2.48 24.828 43.906 1 51.84 15 THR B CA 1
ATOM 5823 C C . THR B 1 15 ? -3.449 25.234 42.812 1 51.84 15 THR B C 1
ATOM 5825 O O . THR B 1 15 ? -4.449 24.562 42.562 1 51.84 15 THR B O 1
ATOM 5828 N N . LEU B 1 16 ? -3.227 26.328 42.219 1 59.19 16 LEU B N 1
ATOM 5829 C CA . LEU B 1 16 ? -4.23 26.766 41.25 1 59.19 16 LEU B CA 1
ATOM 5830 C C . LEU B 1 16 ? -4.07 26.047 39.938 1 59.19 16 LEU B C 1
ATOM 5832 O O . LEU B 1 16 ? -2.99 26.062 39.344 1 59.19 16 LEU B O 1
ATOM 5836 N N . GLU B 1 17 ? -5.043 25.281 39.656 1 64.25 17 GLU B N 1
ATOM 5837 C CA . GLU B 1 17 ? -4.895 24.391 38.5 1 64.25 17 GLU B CA 1
ATOM 5838 C C . GLU B 1 17 ? -5.578 24.953 37.25 1 64.25 17 GLU B C 1
ATOM 5840 O O . GLU B 1 17 ? -5.074 24.797 36.156 1 64.25 17 GLU B O 1
ATOM 5845 N N . THR B 1 18 ? -6.656 25.766 37.5 1 74.25 18 THR B N 1
ATOM 5846 C CA . THR B 1 18 ? -7.438 26.172 36.344 1 74.25 18 THR B CA 1
ATOM 5847 C C . THR B 1 18 ? -7.41 27.688 36.156 1 74.25 18 THR B C 1
ATOM 5849 O O . THR B 1 18 ? -7.078 28.422 37.094 1 74.25 18 THR B O 1
ATOM 5852 N N . TYR B 1 19 ? -7.609 28.188 35 1 78.44 19 TYR B N 1
ATOM 5853 C CA . TYR B 1 19 ? -7.703 29.609 34.688 1 78.44 19 TYR B CA 1
ATOM 5854 C C . TYR B 1 19 ? -8.727 30.297 35.594 1 78.44 19 TYR B C 1
ATOM 5856 O O . TYR B 1 19 ? -8.492 31.406 36.062 1 78.44 19 TYR B O 1
ATOM 5864 N N . GLN B 1 20 ? -9.789 29.625 35.875 1 82 20 GLN B N 1
ATOM 5865 C CA . GLN B 1 20 ? -10.852 30.172 36.719 1 82 20 GLN B CA 1
ATOM 5866 C C . GLN B 1 20 ? -10.391 30.312 38.156 1 82 20 GLN B C 1
ATOM 5868 O O . GLN B 1 20 ? -10.773 31.266 38.844 1 82 20 GLN B O 1
ATOM 5873 N N . ASP B 1 21 ? -9.578 29.422 38.531 1 84.06 21 ASP B N 1
ATOM 5874 C CA . ASP B 1 21 ? -9.031 29.516 39.875 1 84.06 21 ASP B CA 1
ATOM 5875 C C . ASP B 1 21 ? -8.242 30.812 40.062 1 84.06 21 ASP B C 1
ATOM 5877 O O . ASP B 1 21 ? -8.328 31.453 41.125 1 84.06 21 ASP B O 1
ATOM 5881 N N . TRP B 1 22 ? -7.543 31.109 39.031 1 86.06 22 TRP B N 1
ATOM 5882 C CA . TRP B 1 22 ? -6.738 32.344 39.094 1 86.06 22 TRP B CA 1
ATOM 5883 C C . TRP B 1 22 ? -7.629 33.562 39.125 1 86.06 22 TRP B C 1
ATOM 5885 O O . TRP B 1 22 ? -7.359 34.5 39.875 1 86.06 22 TRP B O 1
ATOM 5895 N N . LEU B 1 23 ? -8.672 33.562 38.438 1 87.31 23 LEU B N 1
ATOM 5896 C CA . LEU B 1 23 ? -9.594 34.719 38.438 1 87.31 23 LEU B CA 1
ATOM 5897 C C . LEU B 1 23 ? -10.273 34.875 39.781 1 87.31 23 LEU B C 1
ATOM 5899 O O . LEU B 1 23 ? -10.445 36 40.25 1 87.31 23 LEU B O 1
ATOM 5903 N N . ASP B 1 24 ? -10.547 33.812 40.344 1 88.19 24 ASP B N 1
ATOM 5904 C CA . ASP B 1 24 ? -11.219 33.812 41.656 1 88.19 24 ASP B CA 1
ATOM 5905 C C . ASP B 1 24 ? -10.289 34.344 42.719 1 88.19 24 ASP B C 1
ATOM 5907 O O . ASP B 1 24 ? -10.719 35.094 43.594 1 88.19 24 ASP B O 1
ATOM 5911 N N . ILE B 1 25 ? -9.102 33.906 42.625 1 89.12 25 ILE B N 1
ATOM 5912 C CA . ILE B 1 25 ? -8.141 34.344 43.656 1 89.12 25 ILE B CA 1
ATOM 5913 C C . ILE B 1 25 ? -7.91 35.875 43.5 1 89.12 25 ILE B C 1
ATOM 5915 O O . ILE B 1 25 ? -7.742 36.562 44.5 1 89.12 25 ILE B O 1
ATOM 5919 N N . LEU B 1 26 ? -7.859 36.344 42.312 1 89.88 26 LEU B N 1
ATOM 5920 C CA . LEU B 1 26 ? -7.688 37.781 42.094 1 89.88 26 LEU B CA 1
ATOM 5921 C C . LEU B 1 26 ? -8.852 38.562 42.688 1 89.88 26 LEU B C 1
ATOM 5923 O O . LEU B 1 26 ? -8.641 39.594 43.344 1 89.88 26 LEU B O 1
ATOM 5927 N N . GLU B 1 27 ? -10 38.062 42.469 1 88.69 27 GLU B N 1
ATOM 5928 C CA . GLU B 1 27 ? -11.188 38.719 43.031 1 88.69 27 GLU B CA 1
ATOM 5929 C C . GLU B 1 27 ? -11.18 38.688 44.531 1 88.69 27 GLU B C 1
ATOM 5931 O O . GLU B 1 27 ? -11.539 39.656 45.188 1 88.69 27 GLU B O 1
ATOM 5936 N N . GLN B 1 28 ? -10.805 37.562 45.062 1 89.5 28 GLN B N 1
ATOM 5937 C CA . GLN B 1 28 ? -10.742 37.438 46.5 1 89.5 28 GLN B CA 1
ATOM 5938 C C . GLN B 1 28 ? -9.727 38.406 47.094 1 89.5 28 GLN B C 1
ATOM 5940 O O . GLN B 1 28 ? -10.023 39.062 48.094 1 89.5 28 GLN B O 1
ATOM 5945 N N . LEU B 1 29 ? -8.602 38.406 46.531 1 90.38 29 LEU B N 1
ATOM 5946 C CA . LEU B 1 29 ? -7.539 39.281 47.031 1 90.38 29 LEU B CA 1
ATOM 5947 C C . LEU B 1 29 ? -7.914 40.75 46.906 1 90.38 29 LEU B C 1
ATOM 5949 O O . LEU B 1 29 ? -7.539 41.594 47.75 1 90.38 29 LEU B O 1
ATOM 5953 N N . ARG B 1 30 ? -8.617 41.062 45.875 1 87.94 30 ARG B N 1
ATOM 5954 C CA . ARG B 1 30 ? -9.094 42.438 45.656 1 87.94 30 ARG B CA 1
ATOM 5955 C C . ARG B 1 30 ? -10.062 42.875 46.75 1 87.94 30 ARG B C 1
ATOM 5957 O O . ARG B 1 30 ? -10 44 47.25 1 87.94 30 ARG B O 1
ATOM 5964 N N . ASN B 1 31 ? -10.852 41.969 47.062 1 87.25 31 ASN B N 1
ATOM 5965 C CA . ASN B 1 31 ? -11.836 42.219 48.125 1 87.25 31 ASN B CA 1
ATOM 5966 C C . ASN B 1 31 ? -11.18 42.344 49.5 1 87.25 31 ASN B C 1
ATOM 5968 O O . ASN B 1 31 ? -11.664 43.094 50.344 1 87.25 31 ASN B O 1
ATOM 5972 N N . GLU B 1 32 ? -10.125 41.625 49.656 1 87.06 32 GLU B N 1
ATOM 5973 C CA . GLU B 1 32 ? -9.422 41.656 50.938 1 87.06 32 GLU B CA 1
ATOM 5974 C C . GLU B 1 32 ? -8.5 42.875 51.031 1 87.06 32 GLU B C 1
ATOM 5976 O O . GLU B 1 32 ? -7.969 43.156 52.094 1 87.06 32 GLU B O 1
ATOM 5981 N N . ASN B 1 33 ? -8.305 43.594 49.969 1 80.5 33 ASN B N 1
ATOM 5982 C CA . ASN B 1 33 ? -7.516 44.812 49.844 1 80.5 33 ASN B CA 1
ATOM 5983 C C . ASN B 1 33 ? -6.043 44.562 50.156 1 80.5 33 ASN B C 1
ATOM 5985 O O . ASN B 1 33 ? -5.383 45.375 50.781 1 80.5 33 ASN B O 1
ATOM 5989 N N . ASP B 1 34 ? -5.613 43.344 49.969 1 82 34 ASP B N 1
ATOM 5990 C CA . ASP B 1 34 ? -4.191 43.031 50.031 1 82 34 ASP B CA 1
ATOM 5991 C C . ASP B 1 34 ? -3.51 43.281 48.688 1 82 34 ASP B C 1
ATOM 5993 O O . ASP B 1 34 ? -3.326 42.344 47.906 1 82 34 ASP B O 1
ATOM 5997 N N . LEU B 1 35 ? -3.033 44.406 48.5 1 79.94 35 LEU B N 1
ATOM 5998 C CA . LEU B 1 35 ? -2.574 44.844 47.188 1 79.94 35 LEU B CA 1
ATOM 5999 C C . LEU B 1 35 ? -1.231 44.188 46.844 1 79.94 35 LEU B C 1
ATOM 6001 O O . LEU B 1 35 ? -0.937 43.969 45.656 1 79.94 35 LEU B O 1
ATOM 6005 N N . ASN B 1 36 ? -0.425 43.906 47.812 1 83.19 36 ASN B N 1
ATOM 6006 C CA . ASN B 1 36 ? 0.848 43.25 47.531 1 83.19 36 ASN B CA 1
ATOM 6007 C C . ASN B 1 36 ? 0.646 41.812 47.062 1 83.19 36 ASN B C 1
ATOM 6009 O O . ASN B 1 36 ? 1.28 41.375 46.094 1 83.19 36 ASN B O 1
ATOM 6013 N N . ALA B 1 37 ? -0.277 41.25 47.75 1 88.38 37 ALA B N 1
ATOM 6014 C CA . ALA B 1 37 ? -0.581 39.875 47.375 1 88.38 37 ALA B CA 1
ATOM 6015 C C . ALA B 1 37 ? -1.266 39.844 46 1 88.38 37 ALA B C 1
ATOM 6017 O O . ALA B 1 37 ? -1.06 38.906 45.219 1 88.38 37 ALA B O 1
ATOM 6018 N N . LEU B 1 38 ? -1.992 40.844 45.781 1 89.38 38 LEU B N 1
ATOM 6019 C CA . LEU B 1 38 ? -2.705 40.938 44.5 1 89.38 38 LEU B CA 1
ATOM 6020 C C . LEU B 1 38 ? -1.731 41.094 43.344 1 89.38 38 LEU B C 1
ATOM 6022 O O . LEU B 1 38 ? -1.876 40.438 42.312 1 89.38 38 LEU B O 1
ATOM 6026 N N . ASN B 1 39 ? -0.745 41.938 43.531 1 87.25 39 ASN B N 1
ATOM 6027 C CA . ASN B 1 39 ? 0.267 42.156 42.5 1 87.25 39 ASN B CA 1
ATOM 6028 C C . ASN B 1 39 ? 1.069 40.875 42.25 1 87.25 39 ASN B C 1
ATOM 6030 O O . ASN B 1 39 ? 1.389 40.562 41.094 1 87.25 39 ASN B O 1
ATOM 6034 N N . GLN B 1 40 ? 1.332 40.25 43.25 1 88.62 40 GLN B N 1
ATOM 6035 C CA . GLN B 1 40 ? 2.062 39 43.094 1 88.62 40 GLN B CA 1
ATOM 6036 C C . GLN B 1 40 ? 1.214 37.938 42.375 1 88.62 40 GLN B C 1
ATOM 6038 O O . GLN B 1 40 ? 1.731 37.156 41.594 1 88.62 40 GLN B O 1
ATOM 6043 N N . ALA B 1 41 ? 0.016 37.969 42.719 1 89.56 41 ALA B N 1
ATOM 6044 C CA . ALA B 1 41 ? -0.892 37.031 42.062 1 89.56 41 ALA B CA 1
ATOM 6045 C C . ALA B 1 41 ? -0.981 37.312 40.562 1 89.56 41 ALA B C 1
ATOM 6047 O O . ALA B 1 41 ? -1.031 36.375 39.781 1 89.56 41 ALA B O 1
ATOM 6048 N N . TYR B 1 42 ? -0.975 38.562 40.219 1 90.88 42 TYR B N 1
ATOM 6049 C CA . TYR B 1 42 ? -0.993 38.906 38.812 1 90.88 42 TYR B CA 1
ATOM 6050 C C . TYR B 1 42 ? 0.275 38.438 38.125 1 90.88 42 TYR B C 1
ATOM 6052 O O . TYR B 1 42 ? 0.214 37.875 37 1 90.88 42 TYR B O 1
ATOM 6060 N N . GLU B 1 43 ? 1.353 38.594 38.75 1 89.31 43 GLU B N 1
ATOM 6061 C CA . GLU B 1 43 ? 2.633 38.188 38.188 1 89.31 43 GLU B CA 1
ATOM 6062 C C . GLU B 1 43 ? 2.678 36.688 37.969 1 89.31 43 GLU B C 1
ATOM 6064 O O . GLU B 1 43 ? 3.113 36.219 36.906 1 89.31 43 GLU B O 1
ATOM 6069 N N . ASN B 1 44 ? 2.186 36.031 38.906 1 87.25 44 ASN B N 1
ATOM 6070 C CA . ASN B 1 44 ? 2.17 34.562 38.781 1 87.25 44 ASN B CA 1
ATOM 6071 C C . ASN B 1 44 ? 1.183 34.094 37.719 1 87.25 44 ASN B C 1
ATOM 6073 O O . ASN B 1 44 ? 1.446 33.125 37 1 87.25 44 ASN B O 1
ATOM 6077 N N . PHE B 1 45 ? 0.09 34.781 37.688 1 86.88 45 PHE B N 1
ATOM 6078 C CA . PHE B 1 45 ? -0.921 34.469 36.688 1 86.88 45 PHE B CA 1
ATOM 6079 C C . PHE B 1 45 ? -0.365 34.656 35.281 1 86.88 45 PHE B C 1
ATOM 6081 O O . PHE B 1 45 ? -0.587 33.812 34.375 1 86.88 45 PHE B O 1
ATOM 6088 N N . ALA B 1 46 ? 0.398 35.656 35.062 1 85.62 46 ALA B N 1
ATOM 6089 C CA . ALA B 1 46 ? 0.949 36 33.781 1 85.62 46 ALA B CA 1
ATOM 6090 C C . ALA B 1 46 ? 2.043 35.031 33.344 1 85.62 46 ALA B C 1
ATOM 6092 O O . ALA B 1 46 ? 2.301 34.844 32.156 1 85.62 46 ALA B O 1
ATOM 6093 N N . LEU B 1 47 ? 2.59 34.406 34.312 1 79.19 47 LEU B N 1
ATOM 6094 C CA . LEU B 1 47 ? 3.652 33.438 34.031 1 79.19 47 LEU B CA 1
ATOM 6095 C C . LEU B 1 47 ? 3.072 32.125 33.531 1 79.19 47 LEU B C 1
ATOM 6097 O O . LEU B 1 47 ? 3.709 31.406 32.781 1 79.19 47 LEU B O 1
ATOM 6101 N N . VAL B 1 48 ? 1.867 31.875 33.969 1 77.12 48 VAL B N 1
ATOM 6102 C CA . VAL B 1 48 ? 1.307 30.547 33.688 1 77.12 48 VAL B CA 1
ATOM 6103 C C . VAL B 1 48 ? 0.359 30.625 32.5 1 77.12 48 VAL B C 1
ATOM 6105 O O . VAL B 1 48 ? 0.333 29.719 31.672 1 77.12 48 VAL B O 1
ATOM 6108 N N . TYR B 1 49 ? -0.398 31.688 32.469 1 80.44 49 TYR B N 1
ATOM 6109 C CA . TYR B 1 49 ? -1.417 31.781 31.438 1 80.44 49 TYR B CA 1
ATOM 6110 C C . TYR B 1 49 ? -1.274 33.062 30.625 1 80.44 49 TYR B C 1
ATOM 6112 O O . TYR B 1 49 ? -0.69 34.031 31.109 1 80.44 49 TYR B O 1
ATOM 6120 N N . PHE B 1 50 ? -1.796 32.938 29.469 1 84 50 PHE B N 1
ATOM 6121 C CA . PHE B 1 50 ? -1.974 34.156 28.672 1 84 50 PHE B CA 1
ATOM 6122 C C . PHE B 1 50 ? -3.055 35.031 29.281 1 84 50 PHE B C 1
ATOM 6124 O O . PHE B 1 50 ? -4.129 34.562 29.641 1 84 50 PHE B O 1
ATOM 6131 N N . LEU B 1 51 ? -2.646 36.25 29.469 1 88.44 51 LEU B N 1
ATOM 6132 C CA . LEU B 1 51 ? -3.613 37.188 30.016 1 88.44 51 LEU B CA 1
ATOM 6133 C C . LEU B 1 51 ? -4.211 38.062 28.922 1 88.44 51 LEU B C 1
ATOM 6135 O O . LEU B 1 51 ? -3.482 38.781 28.234 1 88.44 51 LEU B O 1
ATOM 6139 N N . PRO B 1 52 ? -5.508 38.031 28.781 1 87.88 52 PRO B N 1
ATOM 6140 C CA . PRO B 1 52 ? -6.141 38.938 27.828 1 87.88 52 PRO B CA 1
ATOM 6141 C C . PRO B 1 52 ? -6.055 40.406 28.25 1 87.88 52 PRO B C 1
ATOM 6143 O O . PRO B 1 52 ? -5.754 40.719 29.422 1 87.88 52 PRO B O 1
ATOM 6146 N N . PRO B 1 53 ? -6.293 41.312 27.359 1 90.94 53 PRO B N 1
ATOM 6147 C CA . PRO B 1 53 ? -6.156 42.75 27.672 1 90.94 53 PRO B CA 1
ATOM 6148 C C . PRO B 1 53 ? -7.027 43.188 28.844 1 90.94 53 PRO B C 1
ATOM 6150 O O . PRO B 1 53 ? -6.633 44.062 29.625 1 90.94 53 PRO B O 1
ATOM 6153 N N . GLU B 1 54 ? -8.141 42.625 29.047 1 89.56 54 GLU B N 1
ATOM 6154 C CA . GLU B 1 54 ? -9.047 43 30.109 1 89.56 54 GLU B CA 1
ATOM 6155 C C . GLU B 1 54 ? -8.43 42.781 31.484 1 89.56 54 GLU B C 1
ATOM 6157 O O . GLU B 1 54 ? -8.625 43.562 32.406 1 89.56 54 GLU B O 1
ATOM 6162 N N . ILE B 1 55 ? -7.691 41.75 31.562 1 91.12 55 ILE B N 1
ATOM 6163 C CA . ILE B 1 55 ? -7.074 41.406 32.844 1 91.12 55 ILE B CA 1
ATOM 6164 C C . ILE B 1 55 ? -5.883 42.344 33.094 1 91.12 55 ILE B C 1
ATOM 6166 O O . ILE B 1 55 ? -5.633 42.75 34.25 1 91.12 55 ILE B O 1
ATOM 6170 N N . TRP B 1 56 ? -5.227 42.625 32.094 1 93.75 56 TRP B N 1
ATOM 6171 C CA . TRP B 1 56 ? -4.133 43.594 32.219 1 93.75 56 TRP B CA 1
ATOM 6172 C C . TRP B 1 56 ? -4.648 44.938 32.688 1 93.75 56 TRP B C 1
ATOM 6174 O O . TRP B 1 56 ? -4.02 45.594 33.5 1 93.75 56 TRP B O 1
ATOM 6184 N N . LEU B 1 57 ? -5.734 45.375 32.062 1 93.81 57 LEU B N 1
ATOM 6185 C CA . LEU B 1 57 ? -6.344 46.625 32.469 1 93.81 57 LEU B CA 1
ATOM 6186 C C . LEU B 1 57 ? -6.734 46.625 33.938 1 93.81 57 LEU B C 1
ATOM 6188 O O . LEU B 1 57 ? -6.551 47.625 34.656 1 93.81 57 LEU B O 1
ATOM 6192 N N . GLN B 1 58 ? -7.23 45.562 34.344 1 92.62 58 GLN B N 1
ATOM 6193 C CA . GLN B 1 58 ? -7.57 45.406 35.75 1 92.62 58 GLN B CA 1
ATOM 6194 C C . GLN B 1 58 ? -6.324 45.469 36.625 1 92.62 58 GLN B C 1
ATOM 6196 O O . GLN B 1 58 ? -6.352 46.094 37.688 1 92.62 58 GLN B O 1
ATOM 6201 N N . TRP B 1 59 ? -5.312 44.844 36.219 1 93.38 59 TRP B N 1
ATOM 6202 C CA . TRP B 1 59 ? -4.039 44.875 36.938 1 93.38 59 TRP B CA 1
ATOM 6203 C C . TRP B 1 59 ? -3.52 46.281 37.094 1 93.38 59 TRP B C 1
ATOM 6205 O O . TRP B 1 59 ? -3.16 46.688 38.219 1 93.38 59 TRP B O 1
ATOM 6215 N N . VAL B 1 60 ? -3.541 47.062 36 1 93.5 60 VAL B N 1
ATOM 6216 C CA . VAL B 1 60 ? -3.049 48.406 36.031 1 93.5 60 VAL B CA 1
ATOM 6217 C C . VAL B 1 60 ? -3.906 49.25 37 1 93.5 60 VAL B C 1
ATOM 6219 O O . VAL B 1 60 ? -3.379 50.062 37.781 1 93.5 60 VAL B O 1
ATOM 6222 N N . ASN B 1 61 ? -5.188 49.125 36.875 1 90.88 61 ASN B N 1
ATOM 6223 C CA . ASN B 1 61 ? -6.102 49.875 37.719 1 90.88 61 ASN B CA 1
ATOM 6224 C C . ASN B 1 61 ? -5.91 49.531 39.188 1 90.88 61 ASN B C 1
ATOM 6226 O O . ASN B 1 61 ? -5.926 50.438 40.031 1 90.88 61 ASN B O 1
ATOM 6230 N N . ASP B 1 62 ? -5.773 48.312 39.5 1 89.81 62 ASP B N 1
ATOM 6231 C CA . ASP B 1 62 ? -5.566 47.875 40.875 1 89.81 62 ASP B CA 1
ATOM 6232 C C . ASP B 1 62 ? -4.254 48.438 41.438 1 89.81 62 ASP B C 1
ATOM 6234 O O . ASP B 1 62 ? -4.195 48.875 42.562 1 89.81 62 ASP B O 1
ATOM 6238 N N . GLU B 1 63 ? -3.248 48.375 40.656 1 89 63 GLU B N 1
ATOM 6239 C CA . GLU B 1 63 ? -1.938 48.844 41.094 1 89 63 GLU B CA 1
ATOM 6240 C C . GLU B 1 63 ? -1.943 50.375 41.281 1 89 63 GLU B C 1
ATOM 6242 O O . GLU B 1 63 ? -1.343 50.875 42.219 1 89 63 GLU B O 1
ATOM 6247 N N . ARG B 1 64 ? -2.541 51.031 40.375 1 89.06 64 ARG B N 1
ATOM 6248 C CA . ARG B 1 64 ? -2.611 52.5 40.469 1 89.06 64 ARG B CA 1
ATOM 6249 C C . ARG B 1 64 ? -3.441 52.938 41.656 1 89.06 64 ARG B C 1
ATOM 6251 O O . ARG B 1 64 ? -3.092 53.875 42.344 1 89.06 64 ARG B O 1
ATOM 6258 N N . HIS B 1 65 ? -4.504 52.312 41.875 1 85.69 65 HIS B N 1
ATOM 6259 C CA . HIS B 1 65 ? -5.359 52.625 43.031 1 85.69 65 HIS B CA 1
ATOM 6260 C C . HIS B 1 65 ? -4.613 52.469 44.344 1 85.69 65 HIS B C 1
ATOM 6262 O O . HIS B 1 65 ? -4.828 53.25 45.281 1 85.69 65 HIS B O 1
ATOM 6268 N N . ARG B 1 66 ? -3.791 51.531 44.406 1 82.44 66 ARG B N 1
ATOM 6269 C CA . ARG B 1 66 ? -3.004 51.25 45.594 1 82.44 66 ARG B CA 1
ATOM 6270 C C . ARG B 1 66 ? -2.051 52.406 45.906 1 82.44 66 ARG B C 1
ATOM 6272 O O . ARG B 1 66 ? -1.883 52.781 47.062 1 82.44 66 ARG B O 1
ATOM 6279 N N . LEU B 1 67 ? -1.547 52.969 44.906 1 83.81 67 LEU B N 1
ATOM 6280 C CA . LEU B 1 67 ? -0.463 53.938 45.062 1 83.81 67 LEU B CA 1
ATOM 6281 C C . LEU B 1 67 ? -0.993 55.375 45.031 1 83.81 67 LEU B C 1
ATOM 6283 O O . LEU B 1 67 ? -0.349 56.281 45.531 1 83.81 67 LEU B O 1
ATOM 6287 N N . MET B 1 68 ? -2.203 55.625 44.438 1 82.94 68 MET B N 1
ATOM 6288 C CA . MET B 1 68 ? -2.73 56.938 44.156 1 82.94 68 MET B CA 1
ATOM 6289 C C . MET B 1 68 ? -2.928 57.719 45.438 1 82.94 68 MET B C 1
ATOM 6291 O O . MET B 1 68 ? -2.742 58.938 45.469 1 82.94 68 MET B O 1
ATOM 6295 N N . GLU B 1 69 ? -3.291 57.094 46.531 1 78.06 69 GLU B N 1
ATOM 6296 C CA . GLU B 1 69 ? -3.557 57.781 47.781 1 78.06 69 GLU B CA 1
ATOM 6297 C C . GLU B 1 69 ? -2.273 58.344 48.375 1 78.06 69 GLU B C 1
ATOM 6299 O O . GLU B 1 69 ? -2.293 59.406 49.031 1 78.06 69 GLU B O 1
ATOM 6304 N N . HIS B 1 70 ? -1.164 57.812 48.031 1 82.88 70 HIS B N 1
ATOM 6305 C CA . HIS B 1 70 ? 0.082 58.219 48.688 1 82.88 70 HIS B CA 1
ATOM 6306 C C . HIS B 1 70 ? 0.972 59 47.719 1 82.88 70 HIS B C 1
ATOM 6308 O O . HIS B 1 70 ? 1.524 60.031 48.094 1 82.88 70 HIS B O 1
ATOM 6314 N N . ASP B 1 71 ? 1.096 58.531 46.531 1 89.06 71 ASP B N 1
ATOM 6315 C CA . ASP B 1 71 ? 2.016 59.094 45.562 1 89.06 71 ASP B CA 1
ATOM 6316 C C . ASP B 1 71 ? 1.478 58.938 44.156 1 89.06 71 ASP B C 1
ATOM 6318 O O . ASP B 1 71 ? 1.637 57.875 43.531 1 89.06 71 ASP B O 1
ATOM 6322 N N . ARG B 1 72 ? 1.01 59.938 43.594 1 87 72 ARG B N 1
ATOM 6323 C CA . ARG B 1 72 ? 0.398 59.938 42.281 1 87 72 ARG B CA 1
ATOM 6324 C C . ARG B 1 72 ? 1.442 59.688 41.188 1 87 72 ARG B C 1
ATOM 6326 O O . ARG B 1 72 ? 1.164 59 40.188 1 87 72 ARG B O 1
ATOM 6333 N N . GLU B 1 73 ? 2.561 60.219 41.406 1 89 73 GLU B N 1
ATOM 6334 C CA . GLU B 1 73 ? 3.635 60.062 40.438 1 89 73 GLU B CA 1
ATOM 6335 C C . GLU B 1 73 ? 4.098 58.625 40.344 1 89 73 GLU B C 1
ATOM 6337 O O . GLU B 1 73 ? 4.301 58.062 39.25 1 89 73 GLU B O 1
ATOM 6342 N N . LEU B 1 74 ? 4.215 58.125 41.5 1 89.75 74 LEU B N 1
ATOM 6343 C CA . LEU B 1 74 ? 4.645 56.75 41.562 1 89.75 74 LEU B CA 1
ATOM 6344 C C . LEU B 1 74 ? 3.57 55.812 40.969 1 89.75 74 LEU B C 1
ATOM 6346 O O . LEU B 1 74 ? 3.885 54.812 40.344 1 89.75 74 LEU B O 1
ATOM 6350 N N . ALA B 1 75 ? 2.312 56.125 41.188 1 90.69 75 ALA B N 1
ATOM 6351 C CA . ALA B 1 75 ? 1.191 55.375 40.656 1 90.69 75 ALA B CA 1
ATOM 6352 C C . ALA B 1 75 ? 1.188 55.375 39.125 1 90.69 75 ALA B C 1
ATOM 6354 O O . ALA B 1 75 ? 0.961 54.344 38.5 1 90.69 75 ALA B O 1
ATOM 6355 N N . ASN B 1 76 ? 1.485 56.5 38.594 1 92.75 76 ASN B N 1
ATOM 6356 C CA . ASN B 1 76 ? 1.484 56.625 37.156 1 92.75 76 ASN B CA 1
ATOM 6357 C C . ASN B 1 76 ? 2.709 55.969 36.5 1 92.75 76 ASN B C 1
ATOM 6359 O O . ASN B 1 76 ? 2.625 55.406 35.406 1 92.75 76 ASN B O 1
ATOM 6363 N N . THR B 1 77 ? 3.812 56.062 37.188 1 93.12 77 THR B N 1
ATOM 6364 C CA . THR B 1 77 ? 5.031 55.438 36.688 1 93.12 77 THR B CA 1
ATOM 6365 C C . THR B 1 77 ? 4.902 53.938 36.656 1 93.12 77 THR B C 1
ATOM 6367 O O . THR B 1 77 ? 5.25 53.281 35.688 1 93.12 77 THR B O 1
ATOM 6370 N N . ARG B 1 78 ? 4.398 53.469 37.781 1 91.62 78 ARG B N 1
ATOM 6371 C CA . ARG B 1 78 ? 4.203 52 37.875 1 91.62 78 ARG B CA 1
ATOM 6372 C C . ARG B 1 78 ? 3.135 51.531 36.875 1 91.62 78 ARG B C 1
ATOM 6374 O O . ARG B 1 78 ? 3.234 50.438 36.344 1 91.62 78 ARG B O 1
ATOM 6381 N N . GLY B 1 79 ? 2.113 52.281 36.781 1 92.81 79 GLY B N 1
ATOM 6382 C CA . GLY B 1 79 ? 1.088 51.969 35.812 1 92.81 79 GLY B CA 1
ATOM 6383 C C . GLY B 1 79 ? 1.621 51.938 34.375 1 92.81 79 GLY B C 1
ATOM 6384 O O . GLY B 1 79 ? 1.253 51.031 33.594 1 92.81 79 GLY B O 1
ATOM 6385 N N . LEU B 1 80 ? 2.432 52.812 34.062 1 94.75 80 LEU B N 1
ATOM 6386 C CA . LEU B 1 80 ? 3.023 52.875 32.719 1 94.75 80 LEU B CA 1
ATOM 6387 C C . LEU B 1 80 ? 3.896 51.656 32.469 1 94.75 80 LEU B C 1
ATOM 6389 O O . LEU B 1 80 ? 3.902 51.125 31.344 1 94.75 80 LEU B O 1
ATOM 6393 N N . GLU B 1 81 ? 4.582 51.25 33.438 1 93.81 81 GLU B N 1
ATOM 6394 C CA . GLU B 1 81 ? 5.426 50.094 33.312 1 93.81 81 GLU B CA 1
ATOM 6395 C C . GLU B 1 81 ? 4.594 48.844 33 1 93.81 81 GLU B C 1
ATOM 6397 O O . GLU B 1 81 ? 4.957 48.031 32.156 1 93.81 81 GLU B O 1
ATOM 6402 N N . ILE B 1 82 ? 3.477 48.656 33.688 1 94.31 82 ILE B N 1
ATOM 6403 C CA . ILE B 1 82 ? 2.613 47.5 33.5 1 94.31 82 ILE B CA 1
ATOM 6404 C C . ILE B 1 82 ? 1.96 47.562 32.125 1 94.31 82 ILE B C 1
ATOM 6406 O O . ILE B 1 82 ? 1.823 46.531 31.453 1 94.31 82 ILE B O 1
ATOM 6410 N N . VAL B 1 83 ? 1.577 48.719 31.75 1 95.38 83 VAL B N 1
ATOM 6411 C CA . VAL B 1 83 ? 0.927 48.875 30.453 1 95.38 83 VAL B CA 1
ATOM 6412 C C . VAL B 1 83 ? 1.922 48.594 29.328 1 95.38 83 VAL B C 1
ATOM 6414 O O . VAL B 1 83 ? 1.562 47.969 28.312 1 95.38 83 VAL B O 1
ATOM 6417 N N . GLU B 1 84 ? 3.09 49 29.453 1 93.25 84 GLU B N 1
ATOM 6418 C CA . GLU B 1 84 ? 4.121 48.719 28.453 1 93.25 84 GLU B CA 1
ATOM 6419 C C . GLU B 1 84 ? 4.363 47.219 28.328 1 93.25 84 GLU B C 1
ATOM 6421 O O . GLU B 1 84 ? 4.535 46.719 27.234 1 93.25 84 GLU B O 1
ATOM 6426 N N . ARG B 1 85 ? 4.371 46.625 29.469 1 92.38 85 ARG B N 1
ATOM 6427 C CA . ARG B 1 85 ? 4.504 45.188 29.453 1 92.38 85 ARG B CA 1
ATOM 6428 C C . ARG B 1 85 ? 3.309 44.531 28.766 1 92.38 85 ARG B C 1
ATOM 6430 O O . ARG B 1 85 ? 3.473 43.594 27.969 1 92.38 85 ARG B O 1
ATOM 6437 N N . ALA B 1 86 ? 2.186 44.969 29.094 1 92.94 86 ALA B N 1
ATOM 6438 C CA . ALA B 1 86 ? 0.956 44.438 28.5 1 92.94 86 ALA B CA 1
ATOM 6439 C C . ALA B 1 86 ? 0.96 44.594 26.984 1 92.94 86 ALA B C 1
ATOM 6441 O O . ALA B 1 86 ? 0.554 43.656 26.266 1 92.94 86 ALA B O 1
ATOM 6442 N N . LEU B 1 87 ? 1.417 45.656 26.484 1 90.19 87 LEU B N 1
ATOM 6443 C CA . LEU B 1 87 ? 1.419 45.938 25.047 1 90.19 87 LEU B CA 1
ATOM 6444 C C . LEU B 1 87 ? 2.344 44.969 24.312 1 90.19 87 LEU B C 1
ATOM 6446 O O . LEU B 1 87 ? 2.117 44.656 23.141 1 90.19 87 LEU B O 1
ATOM 6450 N N . ASN B 1 88 ? 3.246 44.438 24.984 1 84.75 88 ASN B N 1
ATOM 6451 C CA . ASN B 1 88 ? 4.195 43.531 24.375 1 84.75 88 ASN B CA 1
ATOM 6452 C C . ASN B 1 88 ? 3.758 42.062 24.531 1 84.75 88 ASN B C 1
ATOM 6454 O O . ASN B 1 88 ? 4.16 41.188 23.75 1 84.75 88 ASN B O 1
ATOM 6458 N N . GLU B 1 89 ? 2.988 41.781 25.516 1 85.69 89 GLU B N 1
ATOM 6459 C CA . GLU B 1 89 ? 2.725 40.406 25.859 1 85.69 89 GLU B CA 1
ATOM 6460 C C . GLU B 1 89 ? 1.314 39.969 25.453 1 85.69 89 GLU B C 1
ATOM 6462 O O . GLU B 1 89 ? 1.02 38.781 25.328 1 85.69 89 GLU B O 1
ATOM 6467 N N . THR B 1 90 ? 0.47 40.875 25.297 1 87.06 90 THR B N 1
ATOM 6468 C CA . THR B 1 90 ? -0.917 40.531 25.031 1 87.06 90 THR B CA 1
ATOM 6469 C C . THR B 1 90 ? -1.299 40.875 23.594 1 87.06 90 THR B C 1
ATOM 6471 O O . THR B 1 90 ? -0.428 41.031 22.734 1 87.06 90 THR B O 1
ATOM 6474 N N . LEU B 1 91 ? -2.582 40.656 23.266 1 84.88 91 LEU B N 1
ATOM 6475 C CA . LEU B 1 91 ? -3.152 40.938 21.938 1 84.88 91 LEU B CA 1
ATOM 6476 C C . LEU B 1 91 ? -3.471 42.406 21.797 1 84.88 91 LEU B C 1
ATOM 6478 O O . LEU B 1 91 ? -3.465 43.156 22.781 1 84.88 91 LEU B O 1
ATOM 6482 N N . TYR B 1 92 ? -3.648 42.719 20.625 1 86.19 92 TYR B N 1
ATOM 6483 C CA . TYR B 1 92 ? -3.969 44.125 20.312 1 86.19 92 TYR B CA 1
ATOM 6484 C C . TYR B 1 92 ? -5.168 44.594 21.125 1 86.19 92 TYR B C 1
ATOM 6486 O O . TYR B 1 92 ? -6.176 43.906 21.234 1 86.19 92 TYR B O 1
ATOM 6494 N N . SER B 1 93 ? -4.965 45.812 21.766 1 90.38 93 SER B N 1
ATOM 6495 C CA . SER B 1 93 ? -6.039 46.469 22.5 1 90.38 93 SER B CA 1
ATOM 6496 C C . SER B 1 93 ? -5.918 48 22.422 1 90.38 93 SER B C 1
ATOM 6498 O O . SER B 1 93 ? -4.922 48.562 22.875 1 90.38 93 SER B O 1
ATOM 6500 N N . VAL B 1 94 ? -6.934 48.562 21.906 1 91.06 94 VAL B N 1
ATOM 6501 C CA . VAL B 1 94 ? -6.949 50 21.797 1 91.06 94 VAL B CA 1
ATOM 6502 C C . VAL B 1 94 ? -7.004 50.625 23.188 1 91.06 94 VAL B C 1
ATOM 6504 O O . VAL B 1 94 ? -6.387 51.656 23.438 1 91.06 94 VAL B O 1
ATOM 6507 N N . GLU B 1 95 ? -7.672 50 24.062 1 92.31 95 GLU B N 1
ATOM 6508 C CA . GLU B 1 95 ? -7.82 50.5 25.438 1 92.31 95 GLU B CA 1
ATOM 6509 C C . GLU B 1 95 ? -6.469 50.594 26.141 1 92.31 95 GLU B C 1
ATOM 6511 O O . GLU B 1 95 ? -6.199 51.562 26.844 1 92.31 95 GLU B O 1
ATOM 6516 N N . LEU B 1 96 ? -5.688 49.625 25.953 1 94.06 96 LEU B N 1
ATOM 6517 C CA . LEU B 1 96 ? -4.363 49.625 26.562 1 94.06 96 LEU B CA 1
ATOM 6518 C C . LEU B 1 96 ? -3.488 50.719 25.984 1 94.06 96 LEU B C 1
ATOM 6520 O O . LEU B 1 96 ? -2.734 51.375 26.703 1 94.06 96 LEU B O 1
ATOM 6524 N N . TRP B 1 97 ? -3.625 50.906 24.734 1 94.12 97 TRP B N 1
ATOM 6525 C CA . TRP B 1 97 ? -2.855 51.969 24.094 1 94.12 97 TRP B CA 1
ATOM 6526 C C . TRP B 1 97 ? -3.303 53.344 24.578 1 94.12 97 TRP B C 1
ATOM 6528 O O . TRP B 1 97 ? -2.473 54.219 24.812 1 94.12 97 TRP B O 1
ATOM 6538 N N . LEU B 1 98 ? -4.602 53.562 24.641 1 95.06 98 LEU B N 1
ATOM 6539 C CA . LEU B 1 98 ? -5.125 54.812 25.141 1 95.06 98 LEU B CA 1
ATOM 6540 C C . LEU B 1 98 ? -4.664 55.094 26.562 1 95.06 98 LEU B C 1
ATOM 6542 O O . LEU B 1 98 ? -4.309 56.219 26.906 1 95.06 98 LEU B O 1
ATOM 6546 N N . LEU B 1 99 ? -4.68 54.062 27.344 1 95.31 99 LEU B N 1
ATOM 6547 C CA . LEU B 1 99 ? -4.195 54.188 28.719 1 95.31 99 LEU B CA 1
ATOM 6548 C C . LEU B 1 99 ? -2.705 54.531 28.734 1 95.31 99 LEU B C 1
ATOM 6550 O O . LEU B 1 99 ? -2.252 55.312 29.562 1 95.31 99 LEU B O 1
ATOM 6554 N N . TYR B 1 100 ? -1.967 53.875 27.875 1 95.69 100 TYR B N 1
ATOM 6555 C CA . TYR B 1 100 ? -0.54 54.125 27.719 1 95.69 100 TYR B CA 1
ATOM 6556 C C . TYR B 1 100 ? -0.282 55.594 27.422 1 95.69 100 TYR B C 1
ATOM 6558 O O . TYR B 1 100 ? 0.604 56.219 28.031 1 95.69 100 TYR B O 1
ATOM 6566 N N . LEU B 1 101 ? -1.103 56.188 26.578 1 95.94 101 LEU B N 1
ATOM 6567 C CA . LEU B 1 101 ? -0.959 57.594 26.188 1 95.94 101 LEU B CA 1
ATOM 6568 C C . LEU B 1 101 ? -1.407 58.5 27.328 1 95.94 101 LEU B C 1
ATOM 6570 O O . LEU B 1 101 ? -0.753 59.5 27.609 1 95.94 101 LEU B O 1
ATOM 6574 N N . ASP B 1 102 ? -2.471 58.188 27.969 1 95.69 102 ASP B N 1
ATOM 6575 C CA . ASP B 1 102 ? -2.969 58.969 29.094 1 95.69 102 ASP B CA 1
ATOM 6576 C C . ASP B 1 102 ? -1.933 59.062 30.203 1 95.69 102 ASP B C 1
ATOM 6578 O O . ASP B 1 102 ? -1.69 60.156 30.75 1 95.69 102 ASP B O 1
ATOM 6582 N N . LEU B 1 103 ? -1.365 57.969 30.5 1 95.56 103 LEU B N 1
ATOM 6583 C CA . LEU B 1 103 ? -0.368 57.906 31.562 1 95.56 103 LEU B CA 1
ATOM 6584 C C . LEU B 1 103 ? 0.89 58.688 31.172 1 95.56 103 LEU B C 1
ATOM 6586 O O . LEU B 1 103 ? 1.52 59.344 32 1 95.56 103 LEU B O 1
ATOM 6590 N N . SER B 1 104 ? 1.208 58.656 29.922 1 96.12 104 SER B N 1
ATOM 6591 C CA . SER B 1 104 ? 2.361 59.406 29.438 1 96.12 104 SER B CA 1
ATOM 6592 C C . SER B 1 104 ? 2.129 60.906 29.531 1 96.12 104 SER B C 1
ATOM 6594 O O . SER B 1 104 ? 3.035 61.656 29.891 1 96.12 104 SER B O 1
ATOM 6596 N N . VAL B 1 105 ? 0.95 61.312 29.172 1 96.06 105 VAL B N 1
ATOM 6597 C CA . VAL B 1 105 ? 0.61 62.75 29.234 1 96.06 105 VAL B CA 1
ATOM 6598 C C . VAL B 1 105 ? 0.647 63.219 30.688 1 96.06 105 VAL B C 1
ATOM 6600 O O . VAL B 1 105 ? 1.15 64.312 30.984 1 96.06 105 VAL B O 1
ATOM 6603 N N . GLN B 1 106 ? 0.125 62.406 31.609 1 93.81 106 GLN B N 1
ATOM 6604 C CA . GLN B 1 106 ? 0.117 62.75 33.031 1 93.81 106 GLN B CA 1
ATOM 6605 C C . GLN B 1 106 ? 1.537 62.844 33.594 1 93.81 106 GLN B C 1
ATOM 6607 O O . GLN B 1 106 ? 1.84 63.75 34.375 1 93.81 106 GLN B O 1
ATOM 6612 N N . LEU B 1 107 ? 2.355 62 33.125 1 94.44 107 LEU B N 1
ATOM 6613 C CA . LEU B 1 107 ? 3.742 62.031 33.594 1 94.44 107 LEU B CA 1
ATOM 6614 C C . LEU B 1 107 ? 4.492 63.219 33 1 94.44 107 LEU B C 1
ATOM 6616 O O . LEU B 1 107 ? 5.434 63.75 33.594 1 94.44 107 LEU B O 1
ATOM 6620 N N . CYS B 1 108 ? 4.051 63.562 31.812 1 93.88 108 CYS B N 1
ATOM 6621 C CA . CYS B 1 108 ? 4.609 64.75 31.203 1 93.88 108 CYS B CA 1
ATOM 6622 C C . CYS B 1 108 ? 4.207 66 31.984 1 93.88 108 CYS B C 1
ATOM 6624 O O . CYS B 1 108 ? 5.027 66.875 32.219 1 93.88 108 CYS B O 1
ATOM 6626 N N . GLU B 1 109 ? 2.977 66.062 32.438 1 92.44 109 GLU B N 1
ATOM 6627 C CA . GLU B 1 109 ? 2.482 67.188 33.25 1 92.44 109 GLU B CA 1
ATOM 6628 C C . GLU B 1 109 ? 3.197 67.25 34.594 1 92.44 109 GLU B C 1
ATOM 6630 O O . GLU B 1 109 ? 3.324 68.375 35.156 1 92.44 109 GLU B O 1
ATOM 6635 N N . GLN B 1 110 ? 3.695 66.125 35.031 1 91.25 110 GLN B N 1
ATOM 6636 C CA . GLN B 1 110 ? 4.422 66.062 36.281 1 91.25 110 GLN B CA 1
ATOM 6637 C C . GLN B 1 110 ? 5.922 66.25 36.062 1 91.25 110 GLN B C 1
ATOM 6639 O O . GLN B 1 110 ? 6.719 66 36.969 1 91.25 110 GLN B O 1
ATOM 6644 N N . SER B 1 111 ? 6.281 66.562 34.844 1 90.25 111 SER B N 1
ATOM 6645 C CA . SER B 1 111 ? 7.648 66.875 34.438 1 90.25 111 SER B CA 1
ATOM 6646 C C . SER B 1 111 ? 8.562 65.688 34.562 1 90.25 111 SER B C 1
ATOM 6648 O O . SER B 1 111 ? 9.742 65.812 34.906 1 90.25 111 SER B O 1
ATOM 6650 N N . LYS B 1 112 ? 7.961 64.5 34.438 1 91.44 112 LYS B N 1
ATOM 6651 C CA . LYS B 1 112 ? 8.766 63.281 34.5 1 91.44 112 LYS B CA 1
ATOM 6652 C C . LYS B 1 112 ? 9.141 62.812 33.094 1 91.44 112 LYS B C 1
ATOM 6654 O O . LYS B 1 112 ? 10.125 62.094 32.938 1 91.44 112 LYS B O 1
ATOM 6659 N N . LEU B 1 113 ? 8.242 63.188 32.188 1 93.06 113 LEU B N 1
ATOM 6660 C CA . LEU B 1 113 ? 8.516 62.875 30.766 1 93.06 113 LEU B CA 1
ATOM 6661 C C . LEU B 1 113 ? 8.586 64.125 29.938 1 93.06 113 LEU B C 1
ATOM 6663 O O . LEU B 1 113 ? 7.879 65.125 30.234 1 93.06 113 LEU B O 1
ATOM 6667 N N . SER B 1 114 ? 9.453 64.125 28.922 1 94.25 114 SER B N 1
ATOM 6668 C CA . SER B 1 114 ? 9.562 65.25 28.047 1 94.25 114 SER B CA 1
ATOM 6669 C C . SER B 1 114 ? 8.453 65.312 27 1 94.25 114 SER B C 1
ATOM 6671 O O . SER B 1 114 ? 7.875 64.25 26.688 1 94.25 114 SER B O 1
ATOM 6673 N N . GLU B 1 115 ? 8.164 66.438 26.562 1 93.31 115 GLU B N 1
ATOM 6674 C CA . GLU B 1 115 ? 7.152 66.625 25.531 1 93.31 115 GLU B CA 1
ATOM 6675 C C . GLU B 1 115 ? 7.512 65.812 24.266 1 93.31 115 GLU B C 1
ATOM 6677 O O . GLU B 1 115 ? 6.637 65.25 23.625 1 93.31 115 GLU B O 1
ATOM 6682 N N . ASN B 1 116 ? 8.742 65.75 23.984 1 93.88 116 ASN B N 1
ATOM 6683 C CA . ASN B 1 116 ? 9.195 65.062 22.797 1 93.88 116 ASN B CA 1
ATOM 6684 C C . ASN B 1 116 ? 8.992 63.531 22.906 1 93.88 116 ASN B C 1
ATOM 6686 O O . ASN B 1 116 ? 8.648 62.875 21.922 1 93.88 116 ASN B O 1
ATOM 6690 N N . VAL B 1 117 ? 9.211 63.062 24.109 1 95.25 117 VAL B N 1
ATOM 6691 C CA . VAL B 1 117 ? 9.039 61.625 24.328 1 95.25 117 VAL B CA 1
ATOM 6692 C C . VAL B 1 117 ? 7.562 61.25 24.172 1 95.25 117 VAL B C 1
ATOM 6694 O O . VAL B 1 117 ? 7.234 60.219 23.594 1 95.25 117 VAL B O 1
ATOM 6697 N N . VAL B 1 118 ? 6.684 62.094 24.719 1 95.81 118 VAL B N 1
ATOM 6698 C CA . VAL B 1 118 ? 5.25 61.844 24.625 1 95.81 118 VAL B CA 1
ATOM 6699 C C . VAL B 1 118 ? 4.797 61.938 23.172 1 95.81 118 VAL B C 1
ATOM 6701 O O . VAL B 1 118 ? 3.961 61.156 22.719 1 95.81 118 VAL B O 1
ATOM 6704 N N . ARG B 1 119 ? 5.344 62.844 22.391 1 94.88 119 ARG B N 1
ATOM 6705 C CA . ARG B 1 119 ? 5.023 62.969 20.969 1 94.88 119 ARG B CA 1
ATOM 6706 C C . ARG B 1 119 ? 5.441 61.75 20.203 1 94.88 119 ARG B C 1
ATOM 6708 O O . ARG B 1 119 ? 4.727 61.281 19.297 1 94.88 119 ARG B O 1
ATOM 6715 N N . GLU B 1 120 ? 6.516 61.25 20.578 1 94.81 120 GLU B N 1
ATOM 6716 C CA . GLU B 1 120 ? 6.988 60.031 19.938 1 94.81 120 GLU B CA 1
ATOM 6717 C C . GLU B 1 120 ? 6.055 58.875 20.234 1 94.81 120 GLU B C 1
ATOM 6719 O O . GLU B 1 120 ? 5.805 58.031 19.359 1 94.81 120 GLU B O 1
ATOM 6724 N N . ARG B 1 121 ? 5.602 58.75 21.422 1 95.5 121 ARG B N 1
ATOM 6725 C CA . ARG B 1 121 ? 4.688 57.688 21.812 1 95.5 121 ARG B CA 1
ATOM 6726 C C . ARG B 1 121 ? 3.35 57.812 21.094 1 95.5 121 ARG B C 1
ATOM 6728 O O . ARG B 1 121 ? 2.729 56.812 20.734 1 95.5 121 ARG B O 1
ATOM 6735 N N . PHE B 1 122 ? 2.898 59.094 20.906 1 95.75 122 PHE B N 1
ATOM 6736 C CA . PHE B 1 122 ? 1.676 59.312 20.141 1 95.75 122 PHE B CA 1
ATOM 6737 C C . PHE B 1 122 ? 1.853 58.906 18.703 1 95.75 122 PHE B C 1
ATOM 6739 O O . PHE B 1 122 ? 0.959 58.281 18.109 1 95.75 122 PHE B O 1
ATOM 6746 N N . GLU B 1 123 ? 3.006 59.156 18.156 1 94 123 GLU B N 1
ATOM 6747 C CA . GLU B 1 123 ? 3.27 58.75 16.766 1 94 123 GLU B CA 1
ATOM 6748 C C . GLU B 1 123 ? 3.32 57.25 16.641 1 94 123 GLU B C 1
ATOM 6750 O O . GLU B 1 123 ? 2.877 56.688 15.625 1 94 123 GLU B O 1
ATOM 6755 N N . GLN B 1 124 ? 3.873 56.688 17.625 1 91.94 124 GLN B N 1
ATOM 6756 C CA . GLN B 1 124 ? 3.885 55.219 17.656 1 91.94 124 GLN B CA 1
ATOM 6757 C C . GLN B 1 124 ? 2.467 54.656 17.688 1 91.94 124 GLN B C 1
ATOM 6759 O O . GLN B 1 124 ? 2.154 53.688 16.969 1 91.94 124 GLN B O 1
ATOM 6764 N N . ALA B 1 125 ? 1.701 55.219 18.484 1 92.31 125 ALA B N 1
ATOM 6765 C CA . ALA B 1 125 ? 0.315 54.781 18.625 1 92.31 125 ALA B CA 1
ATOM 6766 C C . ALA B 1 125 ? -0.464 55.031 17.328 1 92.31 125 ALA B C 1
ATOM 6768 O O . ALA B 1 125 ? -1.322 54.219 16.953 1 92.31 125 ALA B O 1
ATOM 6769 N N . VAL B 1 126 ? -0.214 56.094 16.625 1 91.75 126 VAL B N 1
ATOM 6770 C CA . VAL B 1 126 ? -0.893 56.406 15.367 1 91.75 126 VAL B CA 1
ATOM 6771 C C . VAL B 1 126 ? -0.525 55.375 14.32 1 91.75 126 VAL B C 1
ATOM 6773 O O . VAL B 1 126 ? -1.373 54.938 13.523 1 91.75 126 VAL B O 1
ATOM 6776 N N . THR B 1 127 ? 0.636 54.906 14.391 1 86.94 127 THR B N 1
ATOM 6777 C CA . THR B 1 127 ? 1.101 53.906 13.43 1 86.94 127 THR B CA 1
ATOM 6778 C C . THR B 1 127 ? 0.517 52.531 13.742 1 86.94 127 THR B C 1
ATOM 6780 O O . THR B 1 127 ? 0.178 51.781 12.828 1 86.94 127 THR B O 1
ATOM 6783 N N . GLN B 1 128 ? 0.353 52.25 14.977 1 83.25 128 GLN B N 1
ATOM 6784 C CA . GLN B 1 128 ? -0.015 50.906 15.383 1 83.25 128 GLN B CA 1
ATOM 6785 C C . GLN B 1 128 ? -1.527 50.781 15.523 1 83.25 128 GLN B C 1
ATOM 6787 O O . GLN B 1 128 ? -2.084 49.688 15.289 1 83.25 128 GLN B O 1
ATOM 6792 N N . VAL B 1 129 ? -2.188 51.781 15.938 1 87.69 129 VAL B N 1
ATOM 6793 C CA . VAL B 1 129 ? -3.562 51.594 16.391 1 87.69 129 VAL B CA 1
ATOM 6794 C C . VAL B 1 129 ? -4.5 52.5 15.602 1 87.69 129 VAL B C 1
ATOM 6796 O O . VAL B 1 129 ? -5.707 52.25 15.547 1 87.69 129 VAL B O 1
ATOM 6799 N N . ALA B 1 130 ? -4.031 53.531 15.008 1 85.31 130 ALA B N 1
ATOM 6800 C CA . ALA B 1 130 ? -4.895 54.531 14.375 1 85.31 130 ALA B CA 1
ATOM 6801 C C . ALA B 1 130 ? -5.676 53.906 13.219 1 85.31 130 ALA B C 1
ATOM 6803 O O . ALA B 1 130 ? -6.703 54.469 12.797 1 85.31 130 ALA B O 1
ATOM 6804 N N . LEU B 1 131 ? -5.223 52.781 12.812 1 86.56 131 LEU B N 1
ATOM 6805 C CA . LEU B 1 131 ? -5.879 52.125 11.68 1 86.56 131 LEU B CA 1
ATOM 6806 C C . LEU B 1 131 ? -7.105 51.344 12.133 1 86.56 131 LEU B C 1
ATOM 6808 O O . LEU B 1 131 ? -7.871 50.844 11.305 1 86.56 131 LEU B O 1
ATOM 6812 N N . ASP B 1 132 ? -7.238 51.281 13.422 1 91.38 132 ASP B N 1
ATOM 6813 C CA . ASP B 1 132 ? -8.422 50.625 13.945 1 91.38 132 ASP B CA 1
ATOM 6814 C C . ASP B 1 132 ? -9.703 51.281 13.461 1 91.38 132 ASP B C 1
ATOM 6816 O O . ASP B 1 132 ? -9.914 52.469 13.703 1 91.38 132 ASP B O 1
ATOM 6820 N N . PHE B 1 133 ? -10.57 50.625 12.875 1 93 133 PHE B N 1
ATOM 6821 C CA . PHE B 1 133 ? -11.766 51.156 12.242 1 93 133 PHE B CA 1
ATOM 6822 C C . PHE B 1 133 ? -12.742 51.688 13.289 1 93 133 PHE B C 1
ATOM 6824 O O . PHE B 1 133 ? -13.422 52.688 13.055 1 93 133 PHE B O 1
ATOM 6831 N N . ARG B 1 134 ? -12.812 51.156 14.414 1 91.56 134 ARG B N 1
ATOM 6832 C CA . ARG B 1 134 ? -13.828 51.5 15.406 1 91.56 134 ARG B CA 1
ATOM 6833 C C . ARG B 1 134 ? -13.344 52.625 16.312 1 91.56 134 ARG B C 1
ATOM 6835 O O . ARG B 1 134 ? -14.078 53.562 16.562 1 91.56 134 ARG B O 1
ATOM 6842 N N . HIS B 1 135 ? -12.094 52.5 16.797 1 91.81 135 HIS B N 1
ATOM 6843 C CA . HIS B 1 135 ? -11.695 53.406 17.875 1 91.81 135 HIS B CA 1
ATOM 6844 C C . HIS B 1 135 ? -10.383 54.094 17.547 1 91.81 135 HIS B C 1
ATOM 6846 O O . HIS B 1 135 ? -9.836 54.812 18.391 1 91.81 135 HIS B O 1
ATOM 6852 N N . GLY B 1 136 ? -9.953 54 16.359 1 92 136 GLY B N 1
ATOM 6853 C CA . GLY B 1 136 ? -8.688 54.594 16 1 92 136 GLY B CA 1
ATOM 6854 C C . GLY B 1 136 ? -8.703 56.125 16.109 1 92 136 GLY B C 1
ATOM 6855 O O . GLY B 1 136 ? -7.676 56.75 16.391 1 92 136 GLY B O 1
ATOM 6856 N N . TRP B 1 137 ? -9.852 56.656 15.859 1 92.62 137 TRP B N 1
ATOM 6857 C CA . TRP B 1 137 ? -9.984 58.125 15.867 1 92.62 137 TRP B CA 1
ATOM 6858 C C . TRP B 1 137 ? -9.703 58.688 17.266 1 92.62 137 TRP B C 1
ATOM 6860 O O . TRP B 1 137 ? -9.297 59.844 17.391 1 92.62 137 TRP B O 1
ATOM 6870 N N . LYS B 1 138 ? -9.82 57.906 18.312 1 94.44 138 LYS B N 1
ATOM 6871 C CA . LYS B 1 138 ? -9.609 58.375 19.672 1 94.44 138 LYS B CA 1
ATOM 6872 C C . LYS B 1 138 ? -8.148 58.719 19.922 1 94.44 138 LYS B C 1
ATOM 6874 O O . LYS B 1 138 ? -7.84 59.594 20.734 1 94.44 138 LYS B O 1
ATOM 6879 N N . VAL B 1 139 ? -7.27 58.062 19.234 1 94.5 139 VAL B N 1
ATOM 6880 C CA . VAL B 1 139 ? -5.844 58.312 19.375 1 94.5 139 VAL B CA 1
ATOM 6881 C C . VAL B 1 139 ? -5.531 59.719 18.812 1 94.5 139 VAL B C 1
ATOM 6883 O O . VAL B 1 139 ? -4.77 60.469 19.406 1 94.5 139 VAL B O 1
ATOM 6886 N N . PHE B 1 140 ? -6.16 59.969 17.703 1 94.5 140 PHE B N 1
ATOM 6887 C CA . PHE B 1 140 ? -5.961 61.281 17.078 1 94.5 140 PHE B CA 1
ATOM 6888 C C . PHE B 1 140 ? -6.516 62.375 17.969 1 94.5 140 PHE B C 1
ATOM 6890 O O . PHE B 1 140 ? -5.883 63.438 18.141 1 94.5 140 PHE B O 1
ATOM 6897 N N . GLU B 1 141 ? -7.613 62.125 18.469 1 93.94 141 GLU B N 1
ATOM 6898 C CA . GLU B 1 141 ? -8.242 63.125 19.344 1 93.94 141 GLU B CA 1
ATOM 6899 C C . GLU B 1 141 ? -7.355 63.438 20.547 1 93.94 141 GLU B C 1
ATOM 6901 O O . GLU B 1 141 ? -7.141 64.562 20.891 1 93.94 141 GLU B O 1
ATOM 6906 N N . LYS B 1 142 ? -6.824 62.438 21.188 1 94.94 142 LYS B N 1
ATOM 6907 C CA . LYS B 1 142 ? -5.93 62.625 22.312 1 94.94 142 LYS B CA 1
ATOM 6908 C C . LYS B 1 142 ? -4.641 63.312 21.891 1 94.94 142 LYS B C 1
ATOM 6910 O O . LYS B 1 142 ? -4.051 64.062 22.672 1 94.94 142 LYS B O 1
ATOM 6915 N N . TYR B 1 143 ? -4.195 63.031 20.734 1 95.75 143 TYR B N 1
ATOM 6916 C CA . TYR B 1 143 ? -2.955 63.594 20.219 1 95.75 143 TYR B CA 1
ATOM 6917 C C . TYR B 1 143 ? -3.111 65.062 19.953 1 95.75 143 TYR B C 1
ATOM 6919 O O . TYR B 1 143 ? -2.26 65.875 20.344 1 95.75 143 TYR B O 1
ATOM 6927 N N . TRP B 1 144 ? -4.121 65.5 19.188 1 94.81 144 TRP B N 1
ATOM 6928 C CA . TRP B 1 144 ? -4.234 66.938 18.875 1 94.81 144 TRP B CA 1
ATOM 6929 C C . TRP B 1 144 ? -4.605 67.75 20.109 1 94.81 144 TRP B C 1
ATOM 6931 O O . TRP B 1 144 ? -4.273 68.938 20.203 1 94.81 144 TRP B O 1
ATOM 6941 N N . GLU B 1 145 ? -5.246 67.125 21.188 1 94.56 145 GLU B N 1
ATOM 6942 C CA . GLU B 1 145 ? -5.445 67.812 22.469 1 94.56 145 GLU B CA 1
ATOM 6943 C C . GLU B 1 145 ? -4.113 68.125 23.156 1 94.56 145 GLU B C 1
ATOM 6945 O O . GLU B 1 145 ? -3.932 69.188 23.75 1 94.56 145 GLU B O 1
ATOM 6950 N N . PHE B 1 146 ? -3.246 67.062 23.078 1 96.12 146 PHE B N 1
ATOM 6951 C CA . PHE B 1 146 ? -1.91 67.25 23.641 1 96.12 146 PHE B CA 1
ATOM 6952 C C . PHE B 1 146 ? -1.16 68.375 22.922 1 96.12 146 PHE B C 1
ATOM 6954 O O . PHE B 1 146 ? -0.562 69.25 23.578 1 96.12 146 PHE B O 1
ATOM 6961 N N . GLU B 1 147 ? -1.25 68.438 21.641 1 95.75 147 GLU B N 1
ATOM 6962 C CA . GLU B 1 147 ? -0.572 69.438 20.859 1 95.75 147 GLU B CA 1
ATOM 6963 C C . GLU B 1 147 ? -1.199 70.812 21.094 1 95.75 147 GLU B C 1
ATOM 6965 O O . GLU B 1 147 ? -0.498 71.812 21.109 1 95.75 147 GLU B O 1
ATOM 6970 N N . ASP B 1 148 ? -2.455 70.812 21.172 1 94 148 ASP B N 1
ATOM 6971 C CA . ASP B 1 148 ? -3.158 72.062 21.422 1 94 148 ASP B CA 1
ATOM 6972 C C . ASP B 1 148 ? -2.766 72.625 22.781 1 94 148 ASP B C 1
ATOM 6974 O O . ASP B 1 148 ? -2.611 73.875 22.938 1 94 148 ASP B O 1
ATOM 6978 N N . LYS B 1 149 ? -2.623 71.812 23.766 1 93.12 149 LYS B N 1
ATOM 6979 C CA . LYS B 1 149 ? -2.246 72.25 25.109 1 93.12 149 LYS B CA 1
ATOM 6980 C C . LYS B 1 149 ? -0.866 72.875 25.125 1 93.12 149 LYS B C 1
ATOM 6982 O O . LYS B 1 149 ? -0.611 73.812 25.906 1 93.12 149 LYS B O 1
ATOM 6987 N N . TYR B 1 150 ? -0.024 72.5 24.281 1 91.38 150 TYR B N 1
ATOM 6988 C CA . TYR B 1 150 ? 1.339 73 24.266 1 91.38 150 TYR B CA 1
ATOM 6989 C C . TYR B 1 150 ? 1.524 74 23.141 1 91.38 150 TYR B C 1
ATOM 6991 O O . TYR B 1 150 ? 2.654 74.375 22.812 1 91.38 150 TYR B O 1
ATOM 6999 N N . GLY B 1 151 ? 0.377 74.438 22.469 1 90.5 151 GLY B N 1
ATOM 7000 C CA . GLY B 1 151 ? 0.351 75.562 21.578 1 90.5 151 GLY B CA 1
ATOM 7001 C C . GLY B 1 151 ? 0.818 75.25 20.172 1 90.5 151 GLY B C 1
ATOM 7002 O O . GLY B 1 151 ? 1.206 76.125 19.422 1 90.5 151 GLY B O 1
ATOM 7003 N N . ASN B 1 152 ? 0.853 74.062 19.828 1 92.88 152 ASN B N 1
ATOM 7004 C CA . ASN B 1 152 ? 1.264 73.688 18.484 1 92.88 152 ASN B CA 1
ATOM 7005 C C . ASN B 1 152 ? 0.068 73.625 17.531 1 92.88 152 ASN B C 1
ATOM 7007 O O . ASN B 1 152 ? -0.33 72.5 17.156 1 92.88 152 ASN B O 1
ATOM 7011 N N . LYS B 1 153 ? -0.43 74.625 17 1 91.62 153 LYS B N 1
ATOM 7012 C CA . LYS B 1 153 ? -1.659 74.688 16.219 1 91.62 153 LYS B CA 1
ATOM 7013 C C . LYS B 1 153 ? -1.461 74.062 14.828 1 91.62 153 LYS B C 1
ATOM 7015 O O . LYS B 1 153 ? -2.381 73.438 14.281 1 91.62 153 LYS B O 1
ATOM 7020 N N . ASP B 1 154 ? -0.291 74.25 14.328 1 92.75 154 ASP B N 1
ATOM 7021 C CA . ASP B 1 154 ? -0.005 73.625 13.023 1 92.75 154 ASP B CA 1
ATOM 7022 C C . ASP B 1 154 ? -0.101 72.125 13.078 1 92.75 154 ASP B C 1
ATOM 7024 O O . ASP B 1 154 ? -0.632 71.5 12.156 1 92.75 154 ASP B O 1
ATOM 7028 N N . ASN B 1 155 ? 0.417 71.625 14.125 1 93.69 155 ASN B N 1
ATOM 7029 C CA . ASN B 1 155 ? 0.369 70.188 14.281 1 93.69 155 ASN B CA 1
ATOM 7030 C C . ASN B 1 155 ? -1.063 69.688 14.453 1 93.69 155 ASN B C 1
ATOM 7032 O O . ASN B 1 155 ? -1.406 68.562 13.992 1 93.69 155 ASN B O 1
ATOM 7036 N N . VAL B 1 156 ? -1.883 70.438 15.125 1 94.81 156 VAL B N 1
ATOM 7037 C CA . VAL B 1 156 ? -3.279 70.062 15.352 1 94.81 156 VAL B CA 1
ATOM 7038 C C . VAL B 1 156 ? -4.008 69.938 14.008 1 94.81 156 VAL B C 1
ATOM 7040 O O . VAL B 1 156 ? -4.746 69 13.781 1 94.81 156 VAL B O 1
ATOM 7043 N N . ASP B 1 157 ? -3.762 70.875 13.148 1 92.56 157 ASP B N 1
ATOM 7044 C CA . ASP B 1 157 ? -4.422 70.875 11.844 1 92.56 157 ASP B CA 1
ATOM 7045 C C . ASP B 1 157 ? -3.959 69.688 10.992 1 92.56 157 ASP B C 1
ATOM 7047 O O . ASP B 1 157 ? -4.762 69.062 10.297 1 92.56 157 ASP B O 1
ATOM 7051 N N . LYS B 1 158 ? -2.709 69.438 11.141 1 94.12 158 LYS B N 1
ATOM 7052 C CA . LYS B 1 158 ? -2.172 68.312 10.406 1 94.12 158 LYS B CA 1
ATOM 7053 C C . LYS B 1 158 ? -2.787 67 10.891 1 94.12 158 LYS B C 1
ATOM 7055 O O . LYS B 1 158 ? -3.1 66.125 10.086 1 94.12 158 LYS B O 1
ATOM 7060 N N . LEU B 1 159 ? -2.92 66.875 12.172 1 94.88 159 LEU B N 1
ATOM 7061 C CA . LEU B 1 159 ? -3.477 65.625 12.766 1 94.88 159 LEU B CA 1
ATOM 7062 C C . LEU B 1 159 ? -4.945 65.5 12.391 1 94.88 159 LEU B C 1
ATOM 7064 O O . LEU B 1 159 ? -5.406 64.375 12.125 1 94.88 159 LEU B O 1
ATOM 7068 N N . LYS B 1 160 ? -5.684 66.562 12.391 1 94.38 160 LYS B N 1
ATOM 7069 C CA . LYS B 1 160 ? -7.086 66.562 11.992 1 94.38 160 LYS B CA 1
ATOM 7070 C C . LYS B 1 160 ? -7.23 66.125 10.531 1 94.38 160 LYS B C 1
ATOM 7072 O O . LYS B 1 160 ? -8.141 65.312 10.195 1 94.38 160 LYS B O 1
ATOM 7077 N N . MET B 1 161 ? -6.273 66.562 9.703 1 93.38 161 MET B N 1
ATOM 7078 C CA . MET B 1 161 ? -6.285 66.125 8.305 1 93.38 161 MET B CA 1
ATOM 7079 C C . MET B 1 161 ? -5.965 64.625 8.156 1 93.38 161 MET B C 1
ATOM 7081 O O . MET B 1 161 ? -6.586 63.969 7.348 1 93.38 161 MET B O 1
ATOM 7085 N N . ARG B 1 162 ? -5.051 64.188 8.984 1 93.62 162 ARG B N 1
ATOM 7086 C CA . ARG B 1 162 ? -4.688 62.781 8.961 1 93.62 162 ARG B CA 1
ATOM 7087 C C . ARG B 1 162 ? -5.855 61.906 9.406 1 93.62 162 ARG B C 1
ATOM 7089 O O . ARG B 1 162 ? -6.117 60.875 8.82 1 93.62 162 ARG B O 1
ATOM 7096 N N . CYS B 1 163 ? -6.48 62.312 10.414 1 94.56 163 CYS B N 1
ATOM 7097 C CA . CYS B 1 163 ? -7.633 61.562 10.938 1 94.56 163 CYS B CA 1
ATOM 7098 C C . CYS B 1 163 ? -8.75 61.5 9.898 1 94.56 163 CYS B C 1
ATOM 7100 O O . CYS B 1 163 ? -9.367 60.469 9.719 1 94.56 163 CYS B O 1
ATOM 7102 N N . ALA B 1 164 ? -8.953 62.625 9.211 1 93.81 164 ALA B N 1
ATOM 7103 C CA . ALA B 1 164 ? -10.023 62.688 8.227 1 93.81 164 ALA B CA 1
ATOM 7104 C C . ALA B 1 164 ? -9.727 61.812 7.016 1 93.81 164 ALA B C 1
ATOM 7106 O O . ALA B 1 164 ? -10.648 61.406 6.312 1 93.81 164 ALA B O 1
ATOM 7107 N N . SER B 1 165 ? -8.492 61.469 6.762 1 93.06 165 SER B N 1
ATOM 7108 C CA . SER B 1 165 ? -8.094 60.688 5.59 1 93.06 165 SER B CA 1
ATOM 7109 C C . SER B 1 165 ? -8.281 59.188 5.816 1 93.06 165 SER B C 1
ATOM 7111 O O . SER B 1 165 ? -8.203 58.406 4.875 1 93.06 165 SER B O 1
ATOM 7113 N N . LEU B 1 166 ? -8.508 58.75 6.969 1 92.62 166 LEU B N 1
ATOM 7114 C CA . LEU B 1 166 ? -8.656 57.344 7.293 1 92.62 166 LEU B CA 1
ATOM 7115 C C . LEU B 1 166 ? -10.125 56.969 7.484 1 92.62 166 LEU B C 1
ATOM 7117 O O . LEU B 1 166 ? -10.906 57.781 7.992 1 92.62 166 LEU B O 1
ATOM 7121 N N . PRO B 1 167 ? -10.484 55.781 7.016 1 92.75 167 PRO B N 1
ATOM 7122 C CA . PRO B 1 167 ? -11.867 55.344 7.215 1 92.75 167 PRO B CA 1
ATOM 7123 C C . PRO B 1 167 ? -12.148 54.906 8.648 1 92.75 167 PRO B C 1
ATOM 7125 O O . PRO B 1 167 ? -11.438 54.031 9.172 1 92.75 167 PRO B O 1
ATOM 7128 N N . PHE B 1 168 ? -13.148 55.5 9.312 1 93.69 168 PHE B N 1
ATOM 7129 C CA . PHE B 1 168 ? -13.57 55.094 10.656 1 93.69 168 PHE B CA 1
ATOM 7130 C C . PHE B 1 168 ? -15.07 54.844 10.695 1 93.69 168 PHE B C 1
ATOM 7132 O O . PHE B 1 168 ? -15.805 55.281 9.812 1 93.69 168 PHE B O 1
ATOM 7139 N N . SER B 1 169 ? -15.398 54.062 11.688 1 91.25 169 SER B N 1
ATOM 7140 C CA . SER B 1 169 ? -16.828 53.844 11.883 1 91.25 169 SER B CA 1
ATOM 7141 C C . SER B 1 169 ? -17.547 55.125 12.266 1 91.25 169 SER B C 1
ATOM 7143 O O . SER B 1 169 ? -18.719 55.312 11.898 1 91.25 169 SER B O 1
ATOM 7145 N N . ARG B 1 170 ? -16.797 55.906 13.094 1 89.56 170 ARG B N 1
ATOM 7146 C CA . ARG B 1 170 ? -17.312 57.188 13.539 1 89.56 170 ARG B CA 1
ATOM 7147 C C . ARG B 1 170 ? -16.188 58.219 13.617 1 89.56 170 ARG B C 1
ATOM 7149 O O . ARG B 1 170 ? -15.07 57.906 14.039 1 89.56 170 ARG B O 1
ATOM 7156 N N . TYR B 1 171 ? -16.547 59.406 13.094 1 92.06 171 TYR B N 1
ATOM 7157 C CA . TYR B 1 171 ? -15.57 60.469 13.211 1 92.06 171 TYR B CA 1
ATOM 7158 C C . TYR B 1 171 ? -15.828 61.312 14.445 1 92.06 171 TYR B C 1
ATOM 7160 O O . TYR B 1 171 ? -16.969 61.406 14.93 1 92.06 171 TYR B O 1
ATOM 7168 N N . PRO B 1 172 ? -14.773 61.844 15.016 1 92.12 172 PRO B N 1
ATOM 7169 C CA . PRO B 1 172 ? -14.977 62.719 16.172 1 92.12 172 PRO B CA 1
ATOM 7170 C C . PRO B 1 172 ? -15.852 63.938 15.852 1 92.12 172 PRO B C 1
ATOM 7172 O O . PRO B 1 172 ? -15.844 64.438 14.719 1 92.12 172 PRO B O 1
ATOM 7175 N N . GLU B 1 173 ? -16.484 64.5 16.844 1 90.12 173 GLU B N 1
ATOM 7176 C CA . GLU B 1 173 ? -17.422 65.625 16.672 1 90.12 173 GLU B CA 1
ATOM 7177 C C . GLU B 1 173 ? -16.719 66.875 16.141 1 90.12 173 GLU B C 1
ATOM 7179 O O . GLU B 1 173 ? -17.312 67.625 15.375 1 90.12 173 GLU B O 1
ATOM 7184 N N . VAL B 1 174 ? -15.539 67 16.5 1 90.81 174 VAL B N 1
ATOM 7185 C CA . VAL B 1 174 ? -14.766 68.188 16.109 1 90.81 174 VAL B CA 1
ATOM 7186 C C . VAL B 1 174 ? -14.609 68.188 14.586 1 90.81 174 VAL B C 1
ATOM 7188 O O . VAL B 1 174 ? -14.633 69.312 13.977 1 90.81 174 VAL B O 1
ATOM 7191 N N . LEU B 1 175 ? -14.484 67.125 13.992 1 92.31 175 LEU B N 1
ATOM 7192 C CA . LEU B 1 175 ? -14.32 67 12.547 1 92.31 175 LEU B CA 1
ATOM 7193 C C . LEU B 1 175 ? -15.664 67.125 11.836 1 92.31 175 LEU B C 1
ATOM 7195 O O . LEU B 1 175 ? -15.742 67.688 10.727 1 92.31 175 LEU B O 1
ATOM 7199 N N . LEU B 1 176 ? -16.672 66.625 12.484 1 89.81 176 LEU B N 1
ATOM 7200 C CA . LEU B 1 176 ? -18 66.688 11.898 1 89.81 176 LEU B CA 1
ATOM 7201 C C . LEU B 1 176 ? -18.547 68.125 11.852 1 89.81 176 LEU B C 1
ATOM 7203 O O . LEU B 1 176 ? -19.297 68.438 10.945 1 89.81 176 LEU B O 1
ATOM 7207 N N . GLU B 1 177 ? -18.094 68.938 12.789 1 89.94 177 GLU B N 1
ATOM 7208 C CA . GLU B 1 177 ? -18.594 70.25 12.898 1 89.94 177 GLU B CA 1
ATOM 7209 C C . GLU B 1 177 ? -17.688 71.25 12.172 1 89.94 177 GLU B C 1
ATOM 7211 O O . GLU B 1 177 ? -18.016 72.438 12.07 1 89.94 177 GLU B O 1
ATOM 7216 N N . THR B 1 178 ? -16.719 70.812 11.648 1 88.62 178 THR B N 1
ATOM 7217 C CA . THR B 1 178 ? -15.742 71.688 11.023 1 88.62 178 THR B CA 1
ATOM 7218 C C . THR B 1 178 ? -16.312 72.312 9.75 1 88.62 178 THR B C 1
ATOM 7220 O O . THR B 1 178 ? -17.141 71.688 9.078 1 88.62 178 THR B O 1
ATOM 7223 N N . LYS B 1 179 ? -15.914 73.562 9.406 1 86.94 179 LYS B N 1
ATOM 7224 C CA . LYS B 1 179 ? -16.312 74.188 8.164 1 86.94 179 LYS B CA 1
ATOM 7225 C C . LYS B 1 179 ? -15.203 74.125 7.125 1 86.94 179 LYS B C 1
ATOM 7227 O O . LYS B 1 179 ? -15.352 74.625 6.016 1 86.94 179 LYS B O 1
ATOM 7232 N N . ASP B 1 180 ? -14.188 73.438 7.465 1 91 180 ASP B N 1
ATOM 7233 C CA . ASP B 1 180 ? -13.055 73.25 6.551 1 91 180 ASP B CA 1
ATOM 7234 C C . ASP B 1 180 ? -13.398 72.312 5.406 1 91 180 ASP B C 1
ATOM 7236 O O . ASP B 1 180 ? -13.594 71.125 5.625 1 91 180 ASP B O 1
ATOM 7240 N N . GLU B 1 181 ? -13.391 72.75 4.203 1 90.19 181 GLU B N 1
ATOM 7241 C CA . GLU B 1 181 ? -13.812 72 3.023 1 90.19 181 GLU B CA 1
ATOM 7242 C C . GLU B 1 181 ? -12.852 70.875 2.73 1 90.19 181 GLU B C 1
ATOM 7244 O O . GLU B 1 181 ? -13.266 69.812 2.234 1 90.19 181 GLU B O 1
ATOM 7249 N N . ASP B 1 182 ? -11.648 71 3.053 1 91.81 182 ASP B N 1
ATOM 7250 C CA . ASP B 1 182 ? -10.656 69.938 2.801 1 91.81 182 ASP B CA 1
ATOM 7251 C C . ASP B 1 182 ? -10.914 68.75 3.672 1 91.81 182 ASP B C 1
ATOM 7253 O O . ASP B 1 182 ? -10.789 67.625 3.207 1 91.81 182 ASP B O 1
ATOM 7257 N N . ILE B 1 183 ? -11.234 68.938 4.891 1 93 183 ILE B N 1
ATOM 7258 C CA . ILE B 1 183 ? -11.523 67.875 5.836 1 93 183 ILE B CA 1
ATOM 7259 C C . ILE B 1 183 ? -12.789 67.125 5.406 1 93 183 ILE B C 1
ATOM 7261 O O . ILE B 1 183 ? -12.836 65.875 5.426 1 93 183 ILE B O 1
ATOM 7265 N N . LEU B 1 184 ? -13.773 67.875 4.992 1 92.12 184 LEU B N 1
ATOM 7266 C CA . LEU B 1 184 ? -15.047 67.312 4.582 1 92.12 184 LEU B CA 1
ATOM 7267 C C . LEU B 1 184 ? -14.883 66.438 3.32 1 92.12 184 LEU B C 1
ATOM 7269 O O . LEU B 1 184 ? -15.508 65.375 3.186 1 92.12 184 LEU B O 1
ATOM 7273 N N . GLN B 1 185 ? -14.039 66.875 2.477 1 92.94 185 GLN B N 1
ATOM 7274 C CA . GLN B 1 185 ? -13.789 66.125 1.242 1 92.94 185 GLN B CA 1
ATOM 7275 C C . GLN B 1 185 ? -13.055 64.812 1.521 1 92.94 185 GLN B C 1
ATOM 7277 O O . GLN B 1 185 ? -13.359 63.812 0.917 1 92.94 185 GLN B O 1
ATOM 7282 N N . ARG B 1 186 ? -12.133 64.812 2.344 1 92.25 186 ARG B N 1
ATOM 7283 C CA . ARG B 1 186 ? -11.375 63.625 2.699 1 92.25 186 ARG B CA 1
ATOM 7284 C C . ARG B 1 186 ? -12.266 62.562 3.359 1 92.25 186 ARG B C 1
ATOM 7286 O O . ARG B 1 186 ? -12.156 61.375 3.064 1 92.25 186 ARG B O 1
ATOM 7293 N N . MET B 1 187 ? -13.133 63.031 4.254 1 92.5 187 MET B N 1
ATOM 7294 C CA . MET B 1 187 ? -14.07 62.125 4.902 1 92.5 187 MET B CA 1
ATOM 7295 C C . MET B 1 187 ? -15.031 61.5 3.883 1 92.5 187 MET B C 1
ATOM 7297 O O . MET B 1 187 ? -15.375 60.344 3.973 1 92.5 187 MET B O 1
ATOM 7301 N N . GLY B 1 188 ? -15.438 62.344 2.932 1 91.56 188 GLY B N 1
ATOM 7302 C CA . GLY B 1 188 ? -16.344 61.875 1.898 1 91.56 188 GLY B CA 1
ATOM 7303 C C . GLY B 1 188 ? -15.75 60.812 1.005 1 91.56 188 GLY B C 1
ATOM 7304 O O . GLY B 1 188 ? -16.453 59.875 0.575 1 91.56 188 GLY B O 1
ATOM 7305 N N . ARG B 1 189 ? -14.477 60.844 0.794 1 92.69 189 ARG B N 1
ATOM 7306 C CA . ARG B 1 189 ? -13.781 59.875 -0.054 1 92.69 189 ARG B CA 1
ATOM 7307 C C . ARG B 1 189 ? -13.727 58.5 0.607 1 92.69 189 ARG B C 1
ATOM 7309 O O . ARG B 1 189 ? -13.562 57.5 -0.072 1 92.69 189 ARG B O 1
ATOM 7316 N N . ASN B 1 190 ? -13.883 58.438 1.88 1 92.81 190 ASN B N 1
ATOM 7317 C CA . ASN B 1 190 ? -13.773 57.188 2.631 1 92.81 190 ASN B CA 1
ATOM 7318 C C . ASN B 1 190 ? -15.133 56.5 2.797 1 92.81 190 ASN B C 1
ATOM 7320 O O . ASN B 1 190 ? -15.227 55.438 3.381 1 92.81 190 ASN B O 1
ATOM 7324 N N . GLN B 1 191 ? -16.109 57 2.16 1 91.12 191 GLN B N 1
ATOM 7325 C CA . GLN B 1 191 ? -17.469 56.5 2.404 1 91.12 191 GLN B CA 1
ATOM 7326 C C . GLN B 1 191 ? -17.625 55.062 1.927 1 91.12 191 GLN B C 1
ATOM 7328 O O . GLN B 1 191 ? -18.188 54.219 2.637 1 91.12 191 GLN B O 1
ATOM 7333 N N . THR B 1 192 ? -17.062 54.75 0.779 1 92.75 192 THR B N 1
ATOM 7334 C CA . THR B 1 192 ? -17.172 53.406 0.247 1 92.75 192 THR B CA 1
ATOM 7335 C C . THR B 1 192 ? -16.391 52.406 1.115 1 92.75 192 THR B C 1
ATOM 7337 O O . THR B 1 192 ? -16.875 51.312 1.389 1 92.75 192 THR B O 1
ATOM 7340 N N . LYS B 1 193 ? -15.25 52.844 1.477 1 93.25 193 LYS B N 1
ATOM 7341 C CA . LYS B 1 193 ? -14.422 52 2.336 1 93.25 193 LYS B CA 1
ATOM 7342 C C . LYS B 1 193 ? -15.094 51.75 3.684 1 93.25 193 LYS B C 1
ATOM 7344 O O . LYS B 1 193 ? -14.992 50.656 4.242 1 93.25 193 LYS B O 1
ATOM 7349 N N . ARG B 1 194 ? -15.773 52.688 4.176 1 93.94 194 ARG B N 1
ATOM 7350 C CA . ARG B 1 194 ? -16.484 52.562 5.449 1 93.94 194 ARG B CA 1
ATOM 7351 C C . ARG B 1 194 ? -17.656 51.594 5.34 1 93.94 194 ARG B C 1
ATOM 7353 O O . ARG B 1 194 ? -17.875 50.781 6.238 1 93.94 194 ARG B O 1
ATOM 7360 N N . GLU B 1 195 ? -18.328 51.688 4.238 1 93.25 195 GLU B N 1
ATOM 7361 C CA . GLU B 1 195 ? -19.484 50.844 4.043 1 93.25 195 GLU B CA 1
ATOM 7362 C C . GLU B 1 195 ? -19.078 49.375 3.959 1 93.25 195 GLU B C 1
ATOM 7364 O O . GLU B 1 195 ? -19.75 48.5 4.496 1 93.25 195 GLU B O 1
ATOM 7369 N N . GLU B 1 196 ? -18.031 49.125 3.293 1 93.56 196 GLU B N 1
ATOM 7370 C CA . GLU B 1 196 ? -17.547 47.75 3.17 1 93.56 196 GLU B CA 1
ATOM 7371 C C . GLU B 1 196 ? -17.172 47.188 4.535 1 93.56 196 GLU B C 1
ATOM 7373 O O . GLU B 1 196 ? -17.5 46.031 4.836 1 93.56 196 GLU B O 1
ATOM 7378 N N . ARG B 1 197 ? -16.469 47.938 5.352 1 95 197 ARG B N 1
ATOM 7379 C CA . ARG B 1 197 ? -16.047 47.469 6.672 1 95 197 ARG B CA 1
ATOM 7380 C C . ARG B 1 197 ? -17.234 47.344 7.617 1 95 197 ARG B C 1
ATOM 7382 O O . ARG B 1 197 ? -17.266 46.469 8.477 1 95 197 ARG B O 1
ATOM 7389 N N . ASN B 1 198 ? -18.188 48.188 7.441 1 93.69 198 ASN B N 1
ATOM 7390 C CA . ASN B 1 198 ? -19.375 48.125 8.289 1 93.69 198 ASN B CA 1
ATOM 7391 C C . ASN B 1 198 ? -20.172 46.844 8.078 1 93.69 198 ASN B C 1
ATOM 7393 O O . ASN B 1 198 ? -20.812 46.344 9.008 1 93.69 198 ASN B O 1
ATOM 7397 N N . LYS B 1 199 ? -20.078 46.406 6.938 1 94.38 199 LYS B N 1
ATOM 7398 C CA . LYS B 1 199 ? -20.75 45.125 6.688 1 94.38 199 LYS B CA 1
ATOM 7399 C C . LYS B 1 199 ? -20.188 44.031 7.59 1 94.38 199 LYS B C 1
ATOM 7401 O O . LYS B 1 199 ? -20.953 43.25 8.188 1 94.38 199 LYS B O 1
ATOM 7406 N N . TYR B 1 200 ? -18.875 43.938 7.633 1 94.62 200 TYR B N 1
ATOM 7407 C CA . TYR B 1 200 ? -18.25 42.938 8.469 1 94.62 200 TYR B CA 1
ATOM 7408 C C . TYR B 1 200 ? -18.453 43.25 9.945 1 94.62 200 TYR B C 1
ATOM 7410 O O . TYR B 1 200 ? -18.75 42.344 10.734 1 94.62 200 TYR B O 1
ATOM 7418 N N . GLU B 1 201 ? -18.359 44.5 10.297 1 93.38 201 GLU B N 1
ATOM 7419 C CA . GLU B 1 201 ? -18.531 44.906 11.695 1 93.38 201 GLU B CA 1
ATOM 7420 C C . GLU B 1 201 ? -19.953 44.594 12.18 1 93.38 201 GLU B C 1
ATOM 7422 O O . GLU B 1 201 ? -20.141 44.156 13.32 1 93.38 201 GLU B O 1
ATOM 7427 N N . ASN B 1 202 ? -20.875 44.844 11.344 1 91.75 202 ASN B N 1
ATOM 7428 C CA . ASN B 1 202 ? -22.25 44.531 11.695 1 91.75 202 ASN B CA 1
ATOM 7429 C C . ASN B 1 202 ? -22.5 43.031 11.828 1 91.75 202 ASN B C 1
ATOM 7431 O O . ASN B 1 202 ? -23.25 42.625 12.703 1 91.75 202 ASN B O 1
ATOM 7435 N N . LEU B 1 203 ? -21.906 42.375 10.977 1 90.94 203 LEU B N 1
ATOM 7436 C CA . LEU B 1 203 ? -22.031 40.906 11.047 1 90.94 203 LEU B CA 1
ATOM 7437 C C . LEU B 1 203 ? -21.453 40.375 12.359 1 90.94 203 LEU B C 1
ATOM 7439 O O . LEU B 1 203 ? -22.078 39.562 13.031 1 90.94 203 LEU B O 1
ATOM 7443 N N . ILE B 1 204 ? -20.281 40.812 12.766 1 91 204 ILE B N 1
ATOM 7444 C CA . ILE B 1 204 ? -19.609 40.375 13.984 1 91 204 ILE B CA 1
ATOM 7445 C C . ILE B 1 204 ? -20.438 40.781 15.203 1 91 204 ILE B C 1
ATOM 7447 O O . ILE B 1 204 ? -20.578 40.031 16.156 1 91 204 ILE B O 1
ATOM 7451 N N . PHE B 1 205 ? -21 41.938 15.117 1 87.38 205 PHE B N 1
ATOM 7452 C CA . PHE B 1 205 ? -21.812 42.469 16.203 1 87.38 205 PHE B CA 1
ATOM 7453 C C . PHE B 1 205 ? -23.078 41.625 16.375 1 87.38 205 PHE B C 1
ATOM 7455 O O . PHE B 1 205 ? -23.469 41.312 17.5 1 87.38 205 PHE B O 1
ATOM 7462 N N . SER B 1 206 ? -23.609 41.281 15.32 1 85.12 206 SER B N 1
ATOM 7463 C CA . SER B 1 206 ? -24.812 40.469 15.367 1 85.12 206 SER B CA 1
ATOM 7464 C C . SER B 1 206 ? -24.516 39.094 15.953 1 85.12 206 SER B C 1
ATOM 7466 O O . SER B 1 206 ? -25.344 38.531 16.688 1 85.12 206 SER B O 1
ATOM 7468 N N . LEU B 1 207 ? -23.391 38.594 15.648 1 83.56 207 LEU B N 1
ATOM 7469 C CA . LEU B 1 207 ? -23 37.281 16.141 1 83.56 207 LEU B CA 1
ATOM 7470 C C . LEU B 1 207 ? -22.641 37.344 17.625 1 83.56 207 LEU B C 1
ATOM 7472 O O . LEU B 1 207 ? -22.891 36.375 18.375 1 83.56 207 LEU B O 1
ATOM 7476 N N . ASP B 1 208 ? -22.031 38.438 18.062 1 76 208 ASP B N 1
ATOM 7477 C CA . ASP B 1 208 ? -21.641 38.625 19.469 1 76 208 ASP B CA 1
ATOM 7478 C C . ASP B 1 208 ? -22.875 38.75 20.359 1 76 208 ASP B C 1
ATOM 7480 O O . ASP B 1 208 ? -22.891 38.219 21.484 1 76 208 ASP B O 1
ATOM 7484 N N . ILE B 1 209 ? -23.875 39.406 19.922 1 60.91 209 ILE B N 1
ATOM 7485 C CA . ILE B 1 209 ? -25.125 39.562 20.656 1 60.91 209 ILE B CA 1
ATOM 7486 C C . ILE B 1 209 ? -25.797 38.219 20.812 1 60.91 209 ILE B C 1
ATOM 7488 O O . ILE B 1 209 ? -26.328 37.875 21.875 1 60.91 209 ILE B O 1
ATOM 7492 N N . SER B 1 210 ? -25.688 37.594 19.781 1 60.84 210 SER B N 1
ATOM 7493 C CA . SER B 1 210 ? -26.328 36.281 19.797 1 60.84 210 SER B CA 1
ATOM 7494 C C . SER B 1 210 ? -25.641 35.344 20.797 1 60.84 210 SER B C 1
ATOM 7496 O O . SER B 1 210 ? -26.297 34.531 21.453 1 60.84 210 SER B O 1
ATOM 7498 N N . LYS B 1 211 ? -24.328 35.469 20.906 1 60.34 211 LYS B N 1
ATOM 7499 C CA . LYS B 1 211 ? -23.562 34.656 21.875 1 60.34 211 LYS B CA 1
ATOM 7500 C C . LYS B 1 211 ? -23.969 35.031 23.297 1 60.34 211 LYS B C 1
ATOM 7502 O O . LYS B 1 211 ? -24.094 34.125 24.141 1 60.34 211 LYS B O 1
ATOM 7507 N N . ALA B 1 212 ? -24.156 36.344 23.438 1 56.72 212 ALA B N 1
ATOM 7508 C CA . ALA B 1 212 ? -24.516 36.812 24.781 1 56.72 212 ALA B CA 1
ATOM 7509 C C . ALA B 1 212 ? -25.938 36.406 25.141 1 56.72 212 ALA B C 1
ATOM 7511 O O . ALA B 1 212 ? -26.234 36.156 26.312 1 56.72 212 ALA B O 1
ATOM 7512 N N . THR B 1 213 ? -26.781 36.375 24.031 1 51.53 213 THR B N 1
ATOM 7513 C CA . THR B 1 213 ? -28.188 36.062 24.281 1 51.53 213 THR B CA 1
ATOM 7514 C C . THR B 1 213 ? -28.406 34.562 24.297 1 51.53 213 THR B C 1
ATOM 7516 O O . THR B 1 213 ? -29.531 34.094 24.172 1 51.53 213 THR B O 1
ATOM 7519 N N . GLU B 1 214 ? -27.484 33.844 24.797 1 51.97 214 GLU B N 1
ATOM 7520 C CA . GLU B 1 214 ? -27.578 32.406 25.094 1 51.97 214 GLU B CA 1
ATOM 7521 C C . GLU B 1 214 ? -27.781 31.578 23.828 1 51.97 214 GLU B C 1
ATOM 7523 O O . GLU B 1 214 ? -28.016 30.375 23.906 1 51.97 214 GLU B O 1
ATOM 7528 N N . GLN B 1 215 ? -27.812 32.281 22.766 1 50.19 215 GLN B N 1
ATOM 7529 C CA . GLN B 1 215 ? -27.984 31.422 21.594 1 50.19 215 GLN B CA 1
ATOM 7530 C C . GLN B 1 215 ? -26.672 30.766 21.188 1 50.19 215 GLN B C 1
ATOM 7532 O O . GLN B 1 215 ? -25.609 31.406 21.219 1 50.19 215 GLN B O 1
ATOM 7537 N N . VAL B 1 216 ? -26.641 29.484 21.359 1 48.25 216 VAL B N 1
ATOM 7538 C CA . VAL B 1 216 ? -25.453 28.672 21.094 1 48.25 216 VAL B CA 1
ATOM 7539 C C . VAL B 1 216 ? -24.844 29.062 19.75 1 48.25 216 VAL B C 1
ATOM 7541 O O . VAL B 1 216 ? -25.438 28.859 18.703 1 48.25 216 VAL B O 1
ATOM 7544 N N . ILE B 1 217 ? -24.297 30.172 19.609 1 56.94 217 ILE B N 1
ATOM 7545 C CA . ILE B 1 217 ? -23.562 30.609 18.422 1 56.94 217 ILE B CA 1
ATOM 7546 C C . ILE B 1 217 ? -22.484 29.594 18.062 1 56.94 217 ILE B C 1
ATOM 7548 O O . ILE B 1 217 ? -21.719 29.156 18.938 1 56.94 217 ILE B O 1
ATOM 7552 N N . GLU B 1 218 ? -22.688 29.047 16.906 1 68 218 GLU B N 1
ATOM 7553 C CA . GLU B 1 218 ? -21.688 28.125 16.391 1 68 218 GLU B CA 1
ATOM 7554 C C . GLU B 1 218 ? -20.328 28.812 16.25 1 68 218 GLU B C 1
ATOM 7556 O O . GLU B 1 218 ? -20.203 29.828 15.547 1 68 218 GLU B O 1
ATOM 7561 N N . MET B 1 219 ? -19.422 28.797 17.266 1 78.62 219 MET B N 1
ATOM 7562 C CA . MET B 1 219 ? -18.062 29.312 17.281 1 78.62 219 MET B CA 1
ATOM 7563 C C . MET B 1 219 ? -17.453 29.25 15.875 1 78.62 219 MET B C 1
ATOM 7565 O O . MET B 1 219 ? -16.625 30.109 15.516 1 78.62 219 MET B O 1
ATOM 7569 N N . GLU B 1 220 ? -18.047 28.438 15.133 1 82.5 220 GLU B N 1
ATOM 7570 C CA . GLU B 1 220 ? -17.531 28.297 13.773 1 82.5 220 GLU B CA 1
ATOM 7571 C C . GLU B 1 220 ? -17.922 29.484 12.898 1 82.5 220 GLU B C 1
ATOM 7573 O O . GLU B 1 220 ? -17.125 29.953 12.086 1 82.5 220 GLU B O 1
ATOM 7578 N N . LYS B 1 221 ? -19.078 29.891 13.203 1 86.19 221 LYS B N 1
ATOM 7579 C CA . LYS B 1 221 ? -19.547 31.031 12.43 1 86.19 221 LYS B CA 1
ATOM 7580 C C . LYS B 1 221 ? -18.781 32.312 12.797 1 86.19 221 LYS B C 1
ATOM 7582 O O . LYS B 1 221 ? -18.484 33.125 11.93 1 86.19 221 LYS B O 1
ATOM 7587 N N . MET B 1 222 ? -18.531 32.438 14.008 1 88.81 222 MET B N 1
ATOM 7588 C CA . MET B 1 222 ? -17.766 33.594 14.477 1 88.81 222 MET B CA 1
ATOM 7589 C C . MET B 1 222 ? -16.359 33.594 13.898 1 88.81 222 MET B C 1
ATOM 7591 O O . MET B 1 222 ? -15.852 34.625 13.461 1 88.81 222 MET B O 1
ATOM 7595 N N . VAL B 1 223 ? -15.773 32.469 13.914 1 91.19 223 VAL B N 1
ATOM 7596 C CA . VAL B 1 223 ? -14.422 32.312 13.391 1 91.19 223 VAL B CA 1
ATOM 7597 C C . VAL B 1 223 ? -14.398 32.625 11.906 1 91.19 223 VAL B C 1
ATOM 7599 O O . VAL B 1 223 ? -13.492 33.312 11.422 1 91.19 223 VAL B O 1
ATOM 7602 N N . GLU B 1 224 ? -15.414 32.219 11.266 1 91.88 224 GLU B N 1
ATOM 7603 C CA . GLU B 1 224 ? -15.477 32.438 9.828 1 91.88 224 GLU B CA 1
ATOM 7604 C C . GLU B 1 224 ? -15.672 33.938 9.531 1 91.88 224 GLU B C 1
ATOM 7606 O O . GLU B 1 224 ? -15.148 34.438 8.531 1 91.88 224 GLU B O 1
ATOM 7611 N N . ALA B 1 225 ? -16.438 34.531 10.312 1 93.31 225 ALA B N 1
ATOM 7612 C CA . ALA B 1 225 ? -16.672 35.969 10.117 1 93.31 225 ALA B CA 1
ATOM 7613 C C . ALA B 1 225 ? -15.375 36.75 10.281 1 93.31 225 ALA B C 1
ATOM 7615 O O . ALA B 1 225 ? -15.062 37.625 9.469 1 93.31 225 ALA B O 1
ATOM 7616 N N . TRP B 1 226 ? -14.664 36.5 11.312 1 94.38 226 TRP B N 1
ATOM 7617 C CA . TRP B 1 226 ? -13.391 37.188 11.555 1 94.38 226 TRP B CA 1
ATOM 7618 C C . TRP B 1 226 ? -12.383 36.875 10.453 1 94.38 226 TRP B C 1
ATOM 7620 O O . TRP B 1 226 ? -11.648 37.75 10 1 94.38 226 TRP B O 1
ATOM 7630 N N . LYS B 1 227 ? -12.367 35.594 10.094 1 94.56 227 LYS B N 1
ATOM 7631 C CA . LYS B 1 227 ? -11.461 35.188 9.031 1 94.56 227 LYS B CA 1
ATOM 7632 C C . LYS B 1 227 ? -11.75 35.938 7.73 1 94.56 227 LYS B C 1
ATOM 7634 O O . LYS B 1 227 ? -10.828 36.438 7.086 1 94.56 227 LYS B O 1
ATOM 7639 N N . SER B 1 228 ? -12.977 35.969 7.391 1 95.06 228 SER B N 1
ATOM 7640 C CA . SER B 1 228 ? -13.359 36.656 6.156 1 95.06 228 SER B CA 1
ATOM 7641 C C . SER B 1 228 ? -13 38.125 6.203 1 95.06 228 SER B C 1
ATOM 7643 O O . SER B 1 228 ? -12.562 38.688 5.199 1 95.06 228 SER B O 1
ATOM 7645 N N . TYR B 1 229 ? -13.242 38.719 7.285 1 95.5 229 TYR B N 1
ATOM 7646 C CA . TYR B 1 229 ? -12.891 40.125 7.469 1 95.5 229 TYR B CA 1
ATOM 7647 C C . TYR B 1 229 ? -11.391 40.344 7.336 1 95.5 229 TYR B C 1
ATOM 7649 O O . TYR B 1 229 ? -10.945 41.25 6.66 1 95.5 229 TYR B O 1
ATOM 7657 N N . ALA B 1 230 ? -10.625 39.531 7.957 1 95.81 230 ALA B N 1
ATOM 7658 C CA . ALA B 1 230 ? -9.164 39.625 7.902 1 95.81 230 ALA B CA 1
ATOM 7659 C C . ALA B 1 230 ? -8.656 39.406 6.48 1 95.81 230 ALA B C 1
ATOM 7661 O O . ALA B 1 230 ? -7.707 40.062 6.051 1 95.81 230 ALA B O 1
ATOM 7662 N N . GLU B 1 231 ? -9.273 38.469 5.84 1 94.94 231 GLU B N 1
ATOM 7663 C CA . GLU B 1 231 ? -8.875 38.188 4.465 1 94.94 231 GLU B CA 1
ATOM 7664 C C . GLU B 1 231 ? -9.156 39.406 3.564 1 94.94 231 GLU B C 1
ATOM 7666 O O . GLU B 1 231 ? -8.367 39.719 2.668 1 94.94 231 GLU B O 1
ATOM 7671 N N . PHE B 1 232 ? -10.227 39.969 3.771 1 94.69 232 PHE B N 1
ATOM 7672 C CA . PHE B 1 232 ? -10.555 41.188 3.037 1 94.69 232 PHE B CA 1
ATOM 7673 C C . PHE B 1 232 ? -9.492 42.281 3.262 1 94.69 232 PHE B C 1
ATOM 7675 O O . PHE B 1 232 ? -9.008 42.875 2.309 1 94.69 232 PHE B O 1
ATOM 7682 N N . GLU B 1 233 ? -9.109 42.469 4.469 1 94.75 233 GLU B N 1
ATOM 7683 C CA . GLU B 1 233 ? -8.133 43.5 4.805 1 94.75 233 GLU B CA 1
ATOM 7684 C C . GLU B 1 233 ? -6.742 43.125 4.293 1 94.75 233 GLU B C 1
ATOM 7686 O O . GLU B 1 233 ? -5.906 44 4.074 1 94.75 233 GLU B O 1
ATOM 7691 N N . THR B 1 234 ? -6.484 41.844 4.184 1 93.19 234 THR B N 1
ATOM 7692 C CA . THR B 1 234 ? -5.184 41.375 3.693 1 93.19 234 THR B CA 1
ATOM 7693 C C . THR B 1 234 ? -4.91 41.969 2.303 1 93.19 234 THR B C 1
ATOM 7695 O O . THR B 1 234 ? -3.764 42.281 1.969 1 93.19 234 THR B O 1
ATOM 7698 N N . SER B 1 235 ? -5.949 42.094 1.518 1 90.88 235 SER B N 1
ATOM 7699 C CA . SER B 1 235 ? -5.805 42.625 0.168 1 90.88 235 SER B CA 1
ATOM 7700 C C . SER B 1 235 ? -5.648 44.156 0.188 1 90.88 235 SER B C 1
ATOM 7702 O O . SER B 1 235 ? -5.18 44.75 -0.785 1 90.88 235 SER B O 1
ATOM 7704 N N . VAL B 1 236 ? -5.926 44.75 1.326 1 88.62 236 VAL B N 1
ATOM 7705 C CA . VAL B 1 236 ? -5.922 46.219 1.419 1 88.62 236 VAL B CA 1
ATOM 7706 C C . VAL B 1 236 ? -4.719 46.688 2.236 1 88.62 236 VAL B C 1
ATOM 7708 O O . VAL B 1 236 ? -3.889 47.438 1.749 1 88.62 236 VAL B O 1
ATOM 7711 N N . ASP B 1 237 ? -4.707 46.188 3.453 1 89.94 237 ASP B N 1
ATOM 7712 C CA . ASP B 1 237 ? -3.646 46.594 4.375 1 89.94 237 ASP B CA 1
ATOM 7713 C C . ASP B 1 237 ? -3.301 45.469 5.336 1 89.94 237 ASP B C 1
ATOM 7715 O O . ASP B 1 237 ? -4.141 45.031 6.129 1 89.94 237 ASP B O 1
ATOM 7719 N N . LEU B 1 238 ? -1.99 45.125 5.371 1 90.31 238 LEU B N 1
ATOM 7720 C CA . LEU B 1 238 ? -1.537 44 6.152 1 90.31 238 LEU B CA 1
ATOM 7721 C C . LEU B 1 238 ? -1.622 44.281 7.648 1 90.31 238 LEU B C 1
ATOM 7723 O O . LEU B 1 238 ? -1.876 43.375 8.453 1 90.31 238 LEU B O 1
ATOM 7727 N N . LEU B 1 239 ? -1.422 45.5 8.047 1 88.62 239 LEU B N 1
ATOM 7728 C CA . LEU B 1 239 ? -1.468 45.875 9.461 1 88.62 239 LEU B CA 1
ATOM 7729 C C . LEU B 1 239 ? -2.898 45.844 9.984 1 88.62 239 LEU B C 1
ATOM 7731 O O . LEU B 1 239 ? -3.131 45.438 11.125 1 88.62 239 LEU B O 1
ATOM 7735 N N . ARG B 1 240 ? -3.836 46.219 9.148 1 91.75 240 ARG B N 1
ATOM 7736 C CA . ARG B 1 240 ? -5.242 46.125 9.523 1 91.75 240 ARG B CA 1
ATOM 7737 C C . ARG B 1 240 ? -5.676 44.688 9.672 1 91.75 240 ARG B C 1
ATOM 7739 O O . ARG B 1 240 ? -6.465 44.344 10.562 1 91.75 240 ARG B O 1
ATOM 7746 N N . ALA B 1 241 ? -5.164 43.938 8.734 1 93.56 241 ALA B N 1
ATOM 7747 C CA . ALA B 1 241 ? -5.488 42.531 8.812 1 93.56 241 ALA B CA 1
ATOM 7748 C C . ALA B 1 241 ? -4.996 41.906 10.117 1 93.56 241 ALA B C 1
ATOM 7750 O O . ALA B 1 241 ? -5.715 41.125 10.758 1 93.56 241 ALA B O 1
ATOM 7751 N N . LYS B 1 242 ? -3.768 42.281 10.492 1 91.31 242 LYS B N 1
ATOM 7752 C CA . LYS B 1 242 ? -3.209 41.812 11.758 1 91.31 242 LYS B CA 1
ATOM 7753 C C . LYS B 1 242 ? -4.086 42.219 12.938 1 91.31 242 LYS B C 1
ATOM 7755 O O . LYS B 1 242 ? -4.359 41.406 13.836 1 91.31 242 LYS B O 1
ATOM 7760 N N . MET B 1 243 ? -4.539 43.375 12.914 1 91.62 243 MET B N 1
ATOM 7761 C CA . MET B 1 243 ? -5.379 43.906 13.977 1 91.62 243 MET B CA 1
ATOM 7762 C C . MET B 1 243 ? -6.711 43.188 14.047 1 91.62 243 MET B C 1
ATOM 7764 O O . MET B 1 243 ? -7.215 42.906 15.141 1 91.62 243 MET B O 1
ATOM 7768 N N . ILE B 1 244 ? -7.242 42.906 12.883 1 93.88 244 ILE B N 1
ATOM 7769 C CA . ILE B 1 244 ? -8.539 42.219 12.836 1 93.88 244 ILE B CA 1
ATOM 7770 C C . ILE B 1 244 ? -8.406 40.812 13.43 1 93.88 244 ILE B C 1
ATOM 7772 O O . ILE B 1 244 ? -9.273 40.375 14.188 1 93.88 244 ILE B O 1
ATOM 7776 N N . TYR B 1 245 ? -7.352 40.125 13.078 1 93.94 245 TYR B N 1
ATOM 7777 C CA . TYR B 1 245 ? -7.125 38.812 13.664 1 93.94 245 TYR B CA 1
ATOM 7778 C C . TYR B 1 245 ? -7.004 38.906 15.18 1 93.94 245 TYR B C 1
ATOM 7780 O O . TYR B 1 245 ? -7.613 38.094 15.906 1 93.94 245 TYR B O 1
ATOM 7788 N N . GLU B 1 246 ? -6.242 39.812 15.648 1 91.81 246 GLU B N 1
ATOM 7789 C CA . GLU B 1 246 ? -6.004 39.938 17.078 1 91.81 246 GLU B CA 1
ATOM 7790 C C . GLU B 1 246 ? -7.266 40.375 17.812 1 91.81 246 GLU B C 1
ATOM 7792 O O . GLU B 1 246 ? -7.496 39.969 18.953 1 91.81 246 GLU B O 1
ATOM 7797 N N . ARG B 1 247 ? -8.078 41.188 17.203 1 90.75 247 ARG B N 1
ATOM 7798 C CA . ARG B 1 247 ? -9.367 41.531 17.781 1 90.75 247 ARG B CA 1
ATOM 7799 C C . ARG B 1 247 ? -10.266 40.312 17.938 1 90.75 247 ARG B C 1
ATOM 7801 O O . ARG B 1 247 ? -10.953 40.156 18.953 1 90.75 247 ARG B O 1
ATOM 7808 N N . GLY B 1 248 ? -10.281 39.594 16.859 1 91.06 248 GLY B N 1
ATOM 7809 C CA . GLY B 1 248 ? -11.07 38.375 16.922 1 91.06 248 GLY B CA 1
ATOM 7810 C C . GLY B 1 248 ? -10.609 37.406 18 1 91.06 248 GLY B C 1
ATOM 7811 O O . GLY B 1 248 ? -11.422 36.781 18.672 1 91.06 248 GLY B O 1
ATOM 7812 N N . LEU B 1 249 ? -9.328 37.344 18.219 1 92.31 249 LEU B N 1
ATOM 7813 C CA . LEU B 1 249 ? -8.742 36.406 19.172 1 92.31 249 LEU B CA 1
ATOM 7814 C C . LEU B 1 249 ? -9.008 36.844 20.609 1 92.31 249 LEU B C 1
ATOM 7816 O O . LEU B 1 249 ? -8.93 36.031 21.531 1 92.31 249 LEU B O 1
ATOM 7820 N N . ARG B 1 250 ? -9.297 38.031 20.812 1 85 250 ARG B N 1
ATOM 7821 C CA . ARG B 1 250 ? -9.641 38.5 22.141 1 85 250 ARG B CA 1
ATOM 7822 C C . ARG B 1 250 ? -10.867 37.781 22.688 1 85 250 ARG B C 1
ATOM 7824 O O . ARG B 1 250 ? -10.938 37.469 23.891 1 85 250 ARG B O 1
ATOM 7831 N N . ASN B 1 251 ? -11.758 37.5 21.766 1 77.81 251 ASN B N 1
ATOM 7832 C CA . ASN B 1 251 ? -12.992 36.844 22.172 1 77.81 251 ASN B CA 1
ATOM 7833 C C . ASN B 1 251 ? -12.906 35.344 21.953 1 77.81 251 ASN B C 1
ATOM 7835 O O . ASN B 1 251 ? -13.703 34.562 22.516 1 77.81 251 ASN B O 1
ATOM 7839 N N . CYS B 1 252 ? -11.977 35.031 21.062 1 84.94 252 CYS B N 1
ATOM 7840 C CA . CYS B 1 252 ? -11.898 33.625 20.688 1 84.94 252 CYS B CA 1
ATOM 7841 C C . CYS B 1 252 ? -10.5 33.062 20.922 1 84.94 252 CYS B C 1
ATOM 7843 O O . CYS B 1 252 ? -9.969 32.312 20.094 1 84.94 252 CYS B O 1
ATOM 7845 N N . TYR B 1 253 ? -9.828 33.469 22.047 1 84.75 253 TYR B N 1
ATOM 7846 C CA . TYR B 1 253 ? -8.438 33.062 22.234 1 84.75 253 TYR B CA 1
ATOM 7847 C C . TYR B 1 253 ? -8.352 31.562 22.547 1 84.75 253 TYR B C 1
ATOM 7849 O O . TYR B 1 253 ? -7.281 30.969 22.453 1 84.75 253 TYR B O 1
ATOM 7857 N N . PHE B 1 254 ? -9.469 30.906 22.859 1 83.94 254 PHE B N 1
ATOM 7858 C CA . PHE B 1 254 ? -9.484 29.484 23.203 1 83.94 254 PHE B CA 1
ATOM 7859 C C . PHE B 1 254 ? -9.781 28.641 21.984 1 83.94 254 PHE B C 1
ATOM 7861 O O . PHE B 1 254 ? -9.758 27.406 22.047 1 83.94 254 PHE B O 1
ATOM 7868 N N . VAL B 1 255 ? -10.07 29.297 20.875 1 88.12 255 VAL B N 1
ATOM 7869 C CA . VAL B 1 255 ? -10.398 28.578 19.641 1 88.12 255 VAL B CA 1
ATOM 7870 C C . VAL B 1 255 ? -9.141 28.422 18.781 1 88.12 255 VAL B C 1
ATOM 7872 O O . VAL B 1 255 ? -8.57 29.422 18.328 1 88.12 255 VAL B O 1
ATOM 7875 N N . PRO B 1 256 ? -8.75 27.234 18.516 1 92.69 256 PRO B N 1
ATOM 7876 C CA . PRO B 1 256 ? -7.5 27 17.781 1 92.69 256 PRO B CA 1
ATOM 7877 C C . PRO B 1 256 ? -7.57 27.469 16.328 1 92.69 256 PRO B C 1
ATOM 7879 O O . PRO B 1 256 ? -6.574 27.953 15.781 1 92.69 256 PRO B O 1
ATOM 7882 N N . ASP B 1 257 ? -8.68 27.391 15.711 1 92.94 257 ASP B N 1
ATOM 7883 C CA . ASP B 1 257 ? -8.797 27.625 14.273 1 92.94 257 ASP B CA 1
ATOM 7884 C C . ASP B 1 257 ? -8.383 29.047 13.922 1 92.94 257 ASP B C 1
ATOM 7886 O O . ASP B 1 257 ? -7.648 29.266 12.961 1 92.94 257 ASP B O 1
ATOM 7890 N N . LEU B 1 258 ? -8.859 29.953 14.641 1 94 258 LEU B N 1
ATOM 7891 C CA . LEU B 1 258 ? -8.531 31.344 14.328 1 94 258 LEU B CA 1
ATOM 7892 C C . LEU B 1 258 ? -7.047 31.609 14.516 1 94 258 LEU B C 1
ATOM 7894 O O . LEU B 1 258 ? -6.457 32.406 13.781 1 94 258 LEU B O 1
ATOM 7898 N N . TRP B 1 259 ? -6.449 31.016 15.57 1 93.81 259 TRP B N 1
ATOM 7899 C CA . TRP B 1 259 ? -5.008 31.109 15.766 1 93.81 259 TRP B CA 1
ATOM 7900 C C . TRP B 1 259 ? -4.258 30.578 14.547 1 93.81 259 TRP B C 1
ATOM 7902 O O . TRP B 1 259 ? -3.273 31.172 14.109 1 93.81 259 TRP B O 1
ATOM 7912 N N . LEU B 1 260 ? -4.734 29.5 14.078 1 92.94 260 LEU B N 1
ATOM 7913 C CA . LEU B 1 260 ? -4.066 28.875 12.938 1 92.94 260 LEU B CA 1
ATOM 7914 C C . LEU B 1 260 ? -4.141 29.766 11.711 1 92.94 260 LEU B C 1
ATOM 7916 O O . LEU B 1 260 ? -3.168 29.875 10.953 1 92.94 260 LEU B O 1
ATOM 7920 N N . PHE B 1 261 ? -5.266 30.375 11.5 1 92.88 261 PHE B N 1
ATOM 7921 C CA . PHE B 1 261 ? -5.391 31.312 10.391 1 92.88 261 PHE B CA 1
ATOM 7922 C C . PHE B 1 261 ? -4.449 32.5 10.578 1 92.88 261 PHE B C 1
ATOM 7924 O O . PHE B 1 261 ? -3.791 32.938 9.625 1 92.88 261 PHE B O 1
ATOM 7931 N N . TYR B 1 262 ? -4.418 32.938 11.758 1 93.31 262 TYR B N 1
ATOM 7932 C CA . TYR B 1 262 ? -3.562 34.094 12.07 1 93.31 262 TYR B CA 1
ATOM 7933 C C . TYR B 1 262 ? -2.092 33.75 11.875 1 93.31 262 TYR B C 1
ATOM 7935 O O . TYR B 1 262 ? -1.342 34.5 11.266 1 93.31 262 TYR B O 1
ATOM 7943 N N . LEU B 1 263 ? -1.704 32.625 12.352 1 90.38 263 LEU B N 1
ATOM 7944 C CA . LEU B 1 263 ? -0.322 32.156 12.211 1 90.38 263 LEU B CA 1
ATOM 7945 C C . LEU B 1 263 ? 0.036 31.969 10.742 1 90.38 263 LEU B C 1
ATOM 7947 O O . LEU B 1 263 ? 1.15 32.281 10.32 1 90.38 263 LEU B O 1
ATOM 7951 N N . GLY B 1 264 ? -0.918 31.391 10.055 1 87.88 264 GLY B N 1
ATOM 7952 C CA . GLY B 1 264 ? -0.706 31.266 8.617 1 87.88 264 GLY B CA 1
ATOM 7953 C C . GLY B 1 264 ? -0.502 32.594 7.926 1 87.88 264 GLY B C 1
ATOM 7954 O O . GLY B 1 264 ? 0.381 32.719 7.074 1 87.88 264 GLY B O 1
ATOM 7955 N N . PHE B 1 265 ? -1.247 33.531 8.242 1 90.31 265 PHE B N 1
ATOM 7956 C CA . PHE B 1 265 ? -1.15 34.906 7.711 1 90.31 265 PHE B CA 1
ATOM 7957 C C . PHE B 1 265 ? 0.207 35.5 8.031 1 90.31 265 PHE B C 1
ATOM 7959 O O . PHE B 1 265 ? 0.849 36.094 7.164 1 90.31 265 PHE B O 1
ATOM 7966 N N . LEU B 1 266 ? 0.638 35.406 9.266 1 87.62 266 LEU B N 1
ATOM 7967 C CA . LEU B 1 266 ? 1.914 35.969 9.68 1 87.62 266 LEU B CA 1
ATOM 7968 C C . LEU B 1 266 ? 3.072 35.312 8.93 1 87.62 266 LEU B C 1
ATOM 7970 O O . LEU B 1 266 ? 4.02 36 8.531 1 87.62 266 LEU B O 1
ATOM 7974 N N . THR B 1 267 ? 2.98 34.062 8.719 1 82.12 267 THR B N 1
ATOM 7975 C CA . THR B 1 267 ? 4.035 33.344 8.031 1 82.12 267 THR B CA 1
ATOM 7976 C C . THR B 1 267 ? 4.109 33.75 6.562 1 82.12 267 THR B C 1
ATOM 7978 O O . THR B 1 267 ? 5.199 33.844 5.992 1 82.12 267 THR B O 1
ATOM 7981 N N . ASP B 1 268 ? 3.035 34 5.949 1 82.5 268 ASP B N 1
ATOM 7982 C CA . ASP B 1 268 ? 2.973 34.312 4.52 1 82.5 268 ASP B CA 1
ATOM 7983 C C . ASP B 1 268 ? 3.408 35.719 4.238 1 82.5 268 ASP B C 1
ATOM 7985 O O . ASP B 1 268 ? 4.051 36 3.221 1 82.5 268 ASP B O 1
ATOM 7989 N N . HIS B 1 269 ? 3.074 36.594 5.082 1 86.44 269 HIS B N 1
ATOM 7990 C CA . HIS B 1 269 ? 3.201 38 4.723 1 86.44 269 HIS B CA 1
ATOM 7991 C C . HIS B 1 269 ? 4.27 38.688 5.566 1 86.44 269 HIS B C 1
ATOM 7993 O O . HIS B 1 269 ? 4.723 39.781 5.227 1 86.44 269 HIS B O 1
ATOM 7999 N N . PHE B 1 270 ? 4.535 38.094 6.598 1 78.06 270 PHE B N 1
ATOM 8000 C CA . PHE B 1 270 ? 5.574 38.688 7.43 1 78.06 270 PHE B CA 1
ATOM 8001 C C . PHE B 1 270 ? 6.746 37.75 7.605 1 78.06 270 PHE B C 1
ATOM 8003 O O . PHE B 1 270 ? 6.996 37.25 8.711 1 78.06 270 PHE B O 1
ATOM 8010 N N . PRO B 1 271 ? 7.449 37.219 6.449 1 64.12 271 PRO B N 1
ATOM 8011 C CA . PRO B 1 271 ? 8.461 36.188 6.496 1 64.12 271 PRO B CA 1
ATOM 8012 C C . PRO B 1 271 ? 9.641 36.531 7.406 1 64.12 271 PRO B C 1
ATOM 8014 O O . PRO B 1 271 ? 10.234 35.656 8.023 1 64.12 271 PRO B O 1
ATOM 8017 N N . LEU B 1 272 ? 10.242 37.75 7.387 1 55.53 272 LEU B N 1
ATOM 8018 C CA . LEU B 1 272 ? 11.516 38.125 7.988 1 55.53 272 LEU B CA 1
ATOM 8019 C C . LEU B 1 272 ? 11.391 38.188 9.508 1 55.53 272 LEU B C 1
ATOM 8021 O O . LEU B 1 272 ? 12.406 38.156 10.211 1 55.53 272 LEU B O 1
ATOM 8025 N N . SER B 1 273 ? 10.227 38.344 9.984 1 58.19 273 SER B N 1
ATOM 8026 C CA . SER B 1 273 ? 10.234 38.75 11.391 1 58.19 273 SER B CA 1
ATOM 8027 C C . SER B 1 273 ? 10.016 37.531 12.305 1 58.19 273 SER B C 1
ATOM 8029 O O . SER B 1 273 ? 8.891 37.25 12.711 1 58.19 273 SER B O 1
ATOM 8031 N N . ASP B 1 274 ? 10.977 36.594 12.281 1 61.12 274 ASP B N 1
ATOM 8032 C CA . ASP B 1 274 ? 11.07 35.344 13.008 1 61.12 274 ASP B CA 1
ATOM 8033 C C . ASP B 1 274 ? 10.695 35.5 14.477 1 61.12 274 ASP B C 1
ATOM 8035 O O . ASP B 1 274 ? 9.992 34.656 15.047 1 61.12 274 ASP B O 1
ATOM 8039 N N . LEU B 1 275 ? 10.883 36.688 14.93 1 59.88 275 LEU B N 1
ATOM 8040 C CA . LEU B 1 275 ? 10.664 36.906 16.359 1 59.88 275 LEU B CA 1
ATOM 8041 C C . LEU B 1 275 ? 9.18 37.062 16.656 1 59.88 275 LEU B C 1
ATOM 8043 O O . LEU B 1 275 ? 8.688 36.531 17.656 1 59.88 275 LEU B O 1
ATOM 8047 N N . ASN B 1 276 ? 8.523 37.719 15.781 1 69.5 276 ASN B N 1
ATOM 8048 C CA . ASN B 1 276 ? 7.098 37.938 16 1 69.5 276 ASN B CA 1
ATOM 8049 C C . ASN B 1 276 ? 6.312 36.625 15.891 1 69.5 276 ASN B C 1
ATOM 8051 O O . ASN B 1 276 ? 5.406 36.375 16.688 1 69.5 276 ASN B O 1
ATOM 8055 N N . THR B 1 277 ? 6.82 35.875 15 1 76 277 THR B N 1
ATOM 8056 C CA . THR B 1 277 ? 6.121 34.594 14.82 1 76 277 THR B CA 1
ATOM 8057 C C . THR B 1 277 ? 6.371 33.656 16 1 76 277 THR B C 1
ATOM 8059 O O . THR B 1 277 ? 5.469 32.938 16.438 1 76 277 THR B O 1
ATOM 8062 N N . GLN B 1 278 ? 7.574 33.75 16.547 1 81.69 278 GLN B N 1
ATOM 8063 C CA . GLN B 1 278 ? 7.918 32.906 17.703 1 81.69 278 GLN B CA 1
ATOM 8064 C C . GLN B 1 278 ? 7.102 33.281 18.922 1 81.69 278 GLN B C 1
ATOM 8066 O O . GLN B 1 278 ? 6.547 32.438 19.609 1 81.69 278 GLN B O 1
ATOM 8071 N N . ALA B 1 279 ? 7.027 34.594 19.078 1 82.19 279 ALA B N 1
ATOM 8072 C CA . ALA B 1 279 ? 6.281 35.062 20.234 1 82.19 279 ALA B CA 1
ATOM 8073 C C . ALA B 1 279 ? 4.793 34.781 20.109 1 82.19 279 ALA B C 1
ATOM 8075 O O . ALA B 1 279 ? 4.141 34.375 21.078 1 82.19 279 ALA B O 1
ATOM 8076 N N . THR B 1 280 ? 4.281 34.969 18.922 1 87.69 280 THR B N 1
ATOM 8077 C CA . THR B 1 280 ? 2.859 34.75 18.688 1 87.69 280 THR B CA 1
ATOM 8078 C C . THR B 1 280 ? 2.512 33.281 18.812 1 87.69 280 THR B C 1
ATOM 8080 O O . THR B 1 280 ? 1.439 32.938 19.312 1 87.69 280 THR B O 1
ATOM 8083 N N . THR B 1 281 ? 3.381 32.469 18.344 1 88.94 281 THR B N 1
ATOM 8084 C CA . THR B 1 281 ? 3.119 31.047 18.422 1 88.94 281 THR B CA 1
ATOM 8085 C C . THR B 1 281 ? 3.141 30.578 19.859 1 88.94 281 THR B C 1
ATOM 8087 O O . THR B 1 281 ? 2.371 29.688 20.25 1 88.94 281 THR B O 1
ATOM 8090 N N . LYS B 1 282 ? 4.066 31.094 20.625 1 86.69 282 LYS B N 1
ATOM 8091 C CA . LYS B 1 282 ? 4.105 30.766 22.047 1 86.69 282 LYS B CA 1
ATOM 8092 C C . LYS B 1 282 ? 2.822 31.188 22.75 1 86.69 282 LYS B C 1
ATOM 8094 O O . LYS B 1 282 ? 2.305 30.469 23.594 1 86.69 282 LYS B O 1
ATOM 8099 N N . LYS B 1 283 ? 2.348 32.344 22.344 1 87.94 283 LYS B N 1
ATOM 8100 C CA . LYS B 1 283 ? 1.091 32.844 22.891 1 87.94 283 LYS B CA 1
ATOM 8101 C C . LYS B 1 283 ? -0.073 31.938 22.531 1 87.94 283 LYS B C 1
ATOM 8103 O O . LYS B 1 283 ? -0.899 31.594 23.375 1 87.94 283 LYS B O 1
ATOM 8108 N N . ALA B 1 284 ? -0.099 31.578 21.297 1 91.62 284 ALA B N 1
ATOM 8109 C CA . ALA B 1 284 ? -1.164 30.703 20.828 1 91.62 284 ALA B CA 1
ATOM 8110 C C . ALA B 1 284 ? -1.155 29.375 21.578 1 91.62 284 ALA B C 1
ATOM 8112 O O . ALA B 1 284 ? -2.205 28.891 22 1 91.62 284 ALA B O 1
ATOM 8113 N N . PHE B 1 285 ? 0.025 28.859 21.75 1 92 285 PHE B N 1
ATOM 8114 C CA . PHE B 1 285 ? 0.155 27.562 22.422 1 92 285 PHE B CA 1
ATOM 8115 C C . PHE B 1 285 ? -0.26 27.672 23.875 1 92 285 PHE B C 1
ATOM 8117 O O . PHE B 1 285 ? -0.833 26.734 24.438 1 92 285 PHE B O 1
ATOM 8124 N N . SER B 1 286 ? 0.04 28.781 24.469 1 86.94 286 SER B N 1
ATOM 8125 C CA . SER B 1 286 ? -0.354 28.984 25.859 1 86.94 286 SER B CA 1
ATOM 8126 C C . SER B 1 286 ? -1.871 29.062 26 1 86.94 286 SER B C 1
ATOM 8128 O O . SER B 1 286 ? -2.43 28.656 27.016 1 86.94 286 SER B O 1
ATOM 8130 N N . CYS B 1 287 ? -2.521 29.531 25 1 87.44 287 CYS B N 1
ATOM 8131 C CA . CYS B 1 287 ? -3.971 29.688 25.031 1 87.44 287 CYS B CA 1
ATOM 8132 C C . CYS B 1 287 ? -4.668 28.359 24.734 1 87.44 287 CYS B C 1
ATOM 8134 O O . CYS B 1 287 ? -5.715 28.062 25.312 1 87.44 287 CYS B O 1
ATOM 8136 N N . VAL B 1 288 ? -4.059 27.703 23.812 1 90.81 288 VAL B N 1
ATOM 8137 C CA . VAL B 1 288 ? -4.688 26.453 23.422 1 90.81 288 VAL B CA 1
ATOM 8138 C C . VAL B 1 288 ? -3.656 25.328 23.453 1 90.81 288 VAL B C 1
ATOM 8140 O O . VAL B 1 288 ? -3.301 24.766 22.406 1 90.81 288 VAL B O 1
ATOM 8143 N N . PRO B 1 289 ? -3.293 24.828 24.594 1 88.44 289 PRO B N 1
ATOM 8144 C CA . PRO B 1 289 ? -2.236 23.828 24.688 1 88.44 289 PRO B CA 1
ATOM 8145 C C . PRO B 1 289 ? -2.688 22.453 24.203 1 88.44 289 PRO B C 1
ATOM 8147 O O . PRO B 1 289 ? -1.854 21.578 23.953 1 88.44 289 PRO B O 1
ATOM 8150 N N . ASN B 1 290 ? -3.967 22.266 24.016 1 89.62 290 ASN B N 1
ATOM 8151 C CA . ASN B 1 290 ? -4.484 20.953 23.625 1 89.62 290 ASN B CA 1
ATOM 8152 C C . ASN B 1 290 ? -4.562 20.812 22.109 1 89.62 290 ASN B C 1
ATOM 8154 O O . ASN B 1 290 ? -4.93 19.75 21.609 1 89.62 290 ASN B O 1
ATOM 8158 N N . SER B 1 291 ? -4.191 21.797 21.438 1 94.25 291 SER B N 1
ATOM 8159 C CA . SER B 1 291 ? -4.219 21.719 19.984 1 94.25 291 SER B CA 1
ATOM 8160 C C . SER B 1 291 ? -2.908 21.156 19.438 1 94.25 291 SER B C 1
ATOM 8162 O O . SER B 1 291 ? -1.854 21.781 19.594 1 94.25 291 SER B O 1
ATOM 8164 N N . VAL B 1 292 ? -2.99 20.062 18.781 1 95.62 292 VAL B N 1
ATOM 8165 C CA . VAL B 1 292 ? -1.798 19.406 18.25 1 95.62 292 VAL B CA 1
ATOM 8166 C C . VAL B 1 292 ? -1.188 20.266 17.141 1 95.62 292 VAL B C 1
ATOM 8168 O O . VAL B 1 292 ? 0.036 20.391 17.047 1 95.62 292 VAL B O 1
ATOM 8171 N N . GLU B 1 293 ? -2.027 20.906 16.359 1 94.56 293 GLU B N 1
ATOM 8172 C CA . GLU B 1 293 ? -1.546 21.719 15.234 1 94.56 293 GLU B CA 1
ATOM 8173 C C . GLU B 1 293 ? -0.771 22.938 15.727 1 94.56 293 GLU B C 1
ATOM 8175 O O . GLU B 1 293 ? 0.265 23.281 15.156 1 94.56 293 GLU B O 1
ATOM 8180 N N . ILE B 1 294 ? -1.272 23.562 16.703 1 95.12 294 ILE B N 1
ATOM 8181 C CA . ILE B 1 294 ? -0.611 24.734 17.25 1 95.12 294 ILE B CA 1
ATOM 8182 C C . ILE B 1 294 ? 0.706 24.328 17.906 1 95.12 294 ILE B C 1
ATOM 8184 O O . ILE B 1 294 ? 1.708 25.047 17.797 1 95.12 294 ILE B O 1
ATOM 8188 N N . ALA B 1 295 ? 0.668 23.219 18.641 1 95.25 295 ALA B N 1
ATOM 8189 C CA . ALA B 1 295 ? 1.896 22.719 19.266 1 95.25 295 ALA B CA 1
ATOM 8190 C C . ALA B 1 295 ? 2.971 22.469 18.219 1 95.25 295 ALA B C 1
ATOM 8192 O O . ALA B 1 295 ? 4.137 22.828 18.406 1 95.25 295 ALA B O 1
ATOM 8193 N N . LYS B 1 296 ? 2.596 21.812 17.156 1 94.5 296 LYS B N 1
ATOM 8194 C CA . LYS B 1 296 ? 3.529 21.531 16.078 1 94.5 296 LYS B CA 1
ATOM 8195 C C . LYS B 1 296 ? 4.09 22.828 15.484 1 94.5 296 LYS B C 1
ATOM 8197 O O . LYS B 1 296 ? 5.289 22.922 15.219 1 94.5 296 LYS B O 1
ATOM 8202 N N . TYR B 1 297 ? 3.184 23.75 15.273 1 92.12 297 TYR B N 1
ATOM 8203 C CA . TYR B 1 297 ? 3.596 25.047 14.742 1 92.12 297 TYR B CA 1
ATOM 8204 C C . TYR B 1 297 ? 4.578 25.734 15.68 1 92.12 297 TYR B C 1
ATOM 8206 O O . TYR B 1 297 ? 5.57 26.312 15.234 1 92.12 297 TYR B O 1
ATOM 8214 N N . ALA B 1 298 ? 4.262 25.719 16.938 1 91.81 298 ALA B N 1
ATOM 8215 C CA . ALA B 1 298 ? 5.102 26.359 17.938 1 91.81 298 ALA B CA 1
ATOM 8216 C C . ALA B 1 298 ? 6.488 25.719 17.984 1 91.81 298 ALA B C 1
ATOM 8218 O O . ALA B 1 298 ? 7.496 26.422 18.094 1 91.81 298 ALA B O 1
ATOM 8219 N N . MET B 1 299 ? 6.582 24.422 17.844 1 93.31 299 MET B N 1
ATOM 8220 C CA . MET B 1 299 ? 7.867 23.734 17.859 1 93.31 299 MET B CA 1
ATOM 8221 C C . MET B 1 299 ? 8.719 24.141 16.656 1 93.31 299 MET B C 1
ATOM 8223 O O . MET B 1 299 ? 9.906 24.438 16.812 1 93.31 299 MET B O 1
ATOM 8227 N N . ARG B 1 300 ? 8.117 24.203 15.539 1 91.31 300 ARG B N 1
ATOM 8228 C CA . ARG B 1 300 ? 8.852 24.562 14.328 1 91.31 300 ARG B CA 1
ATOM 8229 C C . ARG B 1 300 ? 9.32 26 14.383 1 91.31 300 ARG B C 1
ATOM 8231 O O . ARG B 1 300 ? 10.406 26.328 13.898 1 91.31 300 ARG B O 1
ATOM 8238 N N . ALA B 1 301 ? 8.469 26.875 14.93 1 88.12 301 ALA B N 1
ATOM 8239 C CA . ALA B 1 301 ? 8.828 28.297 15.031 1 88.12 301 ALA B CA 1
ATOM 8240 C C . ALA B 1 301 ? 10.031 28.484 15.953 1 88.12 301 ALA B C 1
ATOM 8242 O O . ALA B 1 301 ? 10.875 29.359 15.711 1 88.12 301 ALA B O 1
ATOM 8243 N N . GLN B 1 302 ? 10.094 27.672 16.984 1 88.38 302 GLN B N 1
ATOM 8244 C CA . GLN B 1 302 ? 11.164 27.812 17.969 1 88.38 302 GLN B CA 1
ATOM 8245 C C . GLN B 1 302 ? 12.453 27.156 17.469 1 88.38 302 GLN B C 1
ATOM 8247 O O . GLN B 1 302 ? 13.539 27.469 17.969 1 88.38 302 GLN B O 1
ATOM 8252 N N . GLU B 1 303 ? 12.375 26.266 16.469 1 89.88 303 GLU B N 1
ATOM 8253 C CA . GLU B 1 303 ? 13.539 25.594 15.898 1 89.88 303 GLU B CA 1
ATOM 8254 C C . GLU B 1 303 ? 14.539 26.594 15.352 1 89.88 303 GLU B C 1
ATOM 8256 O O . GLU B 1 303 ? 15.75 26.359 15.391 1 89.88 303 GLU B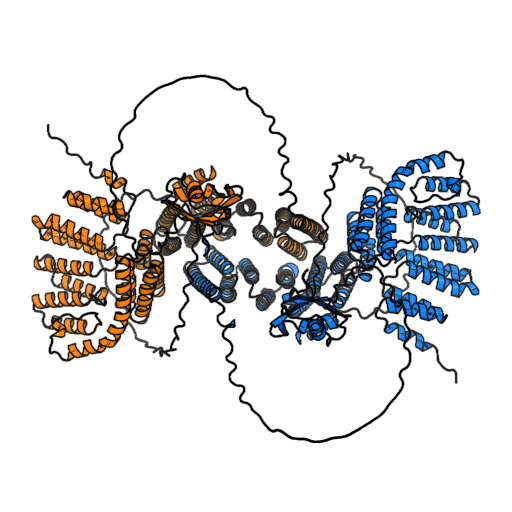 O 1
ATOM 8261 N N . ARG B 1 304 ? 14.07 27.75 14.875 1 79.88 304 ARG B N 1
ATOM 8262 C CA . ARG B 1 304 ? 14.898 28.75 14.219 1 79.88 304 ARG B CA 1
ATOM 8263 C C . ARG B 1 304 ? 15.547 29.688 15.234 1 79.88 304 ARG B C 1
ATOM 8265 O O . ARG B 1 304 ? 16.453 30.438 14.898 1 79.88 304 ARG B O 1
ATOM 8272 N N . SER B 1 305 ? 15.086 29.5 16.422 1 78.69 305 SER B N 1
ATOM 8273 C CA . SER B 1 305 ? 15.602 30.391 17.469 1 78.69 305 SER B CA 1
ATOM 8274 C C . SER B 1 305 ? 16.984 29.938 17.938 1 78.69 305 SER B C 1
ATOM 8276 O O . SER B 1 305 ? 17.391 28.797 17.688 1 78.69 305 SER B O 1
ATOM 8278 N N . ASP B 1 306 ? 17.766 30.781 18.531 1 75.06 306 ASP B N 1
ATOM 8279 C CA . ASP B 1 306 ? 19.094 30.484 19.062 1 75.06 306 ASP B CA 1
ATOM 8280 C C . ASP B 1 306 ? 19.047 29.391 20.109 1 75.06 306 ASP B C 1
ATOM 8282 O O . ASP B 1 306 ? 19.922 28.531 20.156 1 75.06 306 ASP B O 1
ATOM 8286 N N . ASN B 1 307 ? 18.094 29.422 21.031 1 80.81 307 ASN B N 1
ATOM 8287 C CA . ASN B 1 307 ? 17.875 28.359 22 1 80.81 307 ASN B CA 1
ATOM 8288 C C . ASN B 1 307 ? 16.781 27.391 21.547 1 80.81 307 ASN B C 1
ATOM 8290 O O . ASN B 1 307 ? 15.938 27 22.344 1 80.81 307 ASN B O 1
ATOM 8294 N N . GLY B 1 308 ? 16.953 27.109 20.406 1 82 308 GLY B N 1
ATOM 8295 C CA . GLY B 1 308 ? 15.891 26.391 19.719 1 82 308 GLY B CA 1
ATOM 8296 C C . GLY B 1 308 ? 15.578 25.047 20.344 1 82 308 GLY B C 1
ATOM 8297 O O . GLY B 1 308 ? 14.406 24.719 20.547 1 82 308 GLY B O 1
ATOM 8298 N N . PHE B 1 309 ? 16.594 24.234 20.781 1 88.12 309 PHE B N 1
ATOM 8299 C CA . PHE B 1 309 ? 16.375 22.891 21.281 1 88.12 309 PHE B CA 1
ATOM 8300 C C . PHE B 1 309 ? 15.617 22.938 22.609 1 88.12 309 PHE B C 1
ATOM 8302 O O . PHE B 1 309 ? 14.656 22.188 22.812 1 88.12 309 PHE B O 1
ATOM 8309 N N . HIS B 1 310 ? 16.047 23.812 23.484 1 87.12 310 HIS B N 1
ATOM 8310 C CA . HIS B 1 310 ? 15.445 23.891 24.812 1 87.12 310 HIS B CA 1
ATOM 8311 C C . HIS B 1 310 ? 13.992 24.359 24.719 1 87.12 310 HIS B C 1
ATOM 8313 O O . HIS B 1 310 ? 13.109 23.781 25.359 1 87.12 310 HIS B O 1
ATOM 8319 N N . GLU B 1 311 ? 13.742 25.375 23.984 1 86.12 311 GLU B N 1
ATOM 8320 C CA . GLU B 1 311 ? 12.398 25.922 23.844 1 86.12 311 GLU B CA 1
ATOM 8321 C C . GLU B 1 311 ? 11.469 24.906 23.172 1 86.12 311 GLU B C 1
ATOM 8323 O O . GLU B 1 311 ? 10.328 24.719 23.609 1 86.12 311 GLU B O 1
ATOM 8328 N N . LEU B 1 312 ? 12.008 24.344 22.125 1 91.31 312 LEU B N 1
ATOM 8329 C CA . LEU B 1 312 ? 11.234 23.359 21.391 1 91.31 312 LEU B CA 1
ATOM 8330 C C . LEU B 1 312 ? 10.898 22.156 22.281 1 91.31 312 LEU B C 1
ATOM 8332 O O . LEU B 1 312 ? 9.781 21.641 22.234 1 91.31 312 LEU B O 1
ATOM 8336 N N . SER B 1 313 ? 11.836 21.703 23.078 1 91.44 313 SER B N 1
ATOM 8337 C CA . SER B 1 313 ? 11.625 20.562 23.969 1 91.44 313 SER B CA 1
ATOM 8338 C C . SER B 1 313 ? 10.617 20.891 25.062 1 91.44 313 SER B C 1
ATOM 8340 O O . SER B 1 313 ? 9.797 20.047 25.438 1 91.44 313 SER B O 1
ATOM 8342 N N . ASN B 1 314 ? 10.68 22.109 25.516 1 87.56 314 ASN B N 1
ATOM 8343 C CA . ASN B 1 314 ? 9.719 22.531 26.531 1 87.56 314 ASN B CA 1
ATOM 8344 C C . ASN B 1 314 ? 8.289 22.484 26 1 87.56 314 ASN B C 1
ATOM 8346 O O . ASN B 1 314 ? 7.371 22.062 26.703 1 87.56 314 ASN B O 1
ATOM 8350 N N . ILE B 1 315 ? 8.094 22.969 24.875 1 91.62 315 ILE B N 1
ATOM 8351 C CA . ILE B 1 315 ? 6.773 22.938 24.25 1 91.62 315 ILE B CA 1
ATOM 8352 C C . ILE B 1 315 ? 6.309 21.5 24.078 1 91.62 315 ILE B C 1
ATOM 8354 O O . ILE B 1 315 ? 5.156 21.172 24.359 1 91.62 315 ILE B O 1
ATOM 8358 N N . PHE B 1 316 ? 7.176 20.641 23.609 1 94.31 316 PHE B N 1
ATOM 8359 C CA . PHE B 1 316 ? 6.84 19.25 23.359 1 94.31 316 PHE B CA 1
ATOM 8360 C C . PHE B 1 316 ? 6.367 18.578 24.641 1 94.31 316 PHE B C 1
ATOM 8362 O O . PHE B 1 316 ? 5.316 17.922 24.672 1 94.31 316 PHE B O 1
ATOM 8369 N N . TRP B 1 317 ? 7.168 18.719 25.625 1 90.06 317 TRP B N 1
ATOM 8370 C CA . TRP B 1 317 ? 6.859 18 26.844 1 90.06 317 TRP B CA 1
ATOM 8371 C C . TRP B 1 317 ? 5.582 18.531 27.484 1 90.06 317 TRP B C 1
ATOM 8373 O O . TRP B 1 317 ? 4.805 17.766 28.062 1 90.06 317 TRP B O 1
ATOM 8383 N N . LYS B 1 318 ? 5.375 19.781 27.406 1 86.5 318 LYS B N 1
ATOM 8384 C CA . LYS B 1 318 ? 4.117 20.344 27.891 1 86.5 318 LYS B CA 1
ATOM 8385 C C . LYS B 1 318 ? 2.932 19.812 27.094 1 86.5 318 LYS B C 1
ATOM 8387 O O . LYS B 1 318 ? 1.914 19.422 27.672 1 86.5 318 LYS B O 1
ATOM 8392 N N . ALA B 1 319 ? 3.074 19.844 25.797 1 92.44 319 ALA B N 1
ATOM 8393 C CA . ALA B 1 319 ? 2.02 19.312 24.938 1 92.44 319 ALA B CA 1
ATOM 8394 C C . ALA B 1 319 ? 1.772 17.844 25.203 1 92.44 319 ALA B C 1
ATOM 8396 O O . ALA B 1 319 ? 0.624 17.391 25.234 1 92.44 319 ALA B O 1
ATOM 8397 N N . TRP B 1 320 ? 2.859 17.078 25.344 1 90.81 320 TRP B N 1
ATOM 8398 C CA . TRP B 1 320 ? 2.768 15.648 25.609 1 90.81 320 TRP B CA 1
ATOM 8399 C C . TRP B 1 320 ? 1.96 15.391 26.891 1 90.81 320 TRP B C 1
ATOM 8401 O O . TRP B 1 320 ? 1.119 14.492 26.922 1 90.81 320 TRP B O 1
ATOM 8411 N N . SER B 1 321 ? 2.197 16.203 27.891 1 86.69 321 SER B N 1
ATOM 8412 C CA . SER B 1 321 ? 1.52 16.047 29.172 1 86.69 321 SER B CA 1
ATOM 8413 C C . SER B 1 321 ? 0.031 16.359 29.047 1 86.69 321 SER B C 1
ATOM 8415 O O . SER B 1 321 ? -0.804 15.633 29.594 1 86.69 321 SER B O 1
ATOM 8417 N N . VAL B 1 322 ? -0.318 17.328 28.344 1 85.44 322 VAL B N 1
ATOM 8418 C CA . VAL B 1 322 ? -1.701 17.766 28.219 1 85.44 322 VAL B CA 1
ATOM 8419 C C . VAL B 1 322 ? -2.488 16.797 27.359 1 85.44 322 VAL B C 1
ATOM 8421 O O . VAL B 1 322 ? -3.666 16.531 27.625 1 85.44 322 VAL B O 1
ATOM 8424 N N . MET B 1 323 ? -1.787 16.203 26.406 1 90.38 323 MET B N 1
ATOM 8425 C CA . MET B 1 323 ? -2.496 15.375 25.438 1 90.38 323 MET B CA 1
ATOM 8426 C C . MET B 1 323 ? -2.244 13.891 25.703 1 90.38 323 MET B C 1
ATOM 8428 O O . MET B 1 323 ? -2.424 13.055 24.812 1 90.38 323 MET B O 1
ATOM 8432 N N . SER B 1 324 ? -1.887 13.492 26.828 1 86.25 324 SER B N 1
ATOM 8433 C CA . SER B 1 324 ? -1.45 12.148 27.188 1 86.25 324 SER B CA 1
ATOM 8434 C C . SER B 1 324 ? -2.57 11.133 26.984 1 86.25 324 SER B C 1
ATOM 8436 O O . SER B 1 324 ? -2.309 9.945 26.781 1 86.25 324 SER B O 1
ATOM 8438 N N . MET B 1 325 ? -3.781 11.594 26.953 1 86.88 325 MET B N 1
ATOM 8439 C CA . MET B 1 325 ? -4.922 10.688 26.844 1 86.88 325 MET B CA 1
ATOM 8440 C C . MET B 1 325 ? -5.246 10.383 25.391 1 86.88 325 MET B C 1
ATOM 8442 O O . MET B 1 325 ? -6.059 9.5 25.109 1 86.88 325 MET B O 1
ATOM 8446 N N . PHE B 1 326 ? -4.602 11.039 24.484 1 91.56 326 PHE B N 1
ATOM 8447 C CA . PHE B 1 326 ? -4.891 10.867 23.062 1 91.56 326 PHE B CA 1
ATOM 8448 C C . PHE B 1 326 ? -3.672 10.336 22.328 1 91.56 326 PHE B C 1
ATOM 8450 O O . PHE B 1 326 ? -2.877 11.109 21.781 1 91.56 326 PHE B O 1
ATOM 8457 N N . PRO B 1 327 ? -3.602 9.039 22.172 1 93.31 327 PRO B N 1
ATOM 8458 C CA . PRO B 1 327 ? -2.416 8.438 21.562 1 93.31 327 PRO B CA 1
ATOM 8459 C C . PRO B 1 327 ? -2.172 8.938 20.141 1 93.31 327 PRO B C 1
ATOM 8461 O O . PRO B 1 327 ? -1.02 9.07 19.719 1 93.31 327 PRO B O 1
ATOM 8464 N N . GLU B 1 328 ? -3.195 9.195 19.422 1 94.69 328 GLU B N 1
ATOM 8465 C CA . GLU B 1 328 ? -3.035 9.68 18.047 1 94.69 328 GLU B CA 1
ATOM 8466 C C . GLU B 1 328 ? -2.324 11.031 18.031 1 94.69 328 GLU B C 1
ATOM 8468 O O . GLU B 1 328 ? -1.489 11.281 17.156 1 94.69 328 GLU B O 1
ATOM 8473 N N . HIS B 1 329 ? -2.678 11.859 18.953 1 95.44 329 HIS B N 1
ATOM 8474 C CA . HIS B 1 329 ? -2.035 13.164 19.062 1 95.44 329 HIS B CA 1
ATOM 8475 C C . HIS B 1 329 ? -0.576 13.031 19.484 1 95.44 329 HIS B C 1
ATOM 8477 O O . HIS B 1 329 ? 0.285 13.773 19 1 95.44 329 HIS B O 1
ATOM 8483 N N . LEU B 1 330 ? -0.354 12.094 20.297 1 94.25 330 LEU B N 1
ATOM 8484 C CA . LEU B 1 330 ? 1.01 11.875 20.766 1 94.25 330 LEU B CA 1
ATOM 8485 C C . LEU B 1 330 ? 1.91 11.422 19.625 1 94.25 330 LEU B C 1
ATOM 8487 O O . LEU B 1 330 ? 3.086 11.789 19.562 1 94.25 330 LEU B O 1
ATOM 8491 N N . VAL B 1 331 ? 1.343 10.625 18.766 1 95.81 331 VAL B N 1
ATOM 8492 C CA . VAL B 1 331 ? 2.1 10.156 17.609 1 95.81 331 VAL B CA 1
ATOM 8493 C C . VAL B 1 331 ? 2.469 11.344 16.734 1 95.81 331 VAL B C 1
ATOM 8495 O O . VAL B 1 331 ? 3.625 11.492 16.328 1 95.81 331 VAL B O 1
ATOM 8498 N N . GLN B 1 332 ? 1.529 12.188 16.469 1 96.19 332 GLN B N 1
ATOM 8499 C CA . GLN B 1 332 ? 1.755 13.352 15.617 1 96.19 332 GLN B CA 1
ATOM 8500 C C . GLN B 1 332 ? 2.766 14.305 16.25 1 96.19 332 GLN B C 1
ATOM 8502 O O . GLN B 1 332 ? 3.654 14.82 15.555 1 96.19 332 GLN B O 1
ATOM 8507 N N . LEU B 1 333 ? 2.633 14.508 17.469 1 96.25 333 LEU B N 1
ATOM 8508 C CA . LEU B 1 333 ? 3.541 15.383 18.203 1 96.25 333 LEU B CA 1
ATOM 8509 C C . LEU B 1 333 ? 4.965 14.836 18.172 1 96.25 333 LEU B C 1
ATOM 8511 O O . LEU B 1 333 ? 5.914 15.586 17.938 1 96.25 333 LEU B O 1
ATOM 8515 N N . SER B 1 334 ? 5.047 13.57 18.453 1 96.25 334 SER B N 1
ATOM 8516 C CA . SER B 1 334 ? 6.363 12.93 18.5 1 96.25 334 SER B CA 1
ATOM 8517 C C . SER B 1 334 ? 7.059 13.008 17.141 1 96.25 334 SER B C 1
ATOM 8519 O O . SER B 1 334 ? 8.258 13.281 17.062 1 96.25 334 SER B O 1
ATOM 8521 N N . LEU B 1 335 ? 6.301 12.758 16.156 1 97.06 335 LEU B N 1
ATOM 8522 C CA . LEU B 1 335 ? 6.879 12.789 14.82 1 97.06 335 LEU B CA 1
ATOM 8523 C C . LEU B 1 335 ? 7.402 14.18 14.492 1 97.06 335 LEU B C 1
ATOM 8525 O O . LEU B 1 335 ? 8.516 14.328 13.984 1 97.06 335 LEU B O 1
ATOM 8529 N N . SER B 1 336 ? 6.594 15.188 14.727 1 96.75 336 SER B N 1
ATOM 8530 C CA . SER B 1 336 ? 7.008 16.562 14.469 1 96.75 336 SER B CA 1
ATOM 8531 C C . SER B 1 336 ? 8.227 16.938 15.305 1 96.75 336 SER B C 1
ATOM 8533 O O . SER B 1 336 ? 9.141 17.609 14.812 1 96.75 336 SER B O 1
ATOM 8535 N N . TYR B 1 337 ? 8.219 16.547 16.547 1 96.88 337 TYR B N 1
ATOM 8536 C CA . TYR B 1 337 ? 9.336 16.797 17.453 1 96.88 337 TYR B CA 1
ATOM 8537 C C . TYR B 1 337 ? 10.625 16.188 16.922 1 96.88 337 TYR B C 1
ATOM 8539 O O . TYR B 1 337 ? 11.664 16.844 16.859 1 96.88 337 TYR B O 1
ATOM 8547 N N . LEU B 1 338 ? 10.516 14.953 16.516 1 97.31 338 LEU B N 1
ATOM 8548 C CA . LEU B 1 338 ? 11.688 14.227 16.031 1 97.31 338 LEU B CA 1
ATOM 8549 C C . LEU B 1 338 ? 12.195 14.828 14.727 1 97.31 338 LEU B C 1
ATOM 8551 O O . LEU B 1 338 ? 13.398 14.875 14.492 1 97.31 338 LEU B O 1
ATOM 8555 N N . HIS B 1 339 ? 11.289 15.25 13.875 1 97.62 339 HIS B N 1
ATOM 8556 C CA . HIS B 1 339 ? 11.695 15.914 12.641 1 97.62 339 HIS B CA 1
ATOM 8557 C C . HIS B 1 339 ? 12.508 17.172 12.938 1 97.62 339 HIS B C 1
ATOM 8559 O O . HIS B 1 339 ? 13.516 17.438 12.281 1 97.62 339 HIS B O 1
ATOM 8565 N N . CYS B 1 340 ? 12.039 17.969 13.898 1 96.75 340 CYS B N 1
ATOM 8566 C CA . CYS B 1 340 ? 12.758 19.172 14.297 1 96.75 340 CYS B CA 1
ATOM 8567 C C . CYS B 1 340 ? 14.148 18.828 14.82 1 96.75 340 CYS B C 1
ATOM 8569 O O . CYS B 1 340 ? 15.133 19.469 14.453 1 96.75 340 CYS B O 1
ATOM 8571 N N . LEU B 1 341 ? 14.203 17.797 15.688 1 96.19 341 LEU B N 1
ATOM 8572 C CA . LEU B 1 341 ? 15.469 17.406 16.281 1 96.19 341 LEU B CA 1
ATOM 8573 C C . LEU B 1 341 ? 16.453 16.938 15.227 1 96.19 341 LEU B C 1
ATOM 8575 O O . LEU B 1 341 ? 17.656 17.188 15.336 1 96.19 341 LEU B O 1
ATOM 8579 N N . ARG B 1 342 ? 16 16.219 14.273 1 96.69 342 ARG B N 1
ATOM 8580 C CA . ARG B 1 342 ? 16.875 15.758 13.195 1 96.69 342 ARG B CA 1
ATOM 8581 C C . ARG B 1 342 ? 17.5 16.938 12.461 1 96.69 342 ARG B C 1
ATOM 8583 O O . ARG B 1 342 ? 18.688 16.922 12.141 1 96.69 342 ARG B O 1
ATOM 8590 N N . ARG B 1 343 ? 16.75 17.938 12.141 1 95.19 343 ARG B N 1
ATOM 8591 C CA . ARG B 1 343 ? 17.281 19.125 11.461 1 95.19 343 ARG B CA 1
ATOM 8592 C C . ARG B 1 343 ? 18.266 19.859 12.336 1 95.19 343 ARG B C 1
ATOM 8594 O O . ARG B 1 343 ? 19.297 20.328 11.852 1 95.19 343 ARG B O 1
ATOM 8601 N N . LEU B 1 344 ? 17.969 19.953 13.617 1 94.19 344 LEU B N 1
ATOM 8602 C CA . LEU B 1 344 ? 18.906 20.578 14.547 1 94.19 344 LEU B CA 1
ATOM 8603 C C . LEU B 1 344 ? 20.219 19.797 14.594 1 94.19 344 LEU B C 1
ATOM 8605 O O . LEU B 1 344 ? 21.297 20.406 14.719 1 94.19 344 LEU B O 1
ATOM 8609 N N . CYS B 1 345 ? 20.094 18.516 14.492 1 93.75 345 CYS B N 1
ATOM 8610 C CA . CYS B 1 345 ? 21.281 17.672 14.5 1 93.75 345 CYS B CA 1
ATOM 8611 C C . CYS B 1 345 ? 22.094 17.859 13.227 1 93.75 345 CYS B C 1
ATOM 8613 O O . CYS B 1 345 ? 23.328 17.953 13.273 1 93.75 345 CYS B O 1
ATOM 8615 N N . THR B 1 346 ? 21.438 17.891 12.094 1 92.12 346 THR B N 1
ATOM 8616 C CA . THR B 1 346 ? 22.109 18.078 10.812 1 92.12 346 THR B CA 1
ATOM 8617 C C . THR B 1 346 ? 22.766 19.453 10.734 1 92.12 346 THR B C 1
ATOM 8619 O O . THR B 1 346 ? 23.812 19.625 10.125 1 92.12 346 THR B O 1
ATOM 8622 N N . ASP B 1 347 ? 22.156 20.453 11.383 1 89.88 347 ASP B N 1
ATOM 8623 C CA . ASP B 1 347 ? 22.688 21.797 11.43 1 89.88 347 ASP B CA 1
ATOM 8624 C C . ASP B 1 347 ? 23.766 21.922 12.508 1 89.88 347 ASP B C 1
ATOM 8626 O O . ASP B 1 347 ? 24.25 23.016 12.781 1 89.88 347 ASP B O 1
ATOM 8630 N N . GLU B 1 348 ? 24.094 20.828 13.203 1 90.06 348 GLU B N 1
ATOM 8631 C CA . GLU B 1 348 ? 25.125 20.734 14.234 1 90.06 348 GLU B CA 1
ATOM 8632 C C . GLU B 1 348 ? 24.766 21.578 15.453 1 90.06 348 GLU B C 1
ATOM 8634 O O . GLU B 1 348 ? 25.641 22.141 16.125 1 90.06 348 GLU B O 1
ATOM 8639 N N . ARG B 1 349 ? 23.484 21.75 15.719 1 91.38 349 ARG B N 1
ATOM 8640 C CA . ARG B 1 349 ? 23 22.469 16.891 1 91.38 349 ARG B CA 1
ATOM 8641 C C . ARG B 1 349 ? 22.547 21.5 17.969 1 91.38 349 ARG B C 1
ATOM 8643 O O . ARG B 1 349 ? 22.125 21.922 19.047 1 91.38 349 ARG B O 1
ATOM 8650 N N . LEU B 1 350 ? 22.531 20.25 17.609 1 90.88 350 LEU B N 1
ATOM 8651 C CA . LEU B 1 350 ? 22.25 19.156 18.547 1 90.88 350 LEU B CA 1
ATOM 8652 C C . LEU B 1 350 ? 23.281 18.047 18.406 1 90.88 350 LEU B C 1
ATOM 8654 O O . LEU B 1 350 ? 23.594 17.625 17.281 1 90.88 350 LEU B O 1
ATOM 8658 N N . ASP B 1 351 ? 23.766 17.625 19.516 1 92.56 351 ASP B N 1
ATOM 8659 C CA . ASP B 1 351 ? 24.797 16.578 19.531 1 92.56 351 ASP B CA 1
ATOM 8660 C C . ASP B 1 351 ? 24.234 15.25 19.031 1 92.56 351 ASP B C 1
ATOM 8662 O O . ASP B 1 351 ? 23.125 14.859 19.406 1 92.56 351 ASP B O 1
ATOM 8666 N N . LYS B 1 352 ? 25.016 14.617 18.203 1 93.12 352 LYS B N 1
ATOM 8667 C CA . LYS B 1 352 ? 24.594 13.359 17.594 1 93.12 352 LYS B CA 1
ATOM 8668 C C . LYS B 1 352 ? 24.391 12.273 18.641 1 93.12 352 LYS B C 1
ATOM 8670 O O . LYS B 1 352 ? 23.453 11.469 18.547 1 93.12 352 LYS B O 1
ATOM 8675 N N . LYS B 1 353 ? 25.266 12.211 19.562 1 91.88 353 LYS B N 1
ATOM 8676 C CA . LYS B 1 353 ? 25.141 11.211 20.625 1 91.88 353 LYS B CA 1
ATOM 8677 C C . LYS B 1 353 ? 23.859 11.414 21.422 1 91.88 353 LYS B C 1
ATOM 8679 O O . LYS B 1 353 ? 23.156 10.445 21.734 1 91.88 353 LYS B O 1
ATOM 8684 N N . TYR B 1 354 ? 23.672 12.656 21.734 1 90.56 354 TYR B N 1
ATOM 8685 C CA . TYR B 1 354 ? 22.453 12.977 22.484 1 90.56 354 TYR B CA 1
ATOM 8686 C C . TYR B 1 354 ? 21.203 12.68 21.672 1 90.56 354 TYR B C 1
ATOM 8688 O O . TYR B 1 354 ? 20.203 12.188 22.203 1 90.56 354 TYR B O 1
ATOM 8696 N N . PHE B 1 355 ? 21.266 13 20.422 1 94.31 355 PHE B N 1
ATOM 8697 C CA . PHE B 1 355 ? 20.172 12.703 19.516 1 94.31 355 PHE B CA 1
ATOM 8698 C C . PHE B 1 355 ? 19.906 11.203 19.453 1 94.31 355 PHE B C 1
ATOM 8700 O O . PHE B 1 355 ? 18.75 10.766 19.438 1 94.31 355 PHE B O 1
ATOM 8707 N N . SER B 1 356 ? 20.922 10.43 19.391 1 93.88 356 SER B N 1
ATOM 8708 C CA . SER B 1 356 ? 20.812 8.977 19.359 1 93.88 356 SER B CA 1
ATOM 8709 C C . SER B 1 356 ? 20.109 8.445 20.609 1 93.88 356 SER B C 1
ATOM 8711 O O . SER B 1 356 ? 19.312 7.516 20.531 1 93.88 356 SER B O 1
ATOM 8713 N N . GLU B 1 357 ? 20.406 9.031 21.688 1 91.5 357 GLU B N 1
ATOM 8714 C CA . GLU B 1 357 ? 19.766 8.641 22.953 1 91.5 357 GLU B CA 1
ATOM 8715 C C . GLU B 1 357 ? 18.266 8.945 22.938 1 91.5 357 GLU B C 1
ATOM 8717 O O . GLU B 1 357 ? 17.469 8.156 23.422 1 91.5 357 GLU B O 1
ATOM 8722 N N . ILE B 1 358 ? 17.922 10.07 22.438 1 92.94 358 ILE B N 1
ATOM 8723 C CA . ILE B 1 358 ? 16.531 10.453 22.344 1 92.94 358 ILE B CA 1
ATOM 8724 C C . ILE B 1 358 ? 15.773 9.469 21.438 1 92.94 358 ILE B C 1
ATOM 8726 O O . ILE B 1 358 ? 14.672 9.031 21.781 1 92.94 358 ILE B O 1
ATOM 8730 N N . LEU B 1 359 ? 16.422 9.148 20.312 1 94.94 359 LEU B N 1
ATOM 8731 C CA . LEU B 1 359 ? 15.805 8.203 19.391 1 94.94 359 LEU B CA 1
ATOM 8732 C C . LEU B 1 359 ? 15.562 6.859 20.062 1 94.94 359 LEU B C 1
ATOM 8734 O O . LEU B 1 359 ? 14.508 6.246 19.891 1 94.94 359 LEU B O 1
ATOM 8738 N N . SER B 1 360 ? 16.5 6.426 20.859 1 92.06 360 SER B N 1
ATOM 8739 C CA . SER B 1 360 ? 16.375 5.16 21.562 1 92.06 360 SER B CA 1
ATOM 8740 C C . SER B 1 360 ? 15.242 5.215 22.594 1 92.06 360 SER B C 1
ATOM 8742 O O . SER B 1 360 ? 14.539 4.223 22.797 1 92.06 360 SER B O 1
ATOM 8744 N N . ASP B 1 361 ? 15.109 6.34 23.234 1 90.81 361 ASP B N 1
ATOM 8745 C CA . ASP B 1 361 ? 14.031 6.531 24.188 1 90.81 361 ASP B CA 1
ATOM 8746 C C . ASP B 1 361 ? 12.664 6.445 23.516 1 90.81 361 ASP B C 1
ATOM 8748 O O . ASP B 1 361 ? 11.727 5.852 24.062 1 90.81 361 ASP B O 1
ATOM 8752 N N . PHE B 1 362 ? 12.562 7.039 22.422 1 94.25 362 PHE B N 1
ATOM 8753 C CA . PHE B 1 362 ? 11.289 7.016 21.703 1 94.25 362 PHE B CA 1
ATOM 8754 C C . PHE B 1 362 ? 11.008 5.617 21.156 1 94.25 362 PHE B C 1
ATOM 8756 O O . PHE B 1 362 ? 9.844 5.199 21.094 1 94.25 362 PHE B O 1
ATOM 8763 N N . GLN B 1 363 ? 12.031 4.941 20.719 1 93.25 363 GLN B N 1
ATOM 8764 C CA . GLN B 1 363 ? 11.852 3.559 20.297 1 93.25 363 GLN B CA 1
ATOM 8765 C C . GLN B 1 363 ? 11.227 2.715 21.391 1 93.25 363 GLN B C 1
ATOM 8767 O O . GLN B 1 363 ? 10.305 1.935 21.141 1 93.25 363 GLN B O 1
ATOM 8772 N N . LYS B 1 364 ? 11.711 2.885 22.578 1 91 364 LYS B N 1
ATOM 8773 C CA . LYS B 1 364 ? 11.188 2.156 23.734 1 91 364 LYS B CA 1
ATOM 8774 C C . LYS B 1 364 ? 9.758 2.58 24.047 1 91 364 LYS B C 1
ATOM 8776 O O . LYS B 1 364 ? 8.922 1.746 24.391 1 91 364 LYS B O 1
ATOM 8781 N N . THR B 1 365 ? 9.477 3.816 23.875 1 89.19 365 THR B N 1
ATOM 8782 C CA . THR B 1 365 ? 8.156 4.367 24.172 1 89.19 365 THR B CA 1
ATOM 8783 C C . THR B 1 365 ? 7.105 3.775 23.25 1 89.19 365 THR B C 1
ATOM 8785 O O . THR B 1 365 ? 5.988 3.471 23.672 1 89.19 365 THR B O 1
ATOM 8788 N N . PHE B 1 366 ? 7.488 3.59 22.094 1 88.75 366 PHE B N 1
ATOM 8789 C CA . PHE B 1 366 ? 6.516 3.158 21.094 1 88.75 366 PHE B CA 1
ATOM 8790 C C . PHE B 1 366 ? 6.461 1.637 21.016 1 88.75 366 PHE B C 1
ATOM 8792 O O . PHE B 1 366 ? 5.906 1.078 20.062 1 88.75 366 PHE B O 1
ATOM 8799 N N . ASP B 1 367 ? 7.016 1.012 22.031 1 86.62 367 ASP B N 1
ATOM 8800 C CA . ASP B 1 367 ? 6.762 -0.408 22.25 1 86.62 367 ASP B CA 1
ATOM 8801 C C . ASP B 1 367 ? 5.445 -0.618 23 1 86.62 367 ASP B C 1
ATOM 8803 O O . ASP B 1 367 ? 4.914 -1.729 23.031 1 86.62 367 ASP B O 1
ATOM 8807 N N . ASN B 1 368 ? 4.918 0.519 23.438 1 87.69 368 ASN B N 1
ATOM 8808 C CA . ASN B 1 368 ? 3.598 0.524 24.047 1 87.69 368 ASN B CA 1
ATOM 8809 C C . ASN B 1 368 ? 2.5 0.219 23.031 1 87.69 368 ASN B C 1
ATOM 8811 O O . ASN B 1 368 ? 2.5 0.768 21.938 1 87.69 368 ASN B O 1
ATOM 8815 N N . ASP B 1 369 ? 1.503 -0.587 23.422 1 87.19 369 ASP B N 1
ATOM 8816 C CA . ASP B 1 369 ? 0.499 -1.085 22.5 1 87.19 369 ASP B CA 1
ATOM 8817 C C . ASP B 1 369 ? -0.452 0.029 22.062 1 87.19 369 ASP B C 1
ATOM 8819 O O . ASP B 1 369 ? -0.867 0.085 20.906 1 87.19 369 ASP B O 1
ATOM 8823 N N . ALA B 1 370 ? -0.744 0.878 23 1 89.06 370 ALA B N 1
ATOM 8824 C CA . ALA B 1 370 ? -1.669 1.96 22.672 1 89.06 370 ALA B CA 1
ATOM 8825 C C . ALA B 1 370 ? -1.061 2.91 21.656 1 89.06 370 ALA B C 1
ATOM 8827 O O . ALA B 1 370 ? -1.731 3.32 20.703 1 89.06 370 ALA B O 1
ATOM 8828 N N . LEU B 1 371 ? 0.189 3.242 21.875 1 91.31 371 LEU B N 1
ATOM 8829 C CA . LEU B 1 371 ? 0.876 4.148 20.969 1 91.31 371 LEU B CA 1
ATOM 8830 C C . LEU B 1 371 ? 1.159 3.469 19.641 1 91.31 371 LEU B C 1
ATOM 8832 O O . LEU B 1 371 ? 1.072 4.102 18.578 1 91.31 371 LEU B O 1
ATOM 8836 N N . ALA B 1 372 ? 1.438 2.229 19.734 1 91.06 372 ALA B N 1
ATOM 8837 C CA . ALA B 1 372 ? 1.684 1.473 18.516 1 91.06 372 ALA B CA 1
ATOM 8838 C C . ALA B 1 372 ? 0.416 1.367 17.672 1 91.06 372 ALA B C 1
ATOM 8840 O O . ALA B 1 372 ? 0.469 1.473 16.438 1 91.06 372 ALA B O 1
ATOM 8841 N N . SER B 1 373 ? -0.634 1.129 18.297 1 92.56 373 SER B N 1
ATOM 8842 C CA . SER B 1 373 ? -1.906 0.999 17.594 1 92.56 373 SER B CA 1
ATOM 8843 C C . SER B 1 373 ? -2.314 2.314 16.938 1 92.56 373 SER B C 1
ATOM 8845 O O . SER B 1 373 ? -3.039 2.322 15.945 1 92.56 373 SER B O 1
ATOM 8847 N N . ALA B 1 374 ? -1.837 3.406 17.547 1 94.19 374 ALA B N 1
ATOM 8848 C CA . ALA B 1 374 ? -2.176 4.73 17.031 1 94.19 374 ALA B CA 1
ATOM 8849 C C . ALA B 1 374 ? -1.307 5.086 15.828 1 94.19 374 ALA B C 1
ATOM 8851 O O . ALA B 1 374 ? -1.591 6.051 15.117 1 94.19 374 ALA B O 1
ATOM 8852 N N . ASP B 1 375 ? -0.348 4.324 15.555 1 94.38 375 ASP B N 1
ATOM 8853 C CA . ASP B 1 375 ? 0.553 4.523 14.422 1 94.38 375 ASP B CA 1
ATOM 8854 C C . ASP B 1 375 ? 0.628 3.271 13.555 1 94.38 375 ASP B C 1
ATOM 8856 O O . ASP B 1 375 ? 1.692 2.66 13.43 1 94.38 375 ASP B O 1
ATOM 8860 N N . PRO B 1 376 ? -0.385 3.027 12.875 1 91.38 376 PRO B N 1
ATOM 8861 C CA . PRO B 1 376 ? -0.438 1.774 12.117 1 91.38 376 PRO B CA 1
ATOM 8862 C C . PRO B 1 376 ? 0.591 1.725 10.992 1 91.38 376 PRO B C 1
ATOM 8864 O O . PRO B 1 376 ? 1.042 0.642 10.609 1 91.38 376 PRO B O 1
ATOM 8867 N N . SER B 1 377 ? 0.957 2.809 10.438 1 91.75 377 SER B N 1
ATOM 8868 C CA . SER B 1 377 ? 1.936 2.848 9.352 1 91.75 377 SER B CA 1
ATOM 8869 C C . SER B 1 377 ? 3.359 2.9 9.898 1 91.75 377 SER B C 1
ATOM 8871 O O . SER B 1 377 ? 4.32 2.955 9.133 1 91.75 377 SER B O 1
ATOM 8873 N N . CYS B 1 378 ? 3.531 2.916 11.203 1 94.38 378 CYS B N 1
ATOM 8874 C CA . CYS B 1 378 ? 4.82 2.895 11.891 1 94.38 378 CYS B CA 1
ATOM 8875 C C . CYS B 1 378 ? 5.691 4.062 11.453 1 94.38 378 CYS B C 1
ATOM 8877 O O . CYS B 1 378 ? 6.863 3.875 11.117 1 94.38 378 CYS B O 1
ATOM 8879 N N . GLN B 1 379 ? 5.156 5.203 11.375 1 95.44 379 GLN B N 1
ATOM 8880 C CA . GLN B 1 379 ? 5.879 6.387 10.914 1 95.44 379 GLN B CA 1
ATOM 8881 C C . GLN B 1 379 ? 7.055 6.699 11.836 1 95.44 379 GLN B C 1
ATOM 8883 O O . GLN B 1 379 ? 8.141 7.043 11.367 1 95.44 379 GLN B O 1
ATOM 8888 N N . ILE B 1 380 ? 6.828 6.559 13.156 1 96.62 380 ILE B N 1
ATOM 8889 C CA . ILE B 1 380 ? 7.844 6.922 14.141 1 96.62 380 ILE B CA 1
ATOM 8890 C C . ILE B 1 380 ? 9.016 5.949 14.055 1 96.62 380 ILE B C 1
ATOM 8892 O O . ILE B 1 380 ? 10.172 6.367 13.969 1 96.62 380 ILE B O 1
ATOM 8896 N N . LEU B 1 381 ? 8.719 4.699 14.086 1 96.56 381 LEU B N 1
ATOM 8897 C CA . LEU B 1 381 ? 9.773 3.691 14.047 1 96.56 381 LEU B CA 1
ATOM 8898 C C . LEU B 1 381 ? 10.523 3.738 12.719 1 96.56 381 LEU B C 1
ATOM 8900 O O . LEU B 1 381 ? 11.742 3.559 12.688 1 96.56 381 LEU B O 1
ATOM 8904 N N . ARG B 1 382 ? 9.789 3.93 11.609 1 95.94 382 ARG B N 1
ATOM 8905 C CA . ARG B 1 382 ? 10.438 4.078 10.305 1 95.94 382 ARG B CA 1
ATOM 8906 C C . ARG B 1 382 ? 11.391 5.266 10.305 1 95.94 382 ARG B C 1
ATOM 8908 O O . ARG B 1 382 ? 12.477 5.195 9.727 1 95.94 382 ARG B O 1
ATOM 8915 N N . PHE B 1 383 ? 10.938 6.352 10.867 1 97.31 383 PHE B N 1
ATOM 8916 C CA . PHE B 1 383 ? 11.781 7.539 10.938 1 97.31 383 PHE B CA 1
ATOM 8917 C C . PHE B 1 383 ? 13.039 7.262 11.75 1 97.31 383 PHE B C 1
ATOM 8919 O O . PHE B 1 383 ? 14.141 7.676 11.367 1 97.31 383 PHE B O 1
ATOM 8926 N N . ILE B 1 384 ? 12.875 6.621 12.914 1 97 384 ILE B N 1
ATOM 8927 C CA . ILE B 1 384 ? 14 6.289 13.781 1 97 384 ILE B CA 1
ATOM 8928 C C . ILE B 1 384 ? 15 5.426 13.016 1 97 384 ILE B C 1
ATOM 8930 O O . ILE B 1 384 ? 16.203 5.691 13.039 1 97 384 ILE B O 1
ATOM 8934 N N . ALA B 1 385 ? 14.5 4.449 12.281 1 96.38 385 ALA B N 1
ATOM 8935 C CA . ALA B 1 385 ? 15.375 3.604 11.477 1 96.38 385 ALA B CA 1
ATOM 8936 C C . ALA B 1 385 ? 16.109 4.43 10.43 1 96.38 385 ALA B C 1
ATOM 8938 O O . ALA B 1 385 ? 17.312 4.227 10.203 1 96.38 385 ALA B O 1
ATOM 8939 N N . GLY B 1 386 ? 15.406 5.352 9.805 1 95.06 386 GLY B N 1
ATOM 8940 C CA . GLY B 1 386 ? 16.016 6.227 8.82 1 95.06 386 GLY B CA 1
ATOM 8941 C C . GLY B 1 386 ? 17.109 7.113 9.398 1 95.06 386 GLY B C 1
ATOM 8942 O O . GLY B 1 386 ? 18.141 7.328 8.766 1 95.06 386 GLY B O 1
ATOM 8943 N N . CYS B 1 387 ? 16.859 7.625 10.57 1 96.38 387 CYS B N 1
ATOM 8944 C CA . CYS B 1 387 ? 17.859 8.469 11.227 1 96.38 387 CYS B CA 1
ATOM 8945 C C . CYS B 1 387 ? 19.109 7.68 11.562 1 96.38 387 CYS B C 1
ATOM 8947 O O . CYS B 1 387 ? 20.219 8.18 11.406 1 96.38 387 CYS B O 1
ATOM 8949 N N . PHE B 1 388 ? 18.922 6.465 12.055 1 95.12 388 PHE B N 1
ATOM 8950 C CA . PHE B 1 388 ? 20.062 5.625 12.367 1 95.12 388 PHE B CA 1
ATOM 8951 C C . PHE B 1 388 ? 20.891 5.348 11.117 1 95.12 388 PHE B C 1
ATOM 8953 O O . PHE B 1 388 ? 22.125 5.242 11.188 1 95.12 388 PHE B O 1
ATOM 8960 N N . GLU B 1 389 ? 20.25 5.297 10.008 1 92.75 389 GLU B N 1
ATOM 8961 C CA . GLU B 1 389 ? 20.922 4.961 8.758 1 92.75 389 GLU B CA 1
ATOM 8962 C C . GLU B 1 389 ? 21.578 6.191 8.141 1 92.75 389 GLU B C 1
ATOM 8964 O O . GLU B 1 389 ? 22.766 6.156 7.793 1 92.75 389 GLU B O 1
ATOM 8969 N N . VAL B 1 390 ? 20.828 7.281 8.008 1 91.88 390 VAL B N 1
ATOM 8970 C CA . VAL B 1 390 ? 21.25 8.406 7.18 1 91.88 390 VAL B CA 1
ATOM 8971 C C . VAL B 1 390 ? 22 9.422 8.031 1 91.88 390 VAL B C 1
ATOM 8973 O O . VAL B 1 390 ? 23 9.984 7.594 1 91.88 390 VAL B O 1
ATOM 8976 N N . VAL B 1 391 ? 21.531 9.648 9.234 1 92.19 391 VAL B N 1
ATOM 8977 C CA . VAL B 1 391 ? 22.062 10.734 10.047 1 92.19 391 VAL B CA 1
ATOM 8978 C C . VAL B 1 391 ? 23.188 10.195 10.945 1 92.19 391 VAL B C 1
ATOM 8980 O O . VAL B 1 391 ? 24.281 10.75 10.977 1 92.19 391 VAL B O 1
ATOM 8983 N N . LEU B 1 392 ? 22.906 9.094 11.625 1 92.12 392 LEU B N 1
ATOM 8984 C CA . LEU B 1 392 ? 23.828 8.602 12.641 1 92.12 392 LEU B CA 1
ATOM 8985 C C . LEU B 1 392 ? 24.797 7.57 12.055 1 92.12 392 LEU B C 1
ATOM 8987 O O . LEU B 1 392 ? 25.828 7.273 12.648 1 92.12 392 LEU B O 1
ATOM 8991 N N . ARG B 1 393 ? 24.469 7.027 10.812 1 86.62 393 ARG B N 1
ATOM 8992 C CA . ARG B 1 393 ? 25.281 5.988 10.188 1 86.62 393 ARG B CA 1
ATOM 8993 C C . ARG B 1 393 ? 25.625 4.887 11.18 1 86.62 393 ARG B C 1
ATOM 8995 O O . ARG B 1 393 ? 26.797 4.543 11.359 1 86.62 393 ARG B O 1
ATOM 9002 N N . GLY B 1 394 ? 24.531 4.453 11.836 1 83.06 394 GLY B N 1
ATOM 9003 C CA . GLY B 1 394 ? 24.656 3.436 12.859 1 83.06 394 GLY B CA 1
ATOM 9004 C C . GLY B 1 394 ? 24.891 2.045 12.297 1 83.06 394 GLY B C 1
ATOM 9005 O O . GLY B 1 394 ? 25.062 1.882 11.086 1 83.06 394 GLY B O 1
ATOM 9006 N N . SER B 1 395 ? 24.891 1.08 13.227 1 89.25 395 SER B N 1
ATOM 9007 C CA . SER B 1 395 ? 25.109 -0.315 12.867 1 89.25 395 SER B CA 1
ATOM 9008 C C . SER B 1 395 ? 23.859 -0.924 12.242 1 89.25 395 SER B C 1
ATOM 9010 O O . SER B 1 395 ? 22.734 -0.529 12.57 1 89.25 395 SER B O 1
ATOM 9012 N N . VAL B 1 396 ? 24.031 -1.82 11.32 1 91.69 396 VAL B N 1
ATOM 9013 C CA . VAL B 1 396 ? 22.953 -2.52 10.625 1 91.69 396 VAL B CA 1
ATOM 9014 C C . VAL B 1 396 ? 22.094 -3.26 11.641 1 91.69 396 VAL B C 1
ATOM 9016 O O . VAL B 1 396 ? 20.875 -3.334 11.484 1 91.69 396 VAL B O 1
ATOM 9019 N N . GLU B 1 397 ? 22.75 -3.691 12.664 1 92 397 GLU B N 1
ATOM 9020 C CA . GLU B 1 397 ? 22.031 -4.445 13.68 1 92 397 GLU B CA 1
ATOM 9021 C C . GLU B 1 397 ? 21.031 -3.555 14.422 1 92 397 GLU B C 1
ATOM 9023 O O . GLU B 1 397 ? 19.922 -3.984 14.734 1 92 397 GLU B O 1
ATOM 9028 N N . ASN B 1 398 ? 21.453 -2.332 14.742 1 91.88 398 ASN B N 1
ATOM 9029 C CA . ASN B 1 398 ? 20.562 -1.392 15.406 1 91.88 398 ASN B CA 1
ATOM 9030 C C . ASN B 1 398 ? 19.328 -1.083 14.555 1 91.88 398 ASN B C 1
ATOM 9032 O O . ASN B 1 398 ? 18.219 -0.973 15.078 1 91.88 398 ASN B O 1
ATOM 9036 N N . ILE B 1 399 ? 19.547 -0.973 13.305 1 95.56 399 ILE B N 1
ATOM 9037 C CA . ILE B 1 399 ? 18.469 -0.67 12.383 1 95.56 399 ILE B CA 1
ATOM 9038 C C . ILE B 1 399 ? 17.531 -1.87 12.281 1 95.56 399 ILE B C 1
ATOM 9040 O O . ILE B 1 399 ? 16.297 -1.713 12.281 1 95.56 399 ILE B O 1
ATOM 9044 N N . ARG B 1 400 ? 18.094 -3.068 12.203 1 96.19 400 ARG B N 1
ATOM 9045 C CA . ARG B 1 400 ? 17.297 -4.293 12.133 1 96.19 400 ARG B CA 1
ATOM 9046 C C . ARG B 1 400 ? 16.422 -4.457 13.375 1 96.19 400 ARG B C 1
ATOM 9048 O O . ARG B 1 400 ? 15.305 -4.953 13.289 1 96.19 400 ARG B O 1
ATOM 9055 N N . ASN B 1 401 ? 17 -4.078 14.461 1 95.38 401 ASN B N 1
ATOM 9056 C CA . ASN B 1 401 ? 16.25 -4.16 15.703 1 95.38 401 ASN B CA 1
ATOM 9057 C C . ASN B 1 401 ? 14.977 -3.311 15.648 1 95.38 401 ASN B C 1
ATOM 9059 O O . ASN B 1 401 ? 13.945 -3.695 16.188 1 95.38 401 ASN B O 1
ATOM 9063 N N . VAL B 1 402 ? 15.055 -2.186 15.086 1 96.75 402 VAL B N 1
ATOM 9064 C CA . VAL B 1 402 ? 13.898 -1.31 14.945 1 96.75 402 VAL B CA 1
ATOM 9065 C C . VAL B 1 402 ? 12.875 -1.95 14.016 1 96.75 402 VAL B C 1
ATOM 9067 O O . VAL B 1 402 ? 11.672 -1.945 14.305 1 96.75 402 VAL B O 1
ATOM 9070 N N . TRP B 1 403 ? 13.359 -2.506 12.891 1 96.38 403 TRP B N 1
ATOM 9071 C CA . TRP B 1 403 ? 12.477 -3.164 11.938 1 96.38 403 TRP B CA 1
ATOM 9072 C C . TRP B 1 403 ? 11.766 -4.352 12.578 1 96.38 403 TRP B C 1
ATOM 9074 O O . TRP B 1 403 ? 10.57 -4.562 12.352 1 96.38 403 TRP B O 1
ATOM 9084 N N . GLU B 1 404 ? 12.508 -5.09 13.352 1 96.31 404 GLU B N 1
ATOM 9085 C CA . GLU B 1 404 ? 11.93 -6.246 14.031 1 96.31 404 GLU B CA 1
ATOM 9086 C C . GLU B 1 404 ? 10.836 -5.824 15.008 1 96.31 404 GLU B C 1
ATOM 9088 O O . GLU B 1 404 ? 9.844 -6.531 15.18 1 96.31 404 GLU B O 1
ATOM 9093 N N . GLN B 1 405 ? 11.07 -4.746 15.672 1 95.31 405 GLN B N 1
ATOM 9094 C CA . GLN B 1 405 ? 10.047 -4.207 16.562 1 95.31 405 GLN B CA 1
ATOM 9095 C C . GLN B 1 405 ? 8.773 -3.861 15.781 1 95.31 405 GLN B C 1
ATOM 9097 O O . GLN B 1 405 ? 7.664 -4.105 16.25 1 95.31 405 GLN B O 1
ATOM 9102 N N . MET B 1 406 ? 8.953 -3.266 14.656 1 95.44 406 MET B N 1
ATOM 9103 C CA . MET B 1 406 ? 7.816 -2.936 13.797 1 95.44 406 MET B CA 1
ATOM 9104 C C . MET B 1 406 ? 7.012 -4.184 13.453 1 95.44 406 MET B C 1
ATOM 9106 O O . MET B 1 406 ? 5.777 -4.16 13.469 1 95.44 406 MET B O 1
ATOM 9110 N N . LEU B 1 407 ? 7.699 -5.266 13.156 1 95.69 407 LEU B N 1
ATOM 9111 C CA . LEU B 1 407 ? 7.043 -6.512 12.789 1 95.69 407 LEU B CA 1
ATOM 9112 C C . LEU B 1 407 ? 6.301 -7.109 13.977 1 95.69 407 LEU B C 1
ATOM 9114 O O . LEU B 1 407 ? 5.234 -7.707 13.812 1 95.69 407 LEU B O 1
ATOM 9118 N N . ARG B 1 408 ? 6.832 -6.965 15.148 1 94.5 408 ARG B N 1
ATOM 9119 C CA . ARG B 1 408 ? 6.195 -7.496 16.344 1 94.5 408 ARG B CA 1
ATOM 9120 C C . ARG B 1 408 ? 4.867 -6.797 16.625 1 94.5 408 ARG B C 1
ATOM 9122 O O . ARG B 1 408 ? 3.9 -7.43 17.047 1 94.5 408 ARG B O 1
ATOM 9129 N N . LYS B 1 409 ? 4.863 -5.555 16.312 1 92.12 409 LYS B N 1
ATOM 9130 C CA . LYS B 1 409 ? 3.684 -4.758 16.656 1 92.12 409 LYS B CA 1
ATOM 9131 C C . LYS B 1 409 ? 2.664 -4.789 15.516 1 92.12 409 LYS B C 1
ATOM 9133 O O . LYS B 1 409 ? 1.456 -4.758 15.758 1 92.12 409 LYS B O 1
ATOM 9138 N N . HIS B 1 410 ? 3.152 -4.77 14.289 1 94.12 410 HIS B N 1
ATOM 9139 C CA . HIS B 1 410 ? 2.252 -4.648 13.148 1 94.12 410 HIS B CA 1
ATOM 9140 C C . HIS B 1 410 ? 2.533 -5.727 12.109 1 94.12 410 HIS B C 1
ATOM 9142 O O . HIS B 1 410 ? 2.486 -5.461 10.906 1 94.12 410 HIS B O 1
ATOM 9148 N N . GLY B 1 411 ? 2.775 -6.918 12.508 1 93.19 411 GLY B N 1
ATOM 9149 C CA . GLY B 1 411 ? 3.133 -8.016 11.625 1 93.19 411 GLY B CA 1
ATOM 9150 C C . GLY B 1 411 ? 1.951 -8.562 10.844 1 93.19 411 GLY B C 1
ATOM 9151 O O . GLY B 1 411 ? 2.125 -9.352 9.914 1 93.19 411 GLY B O 1
ATOM 9152 N N . LYS B 1 412 ? 0.76 -8.094 11.055 1 93 412 LYS B N 1
ATOM 9153 C CA . LYS B 1 412 ? -0.427 -8.57 10.352 1 93 412 LYS B CA 1
ATOM 9154 C C . LYS B 1 412 ? -0.623 -7.828 9.039 1 93 412 LYS B C 1
ATOM 9156 O O . LYS B 1 412 ? -1.396 -8.266 8.18 1 93 412 LYS B O 1
ATOM 9161 N N . LEU B 1 413 ? 0.082 -6.758 8.914 1 93.44 413 LEU B N 1
ATOM 9162 C CA . LEU B 1 413 ? -0.033 -5.949 7.703 1 93.44 413 LEU B CA 1
ATOM 9163 C C . LEU B 1 413 ? 1.087 -6.277 6.723 1 93.44 413 LEU B C 1
ATOM 9165 O O . LEU B 1 413 ? 2.26 -6.32 7.102 1 93.44 413 LEU B O 1
ATOM 9169 N N . ALA B 1 414 ? 0.771 -6.477 5.461 1 95.25 414 ALA B N 1
ATOM 9170 C CA . ALA B 1 414 ? 1.736 -6.848 4.43 1 95.25 414 ALA B CA 1
ATOM 9171 C C . ALA B 1 414 ? 2.748 -5.73 4.199 1 95.25 414 ALA B C 1
ATOM 9173 O O . ALA B 1 414 ? 3.936 -5.992 3.992 1 95.25 414 ALA B O 1
ATOM 9174 N N . ASN B 1 415 ? 2.289 -4.5 4.25 1 93.44 415 ASN B N 1
ATOM 9175 C CA . ASN B 1 415 ? 3.141 -3.354 3.953 1 93.44 415 ASN B CA 1
ATOM 9176 C C . ASN B 1 415 ? 4.281 -3.225 4.961 1 93.44 415 ASN B C 1
ATOM 9178 O O . ASN B 1 415 ? 5.363 -2.746 4.621 1 93.44 415 ASN B O 1
ATOM 9182 N N . THR B 1 416 ? 4.066 -3.586 6.242 1 95.5 416 THR B N 1
ATOM 9183 C CA . THR B 1 416 ? 5.113 -3.541 7.258 1 95.5 416 THR B CA 1
ATOM 9184 C C . THR B 1 416 ? 6.266 -4.473 6.891 1 95.5 416 THR B C 1
ATOM 9186 O O . THR B 1 416 ? 7.434 -4.109 7.035 1 95.5 416 THR B O 1
ATOM 9189 N N . TRP B 1 417 ? 5.93 -5.629 6.422 1 96.81 417 TRP B N 1
ATOM 9190 C CA . TRP B 1 417 ? 6.941 -6.582 5.98 1 96.81 417 TRP B CA 1
ATOM 9191 C C . TRP B 1 417 ? 7.695 -6.051 4.766 1 96.81 417 TRP B C 1
ATOM 9193 O O . TRP B 1 417 ? 8.922 -6.129 4.707 1 96.81 417 TRP B O 1
ATOM 9203 N N . LEU B 1 418 ? 6.945 -5.551 3.834 1 96.06 418 LEU B N 1
ATOM 9204 C CA . LEU B 1 418 ? 7.531 -5.113 2.572 1 96.06 418 LEU B CA 1
ATOM 9205 C C . LEU B 1 418 ? 8.531 -3.986 2.803 1 96.06 418 LEU B C 1
ATOM 9207 O O . LEU B 1 418 ? 9.562 -3.916 2.125 1 96.06 418 LEU B O 1
ATOM 9211 N N . ARG B 1 419 ? 8.273 -3.104 3.727 1 94.69 419 ARG B N 1
ATOM 9212 C CA . ARG B 1 419 ? 9.203 -2.025 4.035 1 94.69 419 ARG B CA 1
ATOM 9213 C C . ARG B 1 419 ? 10.531 -2.58 4.547 1 94.69 419 ARG B C 1
ATOM 9215 O O . ARG B 1 419 ? 11.602 -2.127 4.133 1 94.69 419 ARG B O 1
ATOM 9222 N N . TYR B 1 420 ? 10.438 -3.5 5.465 1 96.62 420 TYR B N 1
ATOM 9223 C CA . TYR B 1 420 ? 11.625 -4.152 6.004 1 96.62 420 TYR B CA 1
ATOM 9224 C C . TYR B 1 420 ? 12.367 -4.914 4.91 1 96.62 420 TYR B C 1
ATOM 9226 O O . TYR B 1 420 ? 13.586 -4.797 4.785 1 96.62 420 TYR B O 1
ATOM 9234 N N . ILE B 1 421 ? 11.672 -5.625 4.098 1 97.56 421 ILE B N 1
ATOM 9235 C CA . ILE B 1 421 ? 12.258 -6.445 3.043 1 97.56 421 ILE B CA 1
ATOM 9236 C C . ILE B 1 421 ? 12.953 -5.551 2.018 1 97.56 421 ILE B C 1
ATOM 9238 O O . ILE B 1 421 ? 14.07 -5.84 1.589 1 97.56 421 ILE B O 1
ATOM 9242 N N . HIS B 1 422 ? 12.289 -4.465 1.622 1 95.31 422 HIS B N 1
ATOM 9243 C CA . HIS B 1 422 ? 12.891 -3.549 0.655 1 95.31 422 HIS B CA 1
ATOM 9244 C C . HIS B 1 422 ? 14.18 -2.941 1.193 1 95.31 422 HIS B C 1
ATOM 9246 O O . HIS B 1 422 ? 15.125 -2.703 0.434 1 95.31 422 HIS B O 1
ATOM 9252 N N . TRP B 1 423 ? 14.141 -2.676 2.488 1 95 423 TRP B N 1
ATOM 9253 C CA . TRP B 1 423 ? 15.367 -2.166 3.094 1 95 423 TRP B CA 1
ATOM 9254 C C . TRP B 1 423 ? 16.5 -3.184 2.971 1 95 423 TRP B C 1
ATOM 9256 O O . TRP B 1 423 ? 17.625 -2.824 2.645 1 95 423 TRP B O 1
ATOM 9266 N N . GLU B 1 424 ? 16.234 -4.461 3.23 1 96.25 424 GLU B N 1
ATOM 9267 C CA . GLU B 1 424 ? 17.25 -5.516 3.105 1 96.25 424 GLU B CA 1
ATOM 9268 C C . GLU B 1 424 ? 17.75 -5.633 1.669 1 96.25 424 GLU B C 1
ATOM 9270 O O . GLU B 1 424 ? 18.938 -5.852 1.435 1 96.25 424 GLU B O 1
ATOM 9275 N N . ILE B 1 425 ? 16.812 -5.539 0.725 1 95.56 425 ILE B N 1
ATOM 9276 C CA . ILE B 1 425 ? 17.172 -5.637 -0.687 1 95.56 425 ILE B CA 1
ATOM 9277 C C . ILE B 1 425 ? 18.125 -4.504 -1.058 1 95.56 425 ILE B C 1
ATOM 9279 O O . ILE B 1 425 ? 19.078 -4.711 -1.795 1 95.56 425 ILE B O 1
ATOM 9283 N N . HIS B 1 426 ? 17.859 -3.322 -0.525 1 91.12 426 HIS B N 1
ATOM 9284 C CA . HIS B 1 426 ? 18.703 -2.168 -0.799 1 91.12 426 HIS B CA 1
ATOM 9285 C C . HIS B 1 426 ? 20.109 -2.369 -0.235 1 91.12 426 HIS B C 1
ATOM 9287 O O . HIS B 1 426 ? 21.078 -1.868 -0.797 1 91.12 426 HIS B O 1
ATOM 9293 N N . GLN B 1 427 ? 20.172 -3.113 0.903 1 91.56 427 GLN B N 1
ATOM 9294 C CA . GLN B 1 427 ? 21.469 -3.439 1.487 1 91.56 427 GLN B CA 1
ATOM 9295 C C . GLN B 1 427 ? 22.125 -4.617 0.764 1 91.56 427 GLN B C 1
ATOM 9297 O O . GLN B 1 427 ? 23.203 -5.066 1.146 1 91.56 427 GLN B O 1
ATOM 9302 N N . GLN B 1 428 ? 21.438 -5.152 -0.297 1 92.62 428 GLN B N 1
ATOM 9303 C CA . GLN B 1 428 ? 21.891 -6.27 -1.113 1 92.62 428 GLN B CA 1
ATOM 9304 C C . GLN B 1 428 ? 22 -7.547 -0.285 1 92.62 428 GLN B C 1
ATOM 9306 O O . GLN B 1 428 ? 22.891 -8.367 -0.514 1 92.62 428 GLN B O 1
ATOM 9311 N N . ASN B 1 429 ? 21.25 -7.582 0.796 1 95.56 429 ASN B N 1
ATOM 9312 C CA . ASN B 1 429 ? 21.125 -8.812 1.569 1 95.56 429 ASN B CA 1
ATOM 9313 C C . ASN B 1 429 ? 19.922 -9.633 1.118 1 95.56 429 ASN B C 1
ATOM 9315 O O . ASN B 1 429 ? 18.906 -9.695 1.816 1 95.56 429 ASN B O 1
ATOM 9319 N N . TYR B 1 430 ? 20.047 -10.367 0.081 1 96.12 430 TYR B N 1
ATOM 9320 C CA . TYR B 1 430 ? 18.938 -11.055 -0.578 1 96.12 430 TYR B CA 1
ATOM 9321 C C . TYR B 1 430 ? 18.5 -12.273 0.221 1 96.12 430 TYR B C 1
ATOM 9323 O O . TYR B 1 430 ? 17.328 -12.641 0.222 1 96.12 430 TYR B O 1
ATOM 9331 N N . GLU B 1 431 ? 19.375 -12.93 0.885 1 96.56 431 GLU B N 1
ATOM 9332 C CA . GLU B 1 431 ? 19.016 -14.109 1.679 1 96.56 431 GLU B CA 1
ATOM 9333 C C . GLU B 1 431 ? 18.109 -13.734 2.848 1 96.56 431 GLU B C 1
ATOM 9335 O O . GLU B 1 431 ? 17.141 -14.438 3.133 1 96.56 431 GLU B O 1
ATOM 9340 N N . ASN B 1 432 ? 18.516 -12.648 3.514 1 96.44 432 ASN B N 1
ATOM 9341 C CA . ASN B 1 432 ? 17.656 -12.195 4.605 1 96.44 432 ASN B CA 1
ATOM 9342 C C . ASN B 1 432 ? 16.281 -11.758 4.098 1 96.44 432 ASN B C 1
ATOM 9344 O O . ASN B 1 432 ? 15.281 -11.93 4.789 1 96.44 432 ASN B O 1
ATOM 9348 N N . ALA B 1 433 ? 16.281 -11.086 2.92 1 97.62 433 ALA B N 1
ATOM 9349 C CA . ALA B 1 433 ? 15.008 -10.711 2.311 1 97.62 433 ALA B CA 1
ATOM 9350 C C . ALA B 1 433 ? 14.125 -11.938 2.064 1 97.62 433 ALA B C 1
ATOM 9352 O O . ALA B 1 433 ? 12.93 -11.914 2.344 1 97.62 433 ALA B O 1
ATOM 9353 N N . ARG B 1 434 ? 14.719 -13.016 1.552 1 97.69 434 ARG B N 1
ATOM 9354 C CA . ARG B 1 434 ? 14.008 -14.266 1.293 1 97.69 434 ARG B CA 1
ATOM 9355 C C . ARG B 1 434 ? 13.438 -14.852 2.582 1 97.69 434 ARG B C 1
ATOM 9357 O O . ARG B 1 434 ? 12.305 -15.328 2.607 1 97.69 434 ARG B O 1
ATOM 9364 N N . ARG B 1 435 ? 14.234 -14.82 3.58 1 97.19 435 ARG B N 1
ATOM 9365 C CA . ARG B 1 435 ? 13.797 -15.328 4.875 1 97.19 435 ARG B CA 1
ATOM 9366 C C . ARG B 1 435 ? 12.617 -14.523 5.402 1 97.19 435 ARG B C 1
ATOM 9368 O O . ARG B 1 435 ? 11.688 -15.094 5.988 1 97.19 435 ARG B O 1
ATOM 9375 N N . LEU B 1 436 ? 12.68 -13.258 5.23 1 97.94 436 LEU B N 1
ATOM 9376 C CA . LEU B 1 436 ? 11.594 -12.391 5.688 1 97.94 436 LEU B CA 1
ATOM 9377 C C . LEU B 1 436 ? 10.312 -12.672 4.91 1 97.94 436 LEU B C 1
ATOM 9379 O O . LEU B 1 436 ? 9.219 -12.641 5.477 1 97.94 436 LEU B O 1
ATOM 9383 N N . PHE B 1 437 ? 10.438 -12.852 3.602 1 98.31 437 PHE B N 1
ATOM 9384 C CA . PHE B 1 437 ? 9.266 -13.219 2.814 1 98.31 437 PHE B CA 1
ATOM 9385 C C . PHE B 1 437 ? 8.625 -14.492 3.352 1 98.31 437 PHE B C 1
ATOM 9387 O O . PHE B 1 437 ? 7.402 -14.586 3.459 1 98.31 437 PHE B O 1
ATOM 9394 N N . ARG B 1 438 ? 9.461 -15.445 3.656 1 97 438 ARG B N 1
ATOM 9395 C CA . ARG B 1 438 ? 8.977 -16.719 4.172 1 97 438 ARG B CA 1
ATOM 9396 C C . ARG B 1 438 ? 8.25 -16.547 5.5 1 97 438 ARG B C 1
ATOM 9398 O O . ARG B 1 438 ? 7.191 -17.125 5.723 1 97 438 ARG B O 1
ATOM 9405 N N . ARG B 1 439 ? 8.797 -15.75 6.34 1 96.88 439 ARG B N 1
ATOM 9406 C CA . ARG B 1 439 ? 8.18 -15.461 7.629 1 96.88 439 ARG B CA 1
ATOM 9407 C C . ARG B 1 439 ? 6.875 -14.695 7.453 1 96.88 439 ARG B C 1
ATOM 9409 O O . ARG B 1 439 ? 5.867 -15.016 8.086 1 96.88 439 ARG B O 1
ATOM 9416 N N . GLY B 1 440 ? 6.938 -13.703 6.613 1 97.62 440 GLY B N 1
ATOM 9417 C CA . GLY B 1 440 ? 5.789 -12.836 6.406 1 97.62 440 GLY B CA 1
ATOM 9418 C C . GLY B 1 440 ? 4.598 -13.547 5.801 1 97.62 440 GLY B C 1
ATOM 9419 O O . GLY B 1 440 ? 3.459 -13.328 6.215 1 97.62 440 GLY B O 1
ATOM 9420 N N . ILE B 1 441 ? 4.91 -14.422 4.828 1 96.88 441 ILE B N 1
ATOM 9421 C CA . ILE B 1 441 ? 3.838 -15.094 4.102 1 96.88 441 ILE B CA 1
ATOM 9422 C C . ILE B 1 441 ? 3.057 -16 5.055 1 96.88 441 ILE B C 1
ATOM 9424 O O . ILE B 1 441 ? 1.865 -16.234 4.855 1 96.88 441 ILE B O 1
ATOM 9428 N N . HIS B 1 442 ? 3.641 -16.453 6.102 1 95.56 442 HIS B N 1
ATOM 9429 C CA . HIS B 1 442 ? 2.99 -17.344 7.062 1 95.56 442 HIS B CA 1
ATOM 9430 C C . HIS B 1 442 ? 2.275 -16.547 8.148 1 95.56 442 HIS B C 1
ATOM 9432 O O . HIS B 1 442 ? 1.449 -17.094 8.883 1 95.56 442 HIS B O 1
ATOM 9438 N N . THR B 1 443 ? 2.561 -15.297 8.258 1 95.06 443 THR B N 1
ATOM 9439 C CA . THR B 1 443 ? 1.975 -14.453 9.297 1 95.06 443 THR B CA 1
ATOM 9440 C C . THR B 1 443 ? 0.776 -13.68 8.758 1 95.06 443 THR B C 1
ATOM 9442 O O . THR B 1 443 ? -0.244 -13.547 9.438 1 95.06 443 THR B O 1
ATOM 9445 N N . VAL B 1 444 ? 0.921 -13.203 7.586 1 94.69 444 VAL B N 1
ATOM 9446 C CA . VAL B 1 444 ? -0.11 -12.359 6.988 1 94.69 444 VAL B CA 1
ATOM 9447 C C . VAL B 1 444 ? -1.221 -13.234 6.41 1 94.69 444 VAL B C 1
ATOM 9449 O O . VAL B 1 444 ? -0.955 -14.148 5.629 1 94.69 444 VAL B O 1
ATOM 9452 N N . VAL B 1 445 ? -2.494 -12.953 6.703 1 91.19 445 VAL B N 1
ATOM 9453 C CA . VAL B 1 445 ? -3.611 -13.773 6.258 1 91.19 445 VAL B CA 1
ATOM 9454 C C . VAL B 1 445 ? -4.48 -12.992 5.277 1 91.19 445 VAL B C 1
ATOM 9456 O O . VAL B 1 445 ? -4.637 -13.391 4.121 1 91.19 445 VAL B O 1
ATOM 9459 N N . GLU B 1 446 ? -4.922 -11.836 5.668 1 90.56 446 GLU B N 1
ATOM 9460 C CA . GLU B 1 446 ? -5.875 -11.07 4.871 1 90.56 446 GLU B CA 1
ATOM 9461 C C . GLU B 1 446 ? -5.234 -10.547 3.59 1 90.56 446 GLU B C 1
ATOM 9463 O O . GLU B 1 446 ? -5.855 -10.562 2.525 1 90.56 446 GLU B O 1
ATOM 9468 N N . GLU B 1 447 ? -3.973 -10.07 3.672 1 93 447 GLU B N 1
ATOM 9469 C CA . GLU B 1 447 ? -3.297 -9.484 2.52 1 93 447 GLU B CA 1
ATOM 9470 C C . GLU B 1 447 ? -2.217 -10.414 1.979 1 93 447 GLU B C 1
ATOM 9472 O O . GLU B 1 447 ? -1.176 -9.961 1.503 1 93 447 GLU B O 1
ATOM 9477 N N . VAL B 1 448 ? -2.479 -11.648 2.055 1 95.12 448 VAL B N 1
ATOM 9478 C CA . VAL B 1 448 ? -1.48 -12.648 1.686 1 95.12 448 VAL B CA 1
ATOM 9479 C C . VAL B 1 448 ? -1.153 -12.531 0.199 1 95.12 448 VAL B C 1
ATOM 9481 O O . VAL B 1 448 ? -0.015 -12.758 -0.214 1 95.12 448 VAL B O 1
ATOM 9484 N N . GLU B 1 449 ? -2.111 -12.156 -0.612 1 94.06 449 GLU B N 1
ATOM 9485 C CA . GLU B 1 449 ? -1.923 -12.062 -2.057 1 94.06 449 GLU B CA 1
ATOM 9486 C C . GLU B 1 449 ? -0.87 -11.016 -2.408 1 94.06 449 GLU B C 1
ATOM 9488 O O . GLU B 1 449 ? -0.09 -11.203 -3.346 1 94.06 449 GLU B O 1
ATOM 9493 N N . ILE B 1 450 ? -0.826 -9.969 -1.665 1 94.44 450 ILE B N 1
ATOM 9494 C CA . ILE B 1 450 ? 0.128 -8.898 -1.91 1 94.44 450 ILE B CA 1
ATOM 9495 C C . ILE B 1 450 ? 1.548 -9.398 -1.651 1 94.44 450 ILE B C 1
ATOM 9497 O O . ILE B 1 450 ? 2.441 -9.203 -2.479 1 94.44 450 ILE B O 1
ATOM 9501 N N . LEU B 1 451 ? 1.727 -10.016 -0.581 1 95.94 451 LEU B N 1
ATOM 9502 C CA . LEU B 1 451 ? 3.049 -10.516 -0.228 1 95.94 451 LEU B CA 1
ATOM 9503 C C . LEU B 1 451 ? 3.486 -11.617 -1.188 1 95.94 451 LEU B C 1
ATOM 9505 O O . LEU B 1 451 ? 4.672 -11.734 -1.508 1 95.94 451 LEU B O 1
ATOM 9509 N N . ALA B 1 452 ? 2.537 -12.461 -1.549 1 96.75 452 ALA B N 1
ATOM 9510 C CA . ALA B 1 452 ? 2.836 -13.539 -2.488 1 96.75 452 ALA B CA 1
ATOM 9511 C C . ALA B 1 452 ? 3.338 -12.984 -3.818 1 96.75 452 ALA B C 1
ATOM 9513 O O . ALA B 1 452 ? 4.352 -13.445 -4.348 1 96.75 452 ALA B O 1
ATOM 9514 N N . GLN B 1 453 ? 2.674 -12.039 -4.305 1 95.06 453 GLN B N 1
ATOM 9515 C CA . GLN B 1 453 ? 3.053 -11.43 -5.574 1 95.06 453 GLN B CA 1
ATOM 9516 C C . GLN B 1 453 ? 4.43 -10.781 -5.48 1 95.06 453 GLN B C 1
ATOM 9518 O O . GLN B 1 453 ? 5.246 -10.898 -6.398 1 95.06 453 GLN B O 1
ATOM 9523 N N . GLU B 1 454 ? 4.617 -10.102 -4.418 1 96.5 454 GLU B N 1
ATOM 9524 C CA . GLU B 1 454 ? 5.898 -9.43 -4.23 1 96.5 454 GLU B CA 1
ATOM 9525 C C . GLU B 1 454 ? 7.031 -10.445 -4.086 1 96.5 454 GLU B C 1
ATOM 9527 O O . GLU B 1 454 ? 8.148 -10.203 -4.543 1 96.5 454 GLU B O 1
ATOM 9532 N N . TRP B 1 455 ? 6.754 -11.492 -3.35 1 97.81 455 TRP B N 1
ATOM 9533 C CA . TRP B 1 455 ? 7.77 -12.531 -3.18 1 97.81 455 TRP B CA 1
ATOM 9534 C C . TRP B 1 455 ? 8.133 -13.156 -4.52 1 97.81 455 TRP B C 1
ATOM 9536 O O . TRP B 1 455 ? 9.32 -13.336 -4.828 1 97.81 455 TRP B O 1
ATOM 9546 N N . ILE B 1 456 ? 7.133 -13.469 -5.32 1 97.25 456 ILE B N 1
ATOM 9547 C CA . ILE B 1 456 ? 7.375 -14.055 -6.633 1 97.25 456 ILE B CA 1
ATOM 9548 C C . ILE B 1 456 ? 8.164 -13.078 -7.5 1 97.25 456 ILE B C 1
ATOM 9550 O O . ILE B 1 456 ? 9.078 -13.477 -8.227 1 97.25 456 ILE B O 1
ATOM 9554 N N . GLY B 1 457 ? 7.844 -11.82 -7.43 1 96.69 457 GLY B N 1
ATOM 9555 C CA . GLY B 1 457 ? 8.602 -10.812 -8.148 1 96.69 457 GLY B CA 1
ATOM 9556 C C . GLY B 1 457 ? 10.047 -10.719 -7.711 1 96.69 457 GLY B C 1
ATOM 9557 O O . GLY B 1 457 ? 10.945 -10.57 -8.539 1 96.69 457 GLY B O 1
ATOM 9558 N N . PHE B 1 458 ? 10.312 -10.891 -6.414 1 97.69 458 PHE B N 1
ATOM 9559 C CA . PHE B 1 458 ? 11.656 -10.844 -5.852 1 97.69 458 PHE B CA 1
ATOM 9560 C C . PHE B 1 458 ? 12.5 -12.008 -6.367 1 97.69 458 PHE B C 1
ATOM 9562 O O . PHE B 1 458 ? 13.641 -11.82 -6.789 1 97.69 458 PHE B O 1
ATOM 9569 N N . GLU B 1 459 ? 11.844 -13.188 -6.293 1 97.75 459 GLU B N 1
ATOM 9570 C CA . GLU B 1 459 ? 12.578 -14.352 -6.773 1 97.75 459 GLU B CA 1
ATOM 9571 C C . GLU B 1 459 ? 12.773 -14.297 -8.289 1 97.75 459 GLU B C 1
ATOM 9573 O O . GLU B 1 459 ? 13.742 -14.836 -8.812 1 97.75 459 GLU B O 1
ATOM 9578 N N . GLY B 1 460 ? 11.766 -13.719 -8.969 1 97 460 GLY B N 1
ATOM 9579 C CA . GLY B 1 460 ? 11.914 -13.531 -10.406 1 97 460 GLY B CA 1
ATOM 9580 C C . GLY B 1 460 ? 13.102 -12.672 -10.781 1 97 460 GLY B C 1
ATOM 9581 O O . GLY B 1 460 ? 13.781 -12.938 -11.773 1 97 460 GLY B O 1
ATOM 9582 N N . LEU B 1 461 ? 13.406 -11.719 -10.008 1 96.69 461 LEU B N 1
ATOM 9583 C CA . LEU B 1 461 ? 14.461 -10.758 -10.328 1 96.69 461 LEU B CA 1
ATOM 9584 C C . LEU B 1 461 ? 15.805 -11.227 -9.766 1 96.69 461 LEU B C 1
ATOM 9586 O O . LEU B 1 461 ? 16.844 -11.055 -10.398 1 96.69 461 LEU B O 1
ATOM 9590 N N . TYR B 1 462 ? 15.766 -11.867 -8.57 1 96.19 462 TYR B N 1
ATOM 9591 C CA . TYR B 1 462 ? 17.031 -12.125 -7.898 1 96.19 462 TYR B CA 1
ATOM 9592 C C . TYR B 1 462 ? 17.266 -13.625 -7.719 1 96.19 462 TYR B C 1
ATOM 9594 O O . TYR B 1 462 ? 18.391 -14.062 -7.473 1 96.19 462 TYR B O 1
ATOM 9602 N N . GLY B 1 463 ? 16.266 -14.367 -7.762 1 95.94 463 GLY B N 1
ATOM 9603 C CA . GLY B 1 463 ? 16.359 -15.766 -7.367 1 95.94 463 GLY B CA 1
ATOM 9604 C C . GLY B 1 463 ? 16.734 -16.688 -8.516 1 95.94 463 GLY B C 1
ATOM 9605 O O . GLY B 1 463 ? 16.734 -16.266 -9.672 1 95.94 463 GLY B O 1
ATOM 9606 N N . ASP B 1 464 ? 17.125 -17.891 -8.148 1 94 464 ASP B N 1
ATOM 9607 C CA . ASP B 1 464 ? 17.359 -18.969 -9.109 1 94 464 ASP B CA 1
ATOM 9608 C C . ASP B 1 464 ? 16.094 -19.812 -9.289 1 94 464 ASP B C 1
ATOM 9610 O O . ASP B 1 464 ? 15.039 -19.484 -8.734 1 94 464 ASP B O 1
ATOM 9614 N N . ASN B 1 465 ? 16.188 -20.797 -10.148 1 89.75 465 ASN B N 1
ATOM 9615 C CA . ASN B 1 465 ? 15.023 -21.625 -10.492 1 89.75 465 ASN B CA 1
ATOM 9616 C C . ASN B 1 465 ? 14.484 -22.359 -9.273 1 89.75 465 ASN B C 1
ATOM 9618 O O . ASN B 1 465 ? 13.266 -22.453 -9.086 1 89.75 465 ASN B O 1
ATOM 9622 N N . SER B 1 466 ? 15.352 -22.891 -8.477 1 89.44 466 SER B N 1
ATOM 9623 C CA . SER B 1 466 ? 14.93 -23.641 -7.293 1 89.44 466 SER B CA 1
ATOM 9624 C C . SER B 1 466 ? 14.219 -22.734 -6.297 1 89.44 466 SER B C 1
ATOM 9626 O O . SER B 1 466 ? 13.188 -23.109 -5.738 1 89.44 466 SER B O 1
ATOM 9628 N N . GLN B 1 467 ? 14.805 -21.594 -6.098 1 94.56 467 GLN B N 1
ATOM 9629 C CA . GLN B 1 467 ? 14.219 -20.609 -5.18 1 94.56 467 GLN B CA 1
ATOM 9630 C C . GLN B 1 467 ? 12.867 -20.125 -5.684 1 94.56 467 GLN B C 1
ATOM 9632 O O . GLN B 1 467 ? 11.93 -19.953 -4.902 1 94.56 467 GLN B O 1
ATOM 9637 N N . TYR B 1 468 ? 12.812 -19.875 -6.945 1 95.38 468 TYR B N 1
ATOM 9638 C CA . TYR B 1 468 ? 11.578 -19.438 -7.582 1 95.38 468 TYR B CA 1
ATOM 9639 C C . TYR B 1 468 ? 10.477 -20.484 -7.414 1 95.38 468 TYR B C 1
ATOM 9641 O O . TYR B 1 468 ? 9.344 -20.156 -7.043 1 95.38 468 TYR B O 1
ATOM 9649 N N . GLU B 1 469 ? 10.734 -21.75 -7.652 1 90.56 469 GLU B N 1
ATOM 9650 C CA . GLU B 1 469 ? 9.758 -22.828 -7.547 1 90.56 469 GLU B CA 1
ATOM 9651 C C . GLU B 1 469 ? 9.305 -23.016 -6.102 1 90.56 469 GLU B C 1
ATOM 9653 O O . GLU B 1 469 ? 8.133 -23.312 -5.848 1 90.56 469 GLU B O 1
ATOM 9658 N N . LYS B 1 470 ? 10.266 -22.938 -5.27 1 92.94 470 LYS B N 1
ATOM 9659 C CA . LYS B 1 470 ? 9.914 -23.047 -3.855 1 92.94 470 LYS B CA 1
ATOM 9660 C C . LYS B 1 470 ? 8.953 -21.938 -3.439 1 92.94 470 LYS B C 1
ATOM 9662 O O . LYS B 1 470 ? 7.992 -22.188 -2.705 1 92.94 470 LYS B O 1
ATOM 9667 N N . ALA B 1 471 ? 9.242 -20.719 -3.857 1 96.31 471 ALA B N 1
ATOM 9668 C CA . ALA B 1 471 ? 8.375 -19.594 -3.545 1 96.31 471 ALA B CA 1
ATOM 9669 C C . ALA B 1 471 ? 6.977 -19.797 -4.109 1 96.31 471 ALA B C 1
ATOM 9671 O O . ALA B 1 471 ? 5.98 -19.516 -3.441 1 96.31 471 ALA B O 1
ATOM 9672 N N . LEU B 1 472 ? 6.953 -20.281 -5.34 1 94.31 472 LEU B N 1
ATOM 9673 C CA . LEU B 1 472 ? 5.668 -20.547 -5.977 1 94.31 472 LEU B CA 1
ATOM 9674 C C . LEU B 1 472 ? 4.867 -21.562 -5.184 1 94.31 472 LEU B C 1
ATOM 9676 O O . LEU B 1 472 ? 3.66 -21.406 -4.984 1 94.31 472 LEU B O 1
ATOM 9680 N N . LYS B 1 473 ? 5.5 -22.594 -4.773 1 91.19 473 LYS B N 1
ATOM 9681 C CA . LYS B 1 473 ? 4.836 -23.656 -4.031 1 91.19 473 LYS B CA 1
ATOM 9682 C C . LYS B 1 473 ? 4.285 -23.141 -2.703 1 91.19 473 LYS B C 1
ATOM 9684 O O . LYS B 1 473 ? 3.109 -23.344 -2.395 1 91.19 473 LYS B O 1
ATOM 9689 N N . VAL B 1 474 ? 5.105 -22.453 -1.989 1 95.25 474 VAL B N 1
ATOM 9690 C CA . VAL B 1 474 ? 4.734 -21.984 -0.659 1 95.25 474 VAL B CA 1
ATOM 9691 C C . VAL B 1 474 ? 3.611 -20.953 -0.771 1 95.25 474 VAL B C 1
ATOM 9693 O O . VAL B 1 474 ? 2.656 -20.984 0.01 1 95.25 474 VAL B O 1
ATOM 9696 N N . THR B 1 475 ? 3.75 -20 -1.708 1 95.94 475 THR B N 1
ATOM 9697 C CA . THR B 1 475 ? 2.75 -18.953 -1.86 1 95.94 475 THR B CA 1
ATOM 9698 C C . THR B 1 475 ? 1.4 -19.547 -2.262 1 95.94 475 THR B C 1
ATOM 9700 O O . THR B 1 475 ? 0.354 -19.094 -1.797 1 95.94 475 THR B O 1
ATOM 9703 N N . ASN B 1 476 ? 1.425 -20.516 -3.105 1 91.25 476 ASN B N 1
ATOM 9704 C CA . ASN B 1 476 ? 0.175 -21.141 -3.521 1 91.25 476 ASN B CA 1
ATOM 9705 C C . ASN B 1 476 ? -0.492 -21.875 -2.367 1 91.25 476 ASN B C 1
ATOM 9707 O O . ASN B 1 476 ? -1.712 -21.812 -2.207 1 91.25 476 ASN B O 1
ATOM 9711 N N . GLU B 1 477 ? 0.298 -22.578 -1.664 1 91.38 477 GLU B N 1
ATOM 9712 C CA . GLU B 1 477 ? -0.227 -23.281 -0.5 1 91.38 477 GLU B CA 1
ATOM 9713 C C . GLU B 1 477 ? -0.849 -22.312 0.501 1 91.38 477 GLU B C 1
ATOM 9715 O O . GLU B 1 477 ? -1.927 -22.578 1.04 1 91.38 477 GLU B O 1
ATOM 9720 N N . ARG B 1 478 ? -0.181 -21.234 0.703 1 93.75 478 ARG B N 1
ATOM 9721 C CA . ARG B 1 478 ? -0.642 -20.266 1.698 1 93.75 478 ARG B CA 1
ATOM 9722 C C . ARG B 1 478 ? -1.881 -19.531 1.209 1 93.75 478 ARG B C 1
ATOM 9724 O O . ARG B 1 478 ? -2.764 -19.188 2.002 1 93.75 478 ARG B O 1
ATOM 9731 N N . LYS B 1 479 ? -1.903 -19.234 -0.059 1 92.69 479 LYS B N 1
ATOM 9732 C CA . LYS B 1 479 ? -3.09 -18.609 -0.625 1 92.69 479 LYS B CA 1
ATOM 9733 C C . LYS B 1 479 ? -4.32 -19.484 -0.458 1 92.69 479 LYS B C 1
ATOM 9735 O O . LYS B 1 479 ? -5.387 -19.016 -0.07 1 92.69 479 LYS B O 1
ATOM 9740 N N . THR B 1 480 ? -4.184 -20.734 -0.74 1 88.56 480 THR B N 1
ATOM 9741 C CA . THR B 1 480 ? -5.277 -21.688 -0.601 1 88.56 480 THR B CA 1
ATOM 9742 C C . THR B 1 480 ? -5.707 -21.812 0.858 1 88.56 480 THR B C 1
ATOM 9744 O O . THR B 1 480 ? -6.902 -21.875 1.155 1 88.56 480 THR B O 1
ATOM 9747 N N . PHE B 1 481 ? -4.711 -21.797 1.637 1 90.62 481 PHE B N 1
ATOM 9748 C CA . PHE B 1 481 ? -4.98 -21.859 3.068 1 90.62 481 PHE B CA 1
ATOM 9749 C C . PHE B 1 481 ? -5.801 -20.656 3.523 1 90.62 481 PHE B C 1
ATOM 9751 O O . PHE B 1 481 ? -6.785 -20.812 4.246 1 90.62 481 PHE B O 1
ATOM 9758 N N . CYS B 1 482 ? -5.402 -19.547 3.135 1 90.88 482 CYS B N 1
ATOM 9759 C CA . CYS B 1 482 ? -6.07 -18.312 3.561 1 90.88 482 CYS B CA 1
ATOM 9760 C C . CYS B 1 482 ? -7.461 -18.219 2.949 1 90.88 482 CYS B C 1
ATOM 9762 O O . CYS B 1 482 ? -8.383 -17.672 3.572 1 90.88 482 CYS B O 1
ATOM 9764 N N . GLU B 1 483 ? -7.617 -18.734 1.812 1 87.12 483 GLU B N 1
ATOM 9765 C CA . GLU B 1 483 ? -8.93 -18.75 1.176 1 87.12 483 GLU B CA 1
ATOM 9766 C C . GLU B 1 483 ? -9.891 -19.672 1.933 1 87.12 483 GLU B C 1
ATOM 9768 O O . GLU B 1 483 ? -11.078 -19.344 2.072 1 87.12 483 GLU B O 1
ATOM 9773 N N . ARG B 1 484 ? -9.445 -20.734 2.402 1 84.44 484 ARG B N 1
ATOM 9774 C CA . ARG B 1 484 ? -10.258 -21.688 3.166 1 84.44 484 ARG B CA 1
ATOM 9775 C C . ARG B 1 484 ? -10.719 -21.078 4.484 1 84.44 484 ARG B C 1
ATOM 9777 O O . ARG B 1 484 ? -11.859 -21.266 4.902 1 84.44 484 ARG B O 1
ATOM 9784 N N . ILE B 1 485 ? -9.883 -20.359 5.035 1 83.69 485 ILE B N 1
ATOM 9785 C CA . ILE B 1 485 ? -10.211 -19.719 6.301 1 83.69 485 ILE B CA 1
ATOM 9786 C C . ILE B 1 485 ? -11.281 -18.656 6.082 1 83.69 485 ILE B C 1
ATOM 9788 O O . ILE B 1 485 ? -12.188 -18.5 6.898 1 83.69 485 ILE B O 1
ATOM 9792 N N . SER B 1 486 ? -11.188 -18.016 4.957 1 77 486 SER B N 1
ATOM 9793 C CA . SER B 1 486 ? -12.133 -16.953 4.664 1 77 486 SER B CA 1
ATOM 9794 C C . SER B 1 486 ? -13.508 -17.5 4.305 1 77 486 SER B C 1
ATOM 9796 O O . SER B 1 486 ? -14.523 -16.859 4.566 1 77 486 SER B O 1
ATOM 9798 N N . THR B 1 487 ? -13.602 -18.703 3.545 1 67.12 487 THR B N 1
ATOM 9799 C CA . THR B 1 487 ? -14.859 -19.297 3.111 1 67.12 487 THR B CA 1
ATOM 9800 C C . THR B 1 487 ? -15.508 -20.062 4.254 1 67.12 487 THR B C 1
ATOM 9802 O O . THR B 1 487 ? -16.719 -20.344 4.219 1 67.12 487 THR B O 1
ATOM 9805 N N . GLN B 1 488 ? -14.883 -20.859 5.031 1 58.69 488 GLN B N 1
ATOM 9806 C CA . GLN B 1 488 ? -15.539 -21.562 6.133 1 58.69 488 GLN B CA 1
ATOM 9807 C C . GLN B 1 488 ? -16.422 -20.609 6.938 1 58.69 488 GLN B C 1
ATOM 9809 O O . GLN B 1 488 ? -15.953 -19.547 7.387 1 58.69 488 GLN B O 1
ATOM 9814 N N . PRO B 1 489 ? -17.688 -20.844 6.578 1 47.16 489 PRO B N 1
ATOM 9815 C CA . PRO B 1 489 ? -18.578 -20.062 7.434 1 47.16 489 PRO B CA 1
ATOM 9816 C C . PRO B 1 489 ? -18.188 -20.125 8.906 1 47.16 489 PRO B C 1
ATOM 9818 O O . PRO B 1 489 ? -17.609 -21.109 9.359 1 47.16 489 PRO B O 1
ATOM 9821 N N . SER B 1 490 ? -17.953 -19.234 9.508 1 39.22 490 SER B N 1
ATOM 9822 C CA . SER B 1 490 ? -17.953 -19.234 10.969 1 39.22 490 SER B CA 1
ATOM 9823 C C . SER B 1 490 ? -19 -20.203 11.516 1 39.22 490 SER B C 1
ATOM 9825 O O . SER B 1 490 ? -20.203 -19.984 11.344 1 39.22 490 SER B O 1
ATOM 9827 N N . ARG B 1 491 ? -18.938 -21.562 11.328 1 34.69 491 ARG B N 1
ATOM 9828 C CA . ARG B 1 491 ? -19.922 -22.422 11.992 1 34.69 491 ARG B CA 1
ATOM 9829 C C . ARG B 1 491 ? -20.562 -21.703 13.172 1 34.69 491 ARG B C 1
ATOM 9831 O O . ARG B 1 491 ? -21.797 -21.656 13.281 1 34.69 491 ARG B O 1
ATOM 9838 N N . ASN B 1 492 ? -20.156 -22.344 14.375 1 32.19 492 ASN B N 1
ATOM 9839 C CA . ASN B 1 492 ? -20.828 -22.422 15.664 1 32.19 492 ASN B CA 1
ATOM 9840 C C . ASN B 1 492 ? -21.078 -21.031 16.234 1 32.19 492 ASN B C 1
ATOM 9842 O O . ASN B 1 492 ? -20.875 -20.797 17.438 1 32.19 492 ASN B O 1
ATOM 9846 N N . SER B 1 493 ? -21.047 -20 15.664 1 30.53 493 SER B N 1
ATOM 9847 C CA . SER B 1 493 ? -21.594 -19.312 16.828 1 30.53 493 SER B CA 1
ATOM 9848 C C . SER B 1 493 ? -22.938 -19.906 17.234 1 30.53 493 SER B C 1
ATOM 9850 O O . SER B 1 493 ? -23.594 -19.391 18.156 1 30.53 493 SER B O 1
ATOM 9852 N N . ASN B 1 494 ? -23.516 -20.672 16.281 1 29.38 494 ASN B N 1
ATOM 9853 C CA . ASN B 1 494 ? -24.797 -21 16.891 1 29.38 494 ASN B CA 1
ATOM 9854 C C . ASN B 1 494 ? -24.672 -22.156 17.875 1 29.38 494 ASN B C 1
ATOM 9856 O O . ASN B 1 494 ? -25.688 -22.734 18.297 1 29.38 494 ASN B O 1
ATOM 9860 N N . ALA B 1 495 ? -23.812 -23.141 17.578 1 26.78 495 ALA B N 1
ATOM 9861 C CA . ALA B 1 495 ? -24.016 -24.203 18.531 1 26.78 495 ALA B CA 1
ATOM 9862 C C . ALA B 1 495 ? -23.703 -23.734 19.953 1 26.78 495 ALA B C 1
ATOM 9864 O O . ALA B 1 495 ? -22.594 -23.266 20.219 1 26.78 495 ALA B O 1
ATOM 9865 N N . LYS B 1 496 ? -24.766 -23.531 20.531 1 27.08 496 LYS B N 1
ATOM 9866 C CA . LYS B 1 496 ? -24.906 -23.266 21.953 1 27.08 496 LYS B CA 1
ATOM 9867 C C . LYS B 1 496 ? -24.016 -24.172 22.781 1 27.08 496 LYS B C 1
ATOM 9869 O O . LYS B 1 496 ? -24.016 -25.391 22.594 1 27.08 496 LYS B O 1
ATOM 9874 N N . PRO B 1 497 ? -22.812 -23.797 23.234 1 25.77 497 PRO B N 1
ATOM 9875 C CA . PRO B 1 497 ? -22.156 -24.719 24.188 1 25.77 497 PRO B CA 1
ATOM 9876 C C . PRO B 1 497 ? -23.156 -25.438 25.078 1 25.77 497 PRO B C 1
ATOM 9878 O O . PRO B 1 497 ? -24.125 -24.844 25.547 1 25.77 497 PRO B O 1
ATOM 9881 N N . SER B 1 498 ? -23.594 -26.594 24.625 1 24.67 498 SER B N 1
ATOM 9882 C CA . SER B 1 498 ? -24.359 -27.344 25.625 1 24.67 498 SER B CA 1
ATOM 9883 C C . SER B 1 498 ? -23.734 -27.234 27.016 1 24.67 498 SER B C 1
ATOM 9885 O O . SER B 1 498 ? -22.562 -27.578 27.188 1 24.67 498 SER B O 1
ATOM 9887 N N . PHE B 1 499 ? -24.062 -26.094 27.609 1 22.17 499 PHE B N 1
ATOM 9888 C CA . PHE B 1 499 ? -23.812 -25.844 29.031 1 22.17 499 PHE B CA 1
ATOM 9889 C C . PHE B 1 499 ? -24.062 -27.109 29.844 1 22.17 499 PHE B C 1
ATOM 9891 O O . PHE B 1 499 ? -25.188 -27.609 29.906 1 22.17 499 PHE B O 1
ATOM 9898 N N . SER B 1 500 ? -23.109 -28.109 29.578 1 21.05 500 SER B N 1
ATOM 9899 C CA . SER B 1 500 ? -23.172 -29.141 30.594 1 21.05 500 SER B CA 1
ATOM 9900 C C . SER B 1 500 ? -23.562 -28.562 31.953 1 21.05 500 SER B C 1
ATOM 9902 O O . SER B 1 500 ? -23.328 -27.375 32.219 1 21.05 500 SER B O 1
ATOM 9904 N N . GLN B 1 501 ? -24.375 -29.328 32.594 1 19.36 501 GLN B N 1
ATOM 9905 C CA . GLN B 1 501 ? -25.016 -29.156 33.906 1 19.36 501 GLN B CA 1
ATOM 9906 C C . GLN B 1 501 ? -24 -28.688 34.938 1 19.36 501 GLN B C 1
ATOM 9908 O O . GLN B 1 501 ? -22.875 -29.188 34.969 1 19.36 501 GLN B O 1
ATOM 9913 N N . LYS B 1 502 ? -24.047 -27.359 35.062 1 22.3 502 LYS B N 1
ATOM 9914 C CA . LYS B 1 502 ? -23.609 -26.859 36.375 1 22.3 502 LYS B CA 1
ATOM 9915 C C . LYS B 1 502 ? -23.797 -27.906 37.469 1 22.3 502 LYS B C 1
ATOM 9917 O O . LYS B 1 502 ? -24.938 -28.312 37.75 1 22.3 502 LYS B O 1
ATOM 9922 N N . GLU B 1 503 ? -23.016 -28.969 37.438 1 18.53 503 GLU B N 1
ATOM 9923 C CA . GLU B 1 503 ? -23.062 -29.656 38.75 1 18.53 503 GLU B CA 1
ATOM 9924 C C . GLU B 1 503 ? -23.047 -28.656 39.906 1 18.53 503 GLU B C 1
ATOM 9926 O O . GLU B 1 503 ? -22.281 -27.703 39.875 1 18.53 503 GLU B O 1
ATOM 9931 N N . ASP B 1 504 ? -24.25 -28.578 40.531 1 19.77 504 ASP B N 1
ATOM 9932 C CA . ASP B 1 504 ? -24.766 -27.891 41.719 1 19.77 504 ASP B CA 1
ATOM 9933 C C . ASP B 1 504 ? -23.766 -27.922 42.875 1 19.77 504 ASP B C 1
ATOM 9935 O O . ASP B 1 504 ? -23.625 -28.953 43.531 1 19.77 504 ASP B O 1
ATOM 9939 N N . TYR B 1 505 ? -22.453 -27.734 42.469 1 17.23 505 TYR B N 1
ATOM 9940 C CA . TYR B 1 505 ? -21.797 -27.859 43.75 1 17.23 505 TYR B CA 1
ATOM 9941 C C . TYR B 1 505 ? -22.453 -26.969 44.812 1 17.23 505 TYR B C 1
ATOM 9943 O O . TYR B 1 505 ? -22.328 -25.734 44.75 1 17.23 505 TYR B O 1
ATOM 9951 N N . ARG B 1 506 ? -23.719 -27.422 45.094 1 18.88 506 ARG B N 1
ATOM 9952 C CA . ARG B 1 506 ? -24.469 -27 46.281 1 18.88 506 ARG B CA 1
ATOM 9953 C C . ARG B 1 506 ? -23.562 -26.969 47.5 1 18.88 506 ARG B C 1
ATOM 9955 O O . ARG B 1 506 ? -23.172 -28.016 48.031 1 18.88 506 ARG B O 1
ATOM 9962 N N . SER B 1 507 ? -22.422 -26.125 47.375 1 17.44 507 SER B N 1
ATOM 9963 C CA . SER B 1 507 ? -22.062 -26.078 48.781 1 17.44 507 SER B CA 1
ATOM 9964 C C . SER B 1 507 ? -23.297 -25.859 49.656 1 17.44 507 SER B C 1
ATOM 9966 O O . SER B 1 507 ? -24.312 -25.328 49.188 1 17.44 507 SER B O 1
ATOM 9968 N N . LYS B 1 508 ? -23.359 -26.656 50.688 1 17.67 508 LYS B N 1
ATOM 9969 C CA . LYS B 1 508 ? -24.25 -26.844 51.844 1 17.67 508 LYS B CA 1
ATOM 9970 C C . LYS B 1 508 ? -24.703 -25.5 52.438 1 17.67 508 LYS B C 1
ATOM 9972 O O . LYS B 1 508 ? -23.984 -24.516 52.312 1 17.67 508 LYS B O 1
ATOM 9977 N N . PRO B 1 509 ? -26.031 -25.328 52.781 1 17.53 509 PRO B N 1
ATOM 9978 C CA . PRO B 1 509 ? -26.969 -24.344 53.281 1 17.53 509 PRO B CA 1
ATOM 9979 C C . PRO B 1 509 ? -26.406 -23.578 54.5 1 17.53 509 PRO B C 1
ATOM 9981 O O . PRO B 1 509 ? -27.031 -22.609 54.969 1 17.53 509 PRO B O 1
ATOM 9984 N N . LYS B 1 510 ? -25.172 -23.141 54.625 1 16.41 510 LYS B N 1
ATOM 9985 C CA . LYS B 1 510 ? -25.156 -22.859 56.062 1 16.41 510 LYS B CA 1
ATOM 9986 C C . LYS B 1 510 ? -26.328 -21.953 56.438 1 16.41 510 LYS B C 1
ATOM 9988 O O . LYS B 1 510 ? -26.609 -20.969 55.75 1 16.41 510 LYS B O 1
ATOM 9993 N N . ARG B 1 511 ? -27.125 -22.344 57.375 1 16.78 511 ARG B N 1
ATOM 9994 C CA . ARG B 1 511 ? -28.312 -22 58.156 1 16.78 511 ARG B CA 1
ATOM 9995 C C . ARG B 1 511 ? -28.203 -20.594 58.75 1 16.78 511 ARG B C 1
ATOM 9997 O O . ARG B 1 511 ? -29.203 -19.891 58.875 1 16.78 511 ARG B O 1
ATOM 10004 N N . MET B 1 512 ? -27 -19.938 59.031 1 15.66 512 MET B N 1
ATOM 10005 C CA . MET B 1 512 ? -27.266 -19.438 60.375 1 15.66 512 MET B CA 1
ATOM 10006 C C . MET B 1 512 ? -28.219 -18.25 60.312 1 15.66 512 MET B C 1
ATOM 10008 O O . MET B 1 512 ? -28.281 -17.531 59.312 1 15.66 512 MET B O 1
ATOM 10012 N N . LYS B 1 513 ? -28.844 -17.781 61.531 1 15.95 513 LYS B N 1
ATOM 10013 C CA . LYS B 1 513 ? -29.922 -17.25 62.344 1 15.95 513 LYS B CA 1
ATOM 10014 C C . LYS B 1 513 ? -29.984 -15.727 62.25 1 15.95 513 LYS B C 1
ATOM 10016 O O . LYS B 1 513 ? -31.062 -15.141 62.125 1 15.95 513 LYS B O 1
ATOM 10021 N N . THR B 1 514 ? -28.875 -14.875 62.406 1 15.58 514 THR B N 1
ATOM 10022 C CA . THR B 1 514 ? -29.203 -14.094 63.594 1 15.58 514 THR B CA 1
ATOM 10023 C C . THR B 1 514 ? -30.125 -12.93 63.219 1 15.58 514 THR B C 1
ATOM 10025 O O . THR B 1 514 ? -30.156 -12.484 62.062 1 15.58 514 THR B O 1
ATOM 10028 N N . LYS B 1 515 ? -30.672 -12.008 64.25 1 15.98 515 LYS B N 1
ATOM 10029 C CA . LYS B 1 515 ? -31.766 -11.297 64.875 1 15.98 515 LYS B CA 1
ATOM 10030 C C . LYS B 1 515 ? -31.859 -9.852 64.375 1 15.98 515 LYS B C 1
ATOM 10032 O O . LYS B 1 515 ? -32.938 -9.336 64.188 1 15.98 515 LYS B O 1
ATOM 10037 N N . LYS B 1 516 ? -30.812 -8.906 64.25 1 16.05 516 LYS B N 1
ATOM 10038 C CA . LYS B 1 516 ? -31.109 -7.82 65.188 1 16.05 516 LYS B CA 1
ATOM 10039 C C . LYS B 1 516 ? -32.156 -6.871 64.625 1 16.05 516 LYS B C 1
ATOM 10041 O O . LYS B 1 516 ? -32.344 -6.824 63.406 1 16.05 516 LYS B O 1
ATOM 10046 N N . ASP B 1 517 ? -32.188 -5.566 65.125 1 15.62 517 ASP B N 1
ATOM 10047 C CA . ASP B 1 517 ? -33.062 -4.676 65.875 1 15.62 517 ASP B CA 1
ATOM 10048 C C . ASP B 1 517 ? -33.688 -3.639 64.938 1 15.62 517 ASP B C 1
ATOM 10050 O O . ASP B 1 517 ? -33.25 -3.436 63.812 1 15.62 517 ASP B O 1
ATOM 10054 N N . ASP B 1 518 ? -33.906 -2.287 65.312 1 15.78 518 ASP B N 1
ATOM 10055 C CA . ASP B 1 518 ? -35.031 -1.483 65.75 1 15.78 518 ASP B CA 1
ATOM 10056 C C . ASP B 1 518 ? -35.406 -0.409 64.75 1 15.78 518 ASP B C 1
ATOM 10058 O O . ASP B 1 518 ? -36.562 -0.277 64.312 1 15.78 518 ASP B O 1
ATOM 10062 N N . SER B 1 519 ? -34.75 0.943 64.688 1 15.84 519 SER B N 1
ATOM 10063 C CA . SER B 1 519 ? -35.5 2.094 65.125 1 15.84 519 SER B CA 1
ATOM 10064 C C . SER B 1 519 ? -36.188 2.836 64 1 15.84 519 SER B C 1
ATOM 10066 O O . SER B 1 519 ? -37.406 3.062 64 1 15.84 519 SER B O 1
ATOM 10068 N N . GLU B 1 520 ? -35.719 4.25 63.562 1 16.78 520 GLU B N 1
ATOM 10069 C CA . GLU B 1 520 ? -36.406 5.52 63.781 1 16.78 520 GLU B CA 1
ATOM 10070 C C . GLU B 1 520 ? -37.125 5.992 62.531 1 16.78 520 GLU B C 1
ATOM 10072 O O . GLU B 1 520 ? -36.594 5.887 61.406 1 16.78 520 GLU B O 1
ATOM 10077 N N . HIS B 1 521 ? -38.344 6.469 62.5 1 16.52 521 HIS B N 1
ATOM 10078 C CA . HIS B 1 521 ? -39.594 6.688 61.781 1 16.52 521 HIS B CA 1
ATOM 10079 C C . HIS B 1 521 ? -39.5 7.926 60.875 1 16.52 521 HIS B C 1
ATOM 10081 O O . HIS B 1 521 ? -40.031 7.934 59.781 1 16.52 521 HIS B O 1
ATOM 10087 N N . GLN B 1 522 ? -39.094 9.203 61.281 1 16.34 522 GLN B N 1
ATOM 10088 C CA . GLN B 1 522 ? -40.156 10.195 61.312 1 16.34 522 GLN B CA 1
ATOM 10089 C C . GLN B 1 522 ? -40.406 10.75 59.906 1 16.34 522 GLN B C 1
ATOM 10091 O O . GLN B 1 522 ? -41.531 10.719 59.406 1 16.34 522 GLN B O 1
ATOM 10096 N N . ASN B 1 523 ? -40.25 12.234 59.656 1 17.72 523 ASN B N 1
ATOM 10097 C CA . ASN B 1 523 ? -41.25 13.273 59.438 1 17.72 523 ASN B CA 1
ATOM 10098 C C . ASN B 1 523 ? -41.344 13.641 57.938 1 17.72 523 ASN B C 1
ATOM 10100 O O . ASN B 1 523 ? -40.344 13.57 57.219 1 17.72 523 ASN B O 1
ATOM 10104 N N . ASN B 1 524 ? -42.469 14.039 57.25 1 17.23 524 ASN B N 1
ATOM 10105 C CA . ASN B 1 524 ? -43.375 14.062 56.094 1 17.23 524 ASN B CA 1
ATOM 10106 C C . ASN B 1 524 ? -43.125 15.281 55.219 1 17.23 524 ASN B C 1
ATOM 10108 O O . ASN B 1 524 ? -43.688 15.391 54.125 1 17.23 524 ASN B O 1
ATOM 10112 N N . MET B 1 525 ? -42.562 16.484 55.625 1 17.83 525 MET B N 1
ATOM 10113 C CA . MET B 1 525 ? -43.312 17.672 55.25 1 17.83 525 MET B CA 1
ATOM 10114 C C . MET B 1 525 ? -43.188 17.953 53.781 1 17.83 525 MET B C 1
ATOM 10116 O O . MET B 1 525 ? -42.219 17.547 53.125 1 17.83 525 MET B O 1
ATOM 10120 N N . LEU B 1 526 ? -43.906 19.141 53.125 1 18.64 526 LEU B N 1
ATOM 10121 C CA . LEU B 1 526 ? -44.781 19.719 52.156 1 18.64 526 LEU B CA 1
ATOM 10122 C C . LEU B 1 526 ? -44 20.375 51.031 1 18.64 526 LEU B C 1
ATOM 10124 O O . LEU B 1 526 ? -43.375 21.422 51.219 1 18.64 526 LEU B O 1
ATOM 10128 N N . SER B 1 527 ? -43.219 19.734 50.156 1 18.56 527 SER B N 1
ATOM 10129 C CA . SER B 1 527 ? -42.312 20.25 49.156 1 18.56 527 SER B CA 1
ATOM 10130 C C . SER B 1 527 ? -43.094 20.953 48.031 1 18.56 527 SER B C 1
ATOM 10132 O O . SER B 1 527 ? -43.938 20.359 47.375 1 18.56 527 SER B O 1
ATOM 10134 N N . LEU B 1 528 ? -43.281 22.328 48.094 1 18.73 528 LEU B N 1
ATOM 10135 C CA . LEU B 1 528 ? -44.031 23.312 47.312 1 18.73 528 LEU B CA 1
ATOM 10136 C C . LEU B 1 528 ? -43.625 23.234 45.844 1 18.73 528 LEU B C 1
ATOM 10138 O O . LEU B 1 528 ? -42.469 22.953 45.531 1 18.73 528 LEU B O 1
ATOM 10142 N N . ASN B 1 529 ? -44.594 23.547 44.781 1 19.39 529 ASN B N 1
ATOM 10143 C CA . ASN B 1 529 ? -45.094 23.359 43.406 1 19.39 529 ASN B CA 1
ATOM 10144 C C . ASN B 1 529 ? -44.344 24.266 42.438 1 19.39 529 ASN B C 1
ATOM 10146 O O . ASN B 1 529 ? -44.844 24.5 41.312 1 19.39 529 ASN B O 1
ATOM 10150 N N . SER B 1 530 ? -43.094 24.75 42.562 1 20.84 530 SER B N 1
ATOM 10151 C CA . SER B 1 530 ? -42.688 25.859 41.719 1 20.84 530 SER B CA 1
ATOM 10152 C C . SER B 1 530 ? -42.812 25.469 40.25 1 20.84 530 SER B C 1
ATOM 10154 O O . SER B 1 530 ? -42.438 24.375 39.844 1 20.84 530 SER B O 1
ATOM 10156 N N . LEU B 1 531 ? -43.75 26.109 39.406 1 20.25 531 LEU B N 1
ATOM 10157 C CA . LEU B 1 531 ? -44.281 26.125 38.062 1 20.25 531 LEU B CA 1
ATOM 10158 C C . LEU B 1 531 ? -43.188 26.297 37.031 1 20.25 531 LEU B C 1
ATOM 10160 O O . LEU B 1 531 ? -42.438 27.281 37.031 1 20.25 531 LEU B O 1
ATOM 10164 N N . GLN B 1 532 ? -42.625 25.219 36.469 1 21.77 532 GLN B N 1
ATOM 10165 C CA . GLN B 1 532 ? -41.562 24.984 35.5 1 21.77 532 GLN B CA 1
ATOM 10166 C C . GLN B 1 532 ? -41.938 25.562 34.125 1 21.77 532 GLN B C 1
ATOM 10168 O O . GLN B 1 532 ? -42.938 25.141 33.531 1 21.77 532 GLN B O 1
ATOM 10173 N N . SER B 1 533 ? -41.781 26.906 33.938 1 22.52 533 SER B N 1
ATOM 10174 C CA . SER B 1 533 ? -42.031 27.594 32.688 1 22.52 533 SER B CA 1
ATOM 10175 C C . SER B 1 533 ? -41.469 26.828 31.5 1 22.52 533 SER B C 1
ATOM 10177 O O . SER B 1 533 ? -40.344 26.328 31.578 1 22.52 533 SER B O 1
ATOM 10179 N N . THR B 1 534 ? -42.25 26.234 30.641 1 24.34 534 THR B N 1
ATOM 10180 C CA . THR B 1 534 ? -42.188 25.406 29.438 1 24.34 534 THR B CA 1
ATOM 10181 C C . THR B 1 534 ? -41.344 26.109 28.359 1 24.34 534 THR B C 1
ATOM 10183 O O . THR B 1 534 ? -41.406 25.75 27.188 1 24.34 534 THR B O 1
ATOM 10186 N N . SER B 1 535 ? -40.312 26.891 28.734 1 24.45 535 SER B N 1
ATOM 10187 C CA . SER B 1 535 ? -39.656 27.641 27.656 1 24.45 535 SER B CA 1
ATOM 10188 C C . SER B 1 535 ? -39.281 26.734 26.5 1 24.45 535 SER B C 1
ATOM 10190 O O . SER B 1 535 ? -39.156 25.516 26.672 1 24.45 535 SER B O 1
ATOM 10192 N N . ILE B 1 536 ? -39.531 27.219 25.234 1 27.38 536 ILE B N 1
ATOM 10193 C CA . ILE B 1 536 ? -39.406 26.734 23.875 1 27.38 536 ILE B CA 1
ATOM 10194 C C . ILE B 1 536 ? -38.062 25.984 23.734 1 27.38 536 ILE B C 1
ATOM 10196 O O . ILE B 1 536 ? -37.031 26.422 24.266 1 27.38 536 ILE B O 1
ATOM 10200 N N . GLY B 1 537 ? -38.188 24.719 23.344 1 26.19 537 GLY B N 1
ATOM 10201 C CA . GLY B 1 537 ? -37.281 23.578 23.297 1 26.19 537 GLY B CA 1
ATOM 10202 C C . GLY B 1 537 ? -35.938 23.906 22.625 1 26.19 537 GLY B C 1
ATOM 10203 O O . GLY B 1 537 ? -35.875 24.078 21.406 1 26.19 537 GLY B O 1
ATOM 10204 N N . ASP B 1 538 ? -35.281 24.922 23.156 1 27.55 538 ASP B N 1
ATOM 10205 C CA . ASP B 1 538 ? -33.906 25.188 22.672 1 27.55 538 ASP B CA 1
ATOM 10206 C C . ASP B 1 538 ? -33.156 23.875 22.469 1 27.55 538 ASP B C 1
ATOM 10208 O O . ASP B 1 538 ? -33.062 23.047 23.375 1 27.55 538 ASP B O 1
ATOM 10212 N N . ARG B 1 539 ? -33.062 23.406 21.219 1 30.59 539 ARG B N 1
ATOM 10213 C CA . ARG B 1 539 ? -32.219 22.25 20.875 1 30.59 539 ARG B CA 1
ATOM 10214 C C . ARG B 1 539 ? -30.906 22.281 21.609 1 30.59 539 ARG B C 1
ATOM 10216 O O . ARG B 1 539 ? -30.078 23.172 21.406 1 30.59 539 ARG B O 1
ATOM 10223 N N . LYS B 1 540 ? -30.938 21.75 22.766 1 34.91 540 LYS B N 1
ATOM 10224 C CA . LYS B 1 540 ? -29.766 21.578 23.609 1 34.91 540 LYS B CA 1
ATOM 10225 C C . LYS B 1 540 ? -28.609 20.969 22.828 1 34.91 540 LYS B C 1
ATOM 10227 O O . LYS B 1 540 ? -28.719 19.844 22.312 1 34.91 540 LYS B O 1
ATOM 10232 N N . TRP B 1 541 ? -27.875 21.797 22.188 1 32.91 541 TRP B N 1
ATOM 10233 C CA . TRP B 1 541 ? -26.609 21.344 21.609 1 32.91 541 TRP B CA 1
ATOM 10234 C C . TRP B 1 541 ? -25.766 20.641 22.656 1 32.91 541 TRP B C 1
ATOM 10236 O O . TRP B 1 541 ? -25.422 21.219 23.688 1 32.91 541 TRP B O 1
ATOM 10246 N N . HIS B 1 542 ? -26.062 19.469 22.969 1 42 542 HIS B N 1
ATOM 10247 C CA . HIS B 1 542 ? -25.359 18.641 23.922 1 42 542 HIS B CA 1
ATOM 10248 C C . HIS B 1 542 ? -23.859 18.609 23.641 1 42 542 HIS B C 1
ATOM 10250 O O . HIS B 1 542 ? -23.453 18.609 22.484 1 42 542 HIS B O 1
ATOM 10256 N N . LYS B 1 543 ? -23.109 19.281 24.422 1 44.38 543 LYS B N 1
ATOM 10257 C CA . LYS B 1 543 ? -21.656 19.234 24.406 1 44.38 543 LYS B CA 1
ATOM 10258 C C . LYS B 1 543 ? -21.156 17.812 24.234 1 44.38 543 LYS B C 1
ATOM 10260 O O . LYS B 1 543 ? -21.375 16.953 25.094 1 44.38 543 LYS B O 1
ATOM 10265 N N . ASP B 1 544 ? -20.953 17.422 23.109 1 55.06 544 ASP B N 1
ATOM 10266 C CA . ASP B 1 544 ? -20.609 16.094 22.609 1 55.06 544 ASP B CA 1
ATOM 10267 C C . ASP B 1 544 ? -19.312 15.586 23.234 1 55.06 544 ASP B C 1
ATOM 10269 O O . ASP B 1 544 ? -19.016 14.391 23.172 1 55.06 544 ASP B O 1
ATOM 10273 N N . LEU B 1 545 ? -18.625 16.406 24.016 1 59.56 545 LEU B N 1
ATOM 10274 C CA . LEU B 1 545 ? -17.328 15.945 24.469 1 59.56 545 LEU B CA 1
ATOM 10275 C C . LEU B 1 545 ? -17.469 14.797 25.453 1 59.56 545 LEU B C 1
ATOM 10277 O O . LEU B 1 545 ? -16.625 13.898 25.5 1 59.56 545 LEU B O 1
ATOM 10281 N N . HIS B 1 546 ? -18.484 14.734 26.172 1 72.44 546 HIS B N 1
ATOM 10282 C CA . HIS B 1 546 ? -18.703 13.727 27.203 1 72.44 546 HIS B CA 1
ATOM 10283 C C . HIS B 1 546 ? -19.953 12.906 26.922 1 72.44 546 HIS B C 1
ATOM 10285 O O . HIS B 1 546 ? -20.672 12.523 27.844 1 72.44 546 HIS B O 1
ATOM 10291 N N . THR B 1 547 ? -20.078 12.656 25.578 1 79.12 547 THR B N 1
ATOM 10292 C CA . THR B 1 547 ? -21.25 11.891 25.188 1 79.12 547 THR B CA 1
ATOM 10293 C C . THR B 1 547 ? -20.844 10.562 24.562 1 79.12 547 THR B C 1
ATOM 10295 O O . THR B 1 547 ? -19.891 10.492 23.797 1 79.12 547 THR B O 1
ATOM 10298 N N . ILE B 1 548 ? -21.531 9.469 24.984 1 82.12 548 ILE B N 1
ATOM 10299 C CA . ILE B 1 548 ? -21.312 8.164 24.375 1 82.12 548 ILE B CA 1
ATOM 10300 C C . ILE B 1 548 ? -22.531 7.758 23.562 1 82.12 548 ILE B C 1
ATOM 10302 O O . ILE B 1 548 ? -23.656 8.125 23.891 1 82.12 548 ILE B O 1
ATOM 10306 N N . PHE B 1 549 ? -22.25 7.141 22.516 1 83.25 549 PHE B N 1
ATOM 10307 C CA . PHE B 1 549 ? -23.234 6.52 21.625 1 83.25 549 PHE B CA 1
ATOM 10308 C C . PHE B 1 549 ? -23.422 5.047 21.984 1 83.25 549 PHE B C 1
ATOM 10310 O O . PHE B 1 549 ? -22.453 4.293 22.047 1 83.25 549 PHE B O 1
ATOM 10317 N N . VAL B 1 550 ? -24.625 4.66 22.203 1 86.25 550 VAL B N 1
ATOM 10318 C CA . VAL B 1 550 ? -24.969 3.277 22.516 1 86.25 550 VAL B CA 1
ATOM 10319 C C . VAL B 1 550 ? -25.906 2.723 21.438 1 86.25 550 VAL B C 1
ATOM 10321 O O . VAL B 1 550 ? -26.953 3.307 21.156 1 86.25 550 VAL B O 1
ATOM 10324 N N . SER B 1 551 ? -25.422 1.648 20.781 1 85.31 551 SER B N 1
ATOM 10325 C CA . SER B 1 551 ? -26.219 1.034 19.734 1 85.31 551 SER B CA 1
ATOM 10326 C C . SER B 1 551 ? -26.469 -0.444 20.016 1 85.31 551 SER B C 1
ATOM 10328 O O . SER B 1 551 ? -25.938 -0.99 21 1 85.31 551 SER B O 1
ATOM 10330 N N . ASN B 1 552 ? -27.359 -1.061 19.266 1 81.5 552 ASN B N 1
ATOM 10331 C CA . ASN B 1 552 ? -27.812 -2.447 19.375 1 81.5 552 ASN B CA 1
ATOM 10332 C C . ASN B 1 552 ? -28.656 -2.674 20.625 1 81.5 552 ASN B C 1
ATOM 10334 O O . ASN B 1 552 ? -28.547 -3.709 21.281 1 81.5 552 ASN B O 1
ATOM 10338 N N . LEU B 1 553 ? -29.438 -1.781 20.781 1 83 553 LEU B N 1
ATOM 10339 C CA . LEU B 1 553 ? -30.406 -1.88 21.875 1 83 553 LEU B CA 1
ATOM 10340 C C . LEU B 1 553 ? -31.672 -2.602 21.406 1 83 553 LEU B C 1
ATOM 10342 O O . LEU B 1 553 ? -32.125 -2.422 20.266 1 83 553 LEU B O 1
ATOM 10346 N N . PRO B 1 554 ? -32.156 -3.445 22.203 1 80.81 554 PRO B N 1
ATOM 10347 C CA . PRO B 1 554 ? -33.438 -4.047 21.828 1 80.81 554 PRO B CA 1
ATOM 10348 C C . PRO B 1 554 ? -34.562 -3.006 21.625 1 80.81 554 PRO B C 1
ATOM 10350 O O . PRO B 1 554 ? -34.594 -1.994 22.344 1 80.81 554 PRO B O 1
ATOM 10353 N N . LYS B 1 555 ? -35.406 -3.176 20.703 1 77.44 555 LYS B N 1
ATOM 10354 C CA . LYS B 1 555 ? -36.469 -2.246 20.344 1 77.44 555 LYS B CA 1
ATOM 10355 C C . LYS B 1 555 ? -37.469 -2.08 21.484 1 77.44 555 LYS B C 1
ATOM 10357 O O . LYS B 1 555 ? -38.219 -1.118 21.516 1 77.44 555 LYS B O 1
ATOM 10362 N N . THR B 1 556 ? -37.344 -2.973 22.484 1 78.81 556 THR B N 1
ATOM 10363 C CA . THR B 1 556 ? -38.219 -2.932 23.625 1 78.81 556 THR B CA 1
ATOM 10364 C C . THR B 1 556 ? -37.625 -2.102 24.766 1 78.81 556 THR B C 1
ATOM 10366 O O . THR B 1 556 ? -38.219 -1.983 25.844 1 78.81 556 THR B O 1
ATOM 10369 N N . THR B 1 557 ? -36.5 -1.576 24.453 1 79.44 557 THR B N 1
ATOM 10370 C CA . THR B 1 557 ? -35.812 -0.806 25.484 1 79.44 557 THR B CA 1
ATOM 10371 C C . THR B 1 557 ? -36.594 0.455 25.828 1 79.44 557 THR B C 1
ATOM 10373 O O . THR B 1 557 ? -36.969 1.225 24.938 1 79.44 557 THR B O 1
ATOM 10376 N N . THR B 1 558 ? -36.969 0.635 27.094 1 81.38 558 THR B N 1
ATOM 10377 C CA . THR B 1 558 ? -37.625 1.84 27.562 1 81.38 558 THR B CA 1
ATOM 10378 C C . THR B 1 558 ? -36.625 2.887 28.016 1 81.38 558 THR B C 1
ATOM 10380 O O . THR B 1 558 ? -35.469 2.557 28.281 1 81.38 558 THR B O 1
ATOM 10383 N N . GLU B 1 559 ? -37.031 4.176 28.016 1 79.44 559 GLU B N 1
ATOM 10384 C CA . GLU B 1 559 ? -36.156 5.27 28.453 1 79.44 559 GLU B CA 1
ATOM 10385 C C . GLU B 1 559 ? -35.656 5.031 29.875 1 79.44 559 GLU B C 1
ATOM 10387 O O . GLU B 1 559 ? -34.531 5.359 30.188 1 79.44 559 GLU B O 1
ATOM 10392 N N . GLU B 1 560 ? -36.438 4.469 30.672 1 80.5 560 GLU B N 1
ATOM 10393 C CA . GLU B 1 560 ? -36.062 4.164 32.062 1 80.5 560 GLU B CA 1
ATOM 10394 C C . GLU B 1 560 ? -35.031 3.062 32.125 1 80.5 560 GLU B C 1
ATOM 10396 O O . GLU B 1 560 ? -34.062 3.16 32.875 1 80.5 560 GLU B O 1
ATOM 10401 N N . ASP B 1 561 ? -35.188 1.984 31.312 1 80.5 561 ASP B N 1
ATOM 10402 C CA . ASP B 1 561 ? -34.219 0.915 31.219 1 80.5 561 ASP B CA 1
ATOM 10403 C C . ASP B 1 561 ? -32.875 1.449 30.719 1 80.5 561 ASP B C 1
ATOM 10405 O O . ASP B 1 561 ? -31.812 1.075 31.234 1 80.5 561 ASP B O 1
ATOM 10409 N N . PHE B 1 562 ? -32.938 2.318 29.781 1 81.62 562 PHE B N 1
ATOM 10410 C CA . PHE B 1 562 ? -31.75 2.9 29.156 1 81.62 562 PHE B CA 1
ATOM 10411 C C . PHE B 1 562 ? -31.016 3.803 30.141 1 81.62 562 PHE B C 1
ATOM 10413 O O . PHE B 1 562 ? -29.781 3.748 30.25 1 81.62 562 PHE B O 1
ATOM 10420 N N . GLN B 1 563 ? -31.703 4.547 30.844 1 80.44 563 GLN B N 1
ATOM 10421 C CA . GLN B 1 563 ? -31.141 5.414 31.875 1 80.44 563 GLN B CA 1
ATOM 10422 C C . GLN B 1 563 ? -30.516 4.598 33 1 80.44 563 GLN B C 1
ATOM 10424 O O . GLN B 1 563 ? -29.453 4.941 33.5 1 80.44 563 GLN B O 1
ATOM 10429 N N . SER B 1 564 ? -31.109 3.502 33.344 1 80.69 564 SER B N 1
ATOM 10430 C CA . SER B 1 564 ? -30.656 2.668 34.469 1 80.69 564 SER B CA 1
ATOM 10431 C C . SER B 1 564 ? -29.344 1.974 34.125 1 80.69 564 SER B C 1
ATOM 10433 O O . SER B 1 564 ? -28.562 1.637 35.031 1 80.69 564 SER B O 1
ATOM 10435 N N . LEU B 1 565 ? -29.062 1.785 32.906 1 77.44 565 LEU B N 1
ATOM 10436 C CA . LEU B 1 565 ? -27.859 1.128 32.438 1 77.44 565 LEU B CA 1
ATOM 10437 C C . LEU B 1 565 ? -26.625 1.944 32.812 1 77.44 565 LEU B C 1
ATOM 10439 O O . LEU B 1 565 ? -25.578 1.38 33.125 1 77.44 565 LEU B O 1
ATOM 10443 N N . PHE B 1 566 ? -26.719 3.205 32.812 1 79.44 566 PHE B N 1
ATOM 10444 C CA . PHE B 1 566 ? -25.531 4.039 32.969 1 79.44 566 PHE B CA 1
ATOM 10445 C C . PHE B 1 566 ? -25.672 4.945 34.188 1 79.44 566 PHE B C 1
ATOM 10447 O O . PHE B 1 566 ? -24.75 5.711 34.5 1 79.44 566 PHE B O 1
ATOM 10454 N N . GLN B 1 567 ? -26.719 4.805 34.875 1 79 567 GLN B N 1
ATOM 10455 C CA . GLN B 1 567 ? -26.984 5.637 36.062 1 79 567 GLN B CA 1
ATOM 10456 C C . GLN B 1 567 ? -25.969 5.363 37.156 1 79 567 GLN B C 1
ATOM 10458 O O . GLN B 1 567 ? -25.688 6.242 37.969 1 79 567 GLN B O 1
ATOM 10463 N N . SER B 1 568 ? -25.375 4.16 37.188 1 77.38 568 SER B N 1
ATOM 10464 C CA . SER B 1 568 ? -24.422 3.783 38.219 1 77.38 568 SER B CA 1
ATOM 10465 C C . SER B 1 568 ? -23.047 4.379 37.938 1 77.38 568 SER B C 1
ATOM 10467 O O . SER B 1 568 ? -22.172 4.371 38.781 1 77.38 568 SER B O 1
ATOM 10469 N N . VAL B 1 569 ? -22.859 4.867 36.812 1 76.56 569 VAL B N 1
ATOM 10470 C CA . VAL B 1 569 ? -21.578 5.438 36.438 1 76.56 569 VAL B CA 1
ATOM 10471 C C . VAL B 1 569 ? -21.453 6.863 36.969 1 76.56 569 VAL B C 1
ATOM 10473 O O . VAL B 1 569 ? -22.406 7.652 36.844 1 76.56 569 VAL B O 1
ATOM 10476 N N . ASP B 1 570 ? -20.406 7.105 37.625 1 75.25 570 ASP B N 1
ATOM 10477 C CA . ASP B 1 570 ? -20.172 8.43 38.219 1 75.25 570 ASP B CA 1
ATOM 10478 C C . ASP B 1 570 ? -20.172 9.508 37.125 1 75.25 570 ASP B C 1
ATOM 10480 O O . ASP B 1 570 ? -19.547 9.336 36.062 1 75.25 570 ASP B O 1
ATOM 10484 N N . GLY B 1 571 ? -20.938 10.531 37.344 1 75.56 571 GLY B N 1
ATOM 10485 C CA . GLY B 1 571 ? -20.984 11.68 36.469 1 75.56 571 GLY B CA 1
ATOM 10486 C C . GLY B 1 571 ? -22.078 11.57 35.406 1 75.56 571 GLY B C 1
ATOM 10487 O O . GLY B 1 571 ? -22.062 12.305 34.438 1 75.56 571 GLY B O 1
ATOM 10488 N N . PHE B 1 572 ? -22.953 10.711 35.594 1 81.31 572 PHE B N 1
ATOM 10489 C CA . PHE B 1 572 ? -24.062 10.523 34.656 1 81.31 572 PHE B CA 1
ATOM 10490 C C . PHE B 1 572 ? -24.953 11.758 34.625 1 81.31 572 PHE B C 1
ATOM 10492 O O . PHE B 1 572 ? -25.391 12.242 35.656 1 81.31 572 PHE B O 1
ATOM 10499 N N . LEU B 1 573 ? -25.141 12.281 33.438 1 80.06 573 LEU B N 1
ATOM 10500 C CA . LEU B 1 573 ? -26 13.453 33.312 1 80.06 573 LEU B CA 1
ATOM 10501 C C . LEU B 1 573 ? -27.359 13.07 32.719 1 80.06 573 LEU B C 1
ATOM 10503 O O . LEU B 1 573 ? -28.391 13.266 33.375 1 80.06 573 LEU B O 1
ATOM 10507 N N . GLU B 1 574 ? -27.203 12.641 31.469 1 80.5 574 GLU B N 1
ATOM 10508 C CA . GLU B 1 574 ? -28.469 12.336 30.812 1 80.5 574 GLU B CA 1
ATOM 10509 C C . GLU B 1 574 ? -28.312 11.211 29.797 1 80.5 574 GLU B C 1
ATOM 10511 O O . GLU B 1 574 ? -27.266 11.078 29.172 1 80.5 574 GLU B O 1
ATOM 10516 N N . ALA B 1 575 ? -29.328 10.273 29.766 1 83.38 575 ALA B N 1
ATOM 10517 C CA . ALA B 1 575 ? -29.422 9.25 28.719 1 83.38 575 ALA B CA 1
ATOM 10518 C C . ALA B 1 575 ? -30.625 9.5 27.812 1 83.38 575 ALA B C 1
ATOM 10520 O O . ALA B 1 575 ? -31.75 9.695 28.281 1 83.38 575 ALA B O 1
ATOM 10521 N N . ARG B 1 576 ? -30.297 9.648 26.531 1 81.44 576 ARG B N 1
ATOM 10522 C CA . ARG B 1 576 ? -31.328 9.922 25.547 1 81.44 576 ARG B CA 1
ATOM 10523 C C . ARG B 1 576 ? -31.484 8.75 24.578 1 81.44 576 ARG B C 1
ATOM 10525 O O . ARG B 1 576 ? -30.578 8.438 23.812 1 81.44 576 ARG B O 1
ATOM 10532 N N . LEU B 1 577 ? -32.594 8.18 24.578 1 82.94 577 LEU B N 1
ATOM 10533 C CA . LEU B 1 577 ? -32.969 7.125 23.625 1 82.94 577 LEU B CA 1
ATOM 10534 C C . LEU B 1 577 ? -33.625 7.719 22.391 1 82.94 577 LEU B C 1
ATOM 10536 O O . LEU B 1 577 ? -34.562 8.516 22.5 1 82.94 577 LEU B O 1
ATOM 10540 N N . VAL B 1 578 ? -33 7.43 21.234 1 79.56 578 VAL B N 1
ATOM 10541 C CA . VAL B 1 578 ? -33.531 7.98 19.984 1 79.56 578 VAL B CA 1
ATOM 10542 C C . VAL B 1 578 ? -34.719 7.164 19.516 1 79.56 578 VAL B C 1
ATOM 10544 O O . VAL B 1 578 ? -34.656 5.938 19.406 1 79.56 578 VAL B O 1
ATOM 10547 N N . LYS B 1 579 ? -35.844 7.832 19.266 1 78.62 579 LYS B N 1
ATOM 10548 C CA . LYS B 1 579 ? -37.094 7.234 18.859 1 78.62 579 LYS B CA 1
ATOM 10549 C C . LYS B 1 579 ? -37.469 7.648 17.453 1 78.62 579 LYS B C 1
ATOM 10551 O O . LYS B 1 579 ? -37.031 8.695 16.953 1 78.62 579 LYS B O 1
ATOM 10556 N N . ASP B 1 580 ? -38.219 6.781 16.797 1 72.19 580 ASP B N 1
ATOM 10557 C CA . ASP B 1 580 ? -38.75 7.098 15.469 1 72.19 580 ASP B CA 1
ATOM 10558 C C . ASP B 1 580 ? -39.969 7.992 15.578 1 72.19 580 ASP B C 1
ATOM 10560 O O . ASP B 1 580 ? -40.5 8.234 16.672 1 72.19 580 ASP B O 1
ATOM 10564 N N . ARG B 1 581 ? -40.5 8.445 14.469 1 72 581 ARG B N 1
ATOM 10565 C CA . ARG B 1 581 ? -41.625 9.344 14.375 1 72 581 ARG B CA 1
ATOM 10566 C C . ARG B 1 581 ? -42.844 8.758 15.086 1 72 581 ARG B C 1
ATOM 10568 O O . ARG B 1 581 ? -43.719 9.5 15.562 1 72 581 ARG B O 1
ATOM 10575 N N . GLU B 1 582 ? -42.812 7.418 15.195 1 73.75 582 GLU B N 1
ATOM 10576 C CA . GLU B 1 582 ? -43.938 6.75 15.836 1 73.75 582 GLU B CA 1
ATOM 10577 C C . GLU B 1 582 ? -43.656 6.531 17.328 1 73.75 582 GLU B C 1
ATOM 10579 O O . GLU B 1 582 ? -44.5 5.93 18.016 1 73.75 582 GLU B O 1
ATOM 10584 N N . GLY B 1 583 ? -42.531 7.008 17.766 1 72.5 583 GLY B N 1
ATOM 10585 C CA . GLY B 1 583 ? -42.188 6.938 19.188 1 72.5 583 GLY B CA 1
ATOM 10586 C C . GLY B 1 583 ? -41.531 5.629 19.578 1 72.5 583 GLY B C 1
ATOM 10587 O O . GLY B 1 583 ? -41.344 5.359 20.766 1 72.5 583 GLY B O 1
ATOM 10588 N N . ILE B 1 584 ? -41.344 4.836 18.672 1 74.44 584 ILE B N 1
ATOM 10589 C CA . ILE B 1 584 ? -40.719 3.547 18.906 1 74.44 584 ILE B CA 1
ATOM 10590 C C . ILE B 1 584 ? -39.188 3.725 18.953 1 74.44 584 ILE B C 1
ATOM 10592 O O . ILE B 1 584 ? -38.625 4.359 18.062 1 74.44 584 ILE B O 1
ATOM 10596 N N . PRO B 1 585 ? -38.5 3.146 19.938 1 76.69 585 PRO B N 1
ATOM 10597 C CA . PRO B 1 585 ? -37.031 3.281 20.031 1 76.69 585 PRO B CA 1
ATOM 10598 C C . PRO B 1 585 ? -36.312 2.678 18.828 1 76.69 585 PRO B C 1
ATOM 10600 O O . PRO B 1 585 ? -36.656 1.579 18.391 1 76.69 585 PRO B O 1
ATOM 10603 N N . LYS B 1 586 ? -35.406 3.373 18.234 1 81.62 586 LYS B N 1
ATOM 10604 C CA . LYS B 1 586 ? -34.656 2.984 17.047 1 81.62 586 LYS B CA 1
ATOM 10605 C C . LYS B 1 586 ? -33.531 2.023 17.391 1 81.62 586 LYS B C 1
ATOM 10607 O O . LYS B 1 586 ? -32.812 1.567 16.516 1 81.62 586 LYS B O 1
ATOM 10612 N N . GLY B 1 587 ? -33.344 1.772 18.625 1 80.38 587 GLY B N 1
ATOM 10613 C CA . GLY B 1 587 ? -32.344 0.819 19.078 1 80.38 587 GLY B CA 1
ATOM 10614 C C . GLY B 1 587 ? -31 1.46 19.375 1 80.38 587 GLY B C 1
ATOM 10615 O O . GLY B 1 587 ? -29.984 0.77 19.453 1 80.38 587 GLY B O 1
ATOM 10616 N N . PHE B 1 588 ? -30.922 2.734 19.312 1 85.5 588 PHE B N 1
ATOM 10617 C CA . PHE B 1 588 ? -29.672 3.389 19.734 1 85.5 588 PHE B CA 1
ATOM 10618 C C . PHE B 1 588 ? -29.984 4.664 20.516 1 85.5 588 PHE B C 1
ATOM 10620 O O . PHE B 1 588 ? -31.109 5.168 20.469 1 85.5 588 PHE B O 1
ATOM 10627 N N . GLY B 1 589 ? -29.016 5.125 21.297 1 84.75 589 GLY B N 1
ATOM 10628 C CA . GLY B 1 589 ? -29.172 6.32 22.125 1 84.75 589 GLY B CA 1
ATOM 10629 C C . GLY B 1 589 ? -27.844 6.965 22.469 1 84.75 589 GLY B C 1
ATOM 10630 O O . GLY B 1 589 ? -26.781 6.457 22.109 1 84.75 589 GLY B O 1
ATOM 10631 N N . TYR B 1 590 ? -28.031 8.109 23.125 1 84.5 590 TYR B N 1
ATOM 10632 C CA . TYR B 1 590 ? -26.891 8.898 23.562 1 84.5 590 TYR B CA 1
ATOM 10633 C C . TYR B 1 590 ? -26.906 9.086 25.062 1 84.5 590 TYR B C 1
ATOM 10635 O O . TYR B 1 590 ? -27.953 9.273 25.672 1 84.5 590 TYR B O 1
ATOM 10643 N N . VAL B 1 591 ? -25.703 8.945 25.609 1 83.62 591 VAL B N 1
ATOM 10644 C CA . VAL B 1 591 ? -25.562 9.164 27.047 1 83.62 591 VAL B CA 1
ATOM 10645 C C . VAL B 1 591 ? -24.516 10.25 27.297 1 83.62 591 VAL B C 1
ATOM 10647 O O . VAL B 1 591 ? -23.391 10.172 26.781 1 83.62 591 VAL B O 1
ATOM 10650 N N . GLU B 1 592 ? -24.906 11.188 28.078 1 79.44 592 GLU B N 1
ATOM 10651 C CA . GLU B 1 592 ? -24.047 12.328 28.391 1 79.44 592 GLU B CA 1
ATOM 10652 C C . GLU B 1 592 ? -23.547 12.258 29.828 1 79.44 592 GLU B C 1
ATOM 10654 O O . GLU B 1 592 ? -24.328 11.945 30.75 1 79.44 592 GLU B O 1
ATOM 10659 N N . PHE B 1 593 ? -22.25 12.469 30.047 1 80.69 593 PHE B N 1
ATOM 10660 C CA . PHE B 1 593 ? -21.625 12.461 31.359 1 80.69 593 PHE B CA 1
ATOM 10661 C C . PHE B 1 593 ? -21.047 13.836 31.688 1 80.69 593 PHE B C 1
ATOM 10663 O O . PHE B 1 593 ? -20.844 14.664 30.797 1 80.69 593 PHE B O 1
ATOM 10670 N N . GLN B 1 594 ? -20.812 14.094 32.969 1 75.5 594 GLN B N 1
ATOM 10671 C CA . GLN B 1 594 ? -20.297 15.359 33.469 1 75.5 594 GLN B CA 1
ATOM 10672 C C . GLN B 1 594 ? -18.812 15.508 33.156 1 75.5 594 GLN B C 1
ATOM 10674 O O . GLN B 1 594 ? -18.312 16.625 33 1 75.5 594 GLN B O 1
ATOM 10679 N N . ASN B 1 595 ? -18.094 14.375 33.156 1 71.69 595 ASN B N 1
ATOM 10680 C CA . ASN B 1 595 ? -16.641 14.375 32.969 1 71.69 595 ASN B CA 1
ATOM 10681 C C . ASN B 1 595 ? -16.172 13.148 32.188 1 71.69 595 ASN B C 1
ATOM 10683 O O . ASN B 1 595 ? -16.953 12.227 31.938 1 71.69 595 ASN B O 1
ATOM 10687 N N . ASN B 1 596 ? -14.93 13.227 31.75 1 71.88 596 ASN B N 1
ATOM 10688 C CA . ASN B 1 596 ? -14.336 12.164 30.938 1 71.88 596 ASN B CA 1
ATOM 10689 C C . ASN B 1 596 ? -14.227 10.867 31.719 1 71.88 596 ASN B C 1
ATOM 10691 O O . ASN B 1 596 ? -14.172 9.781 31.141 1 71.88 596 ASN B O 1
ATOM 10695 N N . ILE B 1 597 ? -14.211 10.969 32.938 1 73.5 597 ILE B N 1
ATOM 10696 C CA . ILE B 1 597 ? -14.133 9.773 33.781 1 73.5 597 ILE B CA 1
ATOM 10697 C C . ILE B 1 597 ? -15.414 8.953 33.625 1 73.5 597 ILE B C 1
ATOM 10699 O O . ILE B 1 597 ? -15.359 7.727 33.5 1 73.5 597 ILE B O 1
ATOM 10703 N N . GLY B 1 598 ? -16.375 9.617 33.531 1 77.19 598 GLY B N 1
ATOM 10704 C CA . GLY B 1 598 ? -17.656 8.938 33.312 1 77.19 598 GLY B CA 1
ATOM 10705 C C . GLY B 1 598 ? -17.75 8.289 31.953 1 77.19 598 GLY B C 1
ATOM 10706 O O . GLY B 1 598 ? -18.281 7.18 31.828 1 77.19 598 GLY B O 1
ATOM 10707 N N . VAL B 1 599 ? -17.25 8.953 31.031 1 77.62 599 VAL B N 1
ATOM 10708 C CA . VAL B 1 599 ? -17.266 8.445 29.656 1 77.62 599 VAL B CA 1
ATOM 10709 C C . VAL B 1 599 ? -16.422 7.172 29.578 1 77.62 599 VAL B C 1
ATOM 10711 O O . VAL B 1 599 ? -16.859 6.172 29 1 77.62 599 VAL B O 1
ATOM 10714 N N . ARG B 1 600 ? -15.289 7.188 30.172 1 78.12 600 ARG B N 1
ATOM 10715 C CA . ARG B 1 600 ? -14.398 6.031 30.172 1 78.12 600 ARG B CA 1
ATOM 10716 C C . ARG B 1 600 ? -15.039 4.852 30.891 1 78.12 600 ARG B C 1
ATOM 10718 O O . ARG B 1 600 ? -14.898 3.703 30.453 1 78.12 600 ARG B O 1
ATOM 10725 N N . GLU B 1 601 ? -15.672 5.18 31.875 1 79.44 601 GLU B N 1
ATOM 10726 C CA . GLU B 1 601 ? -16.328 4.125 32.625 1 79.44 601 GLU B CA 1
ATOM 10727 C C . GLU B 1 601 ? -17.5 3.535 31.859 1 79.44 601 GLU B C 1
ATOM 10729 O O . GLU B 1 601 ? -17.734 2.322 31.891 1 79.44 601 GLU B O 1
ATOM 10734 N N . ALA B 1 602 ? -18.062 4.297 31.141 1 79.69 602 ALA B N 1
ATOM 10735 C CA . ALA B 1 602 ? -19.219 3.857 30.359 1 79.69 602 ALA B CA 1
ATOM 10736 C C . ALA B 1 602 ? -18.781 3.039 29.141 1 79.69 602 ALA B C 1
ATOM 10738 O O . ALA B 1 602 ? -19.5 2.115 28.734 1 79.69 602 ALA B O 1
ATOM 10739 N N . LEU B 1 603 ? -17.719 3.408 28.703 1 78.5 603 LEU B N 1
ATOM 10740 C CA . LEU B 1 603 ? -17.188 2.701 27.547 1 78.5 603 LEU B CA 1
ATOM 10741 C C . LEU B 1 603 ? -16.828 1.261 27.891 1 78.5 603 LEU B C 1
ATOM 10743 O O . LEU B 1 603 ? -16.812 0.388 27.031 1 78.5 603 LEU B O 1
ATOM 10747 N N . LYS B 1 604 ? -16.688 1.01 29.109 1 77.94 604 LYS B N 1
ATOM 10748 C CA . LYS B 1 604 ? -16.406 -0.34 29.609 1 77.94 604 LYS B CA 1
ATOM 10749 C C . LYS B 1 604 ? -17.641 -1.238 29.438 1 77.94 604 LYS B C 1
ATOM 10751 O O . LYS B 1 604 ? -17.516 -2.465 29.406 1 77.94 604 LYS B O 1
ATOM 10756 N N . ALA B 1 605 ? -18.672 -0.636 29.234 1 77.38 605 ALA B N 1
ATOM 10757 C CA . ALA B 1 605 ? -19.922 -1.396 29.062 1 77.38 605 ALA B CA 1
ATOM 10758 C C . ALA B 1 605 ? -20.078 -1.869 27.625 1 77.38 605 ALA B C 1
ATOM 10760 O O . ALA B 1 605 ? -21.062 -2.551 27.297 1 77.38 605 ALA B O 1
ATOM 10761 N N . ASP B 1 606 ? -19.141 -1.545 26.875 1 78.5 606 ASP B N 1
ATOM 10762 C CA . ASP B 1 606 ? -19.188 -1.978 25.484 1 78.5 606 ASP B CA 1
ATOM 10763 C C . ASP B 1 606 ? -19.172 -3.5 25.375 1 78.5 606 ASP B C 1
ATOM 10765 O O . ASP B 1 606 ? -18.391 -4.168 26.047 1 78.5 606 ASP B O 1
ATOM 10769 N N . GLN B 1 607 ? -20.172 -4.07 24.625 1 77.44 607 GLN B N 1
ATOM 10770 C CA . GLN B 1 607 ? -20.391 -5.492 24.375 1 77.44 607 GLN B CA 1
ATOM 10771 C C . GLN B 1 607 ? -20.938 -6.195 25.609 1 77.44 607 GLN B C 1
ATOM 10773 O O . GLN B 1 607 ? -20.922 -7.426 25.688 1 77.44 607 GLN B O 1
ATOM 10778 N N . SER B 1 608 ? -21.438 -5.418 26.531 1 78.94 608 SER B N 1
ATOM 10779 C CA . SER B 1 608 ? -22.109 -6.016 27.688 1 78.94 608 SER B CA 1
ATOM 10780 C C . SER B 1 608 ? -23.547 -6.391 27.359 1 78.94 608 SER B C 1
ATOM 10782 O O . SER B 1 608 ? -24.156 -5.805 26.453 1 78.94 608 SER B O 1
ATOM 10784 N N . MET B 1 609 ? -23.984 -7.41 27.969 1 79.56 609 MET B N 1
ATOM 10785 C CA . MET B 1 609 ? -25.344 -7.891 27.719 1 79.56 609 MET B CA 1
ATOM 10786 C C . MET B 1 609 ? -26.359 -6.98 28.391 1 79.56 609 MET B C 1
ATOM 10788 O O . MET B 1 609 ? -26.234 -6.633 29.562 1 79.56 609 MET B O 1
ATOM 10792 N N . PHE B 1 610 ? -27.266 -6.488 27.578 1 79 610 PHE B N 1
ATOM 10793 C CA . PHE B 1 610 ? -28.375 -5.66 28.031 1 79 610 PHE B CA 1
ATOM 10794 C C . PHE B 1 610 ? -29.688 -6.129 27.438 1 79 610 PHE B C 1
ATOM 10796 O O . PHE B 1 610 ? -29.844 -6.168 26.219 1 79 610 PHE B O 1
ATOM 10803 N N . LEU B 1 611 ? -30.609 -6.562 28.328 1 78.88 611 LEU B N 1
ATOM 10804 C CA . LEU B 1 611 ? -31.922 -7.094 27.969 1 78.88 611 LEU B CA 1
ATOM 10805 C C . LEU B 1 611 ? -31.812 -8.164 26.891 1 78.88 611 LEU B C 1
ATOM 10807 O O . LEU B 1 611 ? -32.625 -8.211 25.984 1 78.88 611 LEU B O 1
ATOM 10811 N N . GLY B 1 612 ? -30.703 -9.008 27.031 1 74.94 612 GLY B N 1
ATOM 10812 C CA . GLY B 1 612 ? -30.547 -10.172 26.188 1 74.94 612 GLY B CA 1
ATOM 10813 C C . GLY B 1 612 ? -29.75 -9.883 24.922 1 74.94 612 GLY B C 1
ATOM 10814 O O . GLY B 1 612 ? -29.578 -10.766 24.078 1 74.94 612 GLY B O 1
ATOM 10815 N N . GLN B 1 613 ? -29.391 -8.641 24.688 1 79.38 613 GLN B N 1
ATOM 10816 C CA . GLN B 1 613 ? -28.609 -8.266 23.516 1 79.38 613 GLN B CA 1
ATOM 10817 C C . GLN B 1 613 ? -27.297 -7.602 23.922 1 79.38 613 GLN B C 1
ATOM 10819 O O . GLN B 1 613 ? -27.234 -6.934 24.969 1 79.38 613 GLN B O 1
ATOM 10824 N N . LYS B 1 614 ? -26.234 -7.953 23.172 1 80.31 614 LYS B N 1
ATOM 10825 C CA . LYS B 1 614 ? -24.969 -7.266 23.391 1 80.31 614 LYS B CA 1
ATOM 10826 C C . LYS B 1 614 ? -25.031 -5.828 22.875 1 80.31 614 LYS B C 1
ATOM 10828 O O . LYS B 1 614 ? -25.266 -5.598 21.688 1 80.31 614 LYS B O 1
ATOM 10833 N N . ILE B 1 615 ? -24.641 -4.891 23.734 1 80.19 615 ILE B N 1
ATOM 10834 C CA . ILE B 1 615 ? -24.75 -3.484 23.359 1 80.19 615 ILE B CA 1
ATOM 10835 C C . ILE B 1 615 ? -23.391 -2.98 22.875 1 80.19 615 ILE B C 1
ATOM 10837 O O . ILE B 1 615 ? -22.344 -3.488 23.312 1 80.19 615 ILE B O 1
ATOM 10841 N N . ILE B 1 616 ? -23.469 -2.059 22.016 1 82.88 616 ILE B N 1
ATOM 10842 C CA . ILE B 1 616 ? -22.266 -1.398 21.5 1 82.88 616 ILE B CA 1
ATOM 10843 C C . ILE B 1 616 ? -22.203 0.036 22.016 1 82.88 616 ILE B C 1
ATOM 10845 O O . ILE B 1 616 ? -23.141 0.812 21.828 1 82.88 616 ILE B O 1
ATOM 10849 N N . VAL B 1 617 ? -21.141 0.346 22.75 1 82.94 617 VAL B N 1
ATOM 10850 C CA . VAL B 1 617 ? -20.953 1.675 23.328 1 82.94 617 VAL B CA 1
ATOM 10851 C C . VAL B 1 617 ? -19.719 2.328 22.703 1 82.94 617 VAL B C 1
ATOM 10853 O O . VAL B 1 617 ? -18.609 1.775 22.766 1 82.94 617 VAL B O 1
ATOM 10856 N N . LYS B 1 618 ? -19.984 3.471 22.094 1 80.81 618 LYS B N 1
ATOM 10857 C CA . LYS B 1 618 ? -18.922 4.254 21.469 1 80.81 618 LYS B CA 1
ATOM 10858 C C . LYS B 1 618 ? -19.016 5.723 21.859 1 80.81 618 LYS B C 1
ATOM 10860 O O . LYS B 1 618 ? -20.078 6.195 22.281 1 80.81 618 LYS B O 1
ATOM 10865 N N . ARG B 1 619 ? -17.906 6.375 21.828 1 76.88 619 ARG B N 1
ATOM 10866 C CA . ARG B 1 619 ? -17.969 7.824 21.984 1 76.88 619 ARG B CA 1
ATOM 10867 C C . ARG B 1 619 ? -18.75 8.469 20.859 1 76.88 619 ARG B C 1
ATOM 10869 O O . ARG B 1 619 ? -18.625 8.062 19.703 1 76.88 619 ARG B O 1
ATOM 10876 N N . SER B 1 620 ? -19.516 9.398 21.094 1 73.31 620 SER B N 1
ATOM 10877 C CA . SER B 1 620 ? -20.359 10.078 20.109 1 73.31 620 SER B CA 1
ATOM 10878 C C . SER B 1 620 ? -19.516 10.945 19.172 1 73.31 620 SER B C 1
ATOM 10880 O O . SER B 1 620 ? -18.625 11.672 19.625 1 73.31 620 SER B O 1
ATOM 10882 N N . LYS B 1 621 ? -19.5 10.672 17.875 1 56.81 621 LYS B N 1
ATOM 10883 C CA . LYS B 1 621 ? -18.891 11.547 16.859 1 56.81 621 LYS B CA 1
ATOM 10884 C C . LYS B 1 621 ? -19.969 12.359 16.141 1 56.81 621 LYS B C 1
ATOM 10886 O O . LYS B 1 621 ? -20.688 11.82 15.289 1 56.81 621 LYS B O 1
ATOM 10891 N N . PRO B 1 622 ? -20.188 13.422 16.562 1 47.53 622 PRO B N 1
ATOM 10892 C CA . PRO B 1 622 ? -21.188 14.203 15.844 1 47.53 622 PRO B CA 1
ATOM 10893 C C . PRO B 1 622 ? -20.797 14.461 14.391 1 47.53 622 PRO B C 1
ATOM 10895 O O . PRO B 1 622 ? -19.609 14.531 14.07 1 47.53 622 PRO B O 1
ATOM 10898 N N . PRO B 1 623 ? -21.672 14.195 13.445 1 39.22 623 PRO B N 1
ATOM 10899 C CA . PRO B 1 623 ? -21.312 14.492 12.055 1 39.22 623 PRO B CA 1
ATOM 10900 C C . PRO B 1 623 ? -20.766 15.906 11.875 1 39.22 623 PRO B C 1
ATOM 10902 O O . PRO B 1 623 ? -21.219 16.844 12.547 1 39.22 623 PRO B O 1
ATOM 10905 N N . ARG B 1 624 ? -19.562 16.047 11.398 1 33.84 624 ARG B N 1
ATOM 10906 C CA . ARG B 1 624 ? -19.094 17.359 10.969 1 33.84 624 ARG B CA 1
ATOM 10907 C C . ARG B 1 624 ? -20.125 18.016 10.047 1 33.84 624 ARG B C 1
ATOM 10909 O O . ARG B 1 624 ? -20.641 17.375 9.133 1 33.84 624 ARG B O 1
ATOM 10916 N N . PHE B 1 625 ? -20.75 18.922 10.477 1 29.62 625 PHE B N 1
ATOM 10917 C CA . PHE B 1 625 ? -21.609 19.75 9.625 1 29.62 625 PHE B CA 1
ATOM 10918 C C . PHE B 1 625 ? -20.891 20.109 8.336 1 29.62 625 PHE B C 1
ATOM 10920 O O . PHE B 1 625 ? -19.812 20.703 8.367 1 29.62 625 PHE B O 1
ATOM 10927 N N . GLN B 1 626 ? -20.922 19.375 7.332 1 28.2 626 GLN B N 1
ATOM 10928 C CA . GLN B 1 626 ? -20.516 19.844 6.012 1 28.2 626 GLN B CA 1
ATOM 10929 C C . GLN B 1 626 ? -21.281 21.109 5.629 1 28.2 626 GLN B C 1
ATOM 10931 O O . GLN B 1 626 ? -22.5 21.109 5.543 1 28.2 626 GLN B O 1
ATOM 10936 N N . MET B 1 627 ? -20.734 22.281 5.918 1 24.55 627 MET B N 1
ATOM 10937 C CA . MET B 1 627 ? -21.203 23.578 5.445 1 24.55 627 MET B CA 1
ATOM 10938 C C . MET B 1 627 ? -21.438 23.562 3.939 1 24.55 627 MET B C 1
ATOM 10940 O O . MET B 1 627 ? -20.578 23.141 3.172 1 24.55 627 MET B O 1
ATOM 10944 N N . SER B 1 628 ? -22.578 23.594 3.496 1 25.5 628 SER B N 1
ATOM 10945 C CA . SER B 1 628 ? -23.125 23.828 2.162 1 25.5 628 SER B CA 1
ATOM 10946 C C . SER B 1 628 ? -22.625 25.156 1.585 1 25.5 628 SER B C 1
ATOM 10948 O O . SER B 1 628 ? -22.828 26.219 2.174 1 25.5 628 SER B O 1
ATOM 10950 N N . SER B 1 629 ? -21.391 25.156 0.98 1 24.03 629 SER B N 1
ATOM 10951 C CA . SER B 1 629 ? -20.781 26.297 0.315 1 24.03 629 SER B CA 1
ATOM 10952 C C . SER B 1 629 ? -21.734 26.922 -0.694 1 24.03 629 SER B C 1
ATOM 10954 O O . SER B 1 629 ? -22.359 26.219 -1.497 1 24.03 629 SER B O 1
ATOM 10956 N N . THR B 1 630 ? -22.328 27.969 -0.364 1 21.53 630 THR B N 1
ATOM 10957 C CA . THR B 1 630 ? -23.078 28.891 -1.214 1 21.53 630 THR B CA 1
ATOM 10958 C C . THR B 1 630 ? -22.234 29.328 -2.416 1 21.53 630 THR B C 1
ATOM 10960 O O . THR B 1 630 ? -21.047 29.594 -2.283 1 21.53 630 THR B O 1
ATOM 10963 N N . PRO B 1 631 ? -22.703 29.203 -3.672 1 23.64 631 PRO B N 1
ATOM 10964 C CA . PRO B 1 631 ? -22.109 29.422 -4.996 1 23.64 631 PRO B CA 1
ATOM 10965 C C . PRO B 1 631 ? -21.672 30.875 -5.215 1 23.64 631 PRO B C 1
ATOM 10967 O O . PRO B 1 631 ? -22.516 31.766 -5.258 1 23.64 631 PRO B O 1
ATOM 10970 N N . SER B 1 632 ? -20.891 31.484 -4.441 1 19.25 632 SER B N 1
ATOM 10971 C CA . SER B 1 632 ? -20.594 32.875 -4.781 1 19.25 632 SER B CA 1
ATOM 10972 C C . SER B 1 632 ? -19.922 32.969 -6.145 1 19.25 632 SER B C 1
ATOM 10974 O O . SER B 1 632 ? -19.031 32.188 -6.461 1 19.25 632 SER B O 1
ATOM 10976 N N . ARG B 1 633 ? -20.656 33.531 -7.137 1 22.97 633 ARG B N 1
ATOM 10977 C CA . ARG B 1 633 ? -20.281 33.969 -8.477 1 22.97 633 ARG B CA 1
ATOM 10978 C C . ARG B 1 633 ? -19.094 34.906 -8.438 1 22.97 633 ARG B C 1
ATOM 10980 O O . ARG B 1 633 ? -19.188 36.031 -7.895 1 22.97 633 ARG B O 1
ATOM 10987 N N . ARG B 1 634 ? -17.859 34.438 -8.305 1 19.83 634 ARG B N 1
ATOM 10988 C CA . ARG B 1 634 ? -16.594 35.188 -8.352 1 19.83 634 ARG B CA 1
ATOM 10989 C C . ARG B 1 634 ? -16.484 36 -9.641 1 19.83 634 ARG B C 1
ATOM 10991 O O . ARG B 1 634 ? -16.578 35.438 -10.734 1 19.83 634 ARG B O 1
ATOM 10998 N N . ILE B 1 635 ? -17 37.219 -9.594 1 20.22 635 ILE B N 1
ATOM 10999 C CA . ILE B 1 635 ? -16.75 38.25 -10.586 1 20.22 635 ILE B CA 1
ATOM 11000 C C . ILE B 1 635 ? -15.25 38.469 -10.773 1 20.22 635 ILE B C 1
ATOM 11002 O O . ILE B 1 635 ? -14.516 38.625 -9.797 1 20.22 635 ILE B O 1
ATOM 11006 N N . GLY B 1 636 ? -14.648 37.938 -11.789 1 20.14 636 GLY B N 1
ATOM 11007 C CA . GLY B 1 636 ? -13.32 37.906 -12.375 1 20.14 636 GLY B CA 1
ATOM 11008 C C . GLY B 1 636 ? -12.688 39.281 -12.508 1 20.14 636 GLY B C 1
ATOM 11009 O O . GLY B 1 636 ? -13.016 40.031 -13.422 1 20.14 636 GLY B O 1
ATOM 11010 N N . ILE B 1 637 ? -12.695 40.062 -11.391 1 18.86 637 ILE B N 1
ATOM 11011 C CA . ILE B 1 637 ? -12.102 41.375 -11.703 1 18.86 637 ILE B CA 1
ATOM 11012 C C . ILE B 1 637 ? -10.625 41.188 -12.047 1 18.86 637 ILE B C 1
ATOM 11014 O O . ILE B 1 637 ? -9.898 40.469 -11.344 1 18.86 637 ILE B O 1
ATOM 11018 N N . ARG B 1 638 ? -10.32 41.469 -13.234 1 21.86 638 ARG B N 1
ATOM 11019 C CA . ARG B 1 638 ? -9.109 41.594 -14.047 1 21.86 638 ARG B CA 1
ATOM 11020 C C . ARG B 1 638 ? -8.117 42.562 -13.414 1 21.86 638 ARG B C 1
ATOM 11022 O O . ARG B 1 638 ? -8.289 43.781 -13.508 1 21.86 638 ARG B O 1
ATOM 11029 N N . VAL B 1 639 ? -7.824 42.469 -12.031 1 18.12 639 VAL B N 1
ATOM 11030 C CA . VAL B 1 639 ? -7.004 43.531 -11.492 1 18.12 639 VAL B CA 1
ATOM 11031 C C . VAL B 1 639 ? -5.625 43.5 -12.141 1 18.12 639 VAL B C 1
ATOM 11033 O O . VAL B 1 639 ? -5.004 42.438 -12.258 1 18.12 639 VAL B O 1
ATOM 11036 N N . GLY B 1 640 ? -5.254 44.562 -12.977 1 20.06 640 GLY B N 1
ATOM 11037 C CA . GLY B 1 640 ? -4.129 45.031 -13.758 1 20.06 640 GLY B CA 1
ATOM 11038 C C . GLY B 1 640 ? -2.891 45.312 -12.93 1 20.06 640 GLY B C 1
ATOM 11039 O O . GLY B 1 640 ? -2.973 45.938 -11.875 1 20.06 640 GLY B O 1
ATOM 11040 N N . THR B 1 641 ? -2.066 44.312 -12.711 1 20.06 641 THR B N 1
ATOM 11041 C CA . THR B 1 641 ? -0.846 44.188 -11.922 1 20.06 641 THR B CA 1
ATOM 11042 C C . THR B 1 641 ? 0.152 45.281 -12.297 1 20.06 641 THR B C 1
ATOM 11044 O O . THR B 1 641 ? 0.642 45.312 -13.43 1 20.06 641 THR B O 1
ATOM 11047 N N . ARG B 1 642 ? -0.165 46.562 -11.797 1 18.95 642 ARG B N 1
ATOM 11048 C CA . ARG B 1 642 ? 0.774 47.625 -12.109 1 18.95 642 ARG B CA 1
ATOM 11049 C C . ARG B 1 642 ? 2.123 47.375 -11.445 1 18.95 642 ARG B C 1
ATOM 11051 O O . ARG B 1 642 ? 2.184 46.906 -10.312 1 18.95 642 ARG B O 1
ATOM 11058 N N . SER B 1 643 ? 3.229 47.375 -12.18 1 19.81 643 SER B N 1
ATOM 11059 C CA . SER B 1 643 ? 4.66 47.094 -12.102 1 19.81 643 SER B CA 1
ATOM 11060 C C . SER B 1 643 ? 5.379 48.094 -11.227 1 19.81 643 SER B C 1
ATOM 11062 O O . SER B 1 643 ? 6.609 48.094 -11.148 1 19.81 643 SER B O 1
ATOM 11064 N N . ASP B 1 644 ? 4.754 48.656 -10.102 1 17 644 ASP B N 1
ATOM 11065 C CA . ASP B 1 644 ? 5.535 49.844 -9.758 1 17 644 ASP B CA 1
ATOM 11066 C C . ASP B 1 644 ? 6.863 49.469 -9.109 1 17 644 ASP B C 1
ATOM 11068 O O . ASP B 1 644 ? 6.906 48.594 -8.25 1 17 644 ASP B O 1
ATOM 11072 N N . LYS B 1 645 ? 8.039 49.875 -9.656 1 19.98 645 LYS B N 1
ATOM 11073 C CA . LYS B 1 645 ? 9.484 49.719 -9.531 1 19.98 645 LYS B CA 1
ATOM 11074 C C . LYS B 1 645 ? 9.984 50.375 -8.25 1 19.98 645 LYS B C 1
ATOM 11076 O O . LYS B 1 645 ? 11.164 50.25 -7.902 1 19.98 645 LYS B O 1
ATOM 11081 N N . THR B 1 646 ? 9.203 51.094 -7.25 1 17.92 646 THR B N 1
ATOM 11082 C CA . THR B 1 646 ? 10.039 52.156 -6.703 1 17.92 646 THR B CA 1
ATOM 11083 C C . THR B 1 646 ? 11.031 51.594 -5.688 1 17.92 646 THR B C 1
ATOM 11085 O O . THR B 1 646 ? 10.773 50.562 -5.062 1 17.92 646 THR B O 1
ATOM 11088 N N . LYS B 1 647 ? 12.297 52.344 -5.398 1 21.58 647 LYS B N 1
ATOM 11089 C CA . LYS B 1 647 ? 13.695 52.406 -4.996 1 21.58 647 LYS B CA 1
ATOM 11090 C C . LYS B 1 647 ? 13.82 52.594 -3.486 1 21.58 647 LYS B C 1
ATOM 11092 O O . LYS B 1 647 ? 14.133 53.688 -3.004 1 21.58 647 LYS B O 1
ATOM 11097 N N . VAL B 1 648 ? 13.094 51.75 -2.59 1 19.77 648 VAL B N 1
ATOM 11098 C CA . VAL B 1 648 ? 13.109 52.281 -1.228 1 19.77 648 VAL B CA 1
ATOM 11099 C C . VAL B 1 648 ? 14.531 52.25 -0.677 1 19.77 648 VAL B C 1
ATOM 11101 O O . VAL B 1 648 ? 15.227 51.219 -0.786 1 19.77 648 VAL B O 1
ATOM 11104 N N . LEU B 1 649 ? 15.102 53.375 -0.32 1 19.72 649 LEU B N 1
ATOM 11105 C CA . LEU B 1 649 ? 16.391 53.875 0.163 1 19.72 649 LEU B CA 1
ATOM 11106 C C . LEU B 1 649 ? 16.656 53.406 1.585 1 19.72 649 LEU B C 1
ATOM 11108 O O . LEU B 1 649 ? 15.82 53.594 2.475 1 19.72 649 LEU B O 1
ATOM 11112 N N . GLN B 1 650 ? 17.359 52.281 1.757 1 19.38 650 GLN B N 1
ATOM 11113 C CA . GLN B 1 650 ? 17.75 51.531 2.938 1 19.38 650 GLN B CA 1
ATOM 11114 C C . GLN B 1 650 ? 18.562 52.375 3.906 1 19.38 650 GLN B C 1
ATOM 11116 O O . GLN B 1 650 ? 19.688 52.781 3.594 1 19.38 650 GLN B O 1
ATOM 11121 N N . GLU B 1 651 ? 17.875 53.281 4.73 1 18.47 651 GLU B N 1
ATOM 11122 C CA . GLU B 1 651 ? 18.609 54.156 5.625 1 18.47 651 GLU B CA 1
ATOM 11123 C C . GLU B 1 651 ? 19.359 53.375 6.695 1 18.47 651 GLU B C 1
ATOM 11125 O O . GLU B 1 651 ? 18.938 52.281 7.09 1 18.47 651 GLU B O 1
ATOM 11130 N N . THR B 1 652 ? 20.594 53.844 7.215 1 19.53 652 THR B N 1
ATOM 11131 C CA . THR B 1 652 ? 21.844 53.469 7.867 1 19.53 652 THR B CA 1
ATOM 11132 C C . THR B 1 652 ? 21.688 53.5 9.383 1 19.53 652 THR B C 1
ATOM 11134 O O . THR B 1 652 ? 22.656 53.281 10.117 1 19.53 652 THR B O 1
ATOM 11137 N N . GLU B 1 653 ? 20.5 53.281 10.102 1 18.31 653 GLU B N 1
ATOM 11138 C CA . GLU B 1 653 ? 20.531 53.875 11.438 1 18.31 653 GLU B CA 1
ATOM 11139 C C . GLU B 1 653 ? 21.516 53.156 12.344 1 18.31 653 GLU B C 1
ATOM 11141 O O . GLU B 1 653 ? 21.766 51.938 12.164 1 18.31 653 GLU B O 1
ATOM 11146 N N . GLU B 1 654 ? 22.062 53.906 13.453 1 19.59 654 GLU B N 1
ATOM 11147 C CA . GLU B 1 654 ? 23.203 54.031 14.367 1 19.59 654 GLU B CA 1
ATOM 11148 C C . GLU B 1 654 ? 23.078 53.031 15.516 1 19.59 654 GLU B C 1
ATOM 11150 O O . GLU B 1 654 ? 22.016 52.469 15.766 1 19.59 654 GLU B O 1
ATOM 11155 N N . GLU B 1 655 ? 23.891 53.188 16.703 1 20.67 655 GLU B N 1
ATOM 11156 C CA . GLU B 1 655 ? 24.828 52.531 17.609 1 20.67 655 GLU B CA 1
ATOM 11157 C C . GLU B 1 655 ? 24.141 52.156 18.922 1 20.67 655 GLU B C 1
ATOM 11159 O O . GLU B 1 655 ? 24.781 51.562 19.797 1 20.67 655 GLU B O 1
ATOM 11164 N N . VAL B 1 656 ? 22.922 51.75 19.109 1 21.72 656 VAL B N 1
ATOM 11165 C CA . VAL B 1 656 ? 22.453 51.906 20.484 1 21.72 656 VAL B CA 1
ATOM 11166 C C . VAL B 1 656 ? 23.188 50.938 21.391 1 21.72 656 VAL B C 1
ATOM 11168 O O . VAL B 1 656 ? 23.578 49.812 20.984 1 21.72 656 VAL B O 1
ATOM 11171 N N . ASP B 1 657 ? 23.516 51.406 22.625 1 21.73 657 ASP B N 1
ATOM 11172 C CA . ASP B 1 657 ? 24.344 51.062 23.781 1 21.73 657 ASP B CA 1
ATOM 11173 C C . ASP B 1 657 ? 23.781 49.875 24.547 1 21.73 657 ASP B C 1
ATOM 11175 O O . ASP B 1 657 ? 22.562 49.656 24.547 1 21.73 657 ASP B O 1
ATOM 11179 N N . ASP B 1 658 ? 24.609 49 25.125 1 21.12 658 ASP B N 1
ATOM 11180 C CA . ASP B 1 658 ? 24.688 47.656 25.672 1 21.12 658 ASP B CA 1
ATOM 11181 C C . ASP B 1 658 ? 24 47.562 27.047 1 21.12 658 ASP B C 1
ATOM 11183 O O . ASP B 1 658 ? 24.547 48.062 28.031 1 21.12 658 ASP B O 1
ATOM 11187 N N . VAL B 1 659 ? 22.672 47.875 27.219 1 22 659 VAL B N 1
ATOM 11188 C CA . VAL B 1 659 ? 22.188 47.844 28.594 1 22 659 VAL B CA 1
ATOM 11189 C C . VAL B 1 659 ? 22.312 46.438 29.156 1 22 659 VAL B C 1
ATOM 11191 O O . VAL B 1 659 ? 22.062 45.469 28.453 1 22 659 VAL B O 1
ATOM 11194 N N . GLU B 1 660 ? 22.906 46.281 30.344 1 22.45 660 GLU B N 1
ATOM 11195 C CA . GLU B 1 660 ? 23.344 45.219 31.234 1 22.45 660 GLU B CA 1
ATOM 11196 C C . GLU B 1 660 ? 22.141 44.438 31.75 1 22.45 660 GLU B C 1
ATOM 11198 O O . GLU B 1 660 ? 21.219 45 32.344 1 22.45 660 GLU B O 1
ATOM 11203 N N . GLU B 1 661 ? 21.703 43.344 31.109 1 22.14 661 GLU B N 1
ATOM 11204 C CA . GLU B 1 661 ? 20.562 42.5 31.375 1 22.14 661 GLU B CA 1
ATOM 11205 C C . GLU B 1 661 ? 20.672 41.844 32.75 1 22.14 661 GLU B C 1
ATOM 11207 O O . GLU B 1 661 ? 21.656 41.156 33.062 1 22.14 661 GLU B O 1
ATOM 11212 N N . SER B 1 662 ? 20.031 42.438 33.812 1 22.03 662 SER B N 1
ATOM 11213 C CA . SER B 1 662 ? 19.906 41.906 35.156 1 22.03 662 SER B CA 1
ATOM 11214 C C . SER B 1 662 ? 19.281 40.5 35.156 1 22.03 662 SER B C 1
ATOM 11216 O O . SER B 1 662 ? 18.344 40.25 34.406 1 22.03 662 SER B O 1
ATOM 11218 N N . SER B 1 663 ? 19.875 39.406 35.656 1 22.27 663 SER B N 1
ATOM 11219 C CA . SER B 1 663 ? 19.75 37.969 35.688 1 22.27 663 SER B CA 1
ATOM 11220 C C . SER B 1 663 ? 18.609 37.531 36.625 1 22.27 663 SER B C 1
ATOM 11222 O O . SER B 1 663 ? 18.844 37.25 37.781 1 22.27 663 SER B O 1
ATOM 11224 N N . SER B 1 664 ? 17.344 38.062 36.562 1 23.09 664 SER B N 1
ATOM 11225 C CA . SER B 1 664 ? 16.375 37.594 37.531 1 23.09 664 SER B CA 1
ATOM 11226 C C . SER B 1 664 ? 16.141 36.094 37.406 1 23.09 664 SER B C 1
ATOM 11228 O O . SER B 1 664 ? 16.078 35.562 36.312 1 23.09 664 SER B O 1
ATOM 11230 N N . GLN B 1 665 ? 16.391 35.25 38.5 1 23.17 665 GLN B N 1
ATOM 11231 C CA . GLN B 1 665 ? 16.312 33.812 38.781 1 23.17 665 GLN B CA 1
ATOM 11232 C C . GLN B 1 665 ? 14.875 33.312 38.688 1 23.17 665 GLN B C 1
ATOM 11234 O O . GLN B 1 665 ? 14.039 33.625 39.562 1 23.17 665 GLN B O 1
ATOM 11239 N N . THR B 1 666 ? 14.227 33.375 37.562 1 25.03 666 THR B N 1
ATOM 11240 C CA . THR B 1 666 ? 12.859 32.875 37.406 1 25.03 666 THR B CA 1
ATOM 11241 C C . THR B 1 666 ? 12.766 31.406 37.781 1 25.03 666 THR B C 1
ATOM 11243 O O . THR B 1 666 ? 13.477 30.578 37.188 1 25.03 666 THR B O 1
ATOM 11246 N N . THR B 1 667 ? 12.32 31.062 39 1 26.08 667 THR B N 1
ATOM 11247 C CA . THR B 1 667 ? 12.008 29.75 39.531 1 26.08 667 THR B CA 1
ATOM 11248 C C . THR B 1 667 ? 10.992 29.031 38.656 1 26.08 667 THR B C 1
ATOM 11250 O O . THR B 1 667 ? 9.836 29.453 38.562 1 26.08 667 THR B O 1
ATOM 11253 N N . THR B 1 668 ? 11.312 28.625 37.594 1 25.86 668 THR B N 1
ATOM 11254 C CA . THR B 1 668 ? 10.555 27.969 36.531 1 25.86 668 THR B CA 1
ATOM 11255 C C . THR B 1 668 ? 9.922 26.672 37.031 1 25.86 668 THR B C 1
ATOM 11257 O O . THR B 1 668 ? 10.578 25.906 37.719 1 25.86 668 THR B O 1
ATOM 11260 N N . LYS B 1 669 ? 8.539 26.547 36.969 1 32.66 669 LYS B N 1
ATOM 11261 C CA . LYS B 1 669 ? 7.621 25.422 37.094 1 32.66 669 LYS B CA 1
ATOM 11262 C C . LYS B 1 669 ? 8.172 24.188 36.375 1 32.66 669 LYS B C 1
ATOM 11264 O O . LYS B 1 669 ? 8.766 24.297 35.312 1 32.66 669 LYS B O 1
ATOM 11269 N N . ALA B 1 670 ? 8.008 22.906 36.969 1 36.94 670 ALA B N 1
ATOM 11270 C CA . ALA B 1 670 ? 8.516 21.547 36.75 1 36.94 670 ALA B CA 1
ATOM 11271 C C . ALA B 1 670 ? 8.102 21.047 35.344 1 36.94 670 ALA B C 1
ATOM 11273 O O . ALA B 1 670 ? 6.938 20.719 35.125 1 36.94 670 ALA B O 1
ATOM 11274 N N . SER B 1 671 ? 8.625 21.609 34.344 1 41.94 671 SER B N 1
ATOM 11275 C CA . SER B 1 671 ? 8.523 21.188 32.938 1 41.94 671 SER B CA 1
ATOM 11276 C C . SER B 1 671 ? 8.93 19.719 32.781 1 41.94 671 SER B C 1
ATOM 11278 O O . SER B 1 671 ? 9.797 19.234 33.5 1 41.94 671 SER B O 1
ATOM 11280 N N . TRP B 1 672 ? 8.055 18.922 32.25 1 48.84 672 TRP B N 1
ATOM 11281 C CA . TRP B 1 672 ? 8.422 17.547 31.891 1 48.84 672 TRP B CA 1
ATOM 11282 C C . TRP B 1 672 ? 9.797 17.516 31.219 1 48.84 672 TRP B C 1
ATOM 11284 O O . TRP B 1 672 ? 10.125 18.375 30.406 1 48.84 672 TRP B O 1
ATOM 11294 N N . THR B 1 673 ? 10.742 17.016 31.922 1 52.56 673 THR B N 1
ATOM 11295 C CA . THR B 1 673 ? 12.094 16.875 31.406 1 52.56 673 THR B CA 1
ATOM 11296 C C . THR B 1 673 ? 12.273 15.5 30.75 1 52.56 673 THR B C 1
ATOM 11298 O O . THR B 1 673 ? 11.391 14.648 30.844 1 52.56 673 THR B O 1
ATOM 11301 N N . GLN B 1 674 ? 13.328 15.367 29.938 1 53.44 674 GLN B N 1
ATOM 11302 C CA . GLN B 1 674 ? 13.711 14.094 29.328 1 53.44 674 GLN B CA 1
ATOM 11303 C C . GLN B 1 674 ? 13.727 12.977 30.375 1 53.44 674 GLN B C 1
ATOM 11305 O O . GLN B 1 674 ? 13.375 11.836 30.062 1 53.44 674 GLN B O 1
ATOM 11310 N N . ASP B 1 675 ? 14.055 13.383 31.609 1 55.28 675 ASP B N 1
ATOM 11311 C CA . ASP B 1 675 ? 14.094 12.398 32.688 1 55.28 675 ASP B CA 1
ATOM 11312 C C . ASP B 1 675 ? 12.688 11.961 33.094 1 55.28 675 ASP B C 1
ATOM 11314 O O . ASP B 1 675 ? 12.445 10.789 33.375 1 55.28 675 ASP B O 1
ATOM 11318 N N . ASP B 1 676 ? 11.773 12.914 32.938 1 56.72 676 ASP B N 1
ATOM 11319 C CA . ASP B 1 676 ? 10.383 12.578 33.219 1 56.72 676 ASP B CA 1
ATOM 11320 C C . ASP B 1 676 ? 9.805 11.648 32.188 1 56.72 676 ASP B C 1
ATOM 11322 O O . ASP B 1 676 ? 9.047 10.727 32.5 1 56.72 676 ASP B O 1
ATOM 11326 N N . PHE B 1 677 ? 10.234 11.906 31.016 1 57.72 677 PHE B N 1
ATOM 11327 C CA . PHE B 1 677 ? 9.82 11.078 29.891 1 57.72 677 PHE B CA 1
ATOM 11328 C C . PHE B 1 677 ? 10.336 9.656 30.047 1 57.72 677 PHE B C 1
ATOM 11330 O O . PHE B 1 677 ? 9.586 8.695 29.875 1 57.72 677 PHE B O 1
ATOM 11337 N N . ARG B 1 678 ? 11.539 9.555 30.469 1 61.94 678 ARG B N 1
ATOM 11338 C CA . ARG B 1 678 ? 12.125 8.234 30.703 1 61.94 678 ARG B CA 1
ATOM 11339 C C . ARG B 1 678 ? 11.414 7.5 31.828 1 61.94 678 ARG B C 1
ATOM 11341 O O . ARG B 1 678 ? 11.211 6.285 31.766 1 61.94 678 ARG B O 1
ATOM 11348 N N . LYS B 1 679 ? 11.023 8.375 32.781 1 60.31 679 LYS B N 1
ATOM 11349 C CA . LYS B 1 679 ? 10.258 7.801 33.875 1 60.31 679 LYS B CA 1
ATOM 11350 C C . LYS B 1 679 ? 8.883 7.336 33.406 1 60.31 679 LYS B C 1
ATOM 11352 O O . LYS B 1 679 ? 8.422 6.262 33.812 1 60.31 679 LYS B O 1
ATOM 11357 N N . TRP B 1 680 ? 8.336 8.047 32.625 1 56.09 680 TRP B N 1
ATOM 11358 C CA . TRP B 1 680 ? 7.027 7.695 32.094 1 56.09 680 TRP B CA 1
ATOM 11359 C C . TRP B 1 680 ? 7.109 6.43 31.25 1 56.09 680 TRP B C 1
ATOM 11361 O O . TRP B 1 680 ? 6.23 5.566 31.328 1 56.09 680 TRP B O 1
ATOM 11371 N N . ILE B 1 681 ? 8.094 6.367 30.438 1 56.38 681 ILE B N 1
ATOM 11372 C CA . ILE B 1 681 ? 8.336 5.164 29.656 1 56.38 681 ILE B CA 1
ATOM 11373 C C . ILE B 1 681 ? 8.414 3.949 30.578 1 56.38 681 ILE B C 1
ATOM 11375 O O . ILE B 1 681 ? 7.816 2.908 30.297 1 56.38 681 ILE B O 1
ATOM 11379 N N . ARG B 1 682 ? 9.164 4.113 31.641 1 52.34 682 ARG B N 1
ATOM 11380 C CA . ARG B 1 682 ? 9.344 3.021 32.594 1 52.34 682 ARG B CA 1
ATOM 11381 C C . ARG B 1 682 ? 8.023 2.641 33.25 1 52.34 682 ARG B C 1
ATOM 11383 O O . ARG B 1 682 ? 7.75 1.459 33.469 1 52.34 682 ARG B O 1
ATOM 11390 N N . GLU B 1 683 ? 7.238 3.564 33.438 1 52.59 683 GLU B N 1
ATOM 11391 C CA . GLU B 1 683 ? 5.977 3.322 34.125 1 52.59 683 GLU B CA 1
ATOM 11392 C C . GLU B 1 683 ? 4.922 2.766 33.188 1 52.59 683 GLU B C 1
ATOM 11394 O O . GLU B 1 683 ? 4.066 1.976 33.594 1 52.59 683 GLU B O 1
ATOM 11399 N N . SER B 1 684 ? 4.914 3.264 32.031 1 45.41 684 SER B N 1
ATOM 11400 C CA . SER B 1 684 ? 3.92 2.809 31.078 1 45.41 684 SER B CA 1
ATOM 11401 C C . SER B 1 684 ? 4.246 1.41 30.562 1 45.41 684 SER B C 1
ATOM 11403 O O . SER B 1 684 ? 3.379 0.728 30.016 1 45.41 684 SER B O 1
ATOM 11405 N N . SER B 1 685 ? 5.418 1.07 30.453 1 42 685 SER B N 1
ATOM 11406 C CA . SER B 1 685 ? 5.789 -0.275 30.016 1 42 685 SER B CA 1
ATOM 11407 C C . SER B 1 685 ? 5.273 -1.327 31 1 42 685 SER B C 1
ATOM 11409 O O . SER B 1 685 ? 5.281 -2.521 30.688 1 42 685 SER B O 1
ATOM 11411 N N . PHE B 1 686 ? 5.066 -0.967 32.281 1 37.88 686 PHE B N 1
ATOM 11412 C CA . PHE B 1 686 ? 4.57 -1.93 33.25 1 37.88 686 PHE B CA 1
ATOM 11413 C C . PHE B 1 686 ? 3.055 -2.07 33.156 1 37.88 686 PHE B C 1
ATOM 11415 O O . PHE B 1 686 ? 2.459 -2.918 33.844 1 37.88 686 PHE B O 1
ATOM 11422 N N . GLN B 1 687 ? 2.393 -1.257 32.531 1 33.16 687 GLN B N 1
ATOM 11423 C CA . GLN B 1 687 ? 0.971 -1.578 32.469 1 33.16 687 GLN B CA 1
ATOM 11424 C C . GLN B 1 687 ? 0.638 -2.334 31.172 1 33.16 687 GLN B C 1
ATOM 11426 O O . GLN B 1 687 ? 1.174 -2.025 30.109 1 33.16 687 GLN B O 1
#

Secondary structure (DSSP, 8-state):
-----GGGGSGGGGG--SHHHHHHHHHHHHHHT-HHHHHHHHHHHHHHSPPPHHHHHHHHHHHHHHHHTT-HHHHHHHHHHHHHHHHHHS---HHHHHHHHHHHHHHHHTTSS-HHHHHHHHHHHHHHTTT-TTTHHHHHHHHHHHHHHTT-HHHHHHHHHHHHHS--SS--HHHHS---HHHHHHHHHTHHHHHHHHHHHHHHHHHHHHHHTT----HHHHHHHHHHHHHHHHTT-HHHHHHHHHHHHHH-TT-HHHHHHHHHHHHHH-TT-HHHHHHHHHHHHHH-TT-HHHHHHHHHHHHTSTTHHHHHHHHHHHHHHHTTT-HHHHHHHHHHHHHHHHHHHHTTSS-HHHHHHHHHHHHHHTTSHHHHHH-TT-HHHHHHHHIIIIIS---HHHHHHHHHHHHHHHTTSHHHHHHHHHHHHHTT-HHHHHHHHHHHHHH-STTHHHHHHHHHHHHHHH--HHHHHHHHHHHHHHHHHHHHHHHS---TTSS------------------------------------------------GGGEEEEE---TT--HHHHHHHHTTSTTEEEEEEEE-TTS-EEEEEEEEESSHHHHHHHHTTTT-EETTEE-EEEE------------------------------------------------------HHHHHHHHHHHTT-/------S-TTGGGGG--SHHHHHHHHHHHHHHT-HHHHHHHHHHHHHHSPPPHHHHHHHHHHHHHHHHTT-HHHHHHHHHHHHHHHHHHS---HHHHHHHHHHHHHHHHTTSS-HHHHHHHHHHHHHHTTT-TTTTHHHHHHHHHHHHHTT-HHHHHHHHHHHHHS--SS--HHHHS---HHHHHHHHHTHHHHHHHHHHHHHHHHHHHHHHTT----HHHHHHHHHHHHHHHHTT-HHHHHHHHHHHHHH-TT-HHHHHHHHHHHHHH-TT-HHHHHHHHHHHHHH-TT-HHHHHHHHHHHHTSTTHHHHHHHHHHHHHHHTTT-HHHHHHHHHHHHHHHHHHHHTTSS-HHHHHHHHHHHHHHTTSHHHHHH-TT-HHHHHHHHIIIIIS---HHHHHHHHHHHHHHHTTSHHHHHHHHHHHHHTT-HHHHHHHHHHHHHH--TTHHHHHHHHHHHHHHH--HHHHHHHHHHHHHHHHHHHHHHHS---TTSS------------------------------------------------GGGEEEEE---TT--HHHHHHHHTTSTTEEEEEEEE-TTS-EEEEEEEEESSHHHHHHHHTTTT-EETTEE-EEEE------------------------------------------------------HHHHHHHHHHHTT-